Protein 3MVK (pdb70)

Sequence (1378 aa):
IPKIIPPELLKVLCCEGHGDQLVIADGNFPAESIGKNAIVVRDGHGGGEILKAIILTVFPLDTYVDKPATLEKVPGDTVATPIWDVYAGLIKEHDERGADAIGSLERFAFYEQAKNAYCVIASGESAQYANLILQKGVVIPKIIPPELLKVLCCEGHGDQLVIADGNFPAESIGKNAIVVRDGHGGGEILKAILTVFPLDTYVDKPATLEKVPGDTVATPIWDVYAGLIKEHDERGADAIGSLERFAFYEQAKNAYCVIASGESAQYANLILQKGVVIPKIIPPELLKVLCCEGHGDQLVIADGNFPAESIGKNAIVVRDGHGGGEILKAILTVFPLDTYVDKPATLEKVPGDTVATPIWDVYAGLIKEHDERGADAIGSLERFAFYEQAKNAYCVIASGESAQYANLILQKGVVFIPKIIPPELLKVLCCEGHGDQLVIADGNFPAESIGKNAIVVRDGHGGGEILKAILTVFPLDTYVDKPATLEKVPGDVATPIWDVYAGLIKEHDERGADAIGSLERFAFYEQAKNAYCVIASGESAQYANLILQKGVVFIPKIIPPELLKVLCCEGHGDQLVIADGNFPAESIGKNAIVVRDGHGGGEILKAILTVFPLDTYVDKPATLEKVPGDTVATPIWDVYAGLIKEHDERGADAIGSLERFAFYEQAKNAYCVIASGESAQYANLILQKGVVFIPKIIPPELLKVLCCEGHGDQLVIADGNFPAESIGKNAIVVRDGHGGGEILKAILTVFPLDTYVDKPATLEKVPGDTVATPIWDVYAGLIKEHDERGADAIGSLERFAFYEQAKNAYCVIASGESAQYANLILQKGVVKGIPKIIPPELLKVLCCEGHGDQLVIADGNFPAESIGKNAIVVRDGHGGGEILKAILTVFPLDTYVDKPATLEKVPGDTVATPIWDVYAGLIKEHDERGADAIGSLERFAFYEQAKNAYCVIASGESSAQYANLILQKGVVFIPKIIPPELLKVLCCEGHGDQLVIADGNFPAESIGKNAIVVRDGHGGGEILKAILTVFPLDTYVDKPATLEKVPGDTVATPIWDVYAGLIKEHDERGADAIGSLERFAFYEQAKNAYCVIASGESSAQYANLILQKGVVFIPKIIPPELLKVLCCEGHGDQLVIADGNFPAESIGKNAIVVRDGHGGGEILKAIILTVFPLDTYVDKPATLEKVPGDTVATPIWDVYAGLIKEHDERGADAIGSLERFAFYEQAKNAYCVIASGESAQYANLILQKGVVFIPKIIPPELLKVLCCEGHGDQLVIADGNFPAESIGKNAIVVRDGHGGGEILKAILTVFPLDTYVDKPATLEKVPGDTVATPIWDVYAGLIKEHDERGADAIGSLERFAFYEQAKNAYCVIASGESAQYANLILQKGVVF

Solvent-accessible surface area: 54346 Å² total

InterPro domains:
  IPR007721 D-ribose pyranase RbsD/L-fucose mutarotase FucU [PF05025] (3-144)
  IPR023750 RbsD-like superfamily [G3DSA:3.40.1650.10] (1-145)
  IPR023750 RbsD-like superfamily [SSF102546] (1-145)
  IPR050443 RbsD/FucU L-fucose mutarotase [PTHR31690] (1-146)

B-factor: mean 21.83, std 7.39, range [3.73, 54.32]

Nearest PDB structures (foldseek):
  3mvk-assembly1_G  TM=9.963E-01  e=9.554E-28  Bifidobacterium longum subsp. infantis ATCC 15697 = JCM 1222 = DSM 20088
  3mvk-assembly5_D  TM=9.921E-01  e=5.264E-27  Bifidobacterium longum subsp. infantis ATCC 15697 = JCM 1222 = DSM 20088
  2wcu-assembly1_B  TM=9.510E-01  e=4.074E-16  Mus musculus
  4a34-assembly1_B  TM=9.247E-01  e=3.328E-15  Streptococcus pneumoniae TIGR4
  2ob5-assembly1_A-2  TM=8.896E-01  e=6.381E-14  Agrobacterium fabrum str. C58

Secondary structure (DSSP, 8-state):
--TTS-HHHHHHHH--TT-EEEEE-TTS-HHHHTTTSEEE-----HHHHHHHHHHH-PBPSSSS--EE--PPTT-----HHHHHHHHHHHHH-TTGGGGEE---HHHHHHHHTT-SEEEE----STT--EEEEB---/--TTS-HHHHHHHH--TT-EEEEE-TTS-HHHHTTTSEEE-----HHHHHHHHHHH-PBPSSSS--EE--PPTT-----THHHHHHHHHHTT-TTGGGGEE---HHHHHHHHTT-SEEEE----STT--EEEEB---/--TTS-HHHHHHHH--TT-EEEEE-TTS-HHHHTTTSEEE-----HHHHHHHHHTT-PBPSSSS--EE----TT-----HHHHHHHHHHHTT-TTGGGGEE---HHHHHHHHTT-SEEEE----STT--EEEEB----/--TTS-HHHHHHHH--TT-EEEEE-TTS-HHHHTTTSEEE-----HHHHHHHHHTT-PBPSSSS--EE--PPTT----HHHHHHHHHHHHH-TTGGGGEE---HHHHHHHHTT-SEEEE----STT--EEEEB----/--TTS-HHHHHHHH--TT-EEEEE-TTS-HHHHTTTSEEE---S-HHHHHHHHHHH-PBPSSSS--EE--PPTT-----HHHHHHHHHHHTT-TTGGGGEE---HHHHHHHHTT-SEEEE----STT--EEEEB----/--TT--HHHHHHHH--TT-EEEEE-TTS-HHHHTTTSEEE-----HHHHHHHHHTT-PBPSSSS--EE--PPTT-----THHHHHHHHHHHH-TTGGGGEE---HHHHHHHHTT-SEEEE----STT--EEEEB---/--S-TTS-HHHHHHHH--TT-EEEEE-TTS-HHHHTTTSEEE-----HHHHHHHHHTT-PBPSSSS--EE--PPTT-----THHHHHHHHHHTT-TTGGGGEE---HHHHHHHHTT-SEEEE----STT--EEEEB----/--TT--HHHHHHHH--TT-EEEEE-TTS-HHHHTTTSEEE-----HHHHHHHHHTT-PBPSSSS--EE--PPTT-----THHHHHHHHHHTT-TTGGGGEE---HHHHHHHHTT-SEEEE----STT--EEEEB----/--TTS-HHHHHHHH--TT-EEEEE-TTS-HHHHTTTSEEE-----HHHHHHHHHTT-PBPSSSS--EE--PPTT-----HHHHHHHHHHHTT-TTGGGGEE---HHHHHHHHTT-SEEEE----STT--EEEEB----/--TTS-HHHHHHHH--TT-EEEEE-TTS-HHHHTTTSEEE-----HHHHHHHHHTT-PBPSSSS--EE--PPTT-----THHHHHHHHHHTT-TTGGGGEE---HHHHHHHHTT-SEEEE----STT--EEEEB----

CATH classification: 3.40.1650.10

Organism: Bifidobacterium longum subsp. infantis (strain ATCC 15697 / DSM 20088 / JCM 1222 / NCTC 11817 / S12) (NCBI:txid391904)

Foldseek 3Di:
DDPVQDPVNVVVQPPFAFAKEKADEQPDPQCVLQVVAAEAEEADALLVVLLVSLVRFAFAPVDQAQKEFDDDPPPPDDDPVLVSQLVSVCVRDVCRNRNYYYDDVVVVSVVNSRHNYYYNYNHPDPRSMMMGGGHHD/DDPPQDPVNVVVQPPFAFAKEKAAEQPDPQCVLQVVAAEAEEADALLVVLLVSLVRFAFAPVDQAQKEFDDDPPDDDDDCVLVSNLVSVVVRDVCRNRNYYYDDPVVVSVVSSRHNYYYNYNHPDPRSMMMGGGHHD/DDPVQDPVNVVVQVPFAFAKEKADEQPDPQCVLQVVAAEAEEADALLVVLLVSVVRFAFAPVDQAQKEFDDDVVDPDDQVVLQSQLVSVCVRDVCRSRNYYYDDPVVVSVVSSRHNYYYNYHHPTPRRMMMGGGHDDD/DDPVQDPVNVVVQPPFAFAKEKAAEQPDPQCVLQVVAAEAEEADALLVVLLVSLVRFAFAPVDQAQKEFDDDVVGDDDCVLVSQLVSVVVRPVCRNRNYYYDDDVVVSVVSSRHNYYYNYHHPDPRSMMMGGGHHDD/DDPVQDPVNVVVLPPFAFAKEKADEQPDPQCVLQVVAAEAEEADALLVVLLVSLVRFAFAPVDQAQKEFDDDPPDDDDCCLLVSNLVSCCVRDVCRNRNYYYDDVVVVSVVSSRHNYYYNYNHPDPRSMMMGGGHHDD/DDPVQDPVNVVVQPPFAFAKEKAAEQPDPQCVLQVVAAEAEEADALLVVLLVSCVRFAFAPVDQAQKEFDDDVVRPDDDCVLVSQLVSCVVRDVCRNRNYYYDDDVVVSVVSSRHNYYYNYNHPDPRSMMMGGGHHD/DLADPVQDPVNVVVQPPAAFAKEKAAEQPDPQCVLQVVAAEAEAADALLVVLLRSLSRFAFAPVDQAQKEFDDDPPDPDDDPVLQSNLVSVCVRDVCRNRNYYYDDDVVVSVVSSRHNYYYNYNHPDPRSMMMGGGHHDD/DDPVQDPVNVVVQPPFAFAKEKADEQPGPQCVLCVVAAEAEEADALLVVLLVSLVRFAFAPVDQAQKEFDDDVVRPDDDCVLQSNLVSVCVRDVCRNRNYYYDDDVVVSVVNSRHNYYYNYNHPDPRSMMMGGGHHDD/DDPPQDPVNVVVQPPFAFAKEKAAEQPDPQCVLQVVAAEAEEADALLVVLLVSVVRFAFAPVDQAQKEFDDDPPDPDDQVVLVSQLVSCVVRDVCRSRNYYYDDPVVVSVVSSRHRYYYNYHHPTPRRMMMGGGHHDD/DDPPQDPVVVVVQPPFAFAKEKADEQPDPQCVLQVVAAEAEEADALLVVLLVSLVRFAFAPVDQAQKEFDDDVVDDDDQVVLLSQLVSVVVRDVCRNRNYYYDDDVVVSVVSSRHRYYYNYHHPGPRSMMMGGGHHDD

Radius of gyration: 34.08 Å; Cα contacts (8 Å, |Δi|>4): 3030; chains: 10; bounding box: 79×85×90 Å

Structure (mmCIF, N/CA/C/O backbone):
data_3MVK
#
_entry.id   3MVK
#
_cell.length_a   66.047
_cell.length_b   83.859
_cell.length_c   144.813
_cell.angle_alpha   90.000
_cell.angle_beta   95.110
_cell.angle_gamma   90.000
#
_symmetry.space_group_name_H-M   'P 1 21 1'
#
loop_
_entity.id
_entity.type
_entity.pdbx_description
1 polymer 'protein FucU'
2 non-polymer 'SODIUM ION'
3 non-polymer 'TRIETHYLENE GLYCOL'
4 non-polymer GLYCEROL
5 water water
#
loop_
_atom_site.group_PDB
_atom_site.id
_atom_site.type_symbol
_atom_site.label_atom_id
_atom_site.label_alt_id
_atom_site.label_comp_id
_atom_site.label_asym_id
_atom_site.label_entity_id
_atom_site.label_seq_id
_atom_site.pdbx_PDB_ins_code
_atom_site.Cartn_x
_atom_site.Cartn_y
_atom_site.Cartn_z
_atom_site.occupancy
_atom_site.B_iso_or_equiv
_atom_site.auth_seq_id
_atom_site.auth_comp_id
_atom_site.auth_asym_id
_atom_site.auth_atom_id
_atom_site.pdbx_PDB_model_num
ATOM 1 N N . ILE A 1 5 ? 13.472 3.934 108.759 1.00 30.96 5 ILE A N 1
ATOM 2 C CA . ILE A 1 5 ? 13.263 5.202 107.990 1.00 30.90 5 ILE A CA 1
ATOM 3 C C . ILE A 1 5 ? 14.031 5.169 106.673 1.00 29.47 5 ILE A C 1
ATOM 4 O O . ILE A 1 5 ? 15.250 4.978 106.655 1.00 29.35 5 ILE A O 1
ATOM 9 N N . PRO A 1 6 ? 13.314 5.362 105.555 1.00 27.85 6 PRO A N 1
ATOM 10 C CA . PRO A 1 6 ? 13.885 5.275 104.221 1.00 26.55 6 PRO A CA 1
ATOM 11 C C . PRO A 1 6 ? 15.144 6.112 104.062 1.00 25.53 6 PRO A C 1
ATOM 12 O O . PRO A 1 6 ? 15.164 7.293 104.427 1.00 23.70 6 PRO A O 1
ATOM 16 N N . LYS A 1 7 ? 16.181 5.469 103.526 1.00 24.91 7 LYS A N 1
ATOM 17 C CA . LYS A 1 7 ? 17.498 6.059 103.363 1.00 24.55 7 LYS A CA 1
ATOM 18 C C . LYS A 1 7 ? 17.471 7.343 102.523 1.00 23.77 7 LYS A C 1
ATOM 19 O O . LYS A 1 7 ? 18.277 8.246 102.755 1.00 24.01 7 LYS A O 1
ATOM 21 N N . ILE A 1 8 ? 16.540 7.441 101.576 1.00 21.47 8 ILE A N 1
ATOM 22 C CA . ILE A 1 8 ? 16.588 8.560 100.614 1.00 20.23 8 ILE A CA 1
ATOM 23 C C . ILE A 1 8 ? 16.083 9.873 101.213 1.00 18.86 8 ILE A C 1
ATOM 24 O O . ILE A 1 8 ? 16.265 10.930 100.601 1.00 18.95 8 ILE A O 1
ATOM 29 N N . ILE A 1 9 ? 15.432 9.808 102.377 1.00 17.26 9 ILE A N 1
ATOM 30 C CA . ILE A 1 9 ? 14.834 11.027 102.977 1.00 16.15 9 ILE A CA 1
ATOM 31 C C . ILE A 1 9 ? 15.924 11.819 103.692 1.00 15.31 9 ILE A C 1
ATOM 32 O O . ILE A 1 9 ? 16.515 11.307 104.654 1.00 15.51 9 ILE A O 1
ATOM 37 N N . PRO A 1 10 ? 16.174 13.081 103.264 1.00 14.22 10 PRO A N 1
ATOM 38 C CA . PRO A 1 10 ? 17.238 13.841 103.943 1.00 15.00 10 PRO A CA 1
ATOM 39 C C . PRO A 1 10 ? 16.723 14.379 105.276 1.00 15.07 10 PRO A C 1
ATOM 40 O O . PRO A 1 10 ? 15.489 14.421 105.490 1.00 15.00 10 PRO A O 1
ATOM 44 N N . PRO A 1 11 ? 17.635 14.783 106.171 1.00 14.70 11 PRO A N 1
ATOM 45 C CA . PRO A 1 11 ? 17.204 15.196 107.521 1.00 14.41 11 PRO A CA 1
ATOM 46 C C . PRO A 1 11 ? 16.137 16.300 107.532 1.00 14.34 11 PRO A C 1
ATOM 47 O O . PRO A 1 11 ? 15.207 16.251 108.345 1.00 14.27 11 PRO A O 1
ATOM 51 N N . GLU A 1 12 ? 16.268 17.284 106.643 1.00 14.01 12 GLU A N 1
ATOM 52 C CA . GLU A 1 12 ? 15.266 18.351 106.565 1.00 14.98 12 GLU A CA 1
ATOM 53 C C . GLU A 1 12 ? 13.873 17.814 106.235 1.00 14.57 12 GLU A C 1
ATOM 54 O O . GLU A 1 12 ? 12.870 18.288 106.787 1.00 13.97 12 GLU A O 1
ATOM 60 N N . LEU A 1 13 ? 13.798 16.829 105.337 1.00 13.49 13 LEU A N 1
ATOM 61 C CA . LEU A 1 13 ? 12.497 16.292 104.986 1.00 13.76 13 LEU A CA 1
ATOM 62 C C . LEU A 1 13 ? 11.926 15.437 106.125 1.00 13.75 13 LEU A C 1
ATOM 63 O O . LEU A 1 13 ? 10.708 15.376 106.321 1.00 13.83 13 LEU A O 1
ATOM 68 N N . LEU A 1 14 ? 12.799 14.757 106.872 1.00 14.47 14 LEU A N 1
ATOM 69 C CA . LEU A 1 14 ? 12.333 14.029 108.023 1.00 14.55 14 LEU A CA 1
ATOM 70 C C . LEU A 1 14 ? 11.690 14.972 109.037 1.00 14.82 14 LEU A C 1
ATOM 71 O O . LEU A 1 14 ? 10.597 14.685 109.544 1.00 15.17 14 LEU A O 1
ATOM 76 N N . LYS A 1 15 ? 12.330 16.119 109.278 1.00 13.73 15 LYS A N 1
ATOM 77 C CA . LYS A 1 15 ? 11.773 17.155 110.149 1.00 14.39 15 LYS A CA 1
ATOM 78 C C . LYS A 1 15 ? 10.406 17.609 109.646 1.00 13.94 15 LYS A C 1
ATOM 79 O O . LYS A 1 15 ? 9.439 17.704 110.416 1.00 14.16 15 LYS A O 1
ATOM 85 N N . VAL A 1 16 ? 10.343 17.894 108.342 1.00 13.49 16 VAL A N 1
ATOM 86 C CA . VAL A 1 16 ? 9.096 18.320 107.711 1.00 13.68 16 VAL A CA 1
ATOM 87 C C . VAL A 1 16 ? 8.000 17.279 107.942 1.00 14.08 16 VAL A C 1
ATOM 88 O O . VAL A 1 16 ? 6.882 17.619 108.345 1.00 13.67 16 VAL A O 1
ATOM 92 N N . LEU A 1 17 ? 8.303 16.012 107.707 1.00 14.48 17 LEU A N 1
ATOM 93 C CA . LEU A 1 17 ? 7.270 14.989 107.765 1.00 16.08 17 LEU A CA 1
ATOM 94 C C . LEU A 1 17 ? 6.743 14.854 109.187 1.00 17.07 17 LEU A C 1
ATOM 95 O O . LEU A 1 17 ? 5.544 14.640 109.392 1.00 19.46 17 LEU A O 1
ATOM 100 N N . CYS A 1 18 ? 7.629 15.042 110.155 1.00 17.28 18 CYS A N 1
ATOM 101 C CA A CYS A 1 18 ? 7.253 14.948 111.564 0.50 18.07 18 CYS A CA 1
ATOM 102 C CA B CYS A 1 18 ? 7.264 14.946 111.558 0.50 18.68 18 CYS A CA 1
ATOM 103 C C . CYS A 1 18 ? 6.465 16.151 112.044 1.00 18.24 18 CYS A C 1
ATOM 104 O O . CYS A 1 18 ? 5.552 16.020 112.869 1.00 19.26 18 CYS A O 1
ATOM 109 N N . GLU A 1 19 ? 6.814 17.323 111.561 1.00 17.05 19 GLU A N 1
ATOM 110 C CA . GLU A 1 19 ? 6.144 18.502 112.064 1.00 17.18 19 GLU A CA 1
ATOM 111 C C . GLU A 1 19 ? 4.817 18.805 111.344 1.00 15.88 19 GLU A C 1
ATOM 112 O O . GLU A 1 19 ? 3.998 19.541 111.871 1.00 15.77 19 GLU A O 1
ATOM 126 N N . GLY A 1 21 ? 1.023 18.146 110.441 1.00 13.98 21 GLY A N 1
ATOM 127 C CA . GLY A 1 21 ? -0.063 17.607 111.252 1.00 14.46 21 GLY A CA 1
ATOM 128 C C . GLY A 1 21 ? -1.272 17.302 110.394 1.00 15.63 21 GLY A C 1
ATOM 129 O O . GLY A 1 21 ? -1.244 17.471 109.160 1.00 15.28 21 GLY A O 1
ATOM 130 N N . HIS A 1 22 ? -2.359 16.918 111.062 1.00 15.93 22 HIS A N 1
ATOM 131 C CA . HIS A 1 22 ? -3.580 16.462 110.380 1.00 16.67 22 HIS A CA 1
ATOM 132 C C . HIS A 1 22 ? -4.095 17.528 109.409 1.00 16.32 22 HIS A C 1
ATOM 133 O O . HIS A 1 22 ? -4.407 18.662 109.814 1.00 16.89 22 HIS A O 1
ATOM 140 N N . GLY A 1 23 ? -4.156 17.183 108.118 1.00 15.48 23 GLY A N 1
ATOM 141 C CA . GLY A 1 23 ? -4.637 18.110 107.105 1.00 15.70 23 GLY A CA 1
ATOM 142 C C . GLY A 1 23 ? -3.581 18.867 106.300 1.00 14.65 23 GLY A C 1
ATOM 143 O O . GLY A 1 23 ? -3.896 19.409 105.247 1.00 15.06 23 GLY A O 1
ATOM 144 N N . ASP A 1 24 ? -2.330 18.889 106.777 1.00 14.52 24 ASP A N 1
ATOM 145 C CA . ASP A 1 24 ? -1.229 19.486 106.012 1.00 14.16 24 ASP A CA 1
ATOM 146 C C . ASP A 1 24 ? -1.012 18.683 104.731 1.00 13.94 24 ASP A C 1
ATOM 147 O O . ASP A 1 24 ? -1.204 17.449 104.706 1.00 14.61 24 ASP A O 1
ATOM 152 N N . GLN A 1 25 ? -0.635 19.387 103.676 1.00 14.35 25 GLN A N 1
ATOM 153 C CA . GLN A 1 25 ? -0.389 18.746 102.385 1.00 13.22 25 GLN A CA 1
ATOM 154 C C . GLN A 1 25 ? 1.073 18.871 101.969 1.00 13.75 25 GLN A C 1
ATOM 155 O O . GLN A 1 25 ? 1.740 19.866 102.260 1.00 13.79 25 GLN A O 1
ATOM 161 N N . LEU A 1 26 ? 1.585 17.844 101.301 1.00 12.79 26 LEU A N 1
ATOM 162 C CA . LEU A 1 26 ? 2.839 18.004 100.568 1.00 13.83 26 LEU A CA 1
ATOM 163 C C . LEU A 1 26 ? 2.672 17.642 99.092 1.00 14.01 26 LEU A C 1
ATOM 164 O O . LEU A 1 26 ? 1.751 16.908 98.712 1.00 15.66 26 LEU A O 1
ATOM 169 N N . VAL A 1 27 ? 3.557 18.174 98.269 1.00 12.49 27 VAL A N 1
ATOM 170 C CA . VAL A 1 27 ? 3.498 17.922 96.831 1.00 12.97 27 VAL A CA 1
ATOM 171 C C . VAL A 1 27 ? 4.722 17.140 96.406 1.00 13.28 27 VAL A C 1
ATOM 172 O O . VAL A 1 27 ? 5.836 17.570 96.646 1.00 14.63 27 VAL A O 1
ATOM 176 N N . ILE A 1 28 ? 4.514 15.988 95.766 1.00 12.94 28 ILE A N 1
ATOM 177 C CA . ILE A 1 28 ? 5.611 15.324 95.056 1.00 13.16 28 ILE A CA 1
ATOM 178 C C . ILE A 1 28 ? 5.536 15.901 93.643 1.00 13.07 28 ILE A C 1
ATOM 179 O O . ILE A 1 28 ? 4.569 15.663 92.919 1.00 13.09 28 ILE A O 1
ATOM 184 N N . ALA A 1 29 ? 6.523 16.733 93.295 1.00 12.40 29 ALA A N 1
ATOM 185 C CA . ALA A 1 29 ? 6.560 17.456 92.010 1.00 12.93 29 ALA A CA 1
ATOM 186 C C . ALA A 1 29 ? 7.367 16.655 91.005 1.00 13.02 29 ALA A C 1
ATOM 187 O O . ALA A 1 29 ? 8.477 16.223 91.308 1.00 12.75 29 ALA A O 1
ATOM 189 N N . ASP A 1 30 ? 6.827 16.454 89.807 1.00 13.19 30 ASP A N 1
ATOM 190 C CA . ASP A 1 30 ? 7.637 15.863 88.746 1.00 13.71 30 ASP A CA 1
ATOM 191 C C . ASP A 1 30 ? 8.695 16.843 88.201 1.00 13.85 30 ASP A C 1
ATOM 192 O O . ASP A 1 30 ? 8.732 18.010 88.598 1.00 13.34 30 ASP A O 1
ATOM 197 N N . GLY A 1 31 ? 9.561 16.363 87.314 1.00 13.97 31 GLY A N 1
ATOM 198 C CA . GLY A 1 31 ? 10.724 17.139 86.841 1.00 14.73 31 GLY A CA 1
ATOM 199 C C . GLY A 1 31 ? 10.323 18.374 86.044 1.00 14.92 31 GLY A C 1
ATOM 200 O O . GLY A 1 31 ? 11.074 19.362 85.997 1.00 16.33 31 GLY A O 1
ATOM 201 N N . ASN A 1 32 ? 9.140 18.335 85.444 1.00 14.97 32 ASN A N 1
ATOM 202 C CA . ASN A 1 32 ? 8.650 19.495 84.688 1.00 15.48 32 ASN A CA 1
ATOM 203 C C . ASN A 1 32 ? 7.901 20.520 85.522 1.00 15.26 32 ASN A C 1
ATOM 204 O O . ASN A 1 32 ? 7.530 21.587 85.029 1.00 15.05 32 ASN A O 1
ATOM 209 N N . PHE A 1 33 ? 7.633 20.179 86.774 1.00 14.46 33 PHE A N 1
ATOM 210 C CA . PHE A 1 33 ? 6.821 21.038 87.640 1.00 13.71 33 PHE A CA 1
ATOM 211 C C . PHE A 1 33 ? 7.581 22.279 88.070 1.00 13.52 33 PHE A C 1
ATOM 212 O O . PHE A 1 33 ? 8.761 22.220 88.303 1.00 15.00 33 PHE A O 1
ATOM 220 N N . PRO A 1 34 ? 6.902 23.433 88.116 1.00 14.33 34 PRO A N 1
ATOM 221 C CA . PRO A 1 34 ? 7.545 24.640 88.626 1.00 13.52 34 PRO A CA 1
ATOM 222 C C . PRO A 1 34 ? 7.629 24.607 90.148 1.00 13.45 34 PRO A C 1
ATOM 223 O O . PRO A 1 34 ? 6.911 25.364 90.825 1.00 13.38 34 PRO A O 1
ATOM 227 N N . ALA A 1 35 ? 8.480 23.722 90.692 1.00 13.18 35 ALA A N 1
ATOM 228 C CA . ALA A 1 35 ? 8.520 23.488 92.147 1.00 13.92 35 ALA A CA 1
ATOM 229 C C . ALA A 1 35 ? 8.920 24.744 92.927 1.00 14.30 35 ALA A C 1
ATOM 230 O O . ALA A 1 35 ? 8.299 25.040 93.943 1.00 13.37 35 ALA A O 1
ATOM 232 N N . GLU A 1 36 ? 9.925 25.487 92.447 1.00 14.25 36 GLU A N 1
ATOM 233 C CA . GLU A 1 36 ? 10.415 26.641 93.220 1.00 15.03 36 GLU A CA 1
ATOM 234 C C . GLU A 1 36 ? 9.416 27.796 93.250 1.00 15.11 36 GLU A C 1
ATOM 235 O O . GLU A 1 36 ? 9.222 28.417 94.288 1.00 15.56 36 GLU A O 1
ATOM 241 N N . SER A 1 37 ? 8.792 28.097 92.115 1.00 15.31 37 SER A N 1
ATOM 242 C CA . SER A 1 37 ? 7.834 29.193 92.077 1.00 15.01 37 SER A CA 1
ATOM 243 C C . SER A 1 37 ? 6.556 28.845 92.822 1.00 15.17 37 SER A C 1
ATOM 244 O O . SER A 1 37 ? 6.068 29.643 93.616 1.00 16.19 37 SER A O 1
ATOM 247 N N . ILE A 1 38 ? 6.015 27.645 92.577 1.00 14.11 38 ILE A N 1
ATOM 248 C CA . ILE A 1 38 ? 4.802 27.215 93.274 1.00 15.32 38 ILE A CA 1
ATOM 249 C C . ILE A 1 38 ? 5.057 27.142 94.774 1.00 15.31 38 ILE A C 1
ATOM 250 O O . ILE A 1 38 ? 4.190 27.529 95.564 1.00 15.61 38 ILE A O 1
ATOM 255 N N . GLY A 1 39 ? 6.255 26.701 95.146 1.00 14.92 39 GLY A N 1
ATOM 256 C CA . GLY A 1 39 ? 6.640 26.532 96.532 1.00 15.24 39 GLY A CA 1
ATOM 257 C C . GLY A 1 39 ? 7.267 27.737 97.204 1.00 16.12 39 GLY A C 1
ATOM 258 O O . GLY A 1 39 ? 7.912 27.600 98.236 1.00 16.10 39 GLY A O 1
ATOM 259 N N . LYS A 1 40 ? 7.050 28.918 96.649 1.00 16.37 40 LYS A N 1
ATOM 260 C CA . LYS A 1 40 ? 7.755 30.095 97.145 1.00 18.35 40 LYS A CA 1
ATOM 261 C C . LYS A 1 40 ? 7.436 30.358 98.613 1.00 18.98 40 LYS A C 1
ATOM 262 O O . LYS A 1 40 ? 8.283 30.888 99.334 1.00 20.89 40 LYS A O 1
ATOM 264 N N . ASN A 1 41 ? 6.231 30.001 99.046 1.00 19.89 41 ASN A N 1
ATOM 265 C CA . ASN A 1 41 ? 5.841 30.191 100.449 1.00 21.65 41 ASN A CA 1
ATOM 266 C C . ASN A 1 41 ? 5.848 28.902 101.256 1.00 21.98 41 ASN A C 1
ATOM 267 O O . ASN A 1 41 ? 5.260 28.823 102.354 1.00 23.76 41 ASN A O 1
ATOM 272 N N . ALA A 1 42 ? 6.499 27.885 100.713 1.00 21.05 42 ALA A N 1
ATOM 273 C CA . ALA A 1 42 ? 6.571 26.580 101.358 1.00 19.95 42 ALA A CA 1
ATOM 274 C C . ALA A 1 42 ? 8.031 26.188 101.524 1.00 18.95 42 ALA A C 1
ATOM 275 O O . ALA A 1 42 ? 8.938 26.926 101.164 1.00 18.83 42 ALA A O 1
ATOM 277 N N . ILE A 1 43 ? 8.248 25.009 102.077 1.00 17.44 43 ILE A N 1
ATOM 278 C CA . ILE A 1 43 ? 9.570 24.431 102.161 1.00 17.11 43 ILE A CA 1
ATOM 279 C C . ILE A 1 43 ? 9.795 23.567 100.922 1.00 16.89 43 ILE A C 1
ATOM 280 O O . ILE A 1 43 ? 9.064 22.601 100.710 1.00 17.03 43 ILE A O 1
ATOM 285 N N . VAL A 1 44 ? 10.785 23.916 100.106 1.00 15.99 44 VAL A N 1
ATOM 286 C CA . VAL A 1 44 ? 11.102 23.128 98.895 1.00 15.07 44 VAL A CA 1
ATOM 287 C C . VAL A 1 44 ? 12.319 22.262 99.165 1.00 15.47 44 VAL A C 1
ATOM 288 O O . VAL A 1 44 ? 13.388 22.765 99.515 1.00 16.36 44 VAL A O 1
ATOM 292 N N . VAL A 1 45 ? 12.150 20.952 99.053 1.00 14.03 45 VAL A N 1
ATOM 293 C CA . VAL A 1 45 ? 13.248 19.996 99.261 1.00 14.41 45 VAL A CA 1
ATOM 294 C C . VAL A 1 45 ? 13.612 19.411 97.908 1.00 14.27 45 VAL A C 1
ATOM 295 O O . VAL A 1 45 ? 12.752 18.862 97.225 1.00 14.56 45 VAL A O 1
ATOM 299 N N . ARG A 1 46 ? 14.881 19.521 97.513 1.00 13.28 46 ARG A N 1
ATOM 300 C CA . ARG A 1 46 ? 15.304 18.978 96.228 1.00 15.02 46 ARG A CA 1
ATOM 301 C C . ARG A 1 46 ? 15.515 17.484 96.304 1.00 15.22 46 ARG A C 1
ATOM 302 O O . ARG A 1 46 ? 16.172 17.002 97.235 1.00 16.96 46 ARG A O 1
ATOM 318 N N . ASP A 1 48 ? 16.215 15.796 93.056 1.00 15.79 48 ASP A N 1
ATOM 319 C CA . ASP A 1 48 ? 16.337 15.765 91.597 1.00 17.04 48 ASP A CA 1
ATOM 320 C C . ASP A 1 48 ? 16.763 14.431 91.003 1.00 17.30 48 ASP A C 1
ATOM 321 O O . ASP A 1 48 ? 16.418 14.120 89.862 1.00 17.72 48 ASP A O 1
ATOM 326 N N . GLY A 1 49 ? 17.490 13.638 91.774 1.00 16.58 49 GLY A N 1
ATOM 327 C CA . GLY A 1 49 ? 17.925 12.340 91.251 1.00 16.65 49 GLY A CA 1
ATOM 328 C C . GLY A 1 49 ? 16.955 11.193 91.436 1.00 17.22 49 GLY A C 1
ATOM 329 O O . GLY A 1 49 ? 17.281 10.052 91.111 1.00 17.95 49 GLY A O 1
ATOM 330 N N . HIS A 1 50 ? 15.753 11.498 91.923 1.00 16.81 50 HIS A N 1
ATOM 331 C CA . HIS A 1 50 ? 14.805 10.447 92.267 1.00 16.89 50 HIS A CA 1
ATOM 332 C C . HIS A 1 50 ? 13.513 10.536 91.501 1.00 16.79 50 HIS A C 1
ATOM 333 O O . HIS A 1 50 ? 13.071 11.630 91.132 1.00 16.25 50 HIS A O 1
ATOM 340 N N . GLY A 1 51 ? 12.939 9.364 91.256 1.00 15.86 51 GLY A N 1
ATOM 341 C CA . GLY A 1 51 ? 11.664 9.242 90.565 1.00 15.92 51 GLY A CA 1
ATOM 342 C C . GLY A 1 51 ? 10.496 9.409 91.516 1.00 14.99 51 GLY A C 1
ATOM 343 O O . GLY A 1 51 ? 10.645 9.328 92.742 1.00 14.54 51 GLY A O 1
ATOM 344 N N . GLY A 1 52 ? 9.316 9.621 90.937 1.00 14.79 52 GLY A N 1
ATOM 345 C CA . GLY A 1 52 ? 8.087 9.779 91.699 1.00 15.14 52 GLY A CA 1
ATOM 346 C C . GLY A 1 52 ? 7.732 8.552 92.520 1.00 15.08 52 GLY A C 1
ATOM 347 O O . GLY A 1 52 ? 7.351 8.657 93.695 1.00 14.76 52 GLY A O 1
ATOM 348 N N . GLY A 1 53 ? 7.879 7.380 91.902 1.00 16.36 53 GLY A N 1
ATOM 349 C CA . GLY A 1 53 ? 7.579 6.118 92.580 1.00 17.42 53 GLY A CA 1
ATOM 350 C C . GLY A 1 53 ? 8.463 5.900 93.803 1.00 17.27 53 GLY A C 1
ATOM 351 O O . GLY A 1 53 ? 7.959 5.599 94.881 1.00 16.53 53 GLY A O 1
ATOM 352 N N . GLU A 1 54 ? 9.775 6.084 93.635 1.00 17.75 54 GLU A N 1
ATOM 353 C CA . GLU A 1 54 ? 10.733 5.950 94.730 1.00 18.16 54 GLU A CA 1
ATOM 354 C C . GLU A 1 54 ? 10.367 6.875 95.888 1.00 16.74 54 GLU A C 1
ATOM 355 O O . GLU A 1 54 ? 10.386 6.482 97.048 1.00 16.82 54 GLU A O 1
ATOM 361 N N . ILE A 1 55 ? 10.055 8.134 95.566 1.00 15.60 55 ILE A N 1
ATOM 362 C CA . ILE A 1 55 ? 9.727 9.116 96.595 1.00 15.22 55 ILE A CA 1
ATOM 363 C C . ILE A 1 55 ? 8.418 8.750 97.295 1.00 14.67 55 ILE A C 1
ATOM 364 O O . ILE A 1 55 ? 8.329 8.794 98.517 1.00 15.41 55 ILE A O 1
ATOM 369 N N . LEU A 1 56 ? 7.395 8.398 96.524 1.00 14.22 56 LEU A N 1
ATOM 370 C CA . LEU A 1 56 ? 6.104 8.054 97.124 1.00 14.36 56 LEU A CA 1
ATOM 371 C C . LEU A 1 56 ? 6.261 6.841 98.061 1.00 15.44 56 LEU A C 1
ATOM 372 O O . LEU A 1 56 ? 5.713 6.824 99.151 1.00 15.66 56 LEU A O 1
ATOM 377 N N . LYS A 1 57 ? 7.002 5.834 97.611 1.00 16.81 57 LYS A N 1
ATOM 378 C CA . LYS A 1 57 ? 7.247 4.631 98.414 1.00 18.73 57 LYS A CA 1
ATOM 379 C C . LYS A 1 57 ? 7.854 5.000 99.760 1.00 18.62 57 LYS A C 1
ATOM 380 O O . LYS A 1 57 ? 7.409 4.543 100.811 1.00 19.84 57 LYS A O 1
ATOM 386 N N . ALA A 1 58 ? 8.851 5.882 99.727 1.00 17.62 58 ALA A N 1
ATOM 387 C CA . ALA A 1 58 ? 9.542 6.306 100.935 1.00 17.03 58 ALA A CA 1
ATOM 388 C C . ALA A 1 58 ? 8.627 7.095 101.879 1.00 16.95 58 ALA A C 1
ATOM 389 O O . ALA A 1 58 ? 8.570 6.825 103.083 1.00 17.91 58 ALA A O 1
ATOM 391 N N . ILE A 1 59 ? 7.868 8.043 101.324 1.00 16.22 59 ILE A N 1
ATOM 392 C CA A ILE A 1 59 ? 6.980 8.878 102.122 0.50 16.16 59 ILE A CA 1
ATOM 393 C CA B ILE A 1 59 ? 6.971 8.883 102.111 0.50 16.18 59 ILE A CA 1
ATOM 394 C C . ILE A 1 59 ? 5.896 8.039 102.806 1.00 16.05 59 ILE A C 1
ATOM 395 O O . ILE A 1 59 ? 5.632 8.194 104.002 1.00 15.57 59 ILE A O 1
ATOM 404 N N . LEU A 1 60 ? 5.302 7.131 102.054 1.00 16.30 60 LEU A N 1
ATOM 405 C CA . LEU A 1 60 ? 4.168 6.370 102.583 1.00 17.14 60 LEU A CA 1
ATOM 406 C C . LEU A 1 60 ? 4.588 5.446 103.720 1.00 18.86 60 LEU A C 1
ATOM 407 O O . LEU A 1 60 ? 3.754 5.024 104.533 1.00 18.86 60 LEU A O 1
ATOM 412 N N . THR A 1 61 ? 5.879 5.134 103.793 1.00 19.55 61 THR A N 1
ATOM 413 C CA . THR A 1 61 ? 6.353 4.344 104.935 1.00 21.61 61 THR A CA 1
ATOM 414 C C . THR A 1 61 ? 6.223 5.120 106.252 1.00 22.12 61 THR A C 1
ATOM 415 O O . THR A 1 61 ? 6.083 4.522 107.313 1.00 22.97 61 THR A O 1
ATOM 419 N N . VAL A 1 62 ? 6.207 6.455 106.184 1.00 21.70 62 VAL A N 1
ATOM 420 C CA . VAL A 1 62 ? 6.193 7.286 107.391 1.00 22.15 62 VAL A CA 1
ATOM 421 C C . VAL A 1 62 ? 5.019 8.277 107.496 1.00 23.03 62 VAL A C 1
ATOM 422 O O . VAL A 1 62 ? 4.884 8.975 108.506 1.00 23.81 62 VAL A O 1
ATOM 426 N N . PHE A 1 63 ? 4.164 8.317 106.480 1.00 20.85 63 PHE A N 1
ATOM 427 C CA . PHE A 1 63 ? 3.184 9.405 106.327 1.00 20.61 63 PHE A CA 1
ATOM 428 C C . PHE A 1 63 ? 1.805 8.803 106.143 1.00 19.88 63 PHE A C 1
ATOM 429 O O . PHE A 1 63 ? 1.523 8.214 105.110 1.00 21.05 63 PHE A O 1
ATOM 437 N N . PRO A 1 64 ? 0.938 8.929 107.157 1.00 19.37 64 PRO A N 1
ATOM 438 C CA . PRO A 1 64 ? -0.395 8.352 106.962 1.00 18.98 64 PRO A CA 1
ATOM 439 C C . PRO A 1 64 ? -1.280 9.253 106.093 1.00 18.31 64 PRO A C 1
ATOM 440 O O . PRO A 1 64 ? -1.310 10.463 106.287 1.00 16.90 64 PRO A O 1
ATOM 444 N N . LEU A 1 65 ? -2.004 8.666 105.148 1.00 17.73 65 LEU A N 1
ATOM 445 C CA . LEU A 1 65 ? -2.927 9.462 104.326 1.00 17.92 65 LEU A CA 1
ATOM 446 C C . LEU A 1 65 ? -4.239 9.737 105.064 1.00 17.71 65 LEU A C 1
ATOM 447 O O . LEU A 1 65 ? -4.772 8.854 105.764 1.00 18.31 65 LEU A O 1
ATOM 452 N N . ASP A 1 66 ? -4.768 10.949 104.909 1.00 17.29 66 ASP A N 1
ATOM 453 C CA . ASP A 1 66 ? -5.962 11.369 105.655 1.00 17.76 66 ASP A CA 1
ATOM 454 C C . ASP A 1 66 ? -7.216 10.518 105.342 1.00 19.32 66 ASP A C 1
ATOM 455 O O . ASP A 1 66 ? -7.576 10.345 104.181 1.00 19.23 66 ASP A O 1
ATOM 460 N N . THR A 1 67 ? -7.856 10.008 106.397 1.00 20.32 67 THR A N 1
ATOM 461 C CA . THR A 1 67 ? -9.133 9.282 106.292 1.00 21.88 67 THR A CA 1
ATOM 462 C C . THR A 1 67 ? -10.348 10.198 106.487 1.00 22.84 67 THR A C 1
ATOM 463 O O . THR A 1 67 ? -11.500 9.748 106.338 1.00 23.07 67 THR A O 1
ATOM 467 N N . TYR A 1 68 ? -10.098 11.473 106.802 1.00 22.36 68 TYR A N 1
ATOM 468 C CA . TYR A 1 68 ? -11.153 12.474 107.029 1.00 23.29 68 TYR A CA 1
ATOM 469 C C . TYR A 1 68 ? -11.613 13.153 105.740 1.00 23.21 68 TYR A C 1
ATOM 470 O O . TYR A 1 68 ? -12.513 14.021 105.740 1.00 23.16 68 TYR A O 1
ATOM 479 N N . VAL A 1 69 ? -10.973 12.769 104.642 1.00 22.65 69 VAL A N 1
ATOM 480 C CA . VAL A 1 69 ? -11.392 13.189 103.310 1.00 22.49 69 VAL A CA 1
ATOM 481 C C . VAL A 1 69 ? -11.448 11.933 102.447 1.00 22.36 69 VAL A C 1
ATOM 482 O O . VAL A 1 69 ? -10.797 10.938 102.756 1.00 22.75 69 VAL A O 1
ATOM 486 N N . ASP A 1 70 ? -12.263 12.012 101.397 1.00 23.02 70 ASP A N 1
ATOM 487 C CA . ASP A 1 70 ? -12.492 10.951 100.413 1.00 23.13 70 ASP A CA 1
ATOM 488 C C . ASP A 1 70 ? -11.193 10.622 99.660 1.00 21.61 70 ASP A C 1
ATOM 489 O O . ASP A 1 70 ? -10.822 9.450 99.505 1.00 21.29 70 ASP A O 1
ATOM 494 N N . LYS A 1 71 ? -10.512 11.672 99.199 1.00 20.72 71 LYS A N 1
ATOM 495 C CA . LYS A 1 71 ? -9.410 11.545 98.238 1.00 19.80 71 LYS A CA 1
ATOM 496 C C . LYS A 1 71 ? -8.174 12.288 98.753 1.00 18.36 71 LYS A C 1
ATOM 497 O O . LYS A 1 71 ? -7.901 13.408 98.287 1.00 18.37 71 LYS A O 1
ATOM 503 N N . PRO A 1 72 ? -7.441 11.686 99.715 1.00 17.47 72 PRO A N 1
ATOM 504 C CA . PRO A 1 72 ? -6.263 12.378 100.272 1.00 16.71 72 PRO A CA 1
ATOM 505 C C . PRO A 1 72 ? -5.062 12.477 99.315 1.00 16.04 72 PRO A C 1
ATOM 506 O O . PRO A 1 72 ? -4.112 13.221 99.596 1.00 16.03 72 PRO A O 1
ATOM 510 N N . ALA A 1 73 ? -5.113 11.786 98.184 1.00 14.86 73 ALA A N 1
ATOM 511 C CA . ALA A 1 73 ? -4.070 11.919 97.174 1.00 14.16 73 ALA A CA 1
ATOM 512 C C . ALA A 1 73 ? -4.647 12.591 95.943 1.00 14.73 73 ALA A C 1
ATOM 513 O O . ALA A 1 73 ? -5.792 12.313 95.577 1.00 14.38 73 ALA A O 1
ATOM 515 N N . THR A 1 74 ? -3.886 13.464 95.292 1.00 14.31 74 THR A N 1
ATOM 516 C CA . THR A 1 74 ? -4.427 14.202 94.138 1.00 13.72 74 THR A CA 1
ATOM 517 C C . THR A 1 74 ? -3.458 14.200 92.964 1.00 14.11 74 THR A C 1
ATOM 518 O O . THR A 1 74 ? -2.302 14.554 93.132 1.00 13.86 74 THR A O 1
ATOM 522 N N . LEU A 1 75 ? -3.936 13.793 91.789 1.00 13.83 75 LEU A N 1
ATOM 523 C CA . LEU A 1 75 ? -3.139 13.845 90.540 1.00 14.69 75 LEU A CA 1
ATOM 524 C C . LEU A 1 75 ? -3.498 15.082 89.735 1.00 15.00 75 LEU A C 1
ATOM 525 O O . LEU A 1 75 ? -4.536 15.710 89.998 1.00 15.13 75 LEU A O 1
ATOM 538 N N . GLU A 1 77 ? -4.680 16.299 86.141 1.00 18.35 77 GLU A N 1
ATOM 539 C CA . GLU A 1 77 ? -5.333 15.829 84.921 1.00 19.21 77 GLU A CA 1
ATOM 540 C C . GLU A 1 77 ? -4.568 16.277 83.690 1.00 19.31 77 GLU A C 1
ATOM 541 O O . GLU A 1 77 ? -4.001 17.362 83.668 1.00 19.30 77 GLU A O 1
ATOM 547 N N . LYS A 1 78 ? -4.567 15.431 82.659 1.00 20.44 78 LYS A N 1
ATOM 548 C CA . LYS A 1 78 ? -4.001 15.785 81.359 1.00 21.13 78 LYS A CA 1
ATOM 549 C C . LYS A 1 78 ? -4.748 16.977 80.757 1.00 21.60 78 LYS A C 1
ATOM 550 O O . LYS A 1 78 ? -5.978 17.055 80.817 1.00 21.84 78 LYS A O 1
ATOM 556 N N . VAL A 1 79 ? -3.986 17.914 80.210 1.00 22.59 79 VAL A N 1
ATOM 557 C CA . VAL A 1 79 ? -4.548 19.047 79.474 1.00 23.52 79 VAL A CA 1
ATOM 558 C C . VAL A 1 79 ? -5.395 18.466 78.325 1.00 24.53 79 VAL A C 1
ATOM 559 O O . VAL A 1 79 ? -4.936 17.567 77.606 1.00 24.10 79 VAL A O 1
ATOM 563 N N . PRO A 1 80 ? -6.644 18.945 78.175 1.00 25.99 80 PRO A N 1
ATOM 564 C CA . PRO A 1 80 ? -7.483 18.438 77.083 1.00 26.80 80 PRO A CA 1
ATOM 565 C C . PRO A 1 80 ? -6.753 18.477 75.736 1.00 27.23 80 PRO A C 1
ATOM 566 O O . PRO A 1 80 ? -6.158 19.493 75.375 1.00 27.37 80 PRO A O 1
ATOM 570 N N . GLY A 1 81 ? -6.750 17.339 75.045 1.00 28.22 81 GLY A N 1
ATOM 571 C CA . GLY A 1 81 ? -6.038 17.178 73.789 1.00 28.68 81 GLY A CA 1
ATOM 572 C C . GLY A 1 81 ? -4.628 16.610 73.886 1.00 29.67 81 GLY A C 1
ATOM 573 O O . GLY A 1 81 ? -4.051 16.244 72.868 1.00 29.78 81 GLY A O 1
ATOM 574 N N . ASP A 1 82 ? -4.064 16.542 75.099 1.00 29.44 82 ASP A N 1
ATOM 575 C CA . ASP A 1 82 ? -2.730 15.983 75.308 1.00 29.64 82 ASP A CA 1
ATOM 576 C C . ASP A 1 82 ? -2.935 14.501 75.563 1.00 30.54 82 ASP A C 1
ATOM 577 O O . ASP A 1 82 ? -3.458 14.117 76.603 1.00 31.27 82 ASP A O 1
ATOM 582 N N . THR A 1 83 ? -2.553 13.670 74.601 1.00 31.09 83 THR A N 1
ATOM 583 C CA . THR A 1 83 ? -2.913 12.252 74.639 1.00 31.75 83 THR A CA 1
ATOM 584 C C . THR A 1 83 ? -1.793 11.364 75.193 1.00 31.28 83 THR A C 1
ATOM 585 O O . THR A 1 83 ? -1.883 10.134 75.119 1.00 31.72 83 THR A O 1
ATOM 589 N N . VAL A 1 84 ? -0.757 11.992 75.756 1.00 30.34 84 VAL A N 1
ATOM 590 C CA . VAL A 1 84 ? 0.386 11.278 76.335 1.00 29.48 84 VAL A CA 1
ATOM 591 C C . VAL A 1 84 ? -0.065 10.188 77.326 1.00 28.92 84 VAL A C 1
ATOM 592 O O . VAL A 1 84 ? -0.963 10.408 78.143 1.00 29.14 84 VAL A O 1
ATOM 596 N N . ALA A 1 85 ? 0.534 9.001 77.219 1.00 27.94 85 ALA A N 1
ATOM 597 C CA . ALA A 1 85 ? 0.257 7.902 78.154 1.00 27.10 85 ALA A CA 1
ATOM 598 C C . ALA A 1 85 ? 0.696 8.268 79.572 1.00 26.30 85 ALA A C 1
ATOM 599 O O . ALA A 1 85 ? 1.728 8.927 79.749 1.00 26.40 85 ALA A O 1
ATOM 601 N N . THR A 1 86 ? -0.059 7.811 80.571 1.00 25.05 86 THR A N 1
ATOM 602 C CA . THR A 1 86 ? 0.309 8.056 81.981 1.00 24.17 86 THR A CA 1
ATOM 603 C C . THR A 1 86 ? 0.409 6.766 82.821 1.00 23.31 86 THR A C 1
ATOM 604 O O . THR A 1 86 ? -0.301 6.613 83.818 1.00 22.96 86 THR A O 1
ATOM 608 N N . PRO A 1 87 ? 1.308 5.837 82.427 1.00 23.21 87 PRO A N 1
ATOM 609 C CA . PRO A 1 87 ? 1.467 4.600 83.200 1.00 22.77 87 PRO A CA 1
ATOM 610 C C . PRO A 1 87 ? 1.770 4.821 84.698 1.00 22.29 87 PRO A C 1
ATOM 611 O O . PRO A 1 87 ? 1.387 3.999 85.538 1.00 22.14 87 PRO A O 1
ATOM 615 N N . ILE A 1 88 ? 2.420 5.935 85.038 1.00 21.50 88 ILE A N 1
ATOM 616 C CA . ILE A 1 88 ? 2.776 6.174 86.431 1.00 20.56 88 ILE A CA 1
ATOM 617 C C . ILE A 1 88 ? 1.551 6.318 87.361 1.00 20.06 88 ILE A C 1
ATOM 618 O O . ILE A 1 88 ? 1.660 6.067 88.557 1.00 20.13 88 ILE A O 1
ATOM 623 N N . TRP A 1 89 ? 0.385 6.701 86.825 1.00 19.51 89 TRP A N 1
ATOM 624 C CA . TRP A 1 89 ? -0.820 6.790 87.665 1.00 19.43 89 TRP A CA 1
ATOM 625 C C . TRP A 1 89 ? -1.164 5.428 88.276 1.00 20.23 89 TRP A C 1
ATOM 626 O O . TRP A 1 89 ? -1.582 5.341 89.419 1.00 20.04 89 TRP A O 1
ATOM 637 N N . ASP A 1 90 ? -0.966 4.367 87.499 1.00 21.51 90 ASP A N 1
ATOM 638 C CA . ASP A 1 90 ? -1.194 3.008 87.995 1.00 22.57 90 ASP A CA 1
ATOM 639 C C . ASP A 1 90 ? -0.108 2.594 88.992 1.00 21.55 90 ASP A C 1
ATOM 640 O O . ASP A 1 90 ? -0.369 1.837 89.929 1.00 21.98 90 ASP A O 1
ATOM 645 N N . VAL A 1 91 ? 1.103 3.095 88.798 1.00 21.26 91 VAL A N 1
ATOM 646 C CA . VAL A 1 91 ? 2.189 2.828 89.737 1.00 20.58 91 VAL A CA 1
ATOM 647 C C . VAL A 1 91 ? 1.862 3.468 91.087 1.00 19.38 91 VAL A C 1
ATOM 648 O O . VAL A 1 91 ? 1.955 2.825 92.144 1.00 19.01 91 VAL A O 1
ATOM 652 N N . TYR A 1 92 ? 1.466 4.740 91.057 1.00 18.75 92 TYR A N 1
ATOM 653 C CA . TYR A 1 92 ? 1.042 5.410 92.279 1.00 17.81 92 TYR A CA 1
ATOM 654 C C . TYR A 1 92 ? -0.140 4.723 92.983 1.00 17.97 92 TYR A C 1
ATOM 655 O O . TYR A 1 92 ? -0.154 4.618 94.200 1.00 18.16 92 TYR A O 1
ATOM 664 N N . ALA A 1 93 ? -1.130 4.269 92.215 1.00 17.52 93 ALA A N 1
ATOM 665 C CA . ALA A 1 93 ? -2.299 3.633 92.801 1.00 17.75 93 ALA A CA 1
ATOM 666 C C . ALA A 1 93 ? -1.864 2.336 93.504 1.00 17.33 93 ALA A C 1
ATOM 667 O O . ALA A 1 93 ? -2.300 2.063 94.611 1.00 17.86 93 ALA A O 1
ATOM 669 N N . GLY A 1 94 ? -0.961 1.589 92.873 1.00 17.44 94 GLY A N 1
ATOM 670 C CA . GLY A 1 94 ? -0.413 0.367 93.497 1.00 18.18 94 GLY A CA 1
ATOM 671 C C . GLY A 1 94 ? 0.300 0.632 94.807 1.00 18.00 94 GLY A C 1
ATOM 672 O O . GLY A 1 94 ? 0.094 -0.058 95.814 1.00 18.70 94 GLY A O 1
ATOM 673 N N . LEU A 1 95 ? 1.144 1.668 94.813 1.00 17.65 95 LEU A N 1
ATOM 674 C CA . LEU A 1 95 ? 1.855 2.056 96.030 1.00 17.04 95 LEU A CA 1
ATOM 675 C C . LEU A 1 95 ? 0.922 2.506 97.144 1.00 17.14 95 LEU A C 1
ATOM 676 O O . LEU A 1 95 ? 1.155 2.234 98.321 1.00 16.92 95 LEU A O 1
ATOM 681 N N . ILE A 1 96 ? -0.126 3.241 96.777 1.00 17.33 96 ILE A N 1
ATOM 682 C CA . ILE A 1 96 ? -1.074 3.705 97.757 1.00 17.51 96 ILE A CA 1
ATOM 683 C C . ILE A 1 96 ? -1.837 2.507 98.332 1.00 18.47 96 ILE A C 1
ATOM 684 O O . ILE A 1 96 ? -2.000 2.425 99.524 1.00 18.08 96 ILE A O 1
ATOM 689 N N . LYS A 1 97 ? -2.228 1.575 97.467 1.00 20.10 97 LYS A N 1
ATOM 690 C CA . LYS A 1 97 ? -2.944 0.361 97.886 1.00 22.56 97 LYS A CA 1
ATOM 691 C C . LYS A 1 97 ? -2.150 -0.435 98.932 1.00 24.07 97 LYS A C 1
ATOM 692 O O . LYS A 1 97 ? -2.739 -1.070 99.829 1.00 25.22 97 LYS A O 1
ATOM 698 N N . GLU A 1 98 ? -0.820 -0.376 98.844 1.00 25.86 98 GLU A N 1
ATOM 699 C CA . GLU A 1 98 ? 0.060 -1.122 99.766 1.00 27.83 98 GLU A CA 1
ATOM 700 C C . GLU A 1 98 ? -0.061 -0.633 101.203 1.00 28.49 98 GLU A C 1
ATOM 701 O O . GLU A 1 98 ? 0.158 -1.396 102.144 1.00 29.30 98 GLU A O 1
ATOM 707 N N . HIS A 1 99 ? -0.428 0.637 101.370 1.00 28.70 99 HIS A N 1
ATOM 708 C CA . HIS A 1 99 ? -0.501 1.278 102.689 1.00 29.25 99 HIS A CA 1
ATOM 709 C C . HIS A 1 99 ? -1.874 1.661 103.139 1.00 29.50 99 HIS A C 1
ATOM 710 O O . HIS A 1 99 ? -2.099 1.935 104.320 1.00 30.43 99 HIS A O 1
ATOM 717 N N . ASP A 1 100 ? -2.797 1.712 102.193 1.00 29.06 100 ASP A N 1
ATOM 718 C CA . ASP A 1 100 ? -4.115 2.183 102.486 1.00 28.51 100 ASP A CA 1
ATOM 719 C C . ASP A 1 100 ? -5.077 1.362 101.664 1.00 28.27 100 ASP A C 1
ATOM 720 O O . ASP A 1 100 ? -4.988 1.318 100.429 1.00 27.54 100 ASP A O 1
ATOM 725 N N . GLU A 1 101 ? -5.993 0.700 102.363 1.00 28.32 101 GLU A N 1
ATOM 726 C CA . GLU A 1 101 ? -6.929 -0.212 101.722 1.00 28.39 101 GLU A CA 1
ATOM 727 C C . GLU A 1 101 ? -7.816 0.464 100.681 1.00 28.22 101 GLU A C 1
ATOM 728 O O . GLU A 1 101 ? -8.357 -0.215 99.805 1.00 28.94 101 GLU A O 1
ATOM 730 N N . ARG A 1 102 ? -7.962 1.798 100.757 1.00 26.91 102 ARG A N 1
ATOM 731 C CA . ARG A 1 102 ? -8.704 2.526 99.727 1.00 25.68 102 ARG A CA 1
ATOM 732 C C . ARG A 1 102 ? -8.065 2.427 98.339 1.00 24.84 102 ARG A C 1
ATOM 733 O O . ARG A 1 102 ? -8.756 2.515 97.333 1.00 24.76 102 ARG A O 1
ATOM 741 N N . GLY A 1 103 ? -6.744 2.267 98.286 1.00 24.79 103 GLY A N 1
ATOM 742 C CA . GLY A 1 103 ? -6.032 2.187 97.012 1.00 24.99 103 GLY A CA 1
ATOM 743 C C . GLY A 1 103 ? -6.367 3.327 96.063 1.00 24.65 103 GLY A C 1
ATOM 744 O O . GLY A 1 103 ? -6.318 4.500 96.452 1.00 24.89 103 GLY A O 1
ATOM 745 N N . ALA A 1 104 ? -6.726 2.974 94.826 1.00 24.56 104 ALA A N 1
ATOM 746 C CA . ALA A 1 104 ? -7.028 3.947 93.779 1.00 24.70 104 ALA A CA 1
ATOM 747 C C . ALA A 1 104 ? -8.229 4.850 94.102 1.00 24.78 104 ALA A C 1
ATOM 748 O O . ALA A 1 104 ? -8.360 5.943 93.545 1.00 25.05 104 ALA A O 1
ATOM 750 N N . ASP A 1 105 ? -9.085 4.407 95.016 1.00 24.41 105 ASP A N 1
ATOM 751 C CA . ASP A 1 105 ? -10.239 5.210 95.421 1.00 24.41 105 ASP A CA 1
ATOM 752 C C . ASP A 1 105 ? -9.848 6.371 96.316 1.00 22.89 105 ASP A C 1
ATOM 753 O O . ASP A 1 105 ? -10.671 7.241 96.580 1.00 23.17 105 ASP A O 1
ATOM 758 N N . ALA A 1 106 ? -8.600 6.370 96.775 1.00 21.37 106 ALA A N 1
ATOM 759 C CA . ALA A 1 106 ? -8.067 7.451 97.592 1.00 19.97 106 ALA A CA 1
ATOM 760 C C . ALA A 1 106 ? -7.470 8.555 96.713 1.00 19.27 106 ALA A C 1
ATOM 761 O O . ALA A 1 106 ? -7.011 9.577 97.238 1.00 17.66 106 ALA A O 1
ATOM 763 N N . ILE A 1 107 ? -7.485 8.361 95.398 1.00 18.83 107 ILE A N 1
ATOM 764 C CA . ILE A 1 107 ? -6.831 9.309 94.481 1.00 18.60 107 ILE A CA 1
ATOM 765 C C . ILE A 1 107 ? -7.856 10.095 93.684 1.00 18.31 107 ILE A C 1
ATOM 766 O O . ILE A 1 107 ? -8.633 9.509 92.925 1.00 19.20 107 ILE A O 1
ATOM 771 N N . GLY A 1 108 ? -7.864 11.406 93.880 1.00 17.12 108 GLY A N 1
ATOM 772 C CA . GLY A 1 108 ? -8.625 12.325 93.031 1.00 17.50 108 GLY A CA 1
ATOM 773 C C . GLY A 1 108 ? -7.738 13.058 92.038 1.00 18.26 108 GLY A C 1
ATOM 774 O O . GLY A 1 108 ? -6.561 12.738 91.873 1.00 17.92 108 GLY A O 1
ATOM 775 N N . SER A 1 109 ? -8.303 14.047 91.364 1.00 18.94 109 SER A N 1
ATOM 776 C CA . SER A 1 109 ? -7.526 14.810 90.397 1.00 19.03 109 SER A CA 1
ATOM 777 C C . SER A 1 109 ? -7.996 16.251 90.294 1.00 19.53 109 SER A C 1
ATOM 778 O O . SER A 1 109 ? -9.121 16.591 90.681 1.00 19.47 109 SER A O 1
ATOM 781 N N . LEU A 1 110 ? -7.113 17.093 89.780 1.00 18.08 110 LEU A N 1
ATOM 782 C CA . LEU A 1 110 ? -7.415 18.487 89.526 1.00 18.02 110 LEU A CA 1
ATOM 783 C C . LEU A 1 110 ? -6.892 18.868 88.159 1.00 17.83 110 LEU A C 1
ATOM 784 O O . LEU A 1 110 ? -5.804 18.446 87.757 1.00 17.47 110 LEU A O 1
ATOM 789 N N . GLU A 1 111 ? -7.675 19.677 87.446 1.00 17.82 111 GLU A N 1
ATOM 790 C CA . GLU A 1 111 ? -7.246 20.265 86.185 1.00 18.08 111 GLU A CA 1
ATOM 791 C C . GLU A 1 111 ? -5.904 20.983 86.441 1.00 17.70 111 GLU A C 1
ATOM 792 O O . GLU A 1 111 ? -5.674 21.460 87.545 1.00 17.06 111 GLU A O 1
ATOM 798 N N . ARG A 1 112 ? -5.041 21.042 85.428 1.00 17.33 112 ARG A N 1
ATOM 799 C CA . ARG A 1 112 ? -3.679 21.590 85.562 1.00 16.74 112 ARG A CA 1
ATOM 800 C C . ARG A 1 112 ? -3.532 22.867 86.388 1.00 16.73 112 ARG A C 1
ATOM 801 O O . ARG A 1 112 ? -2.770 22.920 87.350 1.00 16.47 112 ARG A O 1
ATOM 809 N N . PHE A 1 113 ? -4.252 23.910 86.010 1.00 16.49 113 PHE A N 1
ATOM 810 C CA . PHE A 1 113 ? -4.112 25.169 86.707 1.00 16.73 113 PHE A CA 1
ATOM 811 C C . PHE A 1 113 ? -4.742 25.181 88.105 1.00 16.19 113 PHE A C 1
ATOM 812 O O . PHE A 1 113 ? -4.258 25.880 89.000 1.00 16.87 113 PHE A O 1
ATOM 820 N N . ALA A 1 114 ? -5.807 24.417 88.302 1.00 16.49 114 ALA A N 1
ATOM 821 C CA . ALA A 1 114 ? -6.375 24.254 89.635 1.00 16.53 114 ALA A CA 1
ATOM 822 C C . ALA A 1 114 ? -5.410 23.472 90.526 1.00 16.60 114 ALA A C 1
ATOM 823 O O . ALA A 1 114 ? -5.316 23.733 91.729 1.00 16.99 114 ALA A O 1
ATOM 825 N N . PHE A 1 115 ? -4.714 22.505 89.934 1.00 16.55 115 PHE A N 1
ATOM 826 C CA . PHE A 1 115 ? -3.627 21.786 90.649 1.00 16.23 115 PHE A CA 1
ATOM 827 C C . PHE A 1 115 ? -2.544 22.763 91.139 1.00 15.99 115 PHE A C 1
ATOM 828 O O . PHE A 1 115 ? -2.123 22.684 92.293 1.00 16.16 115 PHE A O 1
ATOM 836 N N . TYR A 1 116 ? -2.091 23.677 90.273 1.00 15.92 116 TYR A N 1
ATOM 837 C CA . TYR A 1 116 ? -1.117 24.694 90.701 1.00 16.91 116 TYR A CA 1
ATOM 838 C C . TYR A 1 116 ? -1.653 25.512 91.874 1.00 16.84 116 TYR A C 1
ATOM 839 O O . TYR A 1 116 ? -0.931 25.764 92.844 1.00 16.83 116 TYR A O 1
ATOM 848 N N . GLU A 1 117 ? -2.929 25.904 91.811 1.00 17.22 117 GLU A N 1
ATOM 849 C CA . GLU A 1 117 ? -3.508 26.680 92.904 1.00 17.92 117 GLU A CA 1
ATOM 850 C C . GLU A 1 117 ? -3.509 25.925 94.221 1.00 17.77 117 GLU A C 1
ATOM 851 O O . GLU A 1 117 ? -3.126 26.478 95.263 1.00 18.98 117 GLU A O 1
ATOM 857 N N . GLN A 1 118 ? -3.870 24.648 94.172 1.00 16.71 118 GLN A N 1
ATOM 858 C CA . GLN A 1 118 ? -3.895 23.865 95.404 1.00 16.98 118 GLN A CA 1
ATOM 859 C C . GLN A 1 118 ? -2.476 23.662 95.931 1.00 16.24 118 GLN A C 1
ATOM 860 O O . GLN A 1 118 ? -2.238 23.777 97.136 1.00 16.70 118 GLN A O 1
ATOM 866 N N . ALA A 1 119 ? -1.541 23.417 95.025 1.00 15.65 119 ALA A N 1
ATOM 867 C CA . ALA A 1 119 ? -0.141 23.151 95.401 1.00 15.28 119 ALA A CA 1
ATOM 868 C C . ALA A 1 119 ? 0.514 24.343 96.099 1.00 15.16 119 ALA A C 1
ATOM 869 O O . ALA A 1 119 ? 1.438 24.173 96.893 1.00 14.73 119 ALA A O 1
ATOM 871 N N . LYS A 1 120 ? 0.072 25.560 95.759 1.00 15.25 120 LYS A N 1
ATOM 872 C CA . LYS A 1 120 ? 0.594 26.769 96.421 1.00 16.29 120 LYS A CA 1
ATOM 873 C C . LYS A 1 120 ? 0.280 26.813 97.917 1.00 16.60 120 LYS A C 1
ATOM 874 O O . LYS A 1 120 ? 0.875 27.600 98.649 1.00 18.10 120 LYS A O 1
ATOM 880 N N . ASN A 1 121 ? -0.662 25.987 98.359 1.00 16.96 121 ASN A N 1
ATOM 881 C CA . ASN A 1 121 ? -1.050 25.909 99.763 1.00 17.50 121 ASN A CA 1
ATOM 882 C C . ASN A 1 121 ? -0.293 24.803 100.520 1.00 16.38 121 ASN A C 1
ATOM 883 O O . ASN A 1 121 ? -0.518 24.605 101.715 1.00 16.37 121 ASN A O 1
ATOM 888 N N . ALA A 1 122 ? 0.593 24.090 99.834 1.00 15.37 122 ALA A N 1
ATOM 889 C CA . ALA A 1 122 ? 1.295 22.957 100.457 1.00 14.52 122 ALA A CA 1
ATOM 890 C C . ALA A 1 122 ? 2.267 23.441 101.504 1.00 14.23 122 ALA A C 1
ATOM 891 O O . ALA A 1 122 ? 2.855 24.520 101.373 1.00 13.93 122 ALA A O 1
ATOM 893 N N . TYR A 1 123 ? 2.475 22.625 102.525 1.00 13.48 123 TYR A N 1
ATOM 894 C CA . TYR A 1 123 ? 3.505 22.894 103.520 1.00 13.36 123 TYR A CA 1
ATOM 895 C C . TYR A 1 123 ? 4.886 22.661 102.925 1.00 13.09 123 TYR A C 1
ATOM 896 O O . TYR A 1 123 ? 5.856 23.369 103.253 1.00 13.80 123 TYR A O 1
ATOM 905 N N . CYS A 1 124 ? 4.985 21.643 102.071 1.00 13.14 124 CYS A N 1
ATOM 906 C CA . CYS A 1 124 ? 6.270 21.232 101.527 1.00 13.14 124 CYS A CA 1
ATOM 907 C C . CYS A 1 124 ? 6.070 20.795 100.091 1.00 13.16 124 CYS A C 1
ATOM 908 O O . CYS A 1 124 ? 5.079 20.140 99.776 1.00 12.83 124 CYS A O 1
ATOM 911 N N . VAL A 1 125 ? 7.000 21.195 99.228 1.00 12.41 125 VAL A N 1
ATOM 912 C CA . VAL A 1 125 ? 7.067 20.702 97.843 1.00 12.78 125 VAL A CA 1
ATOM 913 C C . VAL A 1 125 ? 8.379 19.946 97.669 1.00 12.58 125 VAL A C 1
ATOM 914 O O . VAL A 1 125 ? 9.458 20.467 97.955 1.00 13.31 125 VAL A O 1
ATOM 918 N N . ILE A 1 126 ? 8.276 18.682 97.272 1.00 12.26 126 ILE A N 1
ATOM 919 C CA . ILE A 1 126 ? 9.449 17.867 96.990 1.00 12.88 126 ILE A CA 1
ATOM 920 C C . ILE A 1 126 ? 9.712 17.882 95.495 1.00 11.99 126 ILE A C 1
ATOM 921 O O . ILE A 1 126 ? 8.881 17.412 94.706 1.00 13.10 126 ILE A O 1
ATOM 926 N N . ALA A 1 127 ? 10.871 18.412 95.098 1.00 11.85 127 ALA A N 1
ATOM 927 C CA . ALA A 1 127 ? 11.202 18.541 93.676 1.00 12.55 127 ALA A CA 1
ATOM 928 C C . ALA A 1 127 ? 11.916 17.306 93.190 1.00 13.32 127 ALA A C 1
ATOM 929 O O . ALA A 1 127 ? 13.134 17.183 93.347 1.00 14.09 127 ALA A O 1
ATOM 931 N N . SER A 1 128 ? 11.162 16.389 92.589 1.00 13.80 128 SER A N 1
ATOM 932 C CA . SER A 1 128 ? 11.753 15.137 92.089 1.00 13.95 128 SER A CA 1
ATOM 933 C C . SER A 1 128 ? 12.388 15.362 90.745 1.00 15.03 128 SER A C 1
ATOM 934 O O . SER A 1 128 ? 12.234 16.435 90.142 1.00 15.27 128 SER A O 1
ATOM 937 N N . GLY A 1 129 ? 13.060 14.324 90.247 1.00 15.02 129 GLY A N 1
ATOM 938 C CA . GLY A 1 129 ? 13.496 14.338 88.857 1.00 15.19 129 GLY A CA 1
ATOM 939 C C . GLY A 1 129 ? 12.658 13.484 87.914 1.00 15.81 129 GLY A C 1
ATOM 940 O O . GLY A 1 129 ? 13.135 13.122 86.821 1.00 16.54 129 GLY A O 1
ATOM 941 N N . GLU A 1 130 ? 11.419 13.177 88.309 1.00 15.19 130 GLU A N 1
ATOM 942 C CA . GLU A 1 130 ? 10.561 12.277 87.518 1.00 15.88 130 GLU A CA 1
ATOM 943 C C . GLU A 1 130 ? 10.355 12.779 86.104 1.00 16.34 130 GLU A C 1
ATOM 944 O O . GLU A 1 130 ? 9.886 13.890 85.905 1.00 16.15 130 GLU A O 1
ATOM 950 N N . SER A 1 131 ? 10.738 11.964 85.122 1.00 18.54 131 SER A N 1
ATOM 951 C CA . SER A 1 131 ? 10.663 12.396 83.719 1.00 19.91 131 SER A CA 1
ATOM 952 C C . SER A 1 131 ? 9.282 12.220 83.100 1.00 20.82 131 SER A C 1
ATOM 953 O O . SER A 1 131 ? 8.970 12.892 82.112 1.00 21.56 131 SER A O 1
ATOM 956 N N . ALA A 1 132 ? 8.475 11.315 83.652 1.00 21.30 132 ALA A N 1
ATOM 957 C CA . ALA A 1 132 ? 7.098 11.146 83.168 1.00 21.91 132 ALA A CA 1
ATOM 958 C C . ALA A 1 132 ? 6.288 12.442 83.363 1.00 22.15 132 ALA A C 1
ATOM 959 O O . ALA A 1 132 ? 6.448 13.155 84.369 1.00 22.07 132 ALA A O 1
ATOM 961 N N . GLN A 1 133 ? 5.462 12.789 82.375 1.00 22.98 133 GLN A N 1
ATOM 962 C CA . GLN A 1 133 ? 4.574 13.944 82.523 1.00 22.32 133 GLN A CA 1
ATOM 963 C C . GLN A 1 133 ? 3.343 13.547 83.346 1.00 20.42 133 GLN A C 1
ATOM 964 O O . GLN A 1 133 ? 2.978 12.367 83.427 1.00 20.89 133 GLN A O 1
ATOM 970 N N . TYR A 1 134 ? 2.728 14.549 83.963 1.00 19.31 134 TYR A N 1
ATOM 971 C CA . TYR A 1 134 ? 1.574 14.381 84.852 1.00 17.46 134 TYR A CA 1
ATOM 972 C C . TYR A 1 134 ? 1.889 13.407 85.980 1.00 16.17 134 TYR A C 1
ATOM 973 O O . TYR A 1 134 ? 1.045 12.594 86.353 1.00 16.34 134 TYR A O 1
ATOM 982 N N . ALA A 1 135 ? 3.113 13.483 86.504 1.00 14.15 135 ALA A N 1
ATOM 983 C CA . ALA A 1 135 ? 3.534 12.606 87.609 1.00 13.36 135 ALA A CA 1
ATOM 984 C C . ALA A 1 135 ? 3.556 13.317 88.968 1.00 13.17 135 ALA A C 1
ATOM 985 O O . ALA A 1 135 ? 4.159 12.821 89.937 1.00 14.11 135 ALA A O 1
ATOM 987 N N . ASN A 1 136 ? 2.889 14.466 89.045 1.00 13.48 136 ASN A N 1
ATOM 988 C CA . ASN A 1 136 ? 2.742 15.223 90.302 1.00 13.41 136 ASN A CA 1
ATOM 989 C C . ASN A 1 136 ? 1.721 14.578 91.213 1.00 13.81 136 ASN A C 1
ATOM 990 O O . ASN A 1 136 ? 0.745 13.962 90.749 1.00 14.54 136 ASN A O 1
ATOM 995 N N . LEU A 1 137 ? 1.925 14.692 92.515 1.00 13.16 137 LEU A N 1
ATOM 996 C CA . LEU A 1 137 ? 0.934 14.145 93.444 1.00 14.37 137 LEU A CA 1
ATOM 997 C C . LEU A 1 137 ? 0.882 15.010 94.688 1.00 15.03 137 LEU A C 1
ATOM 998 O O . LEU A 1 137 ? 1.936 15.332 95.260 1.00 17.05 137 LEU A O 1
ATOM 1003 N N . ILE A 1 138 ? -0.323 15.385 95.104 1.00 13.62 138 ILE A N 1
ATOM 1004 C CA . ILE A 1 138 ? -0.521 16.075 96.386 1.00 14.39 138 ILE A CA 1
ATOM 1005 C C . ILE A 1 138 ? -0.974 15.022 97.371 1.00 14.69 138 ILE A C 1
ATOM 1006 O O . ILE A 1 138 ? -1.875 14.231 97.064 1.00 15.05 138 ILE A O 1
ATOM 1011 N N . LEU A 1 139 ? -0.359 15.008 98.550 1.00 13.58 139 LEU A N 1
ATOM 1012 C CA . LEU A 1 139 ? -0.738 14.085 99.621 1.00 13.73 139 LEU A CA 1
ATOM 1013 C C . LEU A 1 139 ? -1.138 14.859 100.862 1.00 13.27 139 LEU A C 1
ATOM 1014 O O . LEU A 1 139 ? -0.429 15.764 101.305 1.00 13.33 139 LEU A O 1
ATOM 1019 N N . GLN A 1 140 ? -2.274 14.483 101.437 1.00 12.93 140 GLN A N 1
ATOM 1020 C CA . GLN A 1 140 ? -2.750 15.116 102.664 1.00 14.20 140 GLN A CA 1
ATOM 1021 C C . GLN A 1 140 ? -2.597 14.200 103.883 1.00 13.88 140 GLN A C 1
ATOM 1022 O O . GLN A 1 140 ? -3.000 13.022 103.847 1.00 14.52 140 GLN A O 1
ATOM 1028 N N . LYS A 1 141 ? -2.031 14.735 104.960 1.00 14.54 141 LYS A N 1
ATOM 1029 C CA . LYS A 1 141 ? -1.645 13.928 106.123 1.00 14.71 141 LYS A CA 1
ATOM 1030 C C . LYS A 1 141 ? -2.809 13.587 107.024 1.00 15.22 141 LYS A C 1
ATOM 1031 O O . LYS A 1 141 ? -3.658 14.428 107.326 1.00 14.13 141 LYS A O 1
ATOM 1037 N N . GLY A 1 142 ? -2.839 12.345 107.465 1.00 16.60 142 GLY A N 1
ATOM 1038 C CA . GLY A 1 142 ? -3.862 11.954 108.424 1.00 19.11 142 GLY A CA 1
ATOM 1039 C C . GLY A 1 142 ? -3.416 12.014 109.870 1.00 22.01 142 GLY A C 1
ATOM 1040 O O . GLY A 1 142 ? -2.448 12.678 110.219 1.00 22.52 142 GLY A O 1
ATOM 1041 N N . VAL A 1 143 ? -4.163 11.316 110.719 1.00 23.85 143 VAL A N 1
ATOM 1042 C CA . VAL A 1 143 ? -3.933 11.286 112.158 1.00 26.00 143 VAL A CA 1
ATOM 1043 C C . VAL A 1 143 ? -2.970 10.157 112.485 1.00 27.33 143 VAL A C 1
ATOM 1044 O O . VAL A 1 143 ? -2.933 9.137 111.787 1.00 27.68 143 VAL A O 1
ATOM 1048 N N . VAL A 1 144 ? -2.189 10.337 113.541 1.00 29.00 144 VAL A N 1
ATOM 1049 C CA . VAL A 1 144 ? -1.359 9.255 114.086 1.00 30.82 144 VAL A CA 1
ATOM 1050 C C . VAL A 1 144 ? -1.957 8.739 115.390 1.00 31.46 144 VAL A C 1
ATOM 1051 O O . VAL A 1 144 ? -2.524 9.509 116.188 1.00 32.00 144 VAL A O 1
ATOM 1055 N N . ILE B 1 5 ? 24.259 17.324 80.895 1.00 30.47 5 ILE B N 1
ATOM 1056 C CA . ILE B 1 5 ? 24.261 17.606 82.373 1.00 30.18 5 ILE B CA 1
ATOM 1057 C C . ILE B 1 5 ? 23.486 16.546 83.153 1.00 28.74 5 ILE B C 1
ATOM 1058 O O . ILE B 1 5 ? 22.286 16.355 82.953 1.00 28.57 5 ILE B O 1
ATOM 1063 N N . PRO B 1 6 ? 24.190 15.817 84.033 1.00 27.42 6 PRO B N 1
ATOM 1064 C CA . PRO B 1 6 ? 23.581 14.709 84.762 1.00 26.14 6 PRO B CA 1
ATOM 1065 C C . PRO B 1 6 ? 22.336 15.125 85.532 1.00 25.25 6 PRO B C 1
ATOM 1066 O O . PRO B 1 6 ? 22.355 16.122 86.263 1.00 24.12 6 PRO B O 1
ATOM 1070 N N . LYS B 1 7 ? 21.274 14.340 85.370 1.00 24.62 7 LYS B N 1
ATOM 1071 C CA . LYS B 1 7 ? 19.966 14.676 85.896 1.00 23.36 7 LYS B CA 1
ATOM 1072 C C . LYS B 1 7 ? 19.951 14.754 87.425 1.00 22.75 7 LYS B C 1
ATOM 1073 O O . LYS B 1 7 ? 19.170 15.520 88.007 1.00 23.29 7 LYS B O 1
ATOM 1075 N N . ILE B 1 8 ? 20.846 14.009 88.074 1.00 20.53 8 ILE B N 1
ATOM 1076 C CA . ILE B 1 8 ? 20.836 13.949 89.541 1.00 19.21 8 ILE B CA 1
ATOM 1077 C C . ILE B 1 8 ? 21.331 15.211 90.240 1.00 17.98 8 ILE B C 1
ATOM 1078 O O . ILE B 1 8 ? 21.108 15.369 91.439 1.00 17.42 8 ILE B O 1
ATOM 1083 N N . ILE B 1 9 ? 21.992 16.091 89.494 1.00 16.43 9 ILE B N 1
ATOM 1084 C CA . ILE B 1 9 ? 22.579 17.314 90.076 1.00 15.77 9 ILE B CA 1
ATOM 1085 C C . ILE B 1 9 ? 21.496 18.390 90.272 1.00 15.87 9 ILE B C 1
ATOM 1086 O O . ILE B 1 9 ? 20.931 18.861 89.288 1.00 17.12 9 ILE B O 1
ATOM 1091 N N . PRO B 1 10 ? 21.222 18.799 91.527 1.00 16.43 10 PRO B N 1
ATOM 1092 C CA . PRO B 1 10 ? 20.172 19.815 91.764 1.00 15.35 10 PRO B CA 1
ATOM 1093 C C . PRO B 1 10 ? 20.665 21.204 91.346 1.00 15.84 10 PRO B C 1
ATOM 1094 O O . PRO B 1 10 ? 21.877 21.401 91.207 1.00 15.60 10 PRO B O 1
ATOM 1098 N N . PRO B 1 11 ? 19.736 22.147 91.108 1.00 15.42 11 PRO B N 1
ATOM 1099 C CA . PRO B 1 11 ? 20.108 23.489 90.614 1.00 15.80 11 PRO B CA 1
ATOM 1100 C C . PRO B 1 11 ? 21.194 24.168 91.475 1.00 15.92 11 PRO B C 1
ATOM 1101 O O . PRO B 1 11 ? 22.149 24.725 90.918 1.00 15.48 11 PRO B O 1
ATOM 1105 N N . GLU B 1 12 ? 21.070 24.058 92.791 1.00 15.07 12 GLU B N 1
ATOM 1106 C CA . GLU B 1 12 ? 22.067 24.628 93.687 1.00 16.39 12 GLU B CA 1
ATOM 1107 C C . GLU B 1 12 ? 23.472 24.058 93.481 1.00 15.63 12 GLU B C 1
ATOM 1108 O O . GLU B 1 12 ? 24.450 24.798 93.553 1.00 15.82 12 GLU B O 1
ATOM 1114 N N . LEU B 1 13 ? 23.572 22.753 93.253 1.00 14.88 13 LEU B N 1
ATOM 1115 C CA . LEU B 1 13 ? 24.897 22.154 93.029 1.00 13.93 13 LEU B CA 1
ATOM 1116 C C . LEU B 1 13 ? 25.464 22.555 91.664 1.00 14.20 13 LEU B C 1
ATOM 1117 O O . LEU B 1 13 ? 26.683 22.739 91.512 1.00 13.83 13 LEU B O 1
ATOM 1122 N N . LEU B 1 14 ? 24.595 22.718 90.674 1.00 15.01 14 LEU B N 1
ATOM 1123 C CA . LEU B 1 14 ? 25.062 23.170 89.365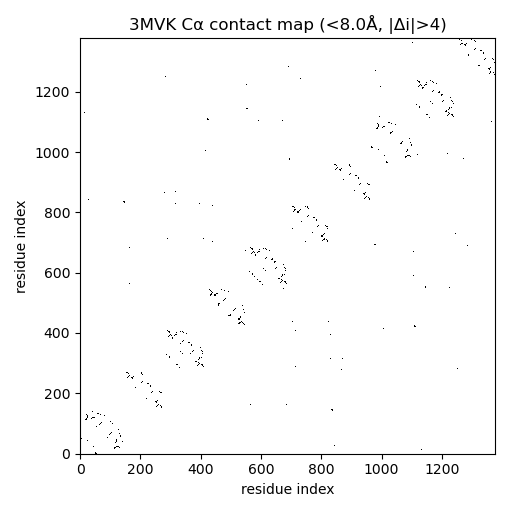 1.00 15.83 14 LEU B CA 1
ATOM 1124 C C . LEU B 1 14 ? 25.707 24.554 89.512 1.00 15.30 14 LEU B C 1
ATOM 1125 O O . LEU B 1 14 ? 26.791 24.808 88.986 1.00 16.52 14 LEU B O 1
ATOM 1130 N N . LYS B 1 15 ? 25.054 25.419 90.288 1.00 13.86 15 LYS B N 1
ATOM 1131 C CA . LYS B 1 15 ? 25.578 26.750 90.558 1.00 13.27 15 LYS B CA 1
ATOM 1132 C C . LYS B 1 15 ? 26.938 26.671 91.249 1.00 12.91 15 LYS B C 1
ATOM 1133 O O . LYS B 1 15 ? 27.887 27.374 90.864 1.00 13.33 15 LYS B O 1
ATOM 1139 N N . VAL B 1 16 ? 27.023 25.812 92.265 1.00 13.04 16 VAL B N 1
ATOM 1140 C CA . VAL B 1 16 ? 28.282 25.595 92.997 1.00 13.38 16 VAL B CA 1
ATOM 1141 C C . VAL B 1 16 ? 29.395 25.170 92.054 1.00 13.51 16 VAL B C 1
ATOM 1142 O O . VAL B 1 16 ? 30.499 25.738 92.089 1.00 13.64 16 VAL B O 1
ATOM 1146 N N . LEU B 1 17 ? 29.111 24.183 91.194 1.00 13.91 17 LEU B N 1
ATOM 1147 C CA . LEU B 1 17 ? 30.154 23.616 90.339 1.00 14.68 17 LEU B CA 1
ATOM 1148 C C . LEU B 1 17 ? 30.641 24.663 89.356 1.00 17.08 17 LEU B C 1
ATOM 1149 O O . LEU B 1 17 ? 31.840 24.733 89.089 1.00 18.55 17 LEU B O 1
ATOM 1154 N N . CYS B 1 18 ? 29.723 25.512 88.900 1.00 17.48 18 CYS B N 1
ATOM 1155 C CA A CYS B 1 18 ? 30.050 26.559 87.939 0.50 18.25 18 CYS B CA 1
ATOM 1156 C CA B CYS B 1 18 ? 30.043 26.554 87.935 0.50 18.97 18 CYS B CA 1
ATOM 1157 C C . CYS B 1 18 ? 30.858 27.675 88.573 1.00 18.20 18 CYS B C 1
ATOM 1158 O O . CYS B 1 18 ? 31.766 28.225 87.944 1.00 20.17 18 CYS B O 1
ATOM 1163 N N . GLU B 1 19 ? 30.529 28.025 89.816 1.00 16.89 19 GLU B N 1
ATOM 1164 C CA . GLU B 1 19 ? 31.239 29.112 90.474 1.00 16.31 19 GLU B CA 1
ATOM 1165 C C . GLU B 1 19 ? 32.571 28.742 91.143 1.00 15.33 19 GLU B C 1
ATOM 1166 O O . GLU B 1 19 ? 33.388 29.607 91.428 1.00 15.49 19 GLU B O 1
ATOM 1180 N N . GLY B 1 21 ? 36.352 27.666 91.129 1.00 13.93 21 GLY B N 1
ATOM 1181 C CA . GLY B 1 21 ? 37.430 27.941 90.188 1.00 14.70 21 GLY B CA 1
ATOM 1182 C C . GLY B 1 21 ? 38.646 27.100 90.513 1.00 15.79 21 GLY B C 1
ATOM 1183 O O . GLY B 1 21 ? 38.593 26.222 91.365 1.00 15.12 21 GLY B O 1
ATOM 1184 N N . HIS B 1 22 ? 39.749 27.386 89.818 1.00 15.28 22 HIS B N 1
ATOM 1185 C CA . HIS B 1 22 ? 40.989 26.607 89.928 1.00 16.08 22 HIS B CA 1
ATOM 1186 C C . HIS B 1 22 ? 41.485 26.505 91.367 1.00 15.99 22 HIS B C 1
ATOM 1187 O O . HIS B 1 22 ? 41.761 27.507 92.029 1.00 16.88 22 HIS B O 1
ATOM 1194 N N . GLY B 1 23 ? 41.566 25.287 91.882 1.00 15.39 23 GLY B N 1
ATOM 1195 C CA . GLY B 1 23 ? 42.034 25.092 93.229 1.00 14.73 23 GLY B CA 1
ATOM 1196 C C . GLY B 1 23 ? 40.961 24.869 94.286 1.00 15.03 23 GLY B C 1
ATOM 1197 O O . GLY B 1 23 ? 41.266 24.354 95.365 1.00 15.94 23 GLY B O 1
ATOM 1198 N N . ASP B 1 24 ? 39.711 25.259 94.002 1.00 14.03 24 ASP B N 1
ATOM 1199 C CA . ASP B 1 24 ? 38.638 25.038 94.976 1.00 13.87 24 ASP B CA 1
ATOM 1200 C C . ASP B 1 24 ? 38.414 23.542 95.167 1.00 12.79 24 ASP B C 1
ATOM 1201 O O . ASP B 1 24 ? 38.611 22.750 94.228 1.00 13.41 24 ASP B O 1
ATOM 1206 N N . GLN B 1 25 ? 37.982 23.156 96.367 1.00 12.67 25 GLN B N 1
ATOM 1207 C CA . GLN B 1 25 ? 37.716 21.743 96.652 1.00 12.30 25 GLN B CA 1
ATOM 1208 C C . GLN B 1 25 ? 36.261 21.465 96.994 1.00 12.39 25 GLN B C 1
ATOM 1209 O O . GLN B 1 25 ? 35.582 22.289 97.631 1.00 12.86 25 GLN B O 1
ATOM 1215 N N . LEU B 1 26 ? 35.801 20.270 96.628 1.00 12.00 26 LEU B N 1
ATOM 1216 C CA . LEU B 1 26 ? 34.527 19.780 97.130 1.00 13.48 26 LEU B CA 1
ATOM 1217 C C . LEU B 1 26 ? 34.725 18.418 97.780 1.00 12.94 26 LEU B C 1
ATOM 1218 O O . LEU B 1 26 ? 35.713 17.727 97.503 1.00 14.50 26 LEU B O 1
ATOM 1223 N N . VAL B 1 27 ? 33.843 18.105 98.708 1.00 11.94 27 VAL B N 1
ATOM 1224 C CA . VAL B 1 27 ? 33.910 16.819 99.390 1.00 12.34 27 VAL B CA 1
ATOM 1225 C C . VAL B 1 27 ? 32.689 16.016 99.006 1.00 12.43 27 VAL B C 1
ATOM 1226 O O . VAL B 1 27 ? 31.560 16.509 99.146 1.00 13.49 27 VAL B O 1
ATOM 1230 N N . ILE B 1 28 ? 32.893 14.783 98.521 1.00 11.69 28 ILE B N 1
ATOM 1231 C CA . ILE B 1 28 ? 31.790 13.811 98.452 1.00 12.30 28 ILE B CA 1
ATOM 1232 C C . ILE B 1 28 ? 31.874 13.055 99.779 1.00 11.81 28 ILE B C 1
ATOM 1233 O O . ILE B 1 28 ? 32.836 12.317 100.026 1.00 13.87 28 ILE B O 1
ATOM 1238 N N . ALA B 1 29 ? 30.872 13.258 100.635 1.00 12.68 29 ALA B N 1
ATOM 1239 C CA . ALA B 1 29 ? 30.830 12.666 101.979 1.00 12.74 29 ALA B CA 1
ATOM 1240 C C . ALA B 1 29 ? 30.006 11.392 101.960 1.00 13.00 29 ALA B C 1
ATOM 1241 O O . ALA B 1 29 ? 28.900 11.386 101.430 1.00 13.34 29 ALA B O 1
ATOM 1243 N N . ASP B 1 30 ? 30.550 10.310 102.521 1.00 13.73 30 ASP B N 1
ATOM 1244 C CA . ASP B 1 30 ? 29.771 9.097 102.678 1.00 13.88 30 ASP B CA 1
ATOM 1245 C C . ASP B 1 30 ? 28.699 9.221 103.788 1.00 14.33 30 ASP B C 1
ATOM 1246 O O . ASP B 1 30 ? 28.628 10.229 104.482 1.00 14.06 30 ASP B O 1
ATOM 1251 N N . GLY B 1 31 ? 27.846 8.209 103.911 1.00 14.20 31 GLY B N 1
ATOM 1252 C CA . GLY B 1 31 ? 26.712 8.251 104.830 1.00 14.56 31 GLY B CA 1
ATOM 1253 C C . GLY B 1 31 ? 27.086 8.419 106.299 1.00 15.61 31 GLY B C 1
ATOM 1254 O O . GLY B 1 31 ? 26.295 8.980 107.072 1.00 17.52 31 GLY B O 1
ATOM 1255 N N . ASN B 1 32 ? 28.283 7.963 106.670 1.00 15.79 32 ASN B N 1
ATOM 1256 C CA . ASN B 1 32 ? 28.776 8.098 108.042 1.00 15.77 32 ASN B CA 1
ATOM 1257 C C . ASN B 1 32 ? 29.507 9.401 108.336 1.00 15.05 32 ASN B C 1
ATOM 1258 O O . ASN B 1 32 ? 29.837 9.685 109.500 1.00 15.69 32 ASN B O 1
ATOM 1263 N N . PHE B 1 33 ? 29.762 10.201 107.304 1.00 14.28 33 PHE B N 1
ATOM 1264 C CA . PHE B 1 33 ? 30.606 11.391 107.482 1.00 13.14 33 PHE B CA 1
ATOM 1265 C C . PHE B 1 33 ? 29.822 12.496 108.179 1.00 13.27 33 PHE B C 1
ATOM 1266 O O . PHE B 1 33 ? 28.629 12.640 107.933 1.00 12.87 33 PHE B O 1
ATOM 1274 N N . PRO B 1 34 ? 30.492 13.258 109.045 1.00 13.57 34 PRO B N 1
ATOM 1275 C CA . PRO B 1 34 ? 29.835 14.427 109.693 1.00 13.79 34 PRO B CA 1
ATOM 1276 C C . PRO B 1 34 ? 29.738 15.628 108.717 1.00 14.10 34 PRO B C 1
ATOM 1277 O O . PRO B 1 34 ? 30.420 16.635 108.887 1.00 14.33 34 PRO B O 1
ATOM 1281 N N . ALA B 1 35 ? 28.878 15.514 107.703 1.00 13.94 35 ALA B N 1
ATOM 1282 C CA . ALA B 1 35 ? 28.853 16.504 106.619 1.00 13.65 35 ALA B CA 1
ATOM 1283 C C . ALA B 1 35 ? 28.423 17.882 107.111 1.00 13.91 35 ALA B C 1
ATOM 1284 O O . ALA B 1 35 ? 29.006 18.879 106.719 1.00 13.48 35 ALA B O 1
ATOM 1286 N N . GLU B 1 36 ? 27.407 17.943 107.964 1.00 13.78 36 GLU B N 1
ATOM 1287 C CA . GLU B 1 36 ? 26.928 19.265 108.408 1.00 15.25 36 GLU B CA 1
ATOM 1288 C C . GLU B 1 36 ? 27.899 19.995 109.311 1.00 15.22 36 GLU B C 1
ATOM 1289 O O . GLU B 1 36 ? 28.054 21.220 109.193 1.00 15.16 36 GLU B O 1
ATOM 1295 N N . SER B 1 37 ? 28.512 19.276 110.248 1.00 15.11 37 SER B N 1
ATOM 1296 C CA . SER B 1 37 ? 29.465 19.901 111.163 1.00 14.96 37 SER B CA 1
ATOM 1297 C C . SER B 1 37 ? 30.771 20.296 110.450 1.00 14.50 37 SER B C 1
ATOM 1298 O O . SER B 1 37 ? 31.279 21.424 110.626 1.00 14.65 37 SER B O 1
ATOM 1301 N N . ILE B 1 38 ? 31.322 19.384 109.646 1.00 13.99 38 ILE B N 1
ATOM 1302 C CA . ILE B 1 38 ? 32.523 19.670 108.847 1.00 14.46 38 ILE B CA 1
ATOM 1303 C C . ILE B 1 38 ? 32.252 20.810 107.872 1.00 14.90 38 ILE B C 1
ATOM 1304 O O . ILE B 1 38 ? 33.099 21.701 107.697 1.00 14.85 38 ILE B O 1
ATOM 1309 N N . GLY B 1 39 ? 31.048 20.811 107.297 1.00 15.24 39 GLY B N 1
ATOM 1310 C CA . GLY B 1 39 ? 30.666 21.813 106.322 1.00 15.50 39 GLY B CA 1
ATOM 1311 C C . GLY B 1 39 ? 30.052 23.076 106.879 1.00 16.27 39 GLY B C 1
ATOM 1312 O O . GLY B 1 39 ? 29.419 23.828 106.137 1.00 16.04 39 GLY B O 1
ATOM 1313 N N . LYS B 1 40 ? 30.280 23.342 108.167 1.00 16.34 40 LYS B N 1
ATOM 1314 C CA . LYS B 1 40 ? 29.619 24.466 108.820 1.00 18.28 40 LYS B CA 1
ATOM 1315 C C . LYS B 1 40 ? 29.877 25.775 108.077 1.00 19.11 40 LYS B C 1
ATOM 1316 O O . LYS B 1 40 ? 28.982 26.606 107.998 1.00 21.01 40 LYS B O 1
ATOM 1318 N N . ASN B 1 41 ? 31.076 25.946 107.524 1.00 19.98 41 ASN B N 1
ATOM 1319 C CA . ASN B 1 41 ? 31.403 27.175 106.770 1.00 21.75 41 ASN B CA 1
ATOM 1320 C C . ASN B 1 41 ? 31.387 26.991 105.254 1.00 20.90 41 ASN B C 1
ATOM 1321 O O . ASN B 1 41 ? 31.954 27.805 104.497 1.00 23.09 41 ASN B O 1
ATOM 1326 N N . ALA B 1 42 ? 30.757 25.913 104.812 1.00 19.94 42 ALA B N 1
ATOM 1327 C CA . ALA B 1 42 ? 30.711 25.560 103.399 1.00 18.62 42 ALA B CA 1
ATOM 1328 C C . ALA B 1 42 ? 29.253 25.528 102.988 1.00 17.61 42 ALA B C 1
ATOM 1329 O O . ALA B 1 42 ? 28.342 25.722 103.813 1.00 18.38 42 ALA B O 1
ATOM 1331 N N . ILE B 1 43 ? 29.038 25.286 101.706 1.00 16.15 43 ILE B N 1
ATOM 1332 C CA . ILE B 1 43 ? 27.727 24.984 101.196 1.00 15.12 43 ILE B CA 1
ATOM 1333 C C . ILE B 1 43 ? 27.540 23.471 101.306 1.00 15.40 43 ILE B C 1
ATOM 1334 O O . ILE B 1 43 ? 28.305 22.714 100.699 1.00 15.15 43 ILE B O 1
ATOM 1339 N N . VAL B 1 44 ? 26.548 23.033 102.076 1.00 14.19 44 VAL B N 1
ATOM 1340 C CA . VAL B 1 44 ? 26.271 21.585 102.191 1.00 14.70 44 VAL B CA 1
ATOM 1341 C C . VAL B 1 44 ? 25.068 21.254 101.323 1.00 15.09 44 VAL B C 1
ATOM 1342 O O . VAL B 1 44 ? 23.981 21.821 101.513 1.00 16.10 44 VAL B O 1
ATOM 1346 N N . VAL B 1 45 ? 25.249 20.351 100.356 1.00 13.90 45 VAL B N 1
ATOM 1347 C CA . VAL B 1 45 ? 24.166 19.902 99.481 1.00 13.80 45 VAL B CA 1
ATOM 1348 C C . VAL B 1 45 ? 23.783 18.478 99.835 1.00 13.87 45 VAL B C 1
ATOM 1349 O O . VAL B 1 45 ? 24.641 17.590 99.850 1.00 15.63 45 VAL B O 1
ATOM 1353 N N . ARG B 1 46 ? 22.511 18.247 100.168 1.00 13.77 46 ARG B N 1
ATOM 1354 C CA . ARG B 1 46 ? 22.086 16.892 100.518 1.00 14.22 46 ARG B CA 1
ATOM 1355 C C . ARG B 1 46 ? 21.822 16.046 99.283 1.00 15.15 46 ARG B C 1
ATOM 1356 O O . ARG B 1 46 ? 21.129 16.478 98.360 1.00 17.63 46 ARG B O 1
ATOM 1372 N N . ASP B 1 48 ? 21.166 12.433 99.898 1.00 16.31 48 ASP B N 1
ATOM 1373 C CA . ASP B 1 48 ? 21.066 11.297 100.796 1.00 16.81 48 ASP B CA 1
ATOM 1374 C C . ASP B 1 48 ? 20.661 10.007 100.107 1.00 17.30 48 ASP B C 1
ATOM 1375 O O . ASP B 1 48 ? 21.058 8.929 100.547 1.00 18.98 48 ASP B O 1
ATOM 1380 N N . GLY B 1 49 ? 19.917 10.116 99.013 1.00 17.59 49 GLY B N 1
ATOM 1381 C CA . GLY B 1 49 ? 19.477 8.897 98.311 1.00 17.81 49 GLY B CA 1
ATOM 1382 C C . GLY B 1 49 ? 20.455 8.312 97.308 1.00 18.07 49 GLY B C 1
ATOM 1383 O O . GLY B 1 49 ? 20.130 7.329 96.622 1.00 17.77 49 GLY B O 1
ATOM 1384 N N . HIS B 1 50 ? 21.646 8.910 97.208 1.00 16.46 50 HIS B N 1
ATOM 1385 C CA . HIS B 1 50 ? 22.623 8.512 96.198 1.00 16.45 50 HIS B CA 1
ATOM 1386 C C . HIS B 1 50 ? 23.915 7.969 96.780 1.00 15.93 50 HIS B C 1
ATOM 1387 O O . HIS B 1 50 ? 24.359 8.389 97.840 1.00 17.20 50 HIS B O 1
ATOM 1394 N N . GLY B 1 51 ? 24.516 7.040 96.039 1.00 15.79 51 GLY B N 1
ATOM 1395 C CA . GLY B 1 51 ? 25.815 6.460 96.383 1.00 14.67 51 GLY B CA 1
ATOM 1396 C C . GLY B 1 51 ? 26.975 7.324 95.907 1.00 14.21 51 GLY B C 1
ATOM 1397 O O . GLY B 1 51 ? 26.810 8.252 95.110 1.00 14.23 51 GLY B O 1
ATOM 1398 N N . GLY B 1 52 ? 28.166 7.000 96.391 1.00 14.64 52 GLY B N 1
ATOM 1399 C CA . GLY B 1 52 ? 29.372 7.773 96.079 1.00 14.76 52 GLY B CA 1
ATOM 1400 C C . GLY B 1 52 ? 29.725 7.680 94.610 1.00 14.84 52 GLY B C 1
ATOM 1401 O O . GLY B 1 52 ? 30.046 8.692 93.978 1.00 14.97 52 GLY B O 1
ATOM 1402 N N . GLY B 1 53 ? 29.646 6.464 94.055 1.00 15.81 53 GLY B N 1
ATOM 1403 C CA . GLY B 1 53 ? 29.965 6.259 92.630 1.00 16.51 53 GLY B CA 1
ATOM 1404 C C . GLY B 1 53 ? 29.067 7.053 91.685 1.00 16.53 53 GLY B C 1
ATOM 1405 O O . GLY B 1 53 ? 29.549 7.700 90.752 1.00 17.49 53 GLY B O 1
ATOM 1406 N N . GLU B 1 54 ? 27.760 7.023 91.940 1.00 17.28 54 GLU B N 1
ATOM 1407 C CA . GLU B 1 54 ? 26.812 7.796 91.130 1.00 17.40 54 GLU B CA 1
ATOM 1408 C C . GLU B 1 54 ? 27.111 9.297 91.173 1.00 16.31 54 GLU B C 1
ATOM 1409 O O . GLU B 1 54 ? 27.071 9.984 90.144 1.00 16.12 54 GLU B O 1
ATOM 1415 N N . ILE B 1 55 ? 27.369 9.802 92.378 1.00 15.14 55 ILE B N 1
ATOM 1416 C CA . ILE B 1 55 ? 27.690 11.209 92.544 1.00 14.73 55 ILE B CA 1
ATOM 1417 C C . ILE B 1 55 ? 29.009 11.561 91.866 1.00 14.58 55 ILE B C 1
ATOM 1418 O O . ILE B 1 55 ? 29.086 12.556 91.150 1.00 14.24 55 ILE B O 1
ATOM 1423 N N . LEU B 1 56 ? 30.039 10.743 92.093 1.00 14.16 56 LEU B N 1
ATOM 1424 C CA . LEU B 1 56 ? 31.337 10.995 91.467 1.00 14.15 56 LEU B CA 1
ATOM 1425 C C . LEU B 1 56 ? 31.218 11.031 89.940 1.00 14.67 56 LEU B C 1
ATOM 1426 O O . LEU B 1 56 ? 31.719 11.957 89.295 1.00 15.14 56 LEU B O 1
ATOM 1431 N N . LYS B 1 57 ? 30.538 10.035 89.363 1.00 15.26 57 LYS B N 1
ATOM 1432 C CA . LYS B 1 57 ? 30.384 9.976 87.899 1.00 16.44 57 LYS B CA 1
ATOM 1433 C C . LYS B 1 57 ? 29.732 11.257 87.364 1.00 16.10 57 LYS B C 1
ATOM 1434 O O . LYS B 1 57 ? 30.206 11.878 86.390 1.00 16.36 57 LYS B O 1
ATOM 1440 N N . ALA B 1 58 ? 28.659 11.683 88.035 1.00 15.73 58 ALA B N 1
ATOM 1441 C CA . ALA B 1 58 ? 27.938 12.882 87.639 1.00 15.65 58 ALA B CA 1
ATOM 1442 C C . ALA B 1 58 ? 28.818 14.126 87.710 1.00 16.42 58 ALA B C 1
ATOM 1443 O O . ALA B 1 58 ? 28.877 14.908 86.762 1.00 16.14 58 ALA B O 1
ATOM 1445 N N . ILE B 1 59 ? 29.520 14.283 88.831 1.00 16.17 59 ILE B N 1
ATOM 1446 C CA . ILE B 1 59 ? 30.412 15.416 89.058 1.00 17.07 59 ILE B CA 1
ATOM 1447 C C . ILE B 1 59 ? 31.499 15.483 87.986 1.00 16.46 59 ILE B C 1
ATOM 1448 O O . ILE B 1 59 ? 31.735 16.541 87.420 1.00 16.66 59 ILE B O 1
ATOM 1453 N N . LEU B 1 60 ? 32.143 14.351 87.716 1.00 16.91 60 LEU B N 1
ATOM 1454 C CA . LEU B 1 60 ? 33.265 14.338 86.773 1.00 17.43 60 LEU B CA 1
ATOM 1455 C C . LEU B 1 60 ? 32.864 14.681 85.345 1.00 18.74 60 LEU B C 1
ATOM 1456 O O . LEU B 1 60 ? 33.712 15.088 84.532 1.00 18.92 60 LEU B O 1
ATOM 1461 N N . THR B 1 61 ? 31.579 14.545 85.022 1.00 19.54 61 THR B N 1
ATOM 1462 C CA . THR B 1 61 ? 31.148 14.935 83.684 1.00 21.30 61 THR B CA 1
ATOM 1463 C C . THR B 1 61 ? 31.261 16.437 83.496 1.00 21.17 61 THR B C 1
ATOM 1464 O O . THR B 1 61 ? 31.416 16.891 82.370 1.00 22.74 61 THR B O 1
ATOM 1468 N N . VAL B 1 62 ? 31.222 17.206 84.592 1.00 21.08 62 VAL B N 1
ATOM 1469 C CA . VAL B 1 62 ? 31.245 18.665 84.487 1.00 21.19 62 VAL B CA 1
ATOM 1470 C C . VAL B 1 62 ? 32.406 19.367 85.229 1.00 21.58 62 VAL B C 1
ATOM 1471 O O . VAL B 1 62 ? 32.529 20.594 85.160 1.00 23.58 62 VAL B O 1
ATOM 1475 N N . PHE B 1 63 ? 33.253 18.593 85.903 1.00 19.65 63 PHE B N 1
ATOM 1476 C CA . PHE B 1 63 ? 34.254 19.111 86.867 1.00 19.39 63 PHE B CA 1
ATOM 1477 C C . PHE B 1 63 ? 35.644 18.556 86.522 1.00 18.60 63 PHE B C 1
ATOM 1478 O O . PHE B 1 63 ? 35.921 17.376 86.769 1.00 19.69 63 PHE B O 1
ATOM 1486 N N . PRO B 1 64 ? 36.524 19.391 85.941 1.00 18.59 64 PRO B N 1
ATOM 1487 C CA . PRO B 1 64 ? 37.884 18.923 85.621 1.00 18.53 64 PRO B CA 1
ATOM 1488 C C . PRO B 1 64 ? 38.730 18.763 86.894 1.00 18.10 64 PRO B C 1
ATOM 1489 O O . PRO B 1 64 ? 38.672 19.632 87.758 1.00 17.13 64 PRO B O 1
ATOM 1493 N N . LEU B 1 65 ? 39.491 17.676 87.017 1.00 17.33 65 LEU B N 1
ATOM 1494 C CA . LEU B 1 65 ? 40.421 17.542 88.142 1.00 16.73 65 LEU B CA 1
ATOM 1495 C C . LEU B 1 65 ? 41.722 18.305 87.878 1.00 17.13 65 LEU B C 1
ATOM 1496 O O . LEU B 1 65 ? 42.276 18.283 86.759 1.00 17.22 65 LEU B O 1
ATOM 1501 N N . ASP B 1 66 ? 42.199 18.972 88.917 1.00 16.13 66 ASP B N 1
ATOM 1502 C CA . ASP B 1 66 ? 43.389 19.822 88.843 1.00 16.48 66 ASP B CA 1
ATOM 1503 C C . ASP B 1 66 ? 44.626 19.055 88.373 1.00 16.75 66 ASP B C 1
ATOM 1504 O O . ASP B 1 66 ? 44.992 18.030 88.958 1.00 17.14 66 ASP B O 1
ATOM 1509 N N . THR B 1 67 ? 45.240 19.556 87.305 1.00 17.92 67 THR B N 1
ATOM 1510 C CA . THR B 1 67 ? 46.529 19.016 86.833 1.00 19.65 67 THR B CA 1
ATOM 1511 C C . THR B 1 67 ? 47.717 19.759 87.431 1.00 19.44 67 THR B C 1
ATOM 1512 O O . THR B 1 67 ? 48.866 19.359 87.207 1.00 20.36 67 THR B O 1
ATOM 1516 N N . TYR B 1 68 ? 47.458 20.814 88.204 1.00 19.06 68 TYR B N 1
ATOM 1517 C CA . TYR B 1 68 ? 48.530 21.582 88.846 1.00 19.85 68 TYR B CA 1
ATOM 1518 C C . TYR B 1 68 ? 48.981 20.976 90.175 1.00 19.87 68 TYR B C 1
ATOM 1519 O O . TYR B 1 68 ? 49.944 21.451 90.805 1.00 20.09 68 TYR B O 1
ATOM 1528 N N . VAL B 1 69 ? 48.264 19.942 90.621 1.00 19.41 69 VAL B N 1
ATOM 1529 C CA . VAL B 1 69 ? 48.714 19.107 91.727 1.00 19.34 69 VAL B CA 1
ATOM 1530 C C . VAL B 1 69 ? 48.786 17.653 91.243 1.00 19.47 69 VAL B C 1
ATOM 1531 O O . VAL B 1 69 ? 48.073 17.281 90.307 1.00 20.14 69 VAL B O 1
ATOM 1535 N N . ASP B 1 70 ? 49.645 16.866 91.892 1.00 20.04 70 ASP B N 1
ATOM 1536 C CA . ASP B 1 70 ? 49.833 15.423 91.641 1.00 20.87 70 ASP B CA 1
ATOM 1537 C C . ASP B 1 70 ? 48.543 14.627 91.798 1.00 18.79 70 ASP B C 1
ATOM 1538 O O . ASP B 1 70 ? 48.176 13.810 90.936 1.00 18.85 70 ASP B O 1
ATOM 1543 N N . LYS B 1 71 ? 47.854 14.887 92.901 1.00 17.61 71 LYS B N 1
ATOM 1544 C CA . LYS B 1 71 ? 46.803 14.024 93.393 1.00 16.29 71 LYS B CA 1
ATOM 1545 C C . LYS B 1 71 ? 45.598 14.887 93.774 1.00 15.81 71 LYS B C 1
ATOM 1546 O O . LYS B 1 71 ? 45.373 15.164 94.958 1.00 15.85 71 LYS B O 1
ATOM 1552 N N . PRO B 1 72 ? 44.822 15.305 92.755 1.00 15.32 72 PRO B N 1
ATOM 1553 C CA . PRO B 1 72 ? 43.652 16.190 93.010 1.00 14.86 72 PRO B CA 1
ATOM 1554 C C . PRO B 1 72 ? 42.467 15.495 93.678 1.00 14.93 72 PRO B C 1
ATOM 1555 O O . PRO B 1 72 ? 41.514 16.171 94.038 1.00 15.45 72 PRO B O 1
ATOM 1559 N N . ALA B 1 73 ? 42.504 14.169 93.819 1.00 14.08 73 ALA B N 1
ATOM 1560 C CA . ALA B 1 73 ? 41.450 13.439 94.532 1.00 14.48 73 ALA B CA 1
ATOM 1561 C C . ALA B 1 73 ? 42.039 12.849 95.797 1.00 14.67 73 ALA B C 1
ATOM 1562 O O . ALA B 1 73 ? 43.147 12.311 95.764 1.00 15.28 73 ALA B O 1
ATOM 1564 N N . THR B 1 74 ? 41.316 12.916 96.915 1.00 13.85 74 THR B N 1
ATOM 1565 C CA . THR B 1 74 ? 41.857 12.446 98.183 1.00 14.97 74 THR B CA 1
ATOM 1566 C C . THR B 1 74 ? 40.883 11.534 98.908 1.00 14.45 74 THR B C 1
ATOM 1567 O O . THR B 1 74 ? 39.714 11.917 99.147 1.00 14.63 74 THR B O 1
ATOM 1571 N N . LEU B 1 75 ? 41.375 10.345 99.284 1.00 14.18 75 LEU B N 1
ATOM 1572 C CA . LEU B 1 75 ? 40.637 9.382 100.095 1.00 15.08 75 LEU B CA 1
ATOM 1573 C C . LEU B 1 75 ? 40.965 9.529 101.559 1.00 15.16 75 LEU B C 1
ATOM 1574 O O . LEU B 1 75 ? 41.962 10.175 101.917 1.00 15.12 75 LEU B O 1
ATOM 1587 N N . GLU B 1 77 ? 42.174 7.450 104.700 1.00 18.10 77 GLU B N 1
ATOM 1588 C CA . GLU B 1 77 ? 42.814 6.204 105.151 1.00 19.41 77 GLU B CA 1
ATOM 1589 C C . GLU B 1 77 ? 42.032 5.517 106.262 1.00 20.32 77 GLU B C 1
ATOM 1590 O O . GLU B 1 77 ? 41.417 6.172 107.114 1.00 20.44 77 GLU B O 1
ATOM 1596 N N . LYS B 1 78 ? 42.071 4.187 106.257 1.00 21.18 78 LYS B N 1
ATOM 1597 C CA . LYS B 1 78 ? 41.512 3.410 107.353 1.00 22.79 78 LYS B CA 1
ATOM 1598 C C . LYS B 1 78 ? 42.262 3.723 108.641 1.00 22.99 78 LYS B C 1
ATOM 1599 O O . LYS B 1 78 ? 43.482 3.886 108.638 1.00 23.37 78 LYS B O 1
ATOM 1605 N N . VAL B 1 79 ? 41.519 3.833 109.735 1.00 24.18 79 VAL B N 1
ATOM 1606 C CA . VAL B 1 79 ? 42.141 4.028 111.046 1.00 25.03 79 VAL B CA 1
ATOM 1607 C C . VAL B 1 79 ? 42.966 2.792 111.410 1.00 26.69 79 VAL B C 1
ATOM 1608 O O . VAL B 1 79 ? 42.616 1.694 111.005 1.00 25.15 79 VAL B O 1
ATOM 1612 N N . PRO B 1 80 ? 44.070 2.976 112.154 1.00 28.52 80 PRO B N 1
ATOM 1613 C CA . PRO B 1 80 ? 44.820 1.800 112.688 1.00 29.77 80 PRO B CA 1
ATOM 1614 C C . PRO B 1 80 ? 43.903 0.772 113.373 1.00 30.39 80 PRO B C 1
ATOM 1615 O O . PRO B 1 80 ? 43.088 1.142 114.211 1.00 31.10 80 PRO B O 1
ATOM 1619 N N . GLY B 1 81 ? 44.001 -0.499 112.973 1.00 31.61 81 GLY B N 1
ATOM 1620 C CA . GLY B 1 81 ? 43.203 -1.577 113.579 1.00 32.33 81 GLY B CA 1
ATOM 1621 C C . GLY B 1 81 ? 41.858 -1.848 112.917 1.00 33.11 81 GLY B C 1
ATOM 1622 O O . GLY B 1 81 ? 41.182 -2.836 113.228 1.00 33.16 81 GLY B O 1
ATOM 1623 N N . ASP B 1 82 ? 41.454 -0.957 112.016 1.00 33.05 82 ASP B N 1
ATOM 1624 C CA . ASP B 1 82 ? 40.223 -1.129 111.270 1.00 33.55 82 ASP B CA 1
ATOM 1625 C C . ASP B 1 82 ? 40.555 -1.889 110.004 1.00 34.05 82 ASP B C 1
ATOM 1626 O O . ASP B 1 82 ? 41.362 -1.446 109.193 1.00 34.39 82 ASP B O 1
ATOM 1631 N N . THR B 1 83 ? 39.923 -3.045 109.855 1.00 34.75 83 THR B N 1
ATOM 1632 C CA . THR B 1 83 ? 40.264 -3.992 108.800 1.00 35.46 83 THR B CA 1
ATOM 1633 C C . THR B 1 83 ? 39.155 -4.138 107.759 1.00 35.39 83 THR B C 1
ATOM 1634 O O . THR B 1 83 ? 39.161 -5.082 106.961 1.00 36.01 83 THR B O 1
ATOM 1638 N N . VAL B 1 84 ? 38.202 -3.208 107.763 1.00 35.04 84 VAL B N 1
ATOM 1639 C CA . VAL B 1 84 ? 37.091 -3.250 106.818 1.00 34.16 84 VAL B CA 1
ATOM 1640 C C . VAL B 1 84 ? 37.601 -3.218 105.358 1.00 33.82 84 VAL B C 1
ATOM 1641 O O . VAL B 1 84 ? 38.590 -2.544 105.045 1.00 34.41 84 VAL B O 1
ATOM 1645 N N . ALA B 1 85 ? 36.935 -3.969 104.479 1.00 32.49 85 ALA B N 1
ATOM 1646 C CA . ALA B 1 85 ? 37.264 -3.971 103.055 1.00 31.44 85 ALA B CA 1
ATOM 1647 C C . ALA B 1 85 ? 36.821 -2.650 102.434 1.00 29.83 85 ALA B C 1
ATOM 1648 O O . ALA B 1 85 ? 35.785 -2.099 102.818 1.00 30.34 85 ALA B O 1
ATOM 1650 N N . THR B 1 86 ? 37.596 -2.158 101.467 1.00 28.39 86 THR B N 1
ATOM 1651 C CA . THR B 1 86 ? 37.258 -0.904 100.768 1.00 26.60 86 THR B CA 1
ATOM 1652 C C . THR B 1 86 ? 37.197 -1.050 99.247 1.00 25.44 86 THR B C 1
ATOM 1653 O O . THR B 1 86 ? 37.954 -0.394 98.530 1.00 24.31 86 THR B O 1
ATOM 1657 N N . PRO B 1 87 ? 36.263 -1.879 98.732 1.00 24.96 87 PRO B N 1
ATOM 1658 C CA . PRO B 1 87 ? 36.195 -2.033 97.268 1.00 24.33 87 PRO B CA 1
ATOM 1659 C C . PRO B 1 87 ? 35.761 -0.759 96.521 1.00 23.50 87 PRO B C 1
ATOM 1660 O O . PRO B 1 87 ? 36.049 -0.624 95.328 1.00 23.49 87 PRO B O 1
ATOM 1664 N N . ILE B 1 88 ? 35.100 0.181 97.212 1.00 22.27 88 ILE B N 1
ATOM 1665 C CA . ILE B 1 88 ? 34.709 1.428 96.555 1.00 21.34 88 ILE B CA 1
ATOM 1666 C C . ILE B 1 88 ? 35.921 2.233 96.072 1.00 20.73 88 ILE B C 1
ATOM 1667 O O . ILE B 1 88 ? 35.808 2.993 95.126 1.00 20.52 88 ILE B O 1
ATOM 1672 N N . TRP B 1 89 ? 37.083 2.035 96.692 1.00 20.01 89 TRP B N 1
ATOM 1673 C CA . TRP B 1 89 ? 38.269 2.758 96.253 1.00 19.61 89 TRP B CA 1
ATOM 1674 C C . TRP B 1 89 ? 38.630 2.395 94.802 1.00 20.15 89 TRP B C 1
ATOM 1675 O O . TRP B 1 89 ? 39.029 3.259 94.035 1.00 19.34 89 TRP B O 1
ATOM 1686 N N . ASP B 1 90 ? 38.493 1.119 94.446 1.00 20.85 90 ASP B N 1
ATOM 1687 C CA . ASP B 1 90 ? 38.639 0.699 93.039 1.00 21.76 90 ASP B CA 1
ATOM 1688 C C . ASP B 1 90 ? 37.565 1.243 92.100 1.00 21.14 90 ASP B C 1
ATOM 1689 O O . ASP B 1 90 ? 37.854 1.589 90.958 1.00 20.92 90 ASP B O 1
ATOM 1694 N N . VAL B 1 91 ? 36.328 1.317 92.580 1.00 20.15 91 VAL B N 1
ATOM 1695 C CA . VAL B 1 91 ? 35.254 1.939 91.820 1.00 19.49 91 VAL B CA 1
ATOM 1696 C C . VAL B 1 91 ? 35.625 3.404 91.527 1.00 18.67 91 VAL B C 1
ATOM 1697 O O . VAL B 1 91 ? 35.536 3.861 90.388 1.00 19.18 91 VAL B O 1
ATOM 1701 N N . TYR B 1 92 ? 36.044 4.143 92.557 1.00 17.53 92 TYR B N 1
ATOM 1702 C CA . TYR B 1 92 ? 36.397 5.549 92.357 1.00 16.84 92 TYR B CA 1
ATOM 1703 C C . TYR B 1 92 ? 37.561 5.725 91.379 1.00 16.26 92 TYR B C 1
ATOM 1704 O O . TYR B 1 92 ? 37.544 6.609 90.534 1.00 16.33 92 TYR B O 1
ATOM 1713 N N . ALA B 1 93 ? 38.571 4.862 91.514 1.00 16.83 93 ALA B N 1
ATOM 1714 C CA . ALA B 1 93 ? 39.712 4.870 90.595 1.00 17.63 93 ALA B CA 1
ATOM 1715 C C . ALA B 1 93 ? 39.252 4.656 89.158 1.00 17.76 93 ALA B C 1
ATOM 1716 O O . ALA B 1 93 ? 39.686 5.386 88.257 1.00 17.59 93 ALA B O 1
ATOM 1718 N N . GLY B 1 94 ? 38.346 3.694 88.960 1.00 17.64 94 GLY B N 1
ATOM 1719 C CA . GLY B 1 94 ? 37.776 3.434 87.632 1.00 17.11 94 GLY B CA 1
ATOM 1720 C C . GLY B 1 94 ? 37.071 4.639 87.043 1.00 16.91 94 GLY B C 1
ATOM 1721 O O . GLY B 1 94 ? 37.243 4.972 85.860 1.00 16.68 94 GLY B O 1
ATOM 1722 N N . LEU B 1 95 ? 36.290 5.327 87.885 1.00 16.20 95 LEU B N 1
ATOM 1723 C CA . LEU B 1 95 ? 35.555 6.475 87.443 1.00 15.89 95 LEU B CA 1
ATOM 1724 C C . LEU B 1 95 ? 36.451 7.653 87.132 1.00 15.02 95 LEU B C 1
ATOM 1725 O O . LEU B 1 95 ? 36.225 8.354 86.146 1.00 15.25 95 LEU B O 1
ATOM 1730 N N . ILE B 1 96 ? 37.466 7.877 87.962 1.00 14.73 96 ILE B N 1
ATOM 1731 C CA . ILE B 1 96 ? 38.385 8.974 87.723 1.00 15.33 96 ILE B CA 1
ATOM 1732 C C . ILE B 1 96 ? 39.136 8.754 86.399 1.00 15.98 96 ILE B C 1
ATOM 1733 O O . ILE B 1 96 ? 39.312 9.694 85.610 1.00 17.24 96 ILE B O 1
ATOM 1738 N N . LYS B 1 97 ? 39.511 7.497 86.157 1.00 16.64 97 LYS B N 1
ATOM 1739 C CA . LYS B 1 97 ? 40.238 7.127 84.920 1.00 17.44 97 LYS B CA 1
ATOM 1740 C C . LYS B 1 97 ? 39.413 7.390 83.660 1.00 18.22 97 LYS B C 1
ATOM 1741 O O . LYS B 1 97 ? 39.975 7.548 82.571 1.00 18.48 97 LYS B O 1
ATOM 1747 N N . GLU B 1 98 ? 38.087 7.473 83.798 1.00 18.53 98 GLU B N 1
ATOM 1748 C CA . GLU B 1 98 ? 37.219 7.836 82.659 1.00 19.63 98 GLU B CA 1
ATOM 1749 C C . GLU B 1 98 ? 37.377 9.292 82.228 1.00 19.79 98 GLU B C 1
ATOM 1750 O O . GLU B 1 98 ? 37.043 9.661 81.098 1.00 20.12 98 GLU B O 1
ATOM 1756 N N . HIS B 1 99 ? 37.920 10.119 83.121 1.00 20.84 99 HIS B N 1
ATOM 1757 C CA . HIS B 1 99 ? 38.042 11.555 82.862 1.00 21.98 99 HIS B CA 1
ATOM 1758 C C . HIS B 1 99 ? 39.435 12.119 82.978 1.00 22.27 99 HIS B C 1
ATOM 1759 O O . HIS B 1 99 ? 39.705 13.198 82.449 1.00 24.26 99 HIS B O 1
ATOM 1766 N N . ASP B 1 100 ? 40.322 11.388 83.638 1.00 21.30 100 ASP B N 1
ATOM 1767 C CA . ASP B 1 100 ? 41.680 11.840 83.841 1.00 21.13 100 ASP B CA 1
ATOM 1768 C C . ASP B 1 100 ? 42.676 10.701 83.589 1.00 20.22 100 ASP B C 1
ATOM 1769 O O . ASP B 1 100 ? 42.582 9.642 84.202 1.00 19.10 100 ASP B O 1
ATOM 1774 N N . GLU B 1 101 ? 43.626 10.946 82.685 1.00 19.59 101 GLU B N 1
ATOM 1775 C CA . GLU B 1 101 ? 44.610 9.922 82.285 1.00 20.12 101 GLU B CA 1
ATOM 1776 C C . GLU B 1 101 ? 45.413 9.342 83.451 1.00 19.87 101 GLU B C 1
ATOM 1777 O O . GLU B 1 101 ? 45.953 8.240 83.345 1.00 20.13 101 GLU B O 1
ATOM 1783 N N . ARG B 1 102 ? 45.501 10.069 84.568 1.00 19.39 102 ARG B N 1
ATOM 1784 C CA . ARG B 1 102 ? 46.263 9.572 85.708 1.00 20.01 102 ARG B CA 1
ATOM 1785 C C . ARG B 1 102 ? 45.570 8.439 86.428 1.00 19.79 102 ARG B C 1
ATOM 1786 O O . ARG B 1 102 ? 46.224 7.680 87.115 1.00 20.23 102 ARG B O 1
ATOM 1794 N N . GLY B 1 103 ? 44.249 8.340 86.301 1.00 19.94 103 GLY B N 1
ATOM 1795 C CA . GLY B 1 103 ? 43.500 7.251 86.939 1.00 20.05 103 GLY B CA 1
ATOM 1796 C C . GLY B 1 103 ? 43.793 7.175 88.432 1.00 20.09 103 GLY B C 1
ATOM 1797 O O . GLY B 1 103 ? 43.717 8.188 89.129 1.00 19.59 103 GLY B O 1
ATOM 1798 N N . ALA B 1 104 ? 44.156 5.992 88.928 1.00 20.16 104 ALA B N 1
ATOM 1799 C CA . ALA B 1 104 ? 44.419 5.822 90.369 1.00 20.71 104 ALA B CA 1
ATOM 1800 C C . ALA B 1 104 ? 45.589 6.667 90.894 1.00 20.92 104 ALA B C 1
ATOM 1801 O O . ALA B 1 104 ? 45.624 7.011 92.082 1.00 21.55 104 ALA B O 1
ATOM 1803 N N . ASP B 1 105 ? 46.526 7.020 90.014 1.00 20.03 105 ASP B N 1
ATOM 1804 C CA . ASP B 1 105 ? 47.666 7.865 90.369 1.00 20.07 105 ASP B CA 1
ATOM 1805 C C . ASP B 1 105 ? 47.232 9.288 90.712 1.00 19.55 105 ASP B C 1
ATOM 1806 O O . ASP B 1 105 ? 48.036 10.060 91.245 1.00 19.43 105 ASP B O 1
ATOM 1811 N N . ALA B 1 106 ? 45.980 9.632 90.395 1.00 18.26 106 ALA B N 1
ATOM 1812 C CA . ALA B 1 106 ? 45.447 10.960 90.749 1.00 17.18 106 ALA B CA 1
ATOM 1813 C C . ALA B 1 106 ? 44.870 10.960 92.157 1.00 16.99 106 ALA B C 1
ATOM 1814 O O . ALA B 1 106 ? 44.466 12.003 92.656 1.00 15.81 106 ALA B O 1
ATOM 1816 N N . ILE B 1 107 ? 44.853 9.799 92.807 1.00 16.51 107 ILE B N 1
ATOM 1817 C CA . ILE B 1 107 ? 44.231 9.686 94.122 1.00 16.99 107 ILE B CA 1
ATOM 1818 C C . ILE B 1 107 ? 45.254 9.546 95.230 1.00 17.48 107 ILE B C 1
ATOM 1819 O O . ILE B 1 107 ? 46.086 8.621 95.208 1.00 17.87 107 ILE B O 1
ATOM 1824 N N . GLY B 1 108 ? 45.191 10.462 96.187 1.00 16.40 108 GLY B N 1
ATOM 1825 C CA . GLY B 1 108 ? 46.020 10.381 97.382 1.00 16.06 108 GLY B CA 1
ATOM 1826 C C . GLY B 1 108 ? 45.154 10.063 98.573 1.00 16.08 108 GLY B C 1
ATOM 1827 O O . GLY B 1 108 ? 43.993 9.656 98.426 1.00 16.38 108 GLY B O 1
ATOM 1828 N N . SER B 1 109 ? 45.717 10.235 99.765 1.00 17.20 109 SER B N 1
ATOM 1829 C CA . SER B 1 109 ? 44.966 9.917 100.960 1.00 18.14 109 SER B CA 1
ATOM 1830 C C . SER B 1 109 ? 45.413 10.751 102.139 1.00 18.46 109 SER B C 1
ATOM 1831 O O . SER B 1 109 ? 46.526 11.321 102.159 1.00 18.98 109 SER B O 1
ATOM 1834 N N . LEU B 1 110 ? 44.512 10.861 103.100 1.00 17.13 110 LEU B N 1
ATOM 1835 C CA . LEU B 1 110 ? 44.817 11.516 104.363 1.00 17.53 110 LEU B CA 1
ATOM 1836 C C . LEU B 1 110 ? 44.309 10.639 105.487 1.00 17.33 110 LEU B C 1
ATOM 1837 O O . LEU B 1 110 ? 43.238 10.030 105.390 1.00 16.81 110 LEU B O 1
ATOM 1842 N N . GLU B 1 111 ? 45.091 10.611 106.571 1.00 17.41 111 GLU B N 1
ATOM 1843 C CA . GLU B 1 111 ? 44.670 10.025 107.831 1.00 18.08 111 GLU B CA 1
ATOM 1844 C C . GLU B 1 111 ? 43.339 10.682 108.218 1.00 17.66 111 GLU B C 1
ATOM 1845 O O . GLU B 1 111 ? 43.118 11.858 107.897 1.00 17.10 111 GLU B O 1
ATOM 1851 N N . ARG B 1 112 ? 42.485 9.913 108.898 1.00 16.78 112 ARG B N 1
ATOM 1852 C CA . ARG B 1 112 ? 41.100 10.315 109.220 1.00 16.70 112 ARG B CA 1
ATOM 1853 C C . ARG B 1 112 ? 40.957 11.742 109.744 1.00 16.64 112 ARG B C 1
ATOM 1854 O O . ARG B 1 112 ? 40.195 12.524 109.198 1.00 15.08 112 ARG B O 1
ATOM 1862 N N . PHE B 1 113 ? 41.667 12.065 110.817 1.00 16.68 113 PHE B N 1
ATOM 1863 C CA . PHE B 1 113 ? 41.541 13.415 111.380 1.00 17.32 113 PHE B CA 1
ATOM 1864 C C . PHE B 1 113 ? 42.141 14.517 110.529 1.00 16.79 113 PHE B C 1
ATOM 1865 O O . PHE B 1 113 ? 41.611 15.630 110.496 1.00 17.52 113 PHE B O 1
ATOM 1873 N N . ALA B 1 114 ? 43.207 14.203 109.789 1.00 16.86 114 ALA B N 1
ATOM 1874 C CA . ALA B 1 114 ? 43.764 15.139 108.820 1.00 16.16 114 ALA B CA 1
ATOM 1875 C C . ALA B 1 114 ? 42.785 15.376 107.655 1.00 15.80 114 ALA B C 1
ATOM 1876 O O . ALA B 1 114 ? 42.694 16.485 107.122 1.00 16.30 114 ALA B O 1
ATOM 1878 N N . PHE B 1 115 ? 42.062 14.321 107.278 1.00 15.34 115 PHE B N 1
ATOM 1879 C CA . PHE B 1 115 ? 41.014 14.419 106.254 1.00 14.10 115 PHE B CA 1
ATOM 1880 C C . PHE B 1 115 ? 39.929 15.399 106.716 1.00 14.67 115 PHE B C 1
ATOM 1881 O O . PHE B 1 115 ? 39.534 16.302 105.970 1.00 14.72 115 PHE B O 1
ATOM 1889 N N . TYR B 1 116 ? 39.453 15.236 107.944 1.00 14.42 116 TYR B N 1
ATOM 1890 C CA . TYR B 1 116 ? 38.474 16.186 108.476 1.00 15.03 116 TYR B CA 1
ATOM 1891 C C . TYR B 1 116 ? 38.981 17.614 108.423 1.00 15.53 116 TYR B C 1
ATOM 1892 O O . TYR B 1 116 ? 38.218 18.516 108.025 1.00 15.73 116 TYR B O 1
ATOM 1901 N N . GLU B 1 117 ? 40.251 17.817 108.806 1.00 16.28 117 GLU B N 1
ATOM 1902 C CA . GLU B 1 117 ? 40.867 19.154 108.766 1.00 17.50 117 GLU B CA 1
ATOM 1903 C C . GLU B 1 117 ? 40.863 19.752 107.361 1.00 17.53 117 GLU B C 1
ATOM 1904 O O . GLU B 1 117 ? 40.445 20.906 107.157 1.00 17.67 117 GLU B O 1
ATOM 1910 N N . GLN B 1 118 ? 41.280 18.967 106.373 1.00 16.26 118 GLN B N 1
ATOM 1911 C CA . GLN B 1 118 ? 41.238 19.457 105.011 1.00 16.32 118 GLN B CA 1
ATOM 1912 C C . GLN B 1 118 ? 39.798 19.721 104.527 1.00 15.36 118 GLN B C 1
ATOM 1913 O O . GLN B 1 118 ? 39.541 20.731 103.874 1.00 15.93 118 GLN B O 1
ATOM 1919 N N . ALA B 1 119 ? 38.872 18.846 104.898 1.00 14.92 119 ALA B N 1
ATOM 1920 C CA . ALA B 1 119 ? 37.494 18.944 104.421 1.00 14.49 119 ALA B CA 1
ATOM 1921 C C . ALA B 1 119 ? 36.797 20.202 104.941 1.00 15.88 119 ALA B C 1
ATOM 1922 O O . ALA B 1 119 ? 35.890 20.733 104.279 1.00 16.14 119 ALA B O 1
ATOM 1924 N N . LYS B 1 120 ? 37.250 20.707 106.095 1.00 15.45 120 LYS B N 1
ATOM 1925 C CA . LYS B 1 120 ? 36.713 21.961 106.646 1.00 16.94 120 LYS B CA 1
ATOM 1926 C C . LYS B 1 120 ? 37.015 23.154 105.748 1.00 17.01 120 LYS B C 1
ATOM 1927 O O . LYS B 1 120 ? 36.347 24.184 105.864 1.00 19.33 120 LYS B O 1
ATOM 1933 N N . ASN B 1 121 ? 38.005 23.025 104.865 1.00 16.98 121 ASN B N 1
ATOM 1934 C CA . ASN B 1 121 ? 38.341 24.086 103.914 1.00 18.15 121 ASN B CA 1
ATOM 1935 C C . ASN B 1 121 ? 37.603 23.987 102.586 1.00 17.14 121 ASN B C 1
ATOM 1936 O O . ASN B 1 121 ? 37.806 24.835 101.699 1.00 17.71 121 ASN B O 1
ATOM 1941 N N . ALA B 1 122 ? 36.751 22.968 102.438 1.00 16.09 122 ALA B N 1
ATOM 1942 C CA . ALA B 1 122 ? 36.075 22.774 101.146 1.00 14.83 122 ALA B CA 1
ATOM 1943 C C . ALA B 1 122 ? 35.059 23.875 100.876 1.00 14.23 122 ALA B C 1
ATOM 1944 O O . ALA B 1 122 ? 34.450 24.419 101.816 1.00 14.05 122 ALA B O 1
ATOM 1946 N N . TYR B 1 123 ? 34.867 24.180 99.593 1.00 13.49 123 TYR B N 1
ATOM 1947 C CA . TYR B 1 123 ? 33.842 25.122 99.180 1.00 12.99 123 TYR B CA 1
ATOM 1948 C C . TYR B 1 123 ? 32.453 24.512 99.374 1.00 13.46 123 TYR B C 1
ATOM 1949 O O . TYR B 1 123 ? 31.507 25.203 99.742 1.00 13.75 123 TYR B O 1
ATOM 1958 N N . CYS B 1 124 ? 32.352 23.201 99.176 1.00 12.36 124 CYS B N 1
ATOM 1959 C CA . CYS B 1 124 ? 31.054 22.537 99.187 1.00 12.57 124 CYS B CA 1
ATOM 1960 C C . CYS B 1 124 ? 31.254 21.108 99.672 1.00 12.51 124 CYS B C 1
ATOM 1961 O O . CYS B 1 124 ? 32.245 20.453 99.319 1.00 12.72 124 CYS B O 1
ATOM 1964 N N . VAL B 1 125 ? 30.346 20.676 100.535 1.00 11.99 125 VAL B N 1
ATOM 1965 C CA . VAL B 1 125 ? 30.289 19.280 100.980 1.00 12.21 125 VAL B CA 1
ATOM 1966 C C . VAL B 1 125 ? 28.982 18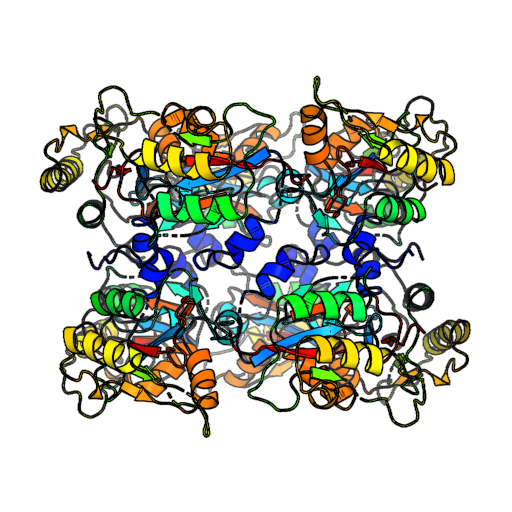.679 100.464 1.00 12.38 125 VAL B C 1
ATOM 1967 O O . VAL B 1 125 ? 27.888 19.232 100.711 1.00 13.16 125 VAL B O 1
ATOM 1971 N N . ILE B 1 126 ? 29.076 17.551 99.762 1.00 12.71 126 ILE B N 1
ATOM 1972 C CA . ILE B 1 126 ? 27.901 16.858 99.243 1.00 13.73 126 ILE B CA 1
ATOM 1973 C C . ILE B 1 126 ? 27.642 15.666 100.146 1.00 13.86 126 ILE B C 1
ATOM 1974 O O . ILE B 1 126 ? 28.484 14.786 100.269 1.00 13.85 126 ILE B O 1
ATOM 1979 N N . ALA B 1 127 ? 26.505 15.683 100.835 1.00 13.80 127 ALA B N 1
ATOM 1980 C CA . ALA B 1 127 ? 26.197 14.627 101.785 1.00 13.97 127 ALA B CA 1
ATOM 1981 C C . ALA B 1 127 ? 25.500 13.476 101.081 1.00 14.47 127 ALA B C 1
ATOM 1982 O O . ALA B 1 127 ? 24.282 13.511 100.873 1.00 15.36 127 ALA B O 1
ATOM 1984 N N . SER B 1 128 ? 26.268 12.457 100.719 1.00 13.70 128 SER B N 1
ATOM 1985 C CA . SER B 1 128 ? 25.684 11.279 100.094 1.00 14.90 128 SER B CA 1
ATOM 1986 C C . SER B 1 128 ? 25.072 10.322 101.124 1.00 15.40 128 SER B C 1
ATOM 1987 O O . SER B 1 128 ? 25.133 10.547 102.346 1.00 16.33 128 SER B O 1
ATOM 1990 N N . GLY B 1 129 ? 24.450 9.269 100.609 1.00 15.61 129 GLY B N 1
ATOM 1991 C CA . GLY B 1 129 ? 23.951 8.177 101.437 1.00 16.29 129 GLY B CA 1
ATOM 1992 C C . GLY B 1 129 ? 24.813 6.933 101.277 1.00 16.52 129 GLY B C 1
ATOM 1993 O O . GLY B 1 129 ? 24.386 5.827 101.642 1.00 17.34 129 GLY B O 1
ATOM 1994 N N . GLU B 1 130 ? 26.027 7.099 100.758 1.00 15.83 130 GLU B N 1
ATOM 1995 C CA . GLU B 1 130 ? 26.901 5.940 100.509 1.00 17.07 130 GLU B CA 1
ATOM 1996 C C . GLU B 1 130 ? 27.129 5.119 101.788 1.00 17.93 130 GLU B C 1
ATOM 1997 O O . GLU B 1 130 ? 27.593 5.644 102.808 1.00 17.88 130 GLU B O 1
ATOM 2003 N N . SER B 1 131 ? 26.766 3.837 101.734 1.00 19.36 131 SER B N 1
ATOM 2004 C CA . SER B 1 131 ? 26.811 3.004 102.947 1.00 21.32 131 SER B CA 1
ATOM 2005 C C . SER B 1 131 ? 28.197 2.434 103.238 1.00 21.99 131 SER B C 1
ATOM 2006 O O . SER B 1 131 ? 28.497 2.079 104.375 1.00 22.71 131 SER B O 1
ATOM 2009 N N . ALA B 1 132 ? 29.031 2.328 102.212 1.00 22.52 132 ALA B N 1
ATOM 2010 C CA . ALA B 1 132 ? 30.409 1.869 102.395 1.00 24.45 132 ALA B CA 1
ATOM 2011 C C . ALA B 1 132 ? 31.189 2.828 103.308 1.00 24.59 132 ALA B C 1
ATOM 2012 O O . ALA B 1 132 ? 31.093 4.048 103.174 1.00 25.51 132 ALA B O 1
ATOM 2014 N N . GLN B 1 133 ? 31.926 2.275 104.272 1.00 25.18 133 GLN B N 1
ATOM 2015 C CA . GLN B 1 133 ? 32.875 3.077 105.036 1.00 24.36 133 GLN B CA 1
ATOM 2016 C C . GLN B 1 133 ? 34.100 3.465 104.186 1.00 22.67 133 GLN B C 1
ATOM 2017 O O . GLN B 1 133 ? 34.431 2.812 103.175 1.00 22.88 133 GLN B O 1
ATOM 2023 N N . TYR B 1 134 ? 34.732 4.560 104.600 1.00 21.27 134 TYR B N 1
ATOM 2024 C CA . TYR B 1 134 ? 35.874 5.172 103.902 1.00 19.12 134 TYR B CA 1
ATOM 2025 C C . TYR B 1 134 ? 35.554 5.479 102.435 1.00 17.58 134 TYR B C 1
ATOM 2026 O O . TYR B 1 134 ? 36.404 5.335 101.573 1.00 16.89 134 TYR B O 1
ATOM 2035 N N . ALA B 1 135 ? 34.329 5.940 102.181 1.00 16.32 135 ALA B N 1
ATOM 2036 C CA . ALA B 1 135 ? 33.912 6.270 100.821 1.00 15.08 135 ALA B CA 1
ATOM 2037 C C . ALA B 1 135 ? 33.900 7.777 100.571 1.00 14.22 135 ALA B C 1
ATOM 2038 O O . ALA B 1 135 ? 33.260 8.234 99.629 1.00 15.67 135 ALA B O 1
ATOM 2040 N N . ASN B 1 136 ? 34.606 8.518 101.413 1.00 13.74 136 ASN B N 1
ATOM 2041 C CA . ASN B 1 136 ? 34.716 9.979 101.249 1.00 13.81 136 ASN B CA 1
ATOM 2042 C C . ASN B 1 136 ? 35.751 10.322 100.218 1.00 14.19 136 ASN B C 1
ATOM 2043 O O . ASN B 1 136 ? 36.760 9.622 100.099 1.00 15.51 136 ASN B O 1
ATOM 2048 N N . LEU B 1 137 ? 35.526 11.412 99.493 1.00 14.36 137 LEU B N 1
ATOM 2049 C CA . LEU B 1 137 ? 36.475 11.838 98.482 1.00 14.82 137 LEU B CA 1
ATOM 2050 C C . LEU B 1 137 ? 36.543 13.350 98.432 1.00 15.22 137 LEU B C 1
ATOM 2051 O O . LEU B 1 137 ? 35.499 14.010 98.278 1.00 17.26 137 LEU B O 1
ATOM 2056 N N . ILE B 1 138 ? 37.741 13.910 98.565 1.00 13.60 138 ILE B N 1
ATOM 2057 C CA . ILE B 1 138 ? 37.912 15.358 98.305 1.00 13.41 138 ILE B CA 1
ATOM 2058 C C . ILE B 1 138 ? 38.357 15.505 96.851 1.00 14.02 138 ILE B C 1
ATOM 2059 O O . ILE B 1 138 ? 39.246 14.768 96.410 1.00 15.59 138 ILE B O 1
ATOM 2064 N N . LEU B 1 139 ? 37.737 16.423 96.104 1.00 12.38 139 LEU B N 1
ATOM 2065 C CA . LEU B 1 139 ? 38.142 16.705 94.722 1.00 12.59 139 LEU B CA 1
ATOM 2066 C C . LEU B 1 139 ? 38.543 18.153 94.562 1.00 13.11 139 LEU B C 1
ATOM 2067 O O . LEU B 1 139 ? 37.818 19.048 95.020 1.00 14.30 139 LEU B O 1
ATOM 2072 N N . GLN B 1 140 ? 39.682 18.371 93.891 1.00 12.46 140 GLN B N 1
ATOM 2073 C CA . GLN B 1 140 ? 40.180 19.744 93.627 1.00 12.94 140 GLN B CA 1
ATOM 2074 C C . GLN B 1 140 ? 40.018 20.129 92.169 1.00 13.39 140 GLN B C 1
ATOM 2075 O O . GLN B 1 140 ? 40.417 19.382 91.265 1.00 12.97 140 GLN B O 1
ATOM 2081 N N . LYS B 1 141 ? 39.425 21.296 91.935 1.00 13.70 141 LYS B N 1
ATOM 2082 C CA . LYS B 1 141 ? 39.065 21.704 90.573 1.00 14.01 141 LYS B CA 1
ATOM 2083 C C . LYS B 1 141 ? 40.239 22.197 89.768 1.00 15.06 141 LYS B C 1
ATOM 2084 O O . LYS B 1 141 ? 41.061 22.950 90.280 1.00 14.80 141 LYS B O 1
ATOM 2090 N N . GLY B 1 142 ? 40.293 21.777 88.508 1.00 15.62 142 GLY B N 1
ATOM 2091 C CA . GLY B 1 142 ? 41.320 22.264 87.592 1.00 18.58 142 GLY B CA 1
ATOM 2092 C C . GLY B 1 142 ? 40.851 23.435 86.736 1.00 20.19 142 GLY B C 1
ATOM 2093 O O . GLY B 1 142 ? 39.913 24.142 87.086 1.00 20.80 142 GLY B O 1
ATOM 2094 N N . VAL B 1 143 ? 41.537 23.644 85.614 1.00 22.10 143 VAL B N 1
ATOM 2095 C CA . VAL B 1 143 ? 41.230 24.766 84.726 1.00 24.25 143 VAL B CA 1
ATOM 2096 C C . VAL B 1 143 ? 40.306 24.292 83.612 1.00 25.51 143 VAL B C 1
ATOM 2097 O O . VAL B 1 143 ? 40.393 23.139 83.174 1.00 25.79 143 VAL B O 1
ATOM 2101 N N . VAL B 1 144 ? 39.439 25.192 83.160 1.00 27.67 144 VAL B N 1
ATOM 2102 C CA . VAL B 1 144 ? 38.525 24.938 82.053 1.00 30.46 144 VAL B CA 1
ATOM 2103 C C . VAL B 1 144 ? 38.978 25.684 80.801 1.00 30.78 144 VAL B C 1
ATOM 2104 O O . VAL B 1 144 ? 39.769 26.642 80.882 1.00 32.16 144 VAL B O 1
ATOM 2108 N N . ILE C 1 5 ? 29.752 57.389 82.342 1.00 33.42 5 ILE C N 1
ATOM 2109 C CA . ILE C 1 5 ? 29.887 56.041 82.990 1.00 33.12 5 ILE C CA 1
ATOM 2110 C C . ILE C 1 5 ? 29.672 54.918 81.974 1.00 32.05 5 ILE C C 1
ATOM 2111 O O . ILE C 1 5 ? 28.601 54.825 81.364 1.00 31.65 5 ILE C O 1
ATOM 2116 N N . PRO C 1 6 ? 30.693 54.055 81.794 1.00 30.67 6 PRO C N 1
ATOM 2117 C CA . PRO C 1 6 ? 30.574 52.947 80.860 1.00 29.44 6 PRO C CA 1
ATOM 2118 C C . PRO C 1 6 ? 29.344 52.088 81.157 1.00 28.33 6 PRO C C 1
ATOM 2119 O O . PRO C 1 6 ? 29.066 51.782 82.328 1.00 27.32 6 PRO C O 1
ATOM 2123 N N . LYS C 1 7 ? 28.636 51.703 80.094 1.00 27.16 7 LYS C N 1
ATOM 2124 C CA . LYS C 1 7 ? 27.370 50.973 80.197 1.00 25.81 7 LYS C CA 1
ATOM 2125 C C . LYS C 1 7 ? 27.527 49.598 80.835 1.00 24.98 7 LYS C C 1
ATOM 2126 O O . LYS C 1 7 ? 26.606 49.102 81.497 1.00 24.17 7 LYS C O 1
ATOM 2128 N N . ILE C 1 8 ? 28.691 48.980 80.665 1.00 22.94 8 ILE C N 1
ATOM 2129 C CA . ILE C 1 8 ? 28.837 47.614 81.163 1.00 22.29 8 ILE C CA 1
ATOM 2130 C C . ILE C 1 8 ? 28.861 47.498 82.687 1.00 20.35 8 ILE C C 1
ATOM 2131 O O . ILE C 1 8 ? 28.673 46.414 83.194 1.00 19.99 8 ILE C O 1
ATOM 2136 N N . ILE C 1 9 ? 29.069 48.613 83.391 1.00 18.78 9 ILE C N 1
ATOM 2137 C CA . ILE C 1 9 ? 29.196 48.622 84.866 1.00 18.71 9 ILE C CA 1
ATOM 2138 C C . ILE C 1 9 ? 27.806 48.566 85.509 1.00 17.95 9 ILE C C 1
ATOM 2139 O O . ILE C 1 9 ? 27.032 49.517 85.340 1.00 18.48 9 ILE C O 1
ATOM 2144 N N . PRO C 1 10 ? 27.482 47.460 86.228 1.00 17.01 10 PRO C N 1
ATOM 2145 C CA . PRO C 1 10 ? 26.149 47.404 86.850 1.00 17.08 10 PRO C CA 1
ATOM 2146 C C . PRO C 1 10 ? 26.065 48.341 88.046 1.00 16.13 10 PRO C C 1
ATOM 2147 O O . PRO C 1 10 ? 27.096 48.754 88.575 1.00 15.11 10 PRO C O 1
ATOM 2151 N N . PRO C 1 11 ? 24.834 48.671 88.488 1.00 16.07 11 PRO C N 1
ATOM 2152 C CA . PRO C 1 11 ? 24.673 49.644 89.577 1.00 16.14 11 PRO C CA 1
ATOM 2153 C C . PRO C 1 11 ? 25.452 49.278 90.841 1.00 16.43 11 PRO C C 1
ATOM 2154 O O . PRO C 1 11 ? 26.064 50.141 91.445 1.00 15.33 11 PRO C O 1
ATOM 2158 N N . GLU C 1 12 ? 25.469 48.003 91.206 1.00 16.37 12 GLU C N 1
ATOM 2159 C CA . GLU C 1 12 ? 26.240 47.569 92.370 1.00 16.89 12 GLU C CA 1
ATOM 2160 C C . GLU C 1 12 ? 27.748 47.854 92.264 1.00 16.13 12 GLU C C 1
ATOM 2161 O O . GLU C 1 12 ? 28.405 48.192 93.262 1.00 14.51 12 GLU C O 1
ATOM 2167 N N . LEU C 1 13 ? 28.302 47.692 91.070 1.00 14.70 13 LEU C N 1
ATOM 2168 C CA . LEU C 1 13 ? 29.718 47.940 90.896 1.00 14.02 13 LEU C CA 1
ATOM 2169 C C . LEU C 1 13 ? 29.996 49.430 90.914 1.00 14.29 13 LEU C C 1
ATOM 2170 O O . LEU C 1 13 ? 31.016 49.862 91.419 1.00 14.38 13 LEU C O 1
ATOM 2175 N N . LEU C 1 14 ? 29.097 50.219 90.342 1.00 14.57 14 LEU C N 1
ATOM 2176 C CA . LEU C 1 14 ? 29.243 51.678 90.447 1.00 15.81 14 LEU C CA 1
ATOM 2177 C C . LEU C 1 14 ? 29.301 52.087 91.934 1.00 15.18 14 LEU C C 1
ATOM 2178 O O . LEU C 1 14 ? 30.141 52.922 92.342 1.00 16.37 14 LEU C O 1
ATOM 2183 N N . LYS C 1 15 ? 28.408 51.509 92.743 1.00 14.66 15 LYS C N 1
ATOM 2184 C CA . LYS C 1 15 ? 28.415 51.809 94.173 1.00 14.39 15 LYS C CA 1
ATOM 2185 C C . LYS C 1 15 ? 29.758 51.433 94.805 1.00 13.66 15 LYS C C 1
ATOM 2186 O O . LYS C 1 15 ? 30.326 52.218 95.543 1.00 14.54 15 LYS C O 1
ATOM 2192 N N . VAL C 1 16 ? 30.243 50.226 94.506 1.00 14.10 16 VAL C N 1
ATOM 2193 C CA . VAL C 1 16 ? 31.535 49.746 95.023 1.00 14.11 16 VAL C CA 1
ATOM 2194 C C . VAL C 1 16 ? 32.674 50.709 94.660 1.00 14.90 16 VAL C C 1
ATOM 2195 O O . VAL C 1 16 ? 33.472 51.096 95.511 1.00 14.52 16 VAL C O 1
ATOM 2199 N N . LEU C 1 17 ? 32.723 51.108 93.392 1.00 15.76 17 LEU C N 1
ATOM 2200 C CA . LEU C 1 17 ? 33.818 51.942 92.914 1.00 16.64 17 LEU C CA 1
ATOM 2201 C C . LEU C 1 17 ? 33.810 53.291 93.602 1.00 18.33 17 LEU C C 1
ATOM 2202 O O . LEU C 1 17 ? 34.874 53.846 93.901 1.00 19.19 17 LEU C O 1
ATOM 2207 N N . CYS C 1 18 ? 32.615 53.804 93.868 1.00 18.33 18 CYS C N 1
ATOM 2208 C CA A CYS C 1 18 ? 32.479 55.061 94.599 0.50 18.82 18 CYS C CA 1
ATOM 2209 C CA B CYS C 1 18 ? 32.476 55.059 94.600 0.50 19.75 18 CYS C CA 1
ATOM 2210 C C . CYS C 1 18 ? 32.812 54.945 96.093 1.00 18.91 18 CYS C C 1
ATOM 2211 O O . CYS C 1 18 ? 33.365 55.885 96.680 1.00 20.03 18 CYS C O 1
ATOM 2216 N N . GLU C 1 19 ? 32.490 53.798 96.703 1.00 17.80 19 GLU C N 1
ATOM 2217 C CA . GLU C 1 19 ? 32.721 53.531 98.131 1.00 17.72 19 GLU C CA 1
ATOM 2218 C C . GLU C 1 19 ? 34.180 53.278 98.460 1.00 16.23 19 GLU C C 1
ATOM 2219 O O . GLU C 1 19 ? 34.602 53.450 99.608 1.00 15.60 19 GLU C O 1
ATOM 2233 N N . GLY C 1 21 ? 38.117 53.734 98.746 1.00 13.36 21 GLY C N 1
ATOM 2234 C CA . GLY C 1 21 ? 38.972 54.877 99.011 1.00 14.06 21 GLY C CA 1
ATOM 2235 C C . GLY C 1 21 ? 40.441 54.546 98.801 1.00 14.72 21 GLY C C 1
ATOM 2236 O O . GLY C 1 21 ? 40.789 53.473 98.290 1.00 15.49 21 GLY C O 1
ATOM 2237 N N . HIS C 1 22 ? 41.294 55.450 99.253 1.00 15.67 22 HIS C N 1
ATOM 2238 C CA . HIS C 1 22 ? 42.717 55.358 98.986 1.00 15.82 22 HIS C CA 1
ATOM 2239 C C . HIS C 1 22 ? 43.316 54.105 99.593 1.00 16.33 22 HIS C C 1
ATOM 2240 O O . HIS C 1 22 ? 43.237 53.892 100.809 1.00 16.98 22 HIS C O 1
ATOM 2247 N N . GLY C 1 23 ? 43.864 53.240 98.732 1.00 15.67 23 GLY C N 1
ATOM 2248 C CA . GLY C 1 23 ? 44.472 51.998 99.207 1.00 15.78 23 GLY C CA 1
ATOM 2249 C C . GLY C 1 23 ? 43.616 50.765 99.065 1.00 15.38 23 GLY C C 1
ATOM 2250 O O . GLY C 1 23 ? 44.115 49.640 99.190 1.00 16.11 23 GLY C O 1
ATOM 2251 N N . ASP C 1 24 ? 42.323 50.952 98.813 1.00 14.09 24 ASP C N 1
ATOM 2252 C CA . ASP C 1 24 ? 41.440 49.808 98.613 1.00 13.63 24 ASP C CA 1
ATOM 2253 C C . ASP C 1 24 ? 41.800 49.101 97.320 1.00 14.03 24 ASP C C 1
ATOM 2254 O O . ASP C 1 24 ? 42.244 49.728 96.356 1.00 14.40 24 ASP C O 1
ATOM 2259 N N . GLN C 1 25 ? 41.628 47.780 97.308 1.00 14.14 25 GLN C N 1
ATOM 2260 C CA . GLN C 1 25 ? 41.931 46.994 96.114 1.00 14.62 25 GLN C CA 1
ATOM 2261 C C . GLN C 1 25 ? 40.709 46.282 95.527 1.00 14.62 25 GLN C C 1
ATOM 2262 O O . GLN C 1 25 ? 39.783 45.872 96.233 1.00 13.95 25 GLN C O 1
ATOM 2268 N N . LEU C 1 26 ? 40.710 46.142 94.212 1.00 14.15 26 LEU C N 1
ATOM 2269 C CA . LEU C 1 26 ? 39.746 45.254 93.581 1.00 15.70 26 LEU C CA 1
ATOM 2270 C C . LEU C 1 26 ? 40.474 44.279 92.705 1.00 15.34 26 LEU C C 1
ATOM 2271 O O . LEU C 1 26 ? 41.606 44.542 92.279 1.00 15.64 26 LEU C O 1
ATOM 2276 N N . VAL C 1 27 ? 39.833 43.138 92.473 1.00 14.14 27 VAL C N 1
ATOM 2277 C CA . VAL C 1 27 ? 40.395 42.103 91.604 1.00 14.28 27 VAL C CA 1
ATOM 2278 C C . VAL C 1 27 ? 39.567 41.931 90.345 1.00 14.45 27 VAL C C 1
ATOM 2279 O O . VAL C 1 27 ? 38.348 41.730 90.406 1.00 15.09 27 VAL C O 1
ATOM 2283 N N . ILE C 1 28 ? 40.224 42.018 89.186 1.00 13.84 28 ILE C N 1
ATOM 2284 C CA . ILE C 1 28 ? 39.582 41.581 87.959 1.00 14.09 28 ILE C CA 1
ATOM 2285 C C . ILE C 1 28 ? 40.038 40.125 87.788 1.00 14.60 28 ILE C C 1
ATOM 2286 O O . ILE C 1 28 ? 41.205 39.871 87.474 1.00 16.43 28 ILE C O 1
ATOM 2291 N N . ALA C 1 29 ? 39.131 39.181 88.035 1.00 14.68 29 ALA C N 1
ATOM 2292 C CA . ALA C 1 29 ? 39.424 37.740 88.016 1.00 14.00 29 ALA C CA 1
ATOM 2293 C C . ALA C 1 29 ? 39.084 37.178 86.656 1.00 15.21 29 ALA C C 1
ATOM 2294 O O . ALA C 1 29 ? 38.003 37.477 86.112 1.00 16.18 29 ALA C O 1
ATOM 2296 N N . ASP C 1 30 ? 39.967 36.339 86.113 1.00 15.23 30 ASP C N 1
ATOM 2297 C CA . ASP C 1 30 ? 39.655 35.643 84.877 1.00 16.20 30 ASP C CA 1
ATOM 2298 C C . ASP C 1 30 ? 38.671 34.483 85.076 1.00 16.62 30 ASP C C 1
ATOM 2299 O O . ASP C 1 30 ? 38.228 34.200 86.198 1.00 16.48 30 ASP C O 1
ATOM 2304 N N . GLY C 1 31 ? 38.332 33.832 83.969 1.00 15.61 31 GLY C N 1
ATOM 2305 C CA . GLY C 1 31 ? 37.292 32.808 83.925 1.00 17.39 31 GLY C CA 1
ATOM 2306 C C . GLY C 1 31 ? 37.571 31.607 84.808 1.00 17.33 31 GLY C C 1
ATOM 2307 O O . GLY C 1 31 ? 36.641 30.980 85.314 1.00 19.07 31 GLY C O 1
ATOM 2308 N N . ASN C 1 32 ? 38.849 31.296 84.985 1.00 17.68 32 ASN C N 1
ATOM 2309 C CA . ASN C 1 32 ? 39.272 30.163 85.803 1.00 18.13 32 ASN C CA 1
ATOM 2310 C C . ASN C 1 32 ? 39.462 30.465 87.284 1.00 16.91 32 ASN C C 1
ATOM 2311 O O . ASN C 1 32 ? 39.635 29.554 88.075 1.00 18.30 32 ASN C O 1
ATOM 2316 N N . PHE C 1 33 ? 39.445 31.745 87.656 1.00 15.08 33 PHE C N 1
ATOM 2317 C CA . PHE C 1 33 ? 39.770 32.160 89.001 1.00 13.85 33 PHE C CA 1
ATOM 2318 C C . PHE C 1 33 ? 38.684 31.718 89.980 1.00 13.71 33 PHE C C 1
ATOM 2319 O O . PHE C 1 33 ? 37.501 31.789 89.668 1.00 14.52 33 PHE C O 1
ATOM 2327 N N . PRO C 1 34 ? 39.084 31.302 91.190 1.00 13.78 34 PRO C N 1
ATOM 2328 C CA . PRO C 1 34 ? 38.073 30.960 92.203 1.00 13.43 34 PRO C CA 1
ATOM 2329 C C . PRO C 1 34 ? 37.492 32.217 92.871 1.00 13.60 34 PRO C C 1
ATOM 2330 O O . PRO C 1 34 ? 37.791 32.514 94.029 1.00 13.98 34 PRO C O 1
ATOM 2334 N N . ALA C 1 35 ? 36.639 32.929 92.141 1.00 13.82 35 ALA C N 1
ATOM 2335 C CA . ALA C 1 35 ? 36.217 34.284 92.553 1.00 14.06 35 ALA C CA 1
ATOM 2336 C C . ALA C 1 35 ? 35.357 34.259 93.794 1.00 14.64 35 ALA C C 1
ATOM 2337 O O . ALA C 1 35 ? 35.543 35.094 94.677 1.00 14.53 35 ALA C O 1
ATOM 2339 N N . GLU C 1 36 ? 34.419 33.305 93.864 1.00 15.31 36 GLU C N 1
ATOM 2340 C CA . GLU C 1 36 ? 33.488 33.264 94.990 1.00 15.22 36 GLU C CA 1
ATOM 2341 C C . GLU C 1 36 ? 34.187 32.856 96.273 1.00 15.86 36 GLU C C 1
ATOM 2342 O O . GLU C 1 36 ? 33.882 33.389 97.327 1.00 16.29 36 GLU C O 1
ATOM 2348 N N . SER C 1 37 ? 35.094 31.886 96.196 1.00 15.33 37 SER C N 1
ATOM 2349 C CA . SER C 1 37 ? 35.782 31.439 97.422 1.00 15.37 37 SER C CA 1
ATOM 2350 C C . SER C 1 37 ? 36.794 32.470 97.949 1.00 14.95 37 SER C C 1
ATOM 2351 O O . SER C 1 37 ? 36.806 32.812 99.150 1.00 16.25 37 SER C O 1
ATOM 2354 N N . ILE C 1 38 ? 37.630 32.975 97.038 1.00 15.43 38 ILE C N 1
ATOM 2355 C CA . ILE C 1 38 ? 38.579 34.054 97.348 1.00 15.78 38 ILE C CA 1
ATOM 2356 C C . ILE C 1 38 ? 37.860 35.295 97.878 1.00 15.48 38 ILE C C 1
ATOM 2357 O O . ILE C 1 38 ? 38.311 35.912 98.857 1.00 16.10 38 ILE C O 1
ATOM 2362 N N . GLY C 1 39 ? 36.742 35.648 97.248 1.00 15.04 39 GLY C N 1
ATOM 2363 C CA . GLY C 1 39 ? 35.982 36.828 97.666 1.00 15.22 39 GLY C CA 1
ATOM 2364 C C . GLY C 1 39 ? 34.898 36.562 98.688 1.00 15.64 39 GLY C C 1
ATOM 2365 O O . GLY C 1 39 ? 33.954 37.341 98.792 1.00 15.94 39 GLY C O 1
ATOM 2366 N N . LYS C 1 40 ? 35.030 35.491 99.466 1.00 16.06 40 LYS C N 1
ATOM 2367 C CA . LYS C 1 40 ? 33.977 35.122 100.429 1.00 18.04 40 LYS C CA 1
ATOM 2368 C C . LYS C 1 40 ? 33.726 36.224 101.445 1.00 18.99 40 LYS C C 1
ATOM 2369 O O . LYS C 1 40 ? 32.610 36.345 101.966 1.00 19.66 40 LYS C O 1
ATOM 2371 N N . ASN C 1 41 ? 34.760 37.004 101.745 1.00 20.37 41 ASN C N 1
ATOM 2372 C CA . ASN C 1 41 ? 34.639 38.143 102.678 1.00 21.71 41 ASN C CA 1
ATOM 2373 C C . ASN C 1 41 ? 34.622 39.491 101.986 1.00 22.75 41 ASN C C 1
ATOM 2374 O O . ASN C 1 41 ? 34.839 40.547 102.610 1.00 24.45 41 ASN C O 1
ATOM 2379 N N . ALA C 1 42 ? 34.375 39.461 100.687 1.00 21.53 42 ALA C N 1
ATOM 2380 C CA . ALA C 1 42 ? 34.363 40.665 99.874 1.00 20.68 42 ALA C CA 1
ATOM 2381 C C . ALA C 1 42 ? 33.044 40.750 99.126 1.00 19.36 42 ALA C C 1
ATOM 2382 O O . ALA C 1 42 ? 32.127 39.945 99.338 1.00 19.67 42 ALA C O 1
ATOM 2384 N N . ILE C 1 43 ? 32.938 41.760 98.271 1.00 17.86 43 ILE C N 1
ATOM 2385 C CA . ILE C 1 43 ? 31.800 41.874 97.387 1.00 16.72 43 ILE C CA 1
ATOM 2386 C C . ILE C 1 43 ? 32.190 41.259 96.049 1.00 16.68 43 ILE C C 1
ATOM 2387 O O . ILE C 1 43 ? 33.148 41.713 95.421 1.00 17.45 43 ILE C O 1
ATOM 2392 N N . VAL C 1 44 ? 31.475 40.216 95.626 1.00 15.71 44 VAL C N 1
ATOM 2393 C CA . VAL C 1 44 ? 31.768 39.570 94.332 1.00 15.01 44 VAL C CA 1
ATOM 2394 C C . VAL C 1 44 ? 30.723 39.994 93.329 1.00 15.40 44 VAL C C 1
ATOM 2395 O O . VAL C 1 44 ? 29.533 39.742 93.530 1.00 15.86 44 VAL C O 1
ATOM 2399 N N . VAL C 1 45 ? 31.170 40.655 92.261 1.00 13.57 45 VAL C N 1
ATOM 2400 C CA . VAL C 1 45 ? 30.300 41.091 91.158 1.00 14.02 45 VAL C CA 1
ATOM 2401 C C . VAL C 1 45 ? 30.520 40.202 89.931 1.00 13.91 45 VAL C C 1
ATOM 2402 O O . VAL C 1 45 ? 31.634 40.100 89.424 1.00 14.56 45 VAL C O 1
ATOM 2406 N N . ARG C 1 46 ? 29.445 39.603 89.428 1.00 13.96 46 ARG C N 1
ATOM 2407 C CA . ARG C 1 46 ? 29.542 38.703 88.266 1.00 14.74 46 ARG C CA 1
ATOM 2408 C C . ARG C 1 46 ? 29.585 39.507 86.973 1.00 15.91 46 ARG C C 1
ATOM 2409 O O . ARG C 1 46 ? 28.748 40.397 86.781 1.00 16.99 46 ARG C O 1
ATOM 2425 N N . ASP C 1 48 ? 30.438 37.608 83.915 1.00 17.64 48 ASP C N 1
ATOM 2426 C CA . ASP C 1 48 ? 30.809 36.390 83.199 1.00 18.38 48 ASP C CA 1
ATOM 2427 C C . ASP C 1 48 ? 30.904 36.539 81.683 1.00 19.34 48 ASP C C 1
ATOM 2428 O O . ASP C 1 48 ? 31.658 35.803 81.039 1.00 20.44 48 ASP C O 1
ATOM 2433 N N . GLY C 1 49 ? 30.153 37.472 81.117 1.00 19.56 49 GLY C N 1
ATOM 2434 C CA . GLY C 1 49 ? 30.155 37.613 79.650 1.00 20.58 49 GLY C CA 1
ATOM 2435 C C . GLY C 1 49 ? 31.184 38.593 79.109 1.00 20.68 49 GLY C C 1
ATOM 2436 O O . GLY C 1 49 ? 31.136 38.945 77.917 1.00 21.18 49 GLY C O 1
ATOM 2437 N N . HIS C 1 50 ? 32.110 39.029 79.971 1.00 20.14 50 HIS C N 1
ATOM 2438 C CA . HIS C 1 50 ? 33.013 40.139 79.655 1.00 19.62 50 HIS C CA 1
ATOM 2439 C C . HIS C 1 50 ? 34.478 39.777 79.811 1.00 19.37 50 HIS C C 1
ATOM 2440 O O . HIS C 1 50 ? 34.839 38.977 80.667 1.00 19.18 50 HIS C O 1
ATOM 2447 N N . GLY C 1 51 ? 35.310 40.398 78.979 1.00 18.60 51 GLY C N 1
ATOM 2448 C CA . GLY C 1 51 ? 36.746 40.179 79.012 1.00 18.76 51 GLY C CA 1
ATOM 2449 C C . GLY C 1 51 ? 37.463 41.124 79.959 1.00 18.54 51 GLY C C 1
ATOM 2450 O O . GLY C 1 51 ? 36.903 42.126 80.397 1.00 18.16 51 GLY C O 1
ATOM 2451 N N . GLY C 1 52 ? 38.725 40.809 80.246 1.00 18.81 52 GLY C N 1
ATOM 2452 C CA . GLY C 1 52 ? 39.534 41.565 81.192 1.00 19.33 52 GLY C CA 1
ATOM 2453 C C . GLY C 1 52 ? 39.807 42.966 80.684 1.00 18.89 52 GLY C C 1
ATOM 2454 O O . GLY C 1 52 ? 39.750 43.928 81.450 1.00 19.32 52 GLY C O 1
ATOM 2455 N N . GLY C 1 53 ? 40.113 43.070 79.387 1.00 18.79 53 GLY C N 1
ATOM 2456 C CA . GLY C 1 53 ? 40.378 44.358 78.755 1.00 19.26 53 GLY C CA 1
ATOM 2457 C C . GLY C 1 53 ? 39.206 45.311 78.852 1.00 19.03 53 GLY C C 1
ATOM 2458 O O . GLY C 1 53 ? 39.357 46.456 79.314 1.00 19.98 53 GLY C O 1
ATOM 2459 N N . GLU C 1 54 ? 38.028 44.841 78.446 1.00 19.83 54 GLU C N 1
ATOM 2460 C CA . GLU C 1 54 ? 36.854 45.727 78.441 1.00 20.20 54 GLU C CA 1
ATOM 2461 C C . GLU C 1 54 ? 36.476 46.154 79.855 1.00 19.44 54 GLU C C 1
ATOM 2462 O O . GLU C 1 54 ? 36.036 47.280 80.058 1.00 20.19 54 GLU C O 1
ATOM 2468 N N . ILE C 1 55 ? 36.686 45.265 80.828 1.00 18.88 55 ILE C N 1
ATOM 2469 C CA . ILE C 1 55 ? 36.394 45.608 82.205 1.00 17.62 55 ILE C CA 1
ATOM 2470 C C . ILE C 1 55 ? 37.381 46.642 82.737 1.00 17.32 55 ILE C C 1
ATOM 2471 O O . ILE C 1 55 ? 36.977 47.645 83.316 1.00 18.09 55 ILE C O 1
ATOM 2476 N N . LEU C 1 56 ? 38.674 46.402 82.525 1.00 17.29 56 LEU C N 1
ATOM 2477 C CA . LEU C 1 56 ? 39.687 47.353 82.957 1.00 17.71 56 LEU C CA 1
ATOM 2478 C C . LEU C 1 56 ? 39.451 48.728 82.327 1.00 18.11 56 LEU C C 1
ATOM 2479 O O . LEU C 1 56 ? 39.526 49.759 83.008 1.00 18.16 56 LEU C O 1
ATOM 2484 N N . LYS C 1 57 ? 39.202 48.738 81.021 1.00 18.79 57 LYS C N 1
ATOM 2485 C CA . LYS C 1 57 ? 38.926 49.999 80.311 1.00 19.78 57 LYS C CA 1
ATOM 2486 C C . LYS C 1 57 ? 37.816 50.791 80.987 1.00 20.10 57 LYS C C 1
ATOM 2487 O O . LYS C 1 57 ? 37.976 51.975 81.252 1.00 19.44 57 LYS C O 1
ATOM 2493 N N . ALA C 1 58 ? 36.710 50.115 81.315 1.00 19.71 58 ALA C N 1
ATOM 2494 C CA . ALA C 1 58 ? 35.588 50.761 81.967 1.00 20.40 58 ALA C CA 1
ATOM 2495 C C . ALA C 1 58 ? 35.954 51.253 83.361 1.00 20.26 58 ALA C C 1
ATOM 2496 O O . ALA C 1 58 ? 35.649 52.382 83.718 1.00 21.39 58 ALA C O 1
ATOM 2498 N N . ILE C 1 59 ? 36.623 50.417 84.152 1.00 19.63 59 ILE C N 1
ATOM 2499 C CA . ILE C 1 59 ? 36.966 50.800 85.519 1.00 19.30 59 ILE C CA 1
ATOM 2500 C C . ILE C 1 59 ? 37.851 52.049 85.549 1.00 19.83 59 ILE C C 1
ATOM 2501 O O . ILE C 1 59 ? 37.621 52.942 86.340 1.00 20.11 59 ILE C O 1
ATOM 2506 N N . LEU C 1 60 ? 38.803 52.129 84.632 1.00 20.03 60 LEU C N 1
ATOM 2507 C CA . LEU C 1 60 ? 39.789 53.197 84.672 1.00 21.28 60 LEU C CA 1
ATOM 2508 C C . LEU C 1 60 ? 39.181 54.558 84.314 1.00 22.61 60 LEU C C 1
ATOM 2509 O O . LEU C 1 60 ? 39.774 55.605 84.594 1.00 22.15 60 LEU C O 1
ATOM 2514 N N . THR C 1 61 ? 37.982 54.555 83.734 1.00 23.78 61 THR C N 1
ATOM 2515 C CA . THR C 1 61 ? 37.311 55.826 83.440 1.00 25.14 61 THR C CA 1
ATOM 2516 C C . THR C 1 61 ? 36.871 56.494 84.737 1.00 25.48 61 THR C C 1
ATOM 2517 O O . THR C 1 61 ? 36.649 57.702 84.763 1.00 26.09 61 THR C O 1
ATOM 2521 N N . VAL C 1 62 ? 36.733 55.711 85.811 1.00 25.22 62 VAL C N 1
ATOM 2522 C CA . VAL C 1 62 ? 36.251 56.234 87.087 1.00 25.24 62 VAL C CA 1
ATOM 2523 C C . VAL C 1 62 ? 37.155 55.928 88.294 1.00 25.49 62 VAL C C 1
ATOM 2524 O O . VAL C 1 62 ? 36.894 56.402 89.409 1.00 26.64 62 VAL C O 1
ATOM 2528 N N . PHE C 1 63 ? 38.236 55.184 88.076 1.00 23.39 63 PHE C N 1
ATOM 2529 C CA . PHE C 1 63 ? 39.041 54.655 89.181 1.00 22.19 63 PHE C CA 1
ATOM 2530 C C . PHE C 1 63 ? 40.481 55.123 88.994 1.00 21.59 63 PHE C C 1
ATOM 2531 O O . PHE C 1 63 ? 41.167 54.622 88.104 1.00 22.03 63 PHE C O 1
ATOM 2539 N N . PRO C 1 64 ? 40.950 56.070 89.826 1.00 21.10 64 PRO C N 1
ATOM 2540 C CA . PRO C 1 64 ? 42.360 56.470 89.695 1.00 20.80 64 PRO C CA 1
ATOM 2541 C C . PRO C 1 64 ? 43.314 55.424 90.279 1.00 20.20 64 PRO C C 1
ATOM 2542 O O . PRO C 1 64 ? 43.044 54.872 91.342 1.00 19.43 64 PRO C O 1
ATOM 2546 N N . LEU C 1 65 ? 44.420 55.153 89.601 1.00 19.64 65 LEU C N 1
ATOM 2547 C CA . LEU C 1 65 ? 45.398 54.213 90.158 1.00 19.84 65 LEU C CA 1
ATOM 2548 C C . LEU C 1 65 ? 46.293 54.892 91.180 1.00 20.05 65 LEU C C 1
ATOM 2549 O O . LEU C 1 65 ? 46.723 56.033 90.972 1.00 19.58 65 LEU C O 1
ATOM 2554 N N . ASP C 1 66 ? 46.590 54.185 92.270 1.00 18.60 66 ASP C N 1
ATOM 2555 C CA . ASP C 1 66 ? 47.361 54.751 93.386 1.00 18.99 66 ASP C CA 1
ATOM 2556 C C . ASP C 1 66 ? 48.753 55.215 92.958 1.00 19.51 66 ASP C C 1
ATOM 2557 O O . ASP C 1 66 ? 49.494 54.454 92.332 1.00 19.38 66 ASP C O 1
ATOM 2562 N N . THR C 1 67 ? 49.085 56.464 93.276 1.00 19.59 67 THR C N 1
ATOM 2563 C CA . THR C 1 67 ? 50.450 56.985 93.031 1.00 20.47 67 THR C CA 1
ATOM 2564 C C . THR C 1 67 ? 51.349 56.878 94.273 1.00 20.73 67 THR C C 1
ATOM 2565 O O . THR C 1 67 ? 52.556 57.160 94.214 1.00 21.07 67 THR C O 1
ATOM 2569 N N . TYR C 1 68 ? 50.775 56.455 95.399 1.00 19.51 68 TYR C N 1
ATOM 2570 C CA . TYR C 1 68 ? 51.524 56.263 96.637 1.00 19.22 68 TYR C CA 1
ATOM 2571 C C . TYR C 1 68 ? 52.246 54.928 96.663 1.00 19.75 68 TYR C C 1
ATOM 2572 O O . TYR C 1 68 ? 52.986 54.633 97.601 1.00 19.83 68 TYR C O 1
ATOM 2581 N N . VAL C 1 69 ? 52.018 54.112 95.641 1.00 19.95 69 VAL C N 1
ATOM 2582 C CA . VAL C 1 69 ? 52.836 52.925 95.439 1.00 21.30 69 VAL C CA 1
ATOM 2583 C C . VAL C 1 69 ? 53.353 52.997 94.010 1.00 21.39 69 VAL C C 1
ATOM 2584 O O . VAL C 1 69 ? 52.729 53.629 93.151 1.00 21.53 69 VAL C O 1
ATOM 2588 N N . ASP C 1 70 ? 54.488 52.355 93.760 1.00 22.70 70 ASP C N 1
ATOM 2589 C CA . ASP C 1 70 ? 55.063 52.335 92.411 1.00 23.47 70 ASP C CA 1
ATOM 2590 C C . ASP C 1 70 ? 54.237 51.502 91.428 1.00 22.30 70 ASP C C 1
ATOM 2591 O O . ASP C 1 70 ? 54.100 51.858 90.254 1.00 22.53 70 ASP C O 1
ATOM 2596 N N . LYS C 1 71 ? 53.673 50.401 91.924 1.00 21.52 71 LYS C N 1
ATOM 2597 C CA . LYS C 1 71 ? 52.989 49.458 91.064 1.00 20.77 71 LYS C CA 1
ATOM 2598 C C . LYS C 1 71 ? 51.580 49.131 91.581 1.00 19.07 71 LYS C C 1
ATOM 2599 O O . LYS C 1 71 ? 51.364 48.100 92.215 1.00 19.57 71 LYS C O 1
ATOM 2605 N N . PRO C 1 72 ? 50.619 50.021 91.295 1.00 18.43 72 PRO C N 1
ATOM 2606 C CA . PRO C 1 72 ? 49.247 49.848 91.791 1.00 17.40 72 PRO C CA 1
ATOM 2607 C C . PRO C 1 72 ? 48.445 48.757 91.076 1.00 17.49 72 PRO C C 1
ATOM 2608 O O . PRO C 1 72 ? 47.350 48.428 91.537 1.00 17.28 72 PRO C O 1
ATOM 2612 N N . ALA C 1 73 ? 48.954 48.231 89.961 1.00 16.97 73 ALA C N 1
ATOM 2613 C CA . ALA C 1 73 ? 48.330 47.105 89.272 1.00 17.16 73 ALA C CA 1
ATOM 2614 C C . ALA C 1 73 ? 49.208 45.878 89.485 1.00 17.86 73 ALA C C 1
ATOM 2615 O O . ALA C 1 73 ? 50.433 45.967 89.413 1.00 19.11 73 ALA C O 1
ATOM 2617 N N . THR C 1 74 ? 48.589 44.736 89.779 1.00 17.02 74 THR C N 1
ATOM 2618 C CA . THR C 1 74 ? 49.350 43.518 90.045 1.00 17.24 74 THR C CA 1
ATOM 2619 C C . THR C 1 74 ? 48.861 42.335 89.202 1.00 17.79 74 THR C C 1
ATOM 2620 O O . THR C 1 74 ? 47.680 41.989 89.225 1.00 16.07 74 THR C O 1
ATOM 2624 N N . LEU C 1 75 ? 49.788 41.713 88.464 1.00 17.81 75 LEU C N 1
ATOM 2625 C CA . LEU C 1 75 ? 49.506 40.478 87.720 1.00 19.30 75 LEU C CA 1
ATOM 2626 C C . LEU C 1 75 ? 49.942 39.248 88.510 1.00 20.76 75 LEU C C 1
ATOM 2627 O O . LEU C 1 75 ? 50.676 39.381 89.470 1.00 20.75 75 LEU C O 1
ATOM 2640 N N . GLU C 1 77 ? 52.199 35.947 88.497 1.00 27.87 77 GLU C N 1
ATOM 2641 C CA . GLU C 1 77 ? 53.348 35.361 87.802 1.00 29.49 77 GLU C CA 1
ATOM 2642 C C . GLU C 1 77 ? 53.031 34.020 87.164 1.00 29.63 77 GLU C C 1
ATOM 2643 O O . GLU C 1 77 ? 52.247 33.226 87.690 1.00 29.61 77 GLU C O 1
ATOM 2649 N N . LYS C 1 78 ? 53.658 33.788 86.020 1.00 31.16 78 LYS C N 1
ATOM 2650 C CA . LYS C 1 78 ? 53.472 32.564 85.255 1.00 32.76 78 LYS C CA 1
ATOM 2651 C C . LYS C 1 78 ? 53.995 31.350 86.033 1.00 33.36 78 LYS C C 1
ATOM 2652 O O . LYS C 1 78 ? 54.925 31.470 86.826 1.00 32.80 78 LYS C O 1
ATOM 2658 N N . VAL C 1 79 ? 53.382 30.192 85.827 1.00 34.84 79 VAL C N 1
ATOM 2659 C CA . VAL C 1 79 ? 53.937 28.960 86.399 1.00 36.40 79 VAL C CA 1
ATOM 2660 C C . VAL C 1 79 ? 55.390 28.798 85.896 1.00 36.69 79 VAL C C 1
ATOM 2661 O O . VAL C 1 79 ? 55.689 29.109 84.730 1.00 36.42 79 VAL C O 1
ATOM 2665 N N . PRO C 1 80 ? 56.314 28.386 86.788 1.00 37.42 80 PRO C N 1
ATOM 2666 C CA . PRO C 1 80 ? 57.750 28.356 86.439 1.00 37.89 80 PRO C CA 1
ATOM 2667 C C . PRO C 1 80 ? 58.155 27.789 85.063 1.00 38.38 80 PRO C C 1
ATOM 2668 O O . PRO C 1 80 ? 59.092 28.306 84.450 1.00 38.99 80 PRO C O 1
ATOM 2672 N N . GLY C 1 81 ? 57.475 26.770 84.553 1.00 38.78 81 GLY C N 1
ATOM 2673 C CA . GLY C 1 81 ? 57.875 26.267 83.221 1.00 39.58 81 GLY C CA 1
ATOM 2674 C C . GLY C 1 81 ? 57.424 27.090 82.008 1.00 39.92 81 GLY C C 1
ATOM 2675 O O . GLY C 1 81 ? 57.960 26.935 80.893 1.00 39.77 81 GLY C O 1
ATOM 2676 N N . ASP C 1 82 ? 56.458 27.980 82.229 1.00 39.75 82 ASP C N 1
ATOM 2677 C CA . ASP C 1 82 ? 55.571 28.446 81.159 1.00 39.52 82 ASP C CA 1
ATOM 2678 C C . ASP C 1 82 ? 56.115 29.597 80.329 1.00 39.15 82 ASP C C 1
ATOM 2679 O O . ASP C 1 82 ? 56.365 30.699 80.837 1.00 39.24 82 ASP C O 1
ATOM 2684 N N . THR C 1 83 ? 56.278 29.345 79.037 1.00 38.53 83 THR C N 1
ATOM 2685 C CA . THR C 1 83 ? 56.769 30.387 78.141 1.00 38.00 83 THR C CA 1
ATOM 2686 C C . THR C 1 83 ? 55.676 30.990 77.220 1.00 36.98 83 THR C C 1
ATOM 2687 O O . THR C 1 83 ? 55.983 31.761 76.299 1.00 36.81 83 THR C O 1
ATOM 2691 N N . VAL C 1 84 ? 54.410 30.646 77.484 1.00 35.71 84 VAL C N 1
ATOM 2692 C CA . VAL C 1 84 ? 53.279 31.127 76.668 1.00 34.43 84 VAL C CA 1
ATOM 2693 C C . VAL C 1 84 ? 53.258 32.657 76.488 1.00 33.94 84 VAL C C 1
ATOM 2694 O O . VAL C 1 84 ? 53.692 33.407 77.372 1.00 33.88 84 VAL C O 1
ATOM 2698 N N . ALA C 1 85 ? 52.764 33.107 75.335 1.00 32.65 85 ALA C N 1
ATOM 2699 C CA . ALA C 1 85 ? 52.580 34.531 75.090 1.00 31.88 85 ALA C CA 1
ATOM 2700 C C . ALA C 1 85 ? 51.495 35.072 76.020 1.00 31.10 85 ALA C C 1
ATOM 2701 O O . ALA C 1 85 ? 50.511 34.390 76.320 1.00 30.82 85 ALA C O 1
ATOM 2703 N N . THR C 1 86 ? 51.690 36.302 76.474 1.00 30.05 86 THR C N 1
ATOM 2704 C CA . THR C 1 86 ? 50.738 36.941 77.382 1.00 28.60 86 THR C CA 1
ATOM 2705 C C . THR C 1 86 ? 50.275 38.235 76.736 1.00 27.78 86 THR C C 1
ATOM 2706 O O . THR C 1 86 ? 50.493 39.327 77.285 1.00 27.65 86 THR C O 1
ATOM 2710 N N . PRO C 1 87 ? 49.627 38.125 75.555 1.00 26.53 87 PRO C N 1
ATOM 2711 C CA . PRO C 1 87 ? 49.220 39.347 74.894 1.00 26.26 87 PRO C CA 1
ATOM 2712 C C . PRO C 1 87 ? 48.348 40.245 75.767 1.00 24.61 87 PRO C C 1
ATOM 2713 O O . PRO C 1 87 ? 48.388 41.449 75.587 1.00 24.62 87 PRO C O 1
ATOM 2717 N N . ILE C 1 88 ? 47.574 39.688 76.705 1.00 24.39 88 ILE C N 1
ATOM 2718 C CA . ILE C 1 88 ? 46.683 40.559 77.498 1.00 23.20 88 ILE C CA 1
ATOM 2719 C C . ILE C 1 88 ? 47.458 41.533 78.407 1.00 23.49 88 ILE C C 1
ATOM 2720 O O . ILE C 1 88 ? 46.961 42.609 78.758 1.00 23.64 88 ILE C O 1
ATOM 2725 N N . TRP C 1 89 ? 48.691 41.178 78.754 1.00 24.36 89 TRP C N 1
ATOM 2726 C CA . TRP C 1 89 ? 49.535 42.078 79.555 1.00 24.65 89 TRP C CA 1
ATOM 2727 C C . TRP C 1 89 ? 49.797 43.391 78.824 1.00 25.58 89 TRP C C 1
ATOM 2728 O O . TRP C 1 89 ? 49.807 44.471 79.425 1.00 24.69 89 TRP C O 1
ATOM 2739 N N . ASP C 1 90 ? 50.003 43.304 77.512 1.00 26.25 90 ASP C N 1
ATOM 2740 C CA . ASP C 1 90 ? 50.234 44.503 76.719 1.00 26.66 90 ASP C CA 1
ATOM 2741 C C . ASP C 1 90 ? 48.953 45.297 76.534 1.00 25.55 90 ASP C C 1
ATOM 2742 O O . ASP C 1 90 ? 48.990 46.533 76.502 1.00 25.67 90 ASP C O 1
ATOM 2747 N N . VAL C 1 91 ? 47.823 44.590 76.429 1.00 24.25 91 VAL C N 1
ATOM 2748 C CA . VAL C 1 91 ? 46.522 45.225 76.413 1.00 23.51 91 VAL C CA 1
ATOM 2749 C C . VAL C 1 91 ? 46.331 46.032 77.696 1.00 22.36 91 VAL C C 1
ATOM 2750 O O . VAL C 1 91 ? 46.002 47.209 77.642 1.00 22.90 91 VAL C O 1
ATOM 2754 N N . TYR C 1 92 ? 46.538 45.384 78.843 1.00 22.25 92 TYR C N 1
ATOM 2755 C CA . TYR C 1 92 ? 46.418 46.063 80.135 1.00 21.50 92 TYR C CA 1
ATOM 2756 C C . TYR C 1 92 ? 47.340 47.272 80.236 1.00 21.89 92 TYR C C 1
ATOM 2757 O O . TYR C 1 92 ? 46.908 48.350 80.617 1.00 21.94 92 TYR C O 1
ATOM 2766 N N . ALA C 1 93 ? 48.616 47.096 79.875 1.00 23.10 93 ALA C N 1
ATOM 2767 C CA . ALA C 1 93 ? 49.583 48.204 79.940 1.00 23.73 93 ALA C CA 1
ATOM 2768 C C . ALA C 1 93 ? 49.101 49.395 79.118 1.00 23.96 93 ALA C C 1
ATOM 2769 O O . ALA C 1 93 ? 49.139 50.536 79.586 1.00 24.40 93 ALA C O 1
ATOM 2771 N N . GLY C 1 94 ? 48.604 49.108 77.910 1.00 24.73 94 GLY C N 1
ATOM 2772 C CA . GLY C 1 94 ? 48.055 50.118 77.011 1.00 24.21 94 GLY C CA 1
ATOM 2773 C C . GLY C 1 94 ? 46.892 50.873 77.613 1.00 24.78 94 GLY C C 1
ATOM 2774 O O . GLY C 1 94 ? 46.836 52.093 77.538 1.00 24.08 94 GLY C O 1
ATOM 2775 N N . LEU C 1 95 ? 45.971 50.151 78.256 1.00 23.97 95 LEU C N 1
ATOM 2776 C CA . LEU C 1 95 ? 44.798 50.785 78.855 1.00 24.22 95 LEU C CA 1
ATOM 2777 C C . LEU C 1 95 ? 45.174 51.648 80.048 1.00 24.22 95 LEU C C 1
ATOM 2778 O O . LEU C 1 95 ? 44.579 52.703 80.263 1.00 24.91 95 LEU C O 1
ATOM 2783 N N . ILE C 1 96 ? 46.162 51.192 80.818 1.00 24.64 96 ILE C N 1
ATOM 2784 C CA . ILE C 1 96 ? 46.664 51.950 81.959 1.00 25.35 96 ILE C CA 1
ATOM 2785 C C . ILE C 1 96 ? 47.358 53.234 81.478 1.00 26.58 96 ILE C C 1
ATOM 2786 O O . ILE C 1 96 ? 47.158 54.309 82.045 1.00 26.79 96 ILE C O 1
ATOM 2791 N N . LYS C 1 97 ? 48.141 53.108 80.411 1.00 28.12 97 LYS C N 1
ATOM 2792 C CA . LYS C 1 97 ? 48.860 54.252 79.811 1.00 29.35 97 LYS C CA 1
ATOM 2793 C C . LYS C 1 97 ? 47.939 55.422 79.420 1.00 30.09 97 LYS C C 1
ATOM 2794 O O . LYS C 1 97 ? 48.332 56.594 79.524 1.00 30.26 97 LYS C O 1
ATOM 2800 N N . GLU C 1 98 ? 46.711 55.117 79.002 1.00 31.08 98 GLU C N 1
ATOM 2801 C CA . GLU C 1 98 ? 45.723 56.159 78.683 1.00 32.33 98 GLU C CA 1
ATOM 2802 C C . GLU C 1 98 ? 45.425 57.081 79.854 1.00 32.29 98 GLU C C 1
ATOM 2803 O O . GLU C 1 98 ? 45.042 58.226 79.642 1.00 32.86 98 GLU C O 1
ATOM 2809 N N . HIS C 1 99 ? 45.570 56.569 81.076 1.00 31.88 99 HIS C N 1
ATOM 2810 C CA . HIS C 1 99 ? 45.251 57.328 82.284 1.00 31.76 99 HIS C CA 1
ATOM 2811 C C . HIS C 1 99 ? 46.452 57.651 83.141 1.00 31.69 99 HIS C C 1
ATOM 2812 O O . HIS C 1 99 ? 46.413 58.583 83.950 1.00 31.82 99 HIS C O 1
ATOM 2819 N N . ASP C 1 100 ? 47.515 56.879 82.973 1.00 31.24 100 ASP C N 1
ATOM 2820 C CA . ASP C 1 100 ? 48.650 56.973 83.869 1.00 31.43 100 ASP C CA 1
ATOM 2821 C C . ASP C 1 100 ? 49.952 56.837 83.096 1.00 31.19 100 ASP C C 1
ATOM 2822 O O . ASP C 1 100 ? 50.246 55.774 82.526 1.00 30.35 100 ASP C O 1
ATOM 2827 N N . GLU C 1 101 ? 50.742 57.912 83.110 1.00 31.68 101 GLU C N 1
ATOM 2828 C CA . GLU C 1 101 ? 51.989 57.986 82.338 1.00 32.10 101 GLU C CA 1
ATOM 2829 C C . GLU C 1 101 ? 52.968 56.844 82.673 1.00 31.32 101 GLU C C 1
ATOM 2830 O O . GLU C 1 101 ? 53.855 56.525 81.877 1.00 31.16 101 GLU C O 1
ATOM 2836 N N . ARG C 1 102 ? 52.786 56.193 83.823 1.00 30.12 102 ARG C N 1
ATOM 2837 C CA . ARG C 1 102 ? 53.628 55.049 84.185 1.00 29.23 102 ARG C CA 1
ATOM 2838 C C . ARG C 1 102 ? 53.411 53.850 83.258 1.00 28.53 102 ARG C C 1
ATOM 2839 O O . ARG C 1 102 ? 54.318 53.034 83.070 1.00 27.99 102 ARG C O 1
ATOM 2847 N N . GLY C 1 103 ? 52.211 53.744 82.693 1.00 28.39 103 GLY C N 1
ATOM 2848 C CA . GLY C 1 103 ? 51.854 52.631 81.812 1.00 27.92 103 GLY C CA 1
ATOM 2849 C C . GLY C 1 103 ? 52.311 51.300 82.378 1.00 27.94 103 GLY C C 1
ATOM 2850 O O . GLY C 1 103 ? 52.055 50.999 83.555 1.00 27.25 103 GLY C O 1
ATOM 2851 N N . ALA C 1 104 ? 53.029 50.527 81.559 1.00 27.05 104 ALA C N 1
ATOM 2852 C CA . ALA C 1 104 ? 53.553 49.203 81.936 1.00 27.01 104 ALA C CA 1
ATOM 2853 C C . ALA C 1 104 ? 54.355 49.170 83.234 1.00 26.87 104 ALA C C 1
ATOM 2854 O O . ALA C 1 104 ? 54.398 48.127 83.908 1.00 27.08 104 ALA C O 1
ATOM 2856 N N . ASP C 1 105 ? 55.002 50.293 83.572 1.00 26.61 105 ASP C N 1
ATOM 2857 C CA . ASP C 1 105 ? 55.819 50.384 84.786 1.00 26.79 105 ASP C CA 1
ATOM 2858 C C . ASP C 1 105 ? 54.969 50.368 86.064 1.00 25.79 105 ASP C C 1
ATOM 2859 O O . ASP C 1 105 ? 55.487 50.116 87.154 1.00 26.29 105 ASP C O 1
ATOM 2864 N N . ALA C 1 106 ? 53.681 50.659 85.912 1.00 24.81 106 ALA C N 1
ATOM 2865 C CA . ALA C 1 106 ? 52.730 50.596 87.029 1.00 23.86 106 ALA C CA 1
ATOM 2866 C C . ALA C 1 106 ? 52.236 49.177 87.350 1.00 23.42 106 ALA C C 1
ATOM 2867 O O . ALA C 1 106 ? 51.489 48.990 88.310 1.00 22.20 106 ALA C O 1
ATOM 2869 N N . ILE C 1 107 ? 52.658 48.188 86.563 1.00 22.37 107 ILE C N 1
ATOM 2870 C CA . ILE C 1 107 ? 52.231 46.789 86.772 1.00 22.17 107 ILE C CA 1
ATOM 2871 C C . ILE C 1 107 ? 53.325 45.948 87.428 1.00 22.06 107 ILE C C 1
ATOM 2872 O O . ILE C 1 107 ? 54.436 45.820 86.886 1.00 22.15 107 ILE C O 1
ATOM 2877 N N . GLY C 1 108 ? 53.012 45.404 88.600 1.00 20.83 108 GLY C N 1
ATOM 2878 C CA . GLY C 1 108 ? 53.876 44.465 89.320 1.00 20.36 108 GLY C CA 1
ATOM 2879 C C . GLY C 1 108 ? 53.303 43.073 89.181 1.00 20.80 108 GLY C C 1
ATOM 2880 O O . GLY C 1 108 ? 52.375 42.852 88.398 1.00 20.08 108 GLY C O 1
ATOM 2881 N N . SER C 1 109 ? 53.850 42.141 89.952 1.00 21.59 109 SER C N 1
ATOM 2882 C CA . SER C 1 109 ? 53.399 40.756 89.920 1.00 22.34 109 SER C CA 1
ATOM 2883 C C . SER C 1 109 ? 53.591 40.055 91.254 1.00 22.52 109 SER C C 1
ATOM 2884 O O . SER C 1 109 ? 54.393 40.486 92.093 1.00 23.06 109 SER C O 1
ATOM 2887 N N . LEU C 1 110 ? 52.851 38.964 91.438 1.00 22.38 110 LEU C N 1
ATOM 2888 C CA . LEU C 1 110 ? 52.971 38.138 92.627 1.00 22.01 110 LEU C CA 1
ATOM 2889 C C . LEU C 1 110 ? 52.899 36.690 92.213 1.00 22.01 110 LEU C C 1
ATOM 2890 O O . LEU C 1 110 ? 52.151 36.336 91.307 1.00 21.89 110 LEU C O 1
ATOM 2895 N N . GLU C 1 111 ? 53.683 35.851 92.883 1.00 22.08 111 GLU C N 1
ATOM 2896 C CA . GLU C 1 111 ? 53.582 34.406 92.722 1.00 22.21 111 GLU C CA 1
ATOM 2897 C C . GLU C 1 111 ? 52.146 33.945 92.969 1.00 21.80 111 GLU C C 1
ATOM 2898 O O . GLU C 1 111 ? 51.442 34.519 93.794 1.00 21.13 111 GLU C O 1
ATOM 2904 N N . ARG C 1 112 ? 51.731 32.895 92.261 1.00 21.77 112 ARG C N 1
ATOM 2905 C CA . ARG C 1 112 ? 50.343 32.389 92.314 1.00 22.38 112 ARG C CA 1
ATOM 2906 C C . ARG C 1 112 ? 49.693 32.391 93.707 1.00 22.56 112 ARG C C 1
ATOM 2907 O O . ARG C 1 112 ? 48.635 32.981 93.907 1.00 22.37 112 ARG C O 1
ATOM 2915 N N . PHE C 1 113 ? 50.311 31.711 94.665 1.00 23.14 113 PHE C N 1
ATOM 2916 C CA . PHE C 1 113 ? 49.708 31.605 95.993 1.00 23.48 113 PHE C CA 1
ATOM 2917 C C . PHE C 1 113 ? 49.716 32.874 96.821 1.00 22.57 113 PHE C C 1
ATOM 2918 O O . PHE C 1 113 ? 48.769 33.119 97.561 1.00 23.25 113 PHE C O 1
ATOM 2926 N N . ALA C 1 114 ? 50.765 33.684 96.674 1.00 22.39 114 ALA C N 1
ATOM 2927 C CA . ALA C 1 114 ? 50.796 35.041 97.237 1.00 21.40 114 ALA C CA 1
ATOM 2928 C C . ALA C 1 114 ? 49.729 35.950 96.607 1.00 20.96 114 ALA C C 1
ATOM 2929 O O . ALA C 1 114 ? 49.175 36.821 97.280 1.00 20.44 114 ALA C O 1
ATOM 2931 N N . PHE C 1 115 ? 49.464 35.748 95.318 1.00 20.42 115 PHE C N 1
ATOM 2932 C CA . PHE C 1 115 ? 48.426 36.506 94.616 1.00 20.18 115 PHE C CA 1
ATOM 2933 C C . PHE C 1 115 ? 47.074 36.177 95.219 1.00 20.62 115 PHE C C 1
ATOM 2934 O O . PHE C 1 115 ? 46.276 37.066 95.502 1.00 20.68 115 PHE C O 1
ATOM 2942 N N . TYR C 1 116 ? 46.818 34.892 95.432 1.00 21.24 116 TYR C N 1
ATOM 2943 C CA . TYR C 1 116 ? 45.582 34.500 96.092 1.00 21.84 116 TYR C CA 1
ATOM 2944 C C . TYR C 1 116 ? 45.449 35.135 97.460 1.00 22.26 116 TYR C C 1
ATOM 2945 O O . TYR C 1 116 ? 44.373 35.581 97.817 1.00 22.07 116 TYR C O 1
ATOM 2954 N N . GLU C 1 117 ? 46.527 35.157 98.244 1.00 22.12 117 GLU C N 1
ATOM 2955 C CA . GLU C 1 117 ? 46.445 35.734 99.594 1.00 23.06 117 GLU C CA 1
ATOM 2956 C C . GLU C 1 117 ? 46.133 37.223 99.566 1.00 22.01 117 GLU C C 1
ATOM 2957 O O . GLU C 1 117 ? 45.331 37.708 100.369 1.00 22.89 117 GLU C O 1
ATOM 2963 N N . GLN C 1 118 ? 46.746 37.946 98.631 1.00 21.27 118 GLN C N 1
ATOM 2964 C CA . GLN C 1 118 ? 46.444 39.367 98.454 1.00 20.37 118 GLN C CA 1
ATOM 2965 C C . GLN C 1 118 ? 44.992 39.583 97.995 1.00 19.36 118 GLN C C 1
ATOM 2966 O O . GLN C 1 118 ? 44.297 40.456 98.495 1.00 19.01 118 GLN C O 1
ATOM 2972 N N . ALA C 1 119 ? 44.548 38.787 97.026 1.00 18.64 119 ALA C N 1
ATOM 2973 C CA . ALA C 1 119 ? 43.176 38.858 96.542 1.00 17.99 119 ALA C CA 1
ATOM 2974 C C . ALA C 1 119 ? 42.139 38.666 97.647 1.00 17.77 119 ALA C C 1
ATOM 2975 O O . ALA C 1 119 ? 41.079 39.259 97.587 1.00 17.99 119 ALA C O 1
ATOM 2977 N N . LYS C 1 120 ? 42.439 37.828 98.648 1.00 17.17 120 LYS C N 1
ATOM 2978 C CA . LYS C 1 120 ? 41.525 37.636 99.777 1.00 18.07 120 LYS C CA 1
ATOM 2979 C C . LYS C 1 120 ? 41.276 38.908 100.584 1.00 18.21 120 LYS C C 1
ATOM 2980 O O . LYS C 1 120 ? 40.323 38.982 101.354 1.00 19.38 120 LYS C O 1
ATOM 2986 N N . ASN C 1 121 ? 42.143 39.897 100.406 1.00 18.10 121 ASN C N 1
ATOM 2987 C CA . ASN C 1 121 ? 42.044 41.156 101.138 1.00 19.03 121 ASN C CA 1
ATOM 2988 C C . ASN C 1 121 ? 41.328 42.228 100.336 1.00 17.90 121 ASN C C 1
ATOM 2989 O O . ASN C 1 121 ? 41.105 43.324 100.853 1.00 18.75 121 ASN C O 1
ATOM 2994 N N . ALA C 1 122 ? 40.979 41.920 99.087 1.00 16.57 122 ALA C N 1
ATOM 2995 C CA . ALA C 1 122 ? 40.334 42.918 98.189 1.00 15.23 122 ALA C CA 1
ATOM 2996 C C . ALA C 1 122 ? 38.933 43.280 98.664 1.00 14.98 122 ALA C C 1
ATOM 2997 O O . ALA C 1 122 ? 38.233 42.440 99.234 1.00 15.32 122 ALA C O 1
ATOM 2999 N N . TYR C 1 123 ? 38.530 44.532 98.410 1.00 13.81 123 TYR C N 1
ATOM 3000 C CA . TYR C 1 123 ? 37.189 45.002 98.747 1.00 13.21 123 TYR C CA 1
ATOM 3001 C C . TYR C 1 123 ? 36.146 44.342 97.854 1.00 13.54 123 TYR C C 1
ATOM 3002 O O . TYR C 1 123 ? 35.027 44.036 98.293 1.00 14.11 123 TYR C O 1
ATOM 3011 N N . CYS C 1 124 ? 36.545 44.084 96.609 1.00 13.24 124 CYS C N 1
ATOM 3012 C CA . CYS C 1 124 ? 35.652 43.599 95.579 1.00 13.08 124 CYS C CA 1
ATOM 3013 C C . CYS C 1 124 ? 36.409 42.701 94.613 1.00 13.85 124 CYS C C 1
ATOM 3014 O O . CYS C 1 124 ? 37.535 43.009 94.220 1.00 14.46 124 CYS C O 1
ATOM 3017 N N . VAL C 1 125 ? 35.782 41.591 94.235 1.00 12.83 125 VAL C N 1
ATOM 3018 C CA . VAL C 1 125 ? 36.283 40.688 93.169 1.00 13.86 125 VAL C CA 1
ATOM 3019 C C . VAL C 1 125 ? 35.264 40.709 92.021 1.00 13.54 125 VAL C C 1
ATOM 3020 O O . VAL C 1 125 ? 34.079 40.472 92.228 1.00 14.06 125 VAL C O 1
ATOM 3024 N N . ILE C 1 126 ? 35.729 41.028 90.818 1.00 14.16 126 ILE C N 1
ATOM 3025 C CA . ILE C 1 126 ? 34.890 41.037 89.622 1.00 14.54 126 ILE C CA 1
ATOM 3026 C C . ILE C 1 126 ? 35.165 39.742 88.893 1.00 14.51 126 ILE C C 1
ATOM 3027 O O . ILE C 1 126 ? 36.297 39.489 88.478 1.00 14.10 126 ILE C O 1
ATOM 3032 N N . ALA C 1 127 ? 34.148 38.890 88.819 1.00 13.47 127 ALA C N 1
ATOM 3033 C CA . ALA C 1 127 ? 34.279 37.600 88.157 1.00 14.72 127 ALA C CA 1
ATOM 3034 C C . ALA C 1 127 ? 34.033 37.724 86.654 1.00 15.26 127 ALA C C 1
ATOM 3035 O O . ALA C 1 127 ? 32.889 37.728 86.199 1.00 16.44 127 ALA C O 1
ATOM 3037 N N . SER C 1 128 ? 35.104 37.868 85.878 1.00 15.60 128 SER C N 1
ATOM 3038 C CA . SER C 1 128 ? 34.967 38.026 84.423 1.00 15.89 128 SER C CA 1
ATOM 3039 C C . SER C 1 128 ? 34.870 36.662 83.755 1.00 16.75 128 SER C C 1
ATOM 3040 O O . SER C 1 128 ? 34.998 35.621 84.403 1.00 17.24 128 SER C O 1
ATOM 3043 N N . GLY C 1 129 ? 34.661 36.678 82.444 1.00 17.27 129 GLY C N 1
ATOM 3044 C CA . GLY C 1 129 ? 34.792 35.455 81.662 1.00 18.46 129 GLY C CA 1
ATOM 3045 C C . GLY C 1 129 ? 36.073 35.366 80.864 1.00 19.42 129 GLY C C 1
ATOM 3046 O O . GLY C 1 129 ? 36.159 34.567 79.913 1.00 20.49 129 GLY C O 1
ATOM 3047 N N . GLU C 1 130 ? 37.083 36.153 81.243 1.00 18.46 130 GLU C N 1
ATOM 3048 C CA . GLU C 1 130 ? 38.330 36.215 80.461 1.00 19.24 130 GLU C CA 1
ATOM 3049 C C . GLU C 1 130 ? 39.020 34.848 80.298 1.00 19.65 130 GLU C C 1
ATOM 3050 O O . GLU C 1 130 ? 39.253 34.144 81.265 1.00 18.71 130 GLU C O 1
ATOM 3056 N N . SER C 1 131 ? 39.326 34.463 79.062 1.00 21.62 131 SER C N 1
ATOM 3057 C CA . SER C 1 131 ? 40.082 33.220 78.823 1.00 23.66 131 SER C CA 1
ATOM 3058 C C . SER C 1 131 ? 41.582 33.439 78.497 1.00 24.50 131 SER C C 1
ATOM 3059 O O . SER C 1 131 ? 42.351 32.471 78.446 1.00 26.39 131 SER C O 1
ATOM 3062 N N . ALA C 1 132 ? 42.004 34.684 78.257 1.00 25.25 132 ALA C N 1
ATOM 3063 C CA . ALA C 1 132 ? 43.417 34.986 77.935 1.00 25.60 132 ALA C CA 1
ATOM 3064 C C . ALA C 1 132 ? 44.392 34.496 78.998 1.00 25.92 132 ALA C C 1
ATOM 3065 O O . ALA C 1 132 ? 44.051 34.423 80.179 1.00 25.67 132 ALA C O 1
ATOM 3067 N N . GLN C 1 133 ? 45.621 34.193 78.579 1.00 26.07 133 GLN C N 1
ATOM 3068 C CA . GLN C 1 133 ? 46.650 33.724 79.509 1.00 26.43 133 GLN C CA 1
ATOM 3069 C C . GLN C 1 133 ? 47.043 34.760 80.563 1.00 25.51 133 GLN C C 1
ATOM 3070 O O . GLN C 1 133 ? 47.379 35.911 80.241 1.00 24.73 133 GLN C O 1
ATOM 3076 N N . TYR C 1 134 ? 46.986 34.322 81.816 1.00 24.86 134 TYR C N 1
ATOM 3077 C CA . TYR C 1 134 ? 47.452 35.100 82.980 1.00 25.23 134 TYR C CA 1
ATOM 3078 C C . TYR C 1 134 ? 46.793 36.459 83.085 1.00 22.79 134 TYR C C 1
ATOM 3079 O O . TYR C 1 134 ? 47.461 37.488 83.122 1.00 23.04 134 TYR C O 1
ATOM 3088 N N . ALA C 1 135 ? 45.462 36.430 83.144 1.00 22.27 135 ALA C N 1
ATOM 3089 C CA . ALA C 1 135 ? 44.666 37.643 82.999 1.00 19.69 135 ALA C CA 1
ATOM 3090 C C . ALA C 1 135 ? 44.179 38.257 84.316 1.00 18.25 135 ALA C C 1
ATOM 3091 O O . ALA C 1 135 ? 43.605 39.344 84.315 1.00 18.10 135 ALA C O 1
ATOM 3093 N N . ASN C 1 136 ? 44.424 37.598 85.443 1.00 16.90 136 ASN C N 1
ATOM 3094 C CA . ASN C 1 136 ? 44.007 38.154 86.723 1.00 16.00 136 ASN C CA 1
ATOM 3095 C C . ASN C 1 136 ? 44.742 39.441 87.009 1.00 15.41 136 ASN C C 1
ATOM 3096 O O . ASN C 1 136 ? 45.958 39.531 86.797 1.00 15.35 136 ASN C O 1
ATOM 3101 N N . LEU C 1 137 ? 44.031 40.435 87.527 1.00 15.78 137 LEU C N 1
ATOM 3102 C CA . LEU C 1 137 ? 44.651 41.735 87.783 1.00 16.00 137 LEU C CA 1
ATOM 3103 C C . LEU C 1 137 ? 44.111 42.360 89.048 1.00 16.70 137 LEU C C 1
ATOM 3104 O O . LEU C 1 137 ? 42.894 42.488 89.204 1.00 17.57 137 LEU C O 1
ATOM 3109 N N . ILE C 1 138 ? 45.005 42.731 89.961 1.00 16.52 138 ILE C N 1
ATOM 3110 C CA . ILE C 1 138 ? 44.605 43.491 91.143 1.00 16.16 138 ILE C CA 1
ATOM 3111 C C . ILE C 1 138 ? 44.863 44.984 90.906 1.00 17.24 138 ILE C C 1
ATOM 3112 O O . ILE C 1 138 ? 45.919 45.356 90.390 1.00 17.44 138 ILE C O 1
ATOM 3117 N N . LEU C 1 139 ? 43.893 45.828 91.255 1.00 15.84 139 LEU C N 1
ATOM 3118 C CA . LEU C 1 139 ? 44.059 47.290 91.137 1.00 16.03 139 LEU C CA 1
ATOM 3119 C C . LEU C 1 139 ? 43.903 47.962 92.483 1.00 16.46 139 LEU C C 1
ATOM 3120 O O . LEU C 1 139 ? 42.974 47.648 93.216 1.00 15.92 139 LEU C O 1
ATOM 3125 N N . GLN C 1 140 ? 44.779 48.919 92.785 1.00 15.95 140 GLN C N 1
ATOM 3126 C CA . GLN C 1 140 ? 44.723 49.647 94.057 1.00 16.17 140 GLN C CA 1
ATOM 3127 C C . GLN C 1 140 ? 44.342 51.111 93.792 1.00 16.15 140 GLN C C 1
ATOM 3128 O O . GLN C 1 140 ? 44.942 51.778 92.929 1.00 16.27 140 GLN C O 1
ATOM 3134 N N . LYS C 1 141 ? 43.346 51.605 94.515 1.00 15.50 141 LYS C N 1
ATOM 3135 C CA . LYS C 1 141 ? 42.781 52.934 94.236 1.00 15.76 141 LYS C CA 1
ATOM 3136 C C . LYS C 1 141 ? 43.645 54.053 94.800 1.00 16.59 141 LYS C C 1
ATOM 3137 O O . LYS C 1 141 ? 44.162 53.960 95.914 1.00 17.23 141 LYS C O 1
ATOM 3143 N N . GLY C 1 142 ? 43.759 55.129 94.031 1.00 17.17 142 GLY C N 1
ATOM 3144 C CA . GLY C 1 142 ? 44.502 56.300 94.489 1.00 19.54 142 GLY C CA 1
ATOM 3145 C C . GLY C 1 142 ? 43.604 57.393 95.051 1.00 21.08 142 GLY C C 1
ATOM 3146 O O . GLY C 1 142 ? 42.443 57.167 95.405 1.00 21.19 142 GLY C O 1
ATOM 3147 N N . VAL C 1 143 ? 44.173 58.583 95.123 1.00 21.77 143 VAL C N 1
ATOM 3148 C CA . VAL C 1 143 ? 43.527 59.755 95.676 1.00 23.63 143 VAL C CA 1
ATOM 3149 C C . VAL C 1 143 ? 42.806 60.535 94.574 1.00 24.79 143 VAL C C 1
ATOM 3150 O O . VAL C 1 143 ? 43.250 60.580 93.418 1.00 24.50 143 VAL C O 1
ATOM 3154 N N . VAL C 1 144 ? 41.691 61.139 94.943 1.00 26.21 144 VAL C N 1
ATOM 3155 C CA . VAL C 1 144 ? 41.130 62.217 94.154 1.00 28.11 144 VAL C CA 1
ATOM 3156 C C . VAL C 1 144 ? 41.543 63.526 94.823 1.00 29.60 144 VAL C C 1
ATOM 3157 O O . VAL C 1 144 ? 41.217 63.760 95.998 1.00 29.53 144 VAL C O 1
ATOM 3161 N N . PHE C 1 145 ? 42.266 64.363 94.074 1.00 31.29 145 PHE C N 1
ATOM 3162 C CA . PHE C 1 145 ? 42.934 65.556 94.622 1.00 32.71 145 PHE C CA 1
ATOM 3163 C C . PHE C 1 145 ? 42.031 66.792 94.658 1.00 33.57 145 PHE C C 1
ATOM 3164 O O . PHE C 1 145 ? 41.317 67.077 93.690 1.00 35.29 145 PHE C O 1
ATOM 3172 N N . ILE D 1 5 ? 7.814 38.248 140.128 1.00 32.38 5 ILE D N 1
ATOM 3173 C CA . ILE D 1 5 ? 8.765 38.801 139.124 1.00 32.13 5 ILE D CA 1
ATOM 3174 C C . ILE D 1 5 ? 8.824 40.320 139.247 1.00 30.94 5 ILE D C 1
ATOM 3175 O O . ILE D 1 5 ? 7.803 40.992 139.117 1.00 30.81 5 ILE D O 1
ATOM 3180 N N . PRO D 1 6 ? 10.026 40.874 139.501 1.00 29.96 6 PRO D N 1
ATOM 3181 C CA . PRO D 1 6 ? 10.144 42.321 139.566 1.00 28.46 6 PRO D CA 1
ATOM 3182 C C . PRO D 1 6 ? 9.608 42.998 138.304 1.00 27.45 6 PRO D C 1
ATOM 3183 O O . PRO D 1 6 ? 9.966 42.626 137.189 1.00 26.60 6 PRO D O 1
ATOM 3187 N N . LYS D 1 7 ? 8.760 43.994 138.516 1.00 26.50 7 LYS D N 1
ATOM 3188 C CA . LYS D 1 7 ? 8.081 44.731 137.459 1.00 26.39 7 LYS D CA 1
ATOM 3189 C C . LYS D 1 7 ? 9.021 45.405 136.451 1.00 24.50 7 LYS D C 1
ATOM 3190 O O . LYS D 1 7 ? 8.682 45.532 135.262 1.00 24.38 7 LYS D O 1
ATOM 3196 N N . ILE D 1 8 ? 10.205 45.824 136.895 1.00 22.15 8 ILE D N 1
ATOM 3197 C CA . ILE D 1 8 ? 11.087 46.533 135.979 1.00 20.54 8 ILE D CA 1
ATOM 3198 C C . ILE D 1 8 ? 11.776 45.652 134.935 1.00 18.82 8 ILE D C 1
ATOM 3199 O O . ILE D 1 8 ? 12.269 46.167 133.942 1.00 18.33 8 ILE D O 1
ATOM 3204 N N . ILE D 1 9 ? 11.786 44.341 135.141 1.00 17.19 9 ILE D N 1
ATOM 3205 C CA . ILE D 1 9 ? 12.475 43.422 134.209 1.00 17.11 9 ILE D CA 1
ATOM 3206 C C . ILE D 1 9 ? 11.606 43.174 132.956 1.00 16.85 9 ILE D C 1
ATOM 3207 O O . ILE D 1 9 ? 10.495 42.644 133.062 1.00 16.91 9 ILE D O 1
ATOM 3212 N N . PRO D 1 10 ? 12.121 43.542 131.772 1.00 16.17 10 PRO D N 1
ATOM 3213 C CA . PRO D 1 10 ? 11.363 43.330 130.535 1.00 16.34 10 PRO D CA 1
ATOM 3214 C C . PRO D 1 10 ? 11.409 41.846 130.160 1.00 15.49 10 PRO D C 1
ATOM 3215 O O . PRO D 1 10 ? 12.307 41.119 130.605 1.00 16.01 10 PRO D O 1
ATOM 3219 N N . PRO D 1 11 ? 10.458 41.389 129.331 1.00 15.34 11 PRO D N 1
ATOM 3220 C CA . PRO D 1 11 ? 10.408 39.962 129.024 1.00 15.05 11 PRO D CA 1
ATOM 3221 C C . PRO D 1 11 ? 11.728 39.387 128.473 1.00 14.76 11 PRO D C 1
ATOM 3222 O O . PRO D 1 11 ? 12.107 38.276 128.867 1.00 15.26 11 PRO D O 1
ATOM 3226 N N . GLU D 1 12 ? 12.424 40.133 127.614 1.00 14.54 12 GLU D N 1
ATOM 3227 C CA . GLU D 1 12 ? 13.702 39.658 127.114 1.00 15.32 12 GLU D CA 1
ATOM 3228 C C . GLU D 1 12 ? 14.730 39.399 128.215 1.00 14.86 12 GLU D C 1
ATOM 3229 O O . GLU D 1 12 ? 15.493 38.417 128.120 1.00 14.77 12 GLU D O 1
ATOM 3235 N N . LEU D 1 13 ? 14.770 40.268 129.234 1.00 13.33 13 LEU D N 1
ATOM 3236 C CA . LEU D 1 13 ? 15.731 40.084 130.317 1.00 13.52 13 LEU D CA 1
ATOM 3237 C C . LEU D 1 13 ? 15.347 38.916 131.220 1.00 13.63 13 LEU D C 1
ATOM 3238 O O . LEU D 1 13 ? 16.208 38.205 131.695 1.00 13.78 13 LEU D O 1
ATOM 3243 N N . LEU D 1 14 ? 14.046 38.704 131.423 1.00 14.52 14 LEU D N 1
ATOM 3244 C CA . LEU D 1 14 ? 13.594 37.518 132.172 1.00 15.60 14 LEU D CA 1
ATOM 3245 C C . LEU D 1 14 ? 14.066 36.247 131.465 1.00 14.82 14 LEU D C 1
ATOM 3246 O O . LEU D 1 14 ? 14.592 35.328 132.106 1.00 15.49 14 LEU D O 1
ATOM 3251 N N . LYS D 1 15 ? 13.926 36.211 130.131 1.00 14.48 15 LYS D N 1
ATOM 3252 C CA . LYS D 1 15 ? 14.429 35.098 129.354 1.00 13.71 15 LYS D CA 1
ATOM 3253 C C . LYS D 1 15 ? 15.941 34.899 129.548 1.00 14.12 15 LYS D C 1
ATOM 3254 O O . LYS D 1 15 ? 16.414 33.782 129.764 1.00 13.12 15 LYS D O 1
ATOM 3260 N N . VAL D 1 16 ? 16.679 35.998 129.511 1.00 13.43 16 VAL D N 1
ATOM 3261 C CA . VAL D 1 16 ? 18.131 35.938 129.642 1.00 13.04 16 VAL D CA 1
ATOM 3262 C C . VAL D 1 16 ? 18.531 35.373 130.999 1.00 14.01 16 VAL D C 1
ATOM 3263 O O . VAL D 1 16 ? 19.380 34.482 131.103 1.00 13.59 16 VAL D O 1
ATOM 3267 N N . LEU D 1 17 ? 17.888 35.873 132.042 1.00 14.65 17 LEU D N 1
ATOM 3268 C CA . LEU D 1 17 ? 18.234 35.456 133.393 1.00 15.12 17 LEU D CA 1
ATOM 3269 C C . LEU D 1 17 ? 17.960 33.965 133.588 1.00 16.69 17 LEU D C 1
ATOM 3270 O O . LEU D 1 17 ? 18.736 33.288 134.277 1.00 17.70 17 LEU D O 1
ATOM 3275 N N . CYS D 1 18 ? 16.877 33.470 132.977 1.00 17.02 18 CYS D N 1
ATOM 3276 C CA A CYS D 1 18 ? 16.502 32.063 133.081 0.50 17.93 18 CYS D CA 1
ATOM 3277 C CA B CYS D 1 18 ? 16.481 32.063 133.068 0.50 18.87 18 CYS D CA 1
ATOM 3278 C C . CYS D 1 18 ? 17.419 31.142 132.286 1.00 18.16 18 CYS D C 1
ATOM 3279 O O . CYS D 1 18 ? 17.736 30.031 132.742 1.00 19.41 18 CYS D O 1
ATOM 3284 N N . GLU D 1 19 ? 17.861 31.587 131.117 1.00 16.87 19 GLU D N 1
ATOM 3285 C CA . GLU D 1 19 ? 18.725 30.750 130.291 1.00 16.89 19 GLU D CA 1
ATOM 3286 C C . GLU D 1 19 ? 20.221 30.775 130.678 1.00 15.87 19 GLU D C 1
ATOM 3287 O O . GLU D 1 19 ? 21.007 29.927 130.227 1.00 16.67 19 GLU D O 1
ATOM 3301 N N . GLY D 1 21 ? 23.287 29.975 133.060 1.00 13.91 21 GLY D N 1
ATOM 3302 C CA . GLY D 1 21 ? 23.570 28.815 133.901 1.00 14.04 21 GLY D CA 1
ATOM 3303 C C . GLY D 1 21 ? 24.770 29.106 134.789 1.00 14.31 21 GLY D C 1
ATOM 3304 O O . GLY D 1 21 ? 25.270 30.224 134.838 1.00 14.23 21 GLY D O 1
ATOM 3305 N N . HIS D 1 22 ? 25.240 28.066 135.474 1.00 14.35 22 HIS D N 1
ATOM 3306 C CA . HIS D 1 22 ? 26.271 28.204 136.501 1.00 15.00 22 HIS D CA 1
ATOM 3307 C C . HIS D 1 22 ? 27.561 28.707 135.904 1.00 14.37 22 HIS D C 1
ATOM 3308 O O . HIS D 1 22 ? 28.119 28.080 134.992 1.00 16.21 22 HIS D O 1
ATOM 3315 N N . GLY D 1 23 ? 28.020 29.865 136.384 1.00 14.56 23 GLY D N 1
ATOM 3316 C CA . GLY D 1 23 ? 29.232 30.493 135.868 1.00 14.27 23 GLY D CA 1
ATOM 3317 C C . GLY D 1 23 ? 29.054 31.593 134.833 1.00 14.68 23 GLY D C 1
ATOM 3318 O O . GLY D 1 23 ? 29.988 32.368 134.571 1.00 14.24 23 GLY D O 1
ATOM 3319 N N . ASP D 1 24 ? 27.866 31.675 134.240 1.00 14.11 24 ASP D N 1
ATOM 3320 C CA . ASP D 1 24 ? 27.580 32.755 133.299 1.00 13.39 24 ASP D CA 1
ATOM 3321 C C . ASP D 1 24 ? 27.621 34.096 134.021 1.00 13.23 24 ASP D C 1
ATOM 3322 O O . ASP D 1 24 ? 27.280 34.213 135.202 1.00 13.25 24 ASP D O 1
ATOM 3327 N N . GLN D 1 25 ? 28.030 35.121 133.301 1.00 13.66 25 GLN D N 1
ATOM 3328 C CA . GLN D 1 25 ? 28.120 36.444 133.891 1.00 12.64 25 GLN D CA 1
ATOM 3329 C C . GLN D 1 25 ? 27.227 37.463 133.194 1.00 12.64 25 GLN D C 1
ATOM 3330 O O . GLN D 1 25 ? 26.980 37.399 131.983 1.00 13.10 25 GLN D O 1
ATOM 3336 N N . LEU D 1 26 ? 26.721 38.415 133.960 1.00 12.63 26 LEU D N 1
ATOM 3337 C CA . LEU D 1 26 ? 26.087 39.567 133.336 1.00 13.20 26 LEU D CA 1
ATOM 3338 C C . LEU D 1 26 ? 26.734 40.831 133.880 1.00 13.49 26 LEU D C 1
ATOM 3339 O O . LEU D 1 26 ? 27.337 40.815 134.955 1.00 14.49 26 LEU D O 1
ATOM 3344 N N . VAL D 1 27 ? 26.610 41.912 133.133 1.00 11.91 27 VAL D N 1
ATOM 3345 C CA . VAL D 1 27 ? 27.167 43.185 133.545 1.00 13.03 27 VAL D CA 1
ATOM 3346 C C . VAL D 1 27 ? 26.032 44.162 133.720 1.00 12.66 27 VAL D C 1
ATOM 3347 O O . VAL D 1 27 ? 25.205 44.319 132.817 1.00 14.26 27 VAL D O 1
ATOM 3351 N N . ILE D 1 28 ? 25.972 44.810 134.891 1.00 12.68 28 ILE D N 1
ATOM 3352 C CA . ILE D 1 28 ? 25.126 46.001 135.072 1.00 12.58 28 ILE D CA 1
ATOM 3353 C C . ILE D 1 28 ? 26.028 47.183 134.758 1.00 13.89 28 ILE D C 1
ATOM 3354 O O . ILE D 1 28 ? 26.951 47.473 135.516 1.00 14.83 28 ILE D O 1
ATOM 3359 N N . ALA D 1 29 ? 25.798 47.802 133.598 1.00 13.61 29 ALA D N 1
ATOM 3360 C CA . ALA D 1 29 ? 26.643 48.878 133.087 1.00 14.32 29 ALA D CA 1
ATOM 3361 C C . ALA D 1 29 ? 26.070 50.220 133.541 1.00 14.38 29 ALA D C 1
ATOM 3362 O O . ALA D 1 29 ? 24.877 50.481 133.398 1.00 14.68 29 ALA D O 1
ATOM 3364 N N . ASP D 1 30 ? 26.925 51.083 134.081 1.00 15.19 30 ASP D N 1
ATOM 3365 C CA . ASP D 1 30 ? 26.501 52.417 134.439 1.00 15.73 30 ASP D CA 1
ATOM 3366 C C . ASP D 1 30 ? 26.327 53.306 133.185 1.00 16.10 30 ASP D C 1
ATOM 3367 O O . ASP D 1 30 ? 26.605 52.861 132.053 1.00 15.45 30 ASP D O 1
ATOM 3372 N N . GLY D 1 31 ? 25.851 54.539 133.365 1.00 16.10 31 GLY D N 1
ATOM 3373 C CA . GLY D 1 31 ? 25.450 55.369 132.219 1.00 17.13 31 GLY D CA 1
ATOM 3374 C C . GLY D 1 31 ? 26.619 55.768 131.322 1.00 17.47 31 GLY D C 1
ATOM 3375 O O . GLY D 1 31 ? 26.428 56.074 130.126 1.00 18.49 31 GLY D O 1
ATOM 3376 N N . ASN D 1 32 ? 27.814 55.769 131.901 1.00 17.77 32 ASN D N 1
ATOM 3377 C CA . ASN D 1 32 ? 29.049 56.127 131.199 1.00 18.32 32 ASN D CA 1
ATOM 3378 C C . ASN D 1 32 ? 29.689 54.967 130.448 1.00 18.14 32 ASN D C 1
ATOM 3379 O O . ASN D 1 32 ? 30.590 55.159 129.623 1.00 18.56 32 ASN D O 1
ATOM 3384 N N . PHE D 1 33 ? 29.225 53.760 130.723 1.00 17.00 33 PHE D N 1
ATOM 3385 C CA . PHE D 1 33 ? 29.902 52.558 130.258 1.00 16.04 33 PHE D CA 1
ATOM 3386 C C . PHE D 1 33 ? 29.636 52.353 128.768 1.00 14.67 33 PHE D C 1
ATOM 3387 O O . PHE D 1 33 ? 28.516 52.600 128.298 1.00 14.98 33 PHE D O 1
ATOM 3395 N N . PRO D 1 34 ? 30.659 51.909 128.019 1.00 15.03 34 PRO D N 1
ATOM 3396 C CA . PRO D 1 34 ? 30.431 51.616 126.598 1.00 14.34 34 PRO D CA 1
ATOM 3397 C C . PRO D 1 34 ? 29.706 50.264 126.415 1.00 14.54 34 PRO D C 1
ATOM 3398 O O . PRO D 1 34 ? 30.314 49.276 125.985 1.00 15.22 34 PRO D O 1
ATOM 3402 N N . ALA D 1 35 ? 28.408 50.238 126.754 1.00 14.52 35 ALA D N 1
ATOM 3403 C CA . ALA D 1 35 ? 27.671 48.972 126.836 1.00 13.28 35 ALA D CA 1
ATOM 3404 C C . ALA D 1 35 ? 27.508 48.305 125.479 1.00 13.83 35 ALA D C 1
ATOM 3405 O O . ALA D 1 35 ? 27.615 47.088 125.396 1.00 14.20 35 ALA D O 1
ATOM 3407 N N . GLU D 1 36 ? 27.249 49.085 124.430 1.00 14.05 36 GLU D N 1
ATOM 3408 C CA . GLU D 1 36 ? 26.997 48.481 123.097 1.00 14.55 36 GLU D CA 1
ATOM 3409 C C . GLU D 1 36 ? 28.269 47.900 122.506 1.00 15.11 36 GLU D C 1
ATOM 3410 O O . GLU D 1 36 ? 28.240 46.816 121.921 1.00 16.23 36 GLU D O 1
ATOM 3416 N N . SER D 1 37 ? 29.398 48.576 122.663 1.00 14.11 37 SER D N 1
ATOM 3417 C CA . SER D 1 37 ? 30.625 48.032 122.080 1.00 14.56 37 SER D CA 1
ATOM 3418 C C . SER D 1 37 ? 31.190 46.844 122.857 1.00 14.47 37 SER D C 1
ATOM 3419 O O . SER D 1 37 ? 31.605 45.835 122.272 1.00 14.59 37 SER D O 1
ATOM 3422 N N . ILE D 1 38 ? 31.218 46.960 124.189 1.00 14.05 38 ILE D N 1
ATOM 3423 C CA . ILE D 1 38 ? 31.671 45.867 125.025 1.00 15.20 38 ILE D CA 1
ATOM 3424 C C . ILE D 1 38 ? 30.755 44.672 124.829 1.00 14.82 38 ILE D C 1
ATOM 3425 O O . ILE D 1 38 ? 31.225 43.539 124.781 1.00 15.69 38 ILE D O 1
ATOM 3430 N N . GLY D 1 39 ? 29.451 44.930 124.711 1.00 15.23 39 GLY D N 1
ATOM 3431 C CA . GLY D 1 39 ? 28.486 43.855 124.552 1.00 14.64 39 GLY D CA 1
ATOM 3432 C C . GLY D 1 39 ? 28.195 43.484 123.114 1.00 15.99 39 GLY D C 1
ATOM 3433 O O . GLY D 1 39 ? 27.146 42.903 122.824 1.00 15.72 39 GLY D O 1
ATOM 3434 N N . LYS D 1 40 ? 29.120 43.786 122.202 1.00 16.13 40 LYS D N 1
ATOM 3435 C CA . LYS D 1 40 ? 28.863 43.513 120.771 1.00 18.07 40 LYS D CA 1
ATOM 3436 C C . LYS D 1 40 ? 28.623 42.036 120.454 1.00 18.87 40 LYS D C 1
ATOM 3437 O O . LYS D 1 40 ? 27.874 41.733 119.530 1.00 19.33 40 LYS D O 1
ATOM 3443 N N . ASN D 1 41 ? 29.267 41.149 121.203 1.00 19.31 41 ASN D N 1
ATOM 3444 C CA . ASN D 1 41 ? 29.021 39.706 121.102 1.00 20.99 41 ASN D CA 1
ATOM 3445 C C . ASN D 1 41 ? 28.063 39.137 122.135 1.00 21.00 41 ASN D C 1
ATOM 3446 O O . ASN D 1 41 ? 27.929 37.902 122.255 1.00 22.61 41 ASN D O 1
ATOM 3451 N N . ALA D 1 42 ? 27.409 40.021 122.881 1.00 19.32 42 ALA D N 1
ATOM 3452 C CA . ALA D 1 42 ? 26.499 39.626 123.956 1.00 19.21 42 ALA D CA 1
ATOM 3453 C C . ALA D 1 42 ? 25.090 40.102 123.651 1.00 17.41 42 ALA D C 1
ATOM 3454 O O . ALA D 1 42 ? 24.832 40.735 122.629 1.00 17.43 42 ALA D O 1
ATOM 3456 N N . ILE D 1 43 ? 24.172 39.794 124.547 1.00 16.62 43 ILE D N 1
ATOM 3457 C CA . ILE D 1 43 ? 22.857 40.384 124.499 1.00 16.39 43 ILE D CA 1
ATOM 3458 C C . ILE D 1 43 ? 22.853 41.667 125.302 1.00 16.15 43 ILE D C 1
ATOM 3459 O O . ILE D 1 43 ? 23.115 41.628 126.504 1.00 16.31 43 ILE D O 1
ATOM 3464 N N . VAL D 1 44 ? 22.531 42.784 124.657 1.00 15.09 44 VAL D N 1
ATOM 3465 C CA . VAL D 1 44 ? 22.477 44.067 125.366 1.00 15.58 44 VAL D CA 1
ATOM 3466 C C . VAL D 1 44 ? 21.030 44.468 125.583 1.00 15.53 44 VAL D C 1
ATOM 3467 O O . VAL D 1 44 ? 20.239 44.579 124.615 1.00 16.30 44 VAL D O 1
ATOM 3471 N N . VAL D 1 45 ? 20.666 44.664 126.842 1.00 13.81 45 VAL D N 1
ATOM 3472 C CA . VAL D 1 45 ? 19.291 45.038 127.202 1.00 14.08 45 VAL D CA 1
ATOM 3473 C C . VAL D 1 45 ? 19.348 46.477 127.705 1.00 13.99 45 VAL D C 1
ATOM 3474 O O . VAL D 1 45 ? 20.105 46.778 128.629 1.00 14.12 45 VAL D O 1
ATOM 3478 N N . ARG D 1 46 ? 18.556 47.355 127.106 1.00 14.05 46 ARG D N 1
ATOM 3479 C CA . ARG D 1 46 ? 18.537 48.749 127.504 1.00 14.33 46 ARG D CA 1
ATOM 3480 C C . ARG D 1 46 ? 17.691 48.943 128.762 1.00 14.46 46 ARG D C 1
ATOM 3481 O O . ARG D 1 46 ? 16.551 48.482 128.798 1.00 16.33 46 ARG D O 1
ATOM 3497 N N . ASP D 1 48 ? 17.785 52.325 130.307 1.00 15.92 48 ASP D N 1
ATOM 3498 C CA . ASP D 1 48 ? 18.324 53.680 130.392 1.00 16.37 48 ASP D CA 1
ATOM 3499 C C . ASP D 1 48 ? 17.678 54.514 131.466 1.00 17.12 48 ASP D C 1
ATOM 3500 O O . ASP D 1 48 ? 18.319 55.398 132.038 1.00 17.97 48 ASP D O 1
ATOM 3505 N N . GLY D 1 49 ? 16.420 54.216 131.765 1.00 15.83 49 GLY D N 1
ATOM 3506 C CA . GLY D 1 49 ? 15.720 54.984 132.781 1.00 17.57 49 GLY D CA 1
ATOM 3507 C C . GLY D 1 49 ? 15.926 54.496 134.207 1.00 17.33 49 GLY D C 1
ATOM 3508 O O . GLY D 1 49 ? 15.268 55.002 135.120 1.00 18.43 49 GLY D O 1
ATOM 3509 N N . HIS D 1 50 ? 16.827 53.535 134.413 1.00 15.84 50 HIS D N 1
ATOM 3510 C CA . HIS D 1 50 ? 16.974 52.918 135.745 1.00 16.11 50 HIS D CA 1
ATOM 3511 C C . HIS D 1 50 ? 18.385 53.009 136.312 1.00 15.60 50 HIS D C 1
ATOM 3512 O O . HIS D 1 50 ? 19.373 53.027 135.568 1.00 15.89 50 HIS D O 1
ATOM 3519 N N . GLY D 1 51 ? 18.480 53.067 137.645 1.00 15.20 51 GLY D N 1
ATOM 3520 C CA . GLY D 1 51 ? 19.814 53.086 138.288 1.00 14.58 51 GLY D CA 1
ATOM 3521 C C . GLY D 1 51 ? 20.339 51.703 138.605 1.00 14.66 51 GLY D C 1
ATOM 3522 O O . GLY D 1 51 ? 19.621 50.702 138.469 1.00 14.29 51 GLY D O 1
ATOM 3523 N N . GLY D 1 52 ? 21.604 51.634 139.005 1.00 15.23 52 GLY D N 1
ATOM 3524 C CA . GLY D 1 52 ? 22.243 50.353 139.343 1.00 15.35 52 GLY D CA 1
ATOM 3525 C C . GLY D 1 52 ? 21.588 49.620 140.504 1.00 15.86 52 GLY D C 1
ATOM 3526 O O . GLY D 1 52 ? 21.401 48.420 140.449 1.00 15.32 52 GLY D O 1
ATOM 3527 N N . GLY D 1 53 ? 21.240 50.348 141.558 1.00 16.99 53 GLY D N 1
ATOM 3528 C CA . GLY D 1 53 ? 20.641 49.721 142.749 1.00 16.97 53 GLY D CA 1
ATOM 3529 C C . GLY D 1 53 ? 19.340 48.986 142.459 1.00 16.84 53 GLY D C 1
ATOM 3530 O O . GLY D 1 53 ? 19.195 47.809 142.805 1.00 17.06 53 GLY D O 1
ATOM 3531 N N . GLU D 1 54 ? 18.387 49.662 141.811 1.00 16.70 54 GLU D N 1
ATOM 3532 C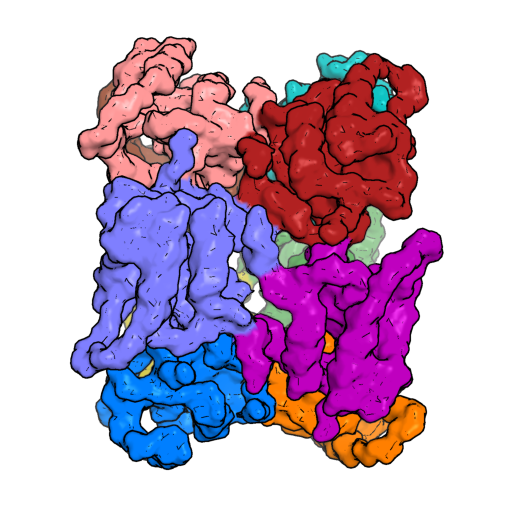 CA . GLU D 1 54 ? 17.107 49.019 141.538 1.00 17.30 54 GLU D CA 1
ATOM 3533 C C . GLU D 1 54 ? 17.265 47.842 140.596 1.00 16.20 54 GLU D C 1
ATOM 3534 O O . GLU D 1 54 ? 16.574 46.839 140.761 1.00 16.13 54 GLU D O 1
ATOM 3540 N N . ILE D 1 55 ? 18.160 47.961 139.611 1.00 15.98 55 ILE D N 1
ATOM 3541 C CA . ILE D 1 55 ? 18.450 46.816 138.743 1.00 15.78 55 ILE D CA 1
ATOM 3542 C C . ILE D 1 55 ? 19.014 45.633 139.509 1.00 15.24 55 ILE D C 1
ATOM 3543 O O . ILE D 1 55 ? 18.556 44.499 139.333 1.00 15.38 55 ILE D O 1
ATOM 3548 N N . LEU D 1 56 ? 20.036 45.878 140.331 1.00 15.39 56 LEU D N 1
ATOM 3549 C CA . LEU D 1 56 ? 20.606 44.789 141.151 1.00 14.98 56 LEU D CA 1
ATOM 3550 C C . LEU D 1 56 ? 19.562 44.115 142.055 1.00 15.54 56 LEU D C 1
ATOM 3551 O O . LEU D 1 56 ? 19.492 42.895 142.124 1.00 15.49 56 LEU D O 1
ATOM 3556 N N . LYS D 1 57 ? 18.768 44.916 142.758 1.00 16.81 57 LYS D N 1
ATOM 3557 C CA . LYS D 1 57 ? 17.710 44.362 143.614 1.00 16.96 57 LYS D CA 1
ATOM 3558 C C . LYS D 1 57 ? 16.784 43.433 142.816 1.00 17.02 57 LYS D C 1
ATOM 3559 O O . LYS D 1 57 ? 16.495 42.300 143.236 1.00 16.77 57 LYS D O 1
ATOM 3565 N N . ALA D 1 58 ? 16.359 43.896 141.647 1.00 16.58 58 ALA D N 1
ATOM 3566 C CA . ALA D 1 58 ? 15.454 43.121 140.804 1.00 16.38 58 ALA D CA 1
ATOM 3567 C C . ALA D 1 58 ? 16.092 41.795 140.365 1.00 17.12 58 ALA D C 1
ATOM 3568 O O . ALA D 1 58 ? 15.454 40.753 140.399 1.00 18.28 58 ALA D O 1
ATOM 3570 N N . ILE D 1 59 ? 17.361 41.844 139.966 1.00 16.94 59 ILE D N 1
ATOM 3571 C CA . ILE D 1 59 ? 18.069 40.669 139.480 1.00 17.63 59 ILE D CA 1
ATOM 3572 C C . ILE D 1 59 ? 18.263 39.684 140.627 1.00 17.51 59 ILE D C 1
ATOM 3573 O O . ILE D 1 59 ? 18.015 38.496 140.469 1.00 18.11 59 ILE D O 1
ATOM 3578 N N . LEU D 1 60 ? 18.666 40.182 141.785 1.00 18.80 60 LEU D N 1
ATOM 3579 C CA . LEU D 1 60 ? 18.911 39.298 142.917 1.00 20.12 60 LEU D CA 1
ATOM 3580 C C . LEU D 1 60 ? 17.670 38.545 143.403 1.00 21.66 60 LEU D C 1
ATOM 3581 O O . LEU D 1 60 ? 17.802 37.471 143.994 1.00 22.22 60 LEU D O 1
ATOM 3586 N N . THR D 1 61 ? 16.475 39.074 143.139 1.00 22.25 61 THR D N 1
ATOM 3587 C CA . THR D 1 61 ? 15.256 38.321 143.475 1.00 24.07 61 THR D CA 1
ATOM 3588 C C . THR D 1 61 ? 15.145 36.995 142.697 1.00 24.42 61 THR D C 1
ATOM 3589 O O . THR D 1 61 ? 14.491 36.040 143.153 1.00 26.18 61 THR D O 1
ATOM 3593 N N . VAL D 1 62 ? 15.798 36.913 141.537 1.00 24.55 62 VAL D N 1
ATOM 3594 C CA . VAL D 1 62 ? 15.688 35.725 140.687 1.00 24.33 62 VAL D CA 1
ATOM 3595 C C . VAL D 1 62 ? 17.025 35.054 140.307 1.00 24.43 62 VAL D C 1
ATOM 3596 O O . VAL D 1 62 ? 17.034 34.030 139.620 1.00 25.62 62 VAL D O 1
ATOM 3600 N N . PHE D 1 63 ? 18.138 35.628 140.754 1.00 22.45 63 PHE D N 1
ATOM 3601 C CA . PHE D 1 63 ? 19.472 35.247 140.277 1.00 21.18 63 PHE D CA 1
ATOM 3602 C C . PHE D 1 63 ? 20.369 34.944 141.474 1.00 20.58 63 PHE D C 1
ATOM 3603 O O . PHE D 1 63 ? 20.704 35.843 142.246 1.00 20.58 63 PHE D O 1
ATOM 3611 N N . PRO D 1 64 ? 20.742 33.669 141.656 1.00 19.53 64 PRO D N 1
ATOM 3612 C CA . PRO D 1 64 ? 21.646 33.332 142.761 1.00 19.67 64 PRO D CA 1
ATOM 3613 C C . PRO D 1 64 ? 23.097 33.678 142.433 1.00 18.72 64 PRO D C 1
ATOM 3614 O O . PRO D 1 64 ? 23.546 33.413 141.325 1.00 19.46 64 PRO D O 1
ATOM 3618 N N . LEU D 1 65 ? 23.835 34.247 143.381 1.00 18.62 65 LEU D N 1
ATOM 3619 C CA . LEU D 1 65 ? 25.237 34.558 143.132 1.00 17.90 65 LEU D CA 1
ATOM 3620 C C . LEU D 1 65 ? 26.097 33.332 143.405 1.00 18.15 65 LEU D C 1
ATOM 3621 O O . LEU D 1 65 ? 25.893 32.621 144.396 1.00 18.66 65 LEU D O 1
ATOM 3626 N N . ASP D 1 66 ? 27.057 33.083 142.524 1.00 17.53 66 ASP D N 1
ATOM 3627 C CA . ASP D 1 66 ? 27.875 31.867 142.591 1.00 17.80 66 ASP D CA 1
ATOM 3628 C C . ASP D 1 66 ? 28.570 31.669 143.949 1.00 19.00 66 ASP D C 1
ATOM 3629 O O . ASP D 1 66 ? 29.197 32.590 144.467 1.00 19.82 66 ASP D O 1
ATOM 3634 N N . THR D 1 67 ? 28.412 30.485 144.532 1.00 19.64 67 THR D N 1
ATOM 3635 C CA . THR D 1 67 ? 29.141 30.143 145.769 1.00 20.74 67 THR D CA 1
ATOM 3636 C C . THR D 1 67 ? 30.431 29.392 145.466 1.00 20.01 67 THR D C 1
ATOM 3637 O O . THR D 1 67 ? 31.200 29.070 146.388 1.00 20.69 67 THR D O 1
ATOM 3641 N N . TYR D 1 68 ? 30.692 29.107 144.187 1.00 18.76 68 TYR D N 1
ATOM 3642 C CA . TYR D 1 68 ? 31.876 28.337 143.802 1.00 18.95 68 TYR D CA 1
ATOM 3643 C C . TYR D 1 68 ? 33.078 29.238 143.569 1.00 19.56 68 TYR D C 1
ATOM 3644 O O . TYR D 1 68 ? 34.166 28.769 143.239 1.00 20.34 68 TYR D O 1
ATOM 3653 N N . VAL D 1 69 ? 32.865 30.541 143.710 1.00 18.90 69 VAL D N 1
ATOM 3654 C CA . VAL D 1 69 ? 33.950 31.509 143.765 1.00 19.80 69 VAL D CA 1
ATOM 3655 C C . VAL D 1 69 ? 33.712 32.349 145.024 1.00 19.99 69 VAL D C 1
ATOM 3656 O O . VAL D 1 69 ? 32.571 32.459 145.499 1.00 20.18 69 VAL D O 1
ATOM 3660 N N . ASP D 1 70 ? 34.764 32.959 145.563 1.00 21.08 70 ASP D N 1
ATOM 3661 C CA . ASP D 1 70 ? 34.578 33.738 146.768 1.00 21.73 70 ASP D CA 1
ATOM 3662 C C . ASP D 1 70 ? 33.919 35.062 146.459 1.00 20.45 70 ASP D C 1
ATOM 3663 O O . ASP D 1 70 ? 33.152 35.577 147.267 1.00 21.18 70 ASP D O 1
ATOM 3668 N N . LYS D 1 71 ? 34.189 35.610 145.272 1.00 19.91 71 LYS D N 1
ATOM 3669 C CA . LYS D 1 71 ? 33.698 36.955 144.970 1.00 19.15 71 LYS D CA 1
ATOM 3670 C C . LYS D 1 71 ? 32.940 36.989 143.636 1.00 18.12 71 LYS D C 1
ATOM 3671 O O . LYS D 1 71 ? 33.504 37.379 142.605 1.00 18.35 71 LYS D O 1
ATOM 3677 N N . PRO D 1 72 ? 31.666 36.553 143.668 1.00 17.14 72 PRO D N 1
ATOM 3678 C CA . PRO D 1 72 ? 30.850 36.483 142.446 1.00 16.57 72 PRO D CA 1
ATOM 3679 C C . PRO D 1 72 ? 30.380 37.834 141.911 1.00 17.10 72 PRO D C 1
ATOM 3680 O O . PRO D 1 72 ? 29.826 37.879 140.801 1.00 16.78 72 PRO D O 1
ATOM 3684 N N . ALA D 1 73 ? 30.575 38.912 142.674 1.00 16.59 73 ALA D N 1
ATOM 3685 C CA . ALA D 1 73 ? 30.264 40.259 142.189 1.00 16.62 73 ALA D CA 1
ATOM 3686 C C . ALA D 1 73 ? 31.561 41.029 142.013 1.00 16.60 73 ALA D C 1
ATOM 3687 O O . ALA D 1 73 ? 32.452 40.924 142.851 1.00 17.15 73 ALA D O 1
ATOM 3689 N N . THR D 1 74 ? 31.685 41.777 140.915 1.00 15.57 74 THR D N 1
ATOM 3690 C CA . THR D 1 74 ? 32.941 42.473 140.630 1.00 15.37 74 THR D CA 1
ATOM 3691 C C . THR D 1 74 ? 32.698 43.940 140.297 1.00 15.73 74 THR D C 1
ATOM 3692 O O . THR D 1 74 ? 31.932 44.256 139.400 1.00 15.66 74 THR D O 1
ATOM 3696 N N . LEU D 1 75 ? 33.368 44.831 141.032 1.00 15.65 75 LEU D N 1
ATOM 3697 C CA . LEU D 1 75 ? 33.380 46.263 140.737 1.00 16.94 75 LEU D CA 1
ATOM 3698 C C . LEU D 1 75 ? 34.598 46.676 139.898 1.00 17.48 75 LEU D C 1
ATOM 3699 O O . LEU D 1 75 ? 35.555 45.922 139.788 1.00 17.53 75 LEU D O 1
ATOM 3712 N N . GLU D 1 77 ? 37.687 49.072 139.763 1.00 23.93 77 GLU D N 1
ATOM 3713 C CA . GLU D 1 77 ? 38.576 49.929 140.543 1.00 25.98 77 GLU D CA 1
ATOM 3714 C C . GLU D 1 77 ? 38.718 51.309 139.916 1.00 26.71 77 GLU D C 1
ATOM 3715 O O . GLU D 1 77 ? 38.772 51.447 138.688 1.00 25.55 77 GLU D O 1
ATOM 3721 N N . LYS D 1 78 ? 38.790 52.326 140.771 1.00 28.68 78 LYS D N 1
ATOM 3722 C CA . LYS D 1 78 ? 39.010 53.693 140.313 1.00 30.53 78 LYS D CA 1
ATOM 3723 C C . LYS D 1 78 ? 40.376 53.766 139.621 1.00 31.30 78 LYS D C 1
ATOM 3724 O O . LYS D 1 78 ? 41.329 53.128 140.059 1.00 31.28 78 LYS D O 1
ATOM 3730 N N . VAL D 1 79 ? 40.453 54.503 138.518 1.00 32.83 79 VAL D N 1
ATOM 3731 C CA . VAL D 1 79 ? 41.723 54.773 137.845 1.00 34.76 79 VAL D CA 1
ATOM 3732 C C . VAL D 1 79 ? 42.629 55.514 138.850 1.00 36.27 79 VAL D C 1
ATOM 3733 O O . VAL D 1 79 ? 42.144 56.385 139.572 1.00 36.24 79 VAL D O 1
ATOM 3737 N N . PRO D 1 80 ? 43.921 55.130 138.950 1.00 38.00 80 PRO D N 1
ATOM 3738 C CA . PRO D 1 80 ? 44.833 55.857 139.845 1.00 39.05 80 PRO D CA 1
ATOM 3739 C C . PRO D 1 80 ? 44.776 57.362 139.589 1.00 39.88 80 PRO D C 1
ATOM 3740 O O . PRO D 1 80 ? 44.857 57.801 138.432 1.00 39.99 80 PRO D O 1
ATOM 3744 N N . GLY D 1 81 ? 44.599 58.128 140.664 1.00 40.66 81 GLY D N 1
ATOM 3745 C CA . GLY D 1 81 ? 44.425 59.581 140.573 1.00 41.70 81 GLY D CA 1
ATOM 3746 C C . GLY D 1 81 ? 42.977 60.018 140.713 1.00 42.36 81 GLY D C 1
ATOM 3747 O O . GLY D 1 81 ? 42.690 61.093 141.241 1.00 42.45 81 GLY D O 1
ATOM 3748 N N . ASP D 1 82 ? 42.063 59.178 140.233 1.00 42.81 82 ASP D N 1
ATOM 3749 C CA . ASP D 1 82 ? 40.629 59.431 140.300 1.00 43.32 82 ASP D CA 1
ATOM 3750 C C . ASP D 1 82 ? 40.070 58.939 141.638 1.00 43.73 82 ASP D C 1
ATOM 3751 O O . ASP D 1 82 ? 39.443 59.699 142.387 1.00 44.80 82 ASP D O 1
ATOM 3756 N N . VAL D 1 84 ? 36.613 60.468 143.257 1.00 37.66 84 VAL D N 1
ATOM 3757 C CA . VAL D 1 84 ? 35.194 60.657 143.540 1.00 37.47 84 VAL D CA 1
ATOM 3758 C C . VAL D 1 84 ? 34.691 59.628 144.545 1.00 37.08 84 VAL D C 1
ATOM 3759 O O . VAL D 1 84 ? 35.194 58.499 144.594 1.00 37.43 84 VAL D O 1
ATOM 3761 N N . ALA D 1 85 ? 33.701 60.019 145.346 1.00 36.29 85 ALA D N 1
ATOM 3762 C CA . ALA D 1 85 ? 33.117 59.109 146.340 1.00 35.34 85 ALA D CA 1
ATOM 3763 C C . ALA D 1 85 ? 32.217 58.048 145.689 1.00 34.24 85 ALA D C 1
ATOM 3764 O O . ALA D 1 85 ? 31.604 58.293 144.639 1.00 34.25 85 ALA D O 1
ATOM 3766 N N . THR D 1 86 ? 32.141 56.872 146.316 1.00 32.77 86 THR D N 1
ATOM 3767 C CA . THR D 1 86 ? 31.411 55.738 145.724 1.00 31.45 86 THR D CA 1
ATOM 3768 C C . THR D 1 86 ? 30.386 55.096 146.672 1.00 29.84 86 THR D C 1
ATOM 3769 O O . THR D 1 86 ? 30.466 53.894 146.964 1.00 30.28 86 THR D O 1
ATOM 3773 N N . PRO D 1 87 ? 29.405 55.881 147.148 1.00 28.50 87 PRO D N 1
ATOM 3774 C CA . PRO D 1 87 ? 28.394 55.303 148.051 1.00 27.51 87 PRO D CA 1
ATOM 3775 C C . PRO D 1 87 ? 27.556 54.197 147.422 1.00 26.13 87 PRO D C 1
ATOM 3776 O O . PRO D 1 87 ? 26.984 53.382 148.137 1.00 25.63 87 PRO D O 1
ATOM 3780 N N . ILE D 1 88 ? 27.458 54.163 146.096 1.00 24.92 88 ILE D N 1
ATOM 3781 C CA . ILE D 1 88 ? 26.695 53.087 145.481 1.00 23.67 88 ILE D CA 1
ATOM 3782 C C . ILE D 1 88 ? 27.320 51.717 145.765 1.00 22.45 88 ILE D C 1
ATOM 3783 O O . ILE D 1 88 ? 26.628 50.712 145.766 1.00 21.91 88 ILE D O 1
ATOM 3788 N N . TRP D 1 89 ? 28.617 51.679 146.042 1.00 21.67 89 TRP D N 1
ATOM 3789 C CA . TRP D 1 89 ? 29.249 50.400 146.385 1.00 23.06 89 TRP D CA 1
ATOM 3790 C C . TRP D 1 89 ? 28.626 49.833 147.666 1.00 22.79 89 TRP D C 1
ATOM 3791 O O . TRP D 1 89 ? 28.429 48.623 147.779 1.00 23.78 89 TRP D O 1
ATOM 3802 N N . ASP D 1 90 ? 28.300 50.707 148.626 1.00 23.99 90 ASP D N 1
ATOM 3803 C CA . ASP D 1 90 ? 27.631 50.270 149.859 1.00 24.01 90 ASP D CA 1
ATOM 3804 C C . ASP D 1 90 ? 26.189 49.864 149.613 1.00 23.32 90 ASP D C 1
ATOM 3805 O O . ASP D 1 90 ? 25.684 48.957 150.279 1.00 23.26 90 ASP D O 1
ATOM 3810 N N . VAL D 1 91 ? 25.535 50.517 148.641 1.00 22.48 91 VAL D N 1
ATOM 3811 C CA . VAL D 1 91 ? 24.196 50.128 148.252 1.00 22.22 91 VAL D CA 1
ATOM 3812 C C . VAL D 1 91 ? 24.256 48.714 147.707 1.00 20.85 91 VAL D C 1
ATOM 3813 O O . VAL D 1 91 ? 23.489 47.848 148.121 1.00 20.89 91 VAL D O 1
ATOM 3817 N N . TYR D 1 92 ? 25.169 48.486 146.768 1.00 20.02 92 TYR D N 1
ATOM 3818 C CA . TYR D 1 92 ? 25.376 47.147 146.224 1.00 19.20 92 TYR D CA 1
ATOM 3819 C C . TYR D 1 92 ? 25.620 46.101 147.311 1.00 19.25 92 TYR D C 1
ATOM 3820 O O . TYR D 1 92 ? 25.007 45.030 147.308 1.00 18.28 92 TYR D O 1
ATOM 3829 N N . ALA D 1 93 ? 26.508 46.420 148.255 1.00 19.60 93 ALA D N 1
ATOM 3830 C CA . ALA D 1 93 ? 26.804 45.493 149.360 1.00 20.21 93 ALA D CA 1
ATOM 3831 C C . ALA D 1 93 ? 25.551 45.193 150.194 1.00 20.36 93 ALA D C 1
ATOM 3832 O O . ALA D 1 93 ? 25.265 44.037 150.503 1.00 20.59 93 ALA D O 1
ATOM 3834 N N . GLY D 1 94 ? 24.799 46.242 150.524 1.00 20.33 94 GLY D N 1
ATOM 3835 C CA . GLY D 1 94 ? 23.535 46.132 151.263 1.00 20.46 94 GLY D CA 1
ATOM 3836 C C . GLY D 1 94 ? 22.472 45.285 150.577 1.00 20.19 94 GLY D C 1
ATOM 3837 O O . GLY D 1 94 ? 21.733 44.540 151.215 1.00 20.98 94 GLY D O 1
ATOM 3838 N N . LEU D 1 95 ? 22.394 45.396 149.254 1.00 19.37 95 LEU D N 1
ATOM 3839 C CA . LEU D 1 95 ? 21.452 44.605 148.479 1.00 19.47 95 LEU D CA 1
ATOM 3840 C C . LEU D 1 95 ? 21.854 43.133 148.413 1.00 18.92 95 LEU D C 1
ATOM 3841 O O . LEU D 1 95 ? 21.013 42.237 148.492 1.00 19.57 95 LEU D O 1
ATOM 3846 N N . ILE D 1 96 ? 23.145 42.888 148.248 1.00 20.09 96 ILE D N 1
ATOM 3847 C CA . ILE D 1 96 ? 23.654 41.518 148.214 1.00 21.67 96 ILE D CA 1
ATOM 3848 C C . ILE D 1 96 ? 23.409 40.847 149.572 1.00 23.27 96 ILE D C 1
ATOM 3849 O O . ILE D 1 96 ? 22.981 39.691 149.636 1.00 23.21 96 ILE D O 1
ATOM 3854 N N . LYS D 1 97 ? 23.638 41.605 150.648 1.00 25.35 97 LYS D N 1
ATOM 3855 C CA . LYS D 1 97 ? 23.422 41.113 152.018 1.00 27.29 97 LYS D CA 1
ATOM 3856 C C . LYS D 1 97 ? 21.988 40.628 152.249 1.00 28.32 97 LYS D C 1
ATOM 3857 O O . LYS D 1 97 ? 21.757 39.710 153.047 1.00 28.70 97 LYS D O 1
ATOM 3863 N N . GLU D 1 98 ? 21.019 41.231 151.548 1.00 29.08 98 GLU D N 1
ATOM 3864 C CA . GLU D 1 98 ? 19.629 40.750 151.595 1.00 30.43 98 GLU D CA 1
ATOM 3865 C C . GLU D 1 98 ? 19.501 39.267 151.232 1.00 30.97 98 GLU D C 1
ATOM 3866 O O . GLU D 1 98 ? 18.722 38.548 151.849 1.00 31.49 98 GLU D O 1
ATOM 3872 N N . HIS D 1 99 ? 20.277 38.821 150.239 1.00 31.67 99 HIS D N 1
ATOM 3873 C CA . HIS D 1 99 ? 20.176 37.455 149.700 1.00 32.18 99 HIS D CA 1
ATOM 3874 C C . HIS D 1 99 ? 21.327 36.533 150.053 1.00 31.45 99 HIS D C 1
ATOM 3875 O O . HIS D 1 99 ? 21.160 35.315 150.100 1.00 32.29 99 HIS D O 1
ATOM 3882 N N . ASP D 1 100 ? 22.495 37.103 150.297 1.00 30.47 100 ASP D N 1
ATOM 3883 C CA . ASP D 1 100 ? 23.704 36.312 150.454 1.00 29.49 100 ASP D CA 1
ATOM 3884 C C . ASP D 1 100 ? 24.446 36.790 151.688 1.00 28.37 100 ASP D C 1
ATOM 3885 O O . ASP D 1 100 ? 24.820 37.954 151.765 1.00 27.20 100 ASP D O 1
ATOM 3890 N N . GLU D 1 101 ? 24.665 35.879 152.638 1.00 27.55 101 GLU D N 1
ATOM 3891 C CA . GLU D 1 101 ? 25.303 36.209 153.913 1.00 26.88 101 GLU D CA 1
ATOM 3892 C C . GLU D 1 101 ? 26.680 36.879 153.741 1.00 26.55 101 GLU D C 1
ATOM 3893 O O . GLU D 1 101 ? 27.126 37.631 154.623 1.00 26.40 101 GLU D O 1
ATOM 3895 N N . ARG D 1 102 ? 27.349 36.620 152.614 1.00 25.85 102 ARG D N 1
ATOM 3896 C CA . ARG D 1 102 ? 28.676 37.203 152.371 1.00 24.74 102 ARG D CA 1
ATOM 3897 C C . ARG D 1 102 ? 28.654 38.725 152.290 1.00 24.63 102 ARG D C 1
ATOM 3898 O O . ARG D 1 102 ? 29.644 39.377 152.623 1.00 24.05 102 ARG D O 1
ATOM 3906 N N . GLY D 1 103 ? 27.535 39.286 151.831 1.00 23.93 103 GLY D N 1
ATOM 3907 C CA . GLY D 1 103 ? 27.383 40.741 151.670 1.00 23.94 103 GLY D CA 1
ATOM 3908 C C . GLY D 1 103 ? 28.563 41.348 150.933 1.00 23.99 103 GLY D C 1
ATOM 3909 O O . GLY D 1 103 ? 28.953 40.848 149.875 1.00 23.67 103 GLY D O 1
ATOM 3910 N N . ALA D 1 104 ? 29.162 42.392 151.509 1.00 23.31 104 ALA D N 1
ATOM 3911 C CA . ALA D 1 104 ? 30.321 43.061 150.911 1.00 23.35 104 ALA D CA 1
ATOM 3912 C C . ALA D 1 104 ? 31.525 42.156 150.599 1.00 23.10 104 ALA D C 1
ATOM 3913 O O . ALA D 1 104 ? 32.290 42.442 149.669 1.00 23.23 104 ALA D O 1
ATOM 3915 N N . ASP D 1 105 ? 31.684 41.053 151.336 1.00 23.69 105 ASP D N 1
ATOM 3916 C CA . ASP D 1 105 ? 32.790 40.111 151.077 1.00 24.39 105 ASP D CA 1
ATOM 3917 C C . ASP D 1 105 ? 32.592 39.313 149.778 1.00 23.20 105 ASP D C 1
ATOM 3918 O O . ASP D 1 105 ? 33.497 38.617 149.319 1.00 23.06 105 ASP D O 1
ATOM 3923 N N . ALA D 1 106 ? 31.394 39.401 149.213 1.00 22.28 106 ALA D N 1
ATOM 3924 C CA . ALA D 1 106 ? 31.125 38.748 147.934 1.00 21.25 106 ALA D CA 1
ATOM 3925 C C . ALA D 1 106 ? 31.554 39.646 146.765 1.00 20.89 106 ALA D C 1
ATOM 3926 O O . ALA D 1 106 ? 31.476 39.242 145.602 1.00 19.83 106 ALA D O 1
ATOM 3928 N N . ILE D 1 107 ? 32.008 40.862 147.065 1.00 20.64 107 ILE D N 1
ATOM 3929 C CA . ILE D 1 107 ? 32.347 41.809 146.002 1.00 19.74 107 ILE D CA 1
ATOM 3930 C C . ILE D 1 107 ? 33.846 41.969 145.868 1.00 20.04 107 ILE D C 1
ATOM 3931 O O . ILE D 1 107 ? 34.541 42.384 146.811 1.00 20.93 107 ILE D O 1
ATOM 3936 N N . GLY D 1 108 ? 34.343 41.663 144.683 1.00 18.70 108 GLY D N 1
ATOM 3937 C CA . GLY D 1 108 ? 35.736 41.882 144.364 1.00 18.75 108 GLY D CA 1
ATOM 3938 C C . GLY D 1 108 ? 35.868 43.043 143.400 1.00 18.40 108 GLY D C 1
ATOM 3939 O O . GLY D 1 108 ? 34.929 43.832 143.201 1.00 17.54 108 GLY D O 1
ATOM 3940 N N . SER D 1 109 ? 37.042 43.152 142.793 1.00 18.74 109 SER D N 1
ATOM 3941 C CA . SER D 1 109 ? 37.278 44.279 141.909 1.00 19.56 109 SER D CA 1
ATOM 3942 C C . SER D 1 109 ? 38.296 43.951 140.838 1.00 19.61 109 SER D C 1
ATOM 3943 O O . SER D 1 109 ? 39.081 42.991 140.972 1.00 20.34 109 SER D O 1
ATOM 3946 N N . LEU D 1 110 ? 38.247 44.734 139.769 1.00 19.14 110 LEU D N 1
ATOM 3947 C CA . LEU D 1 110 ? 39.199 44.630 138.679 1.00 19.49 110 LEU D CA 1
ATOM 3948 C C . LEU D 1 110 ? 39.596 46.016 138.214 1.00 19.32 110 LEU D C 1
ATOM 3949 O O . LEU D 1 110 ? 38.765 46.926 138.141 1.00 19.76 110 LEU D O 1
ATOM 3954 N N . GLU D 1 111 ? 40.876 46.165 137.861 1.00 19.93 111 GLU D N 1
ATOM 3955 C CA . GLU D 1 111 ? 41.373 47.414 137.292 1.00 19.78 111 GLU D CA 1
ATOM 3956 C C . GLU D 1 111 ? 40.593 47.683 136.005 1.00 19.22 111 GLU D C 1
ATOM 3957 O O . GLU D 1 111 ? 40.156 46.738 135.323 1.00 18.39 111 GLU D O 1
ATOM 3963 N N . ARG D 1 112 ? 40.408 48.960 135.684 1.00 18.92 112 ARG D N 1
ATOM 3964 C CA . ARG D 1 112 ? 39.557 49.376 134.568 1.00 19.28 112 ARG D CA 1
ATOM 3965 C C . ARG D 1 112 ? 39.680 48.524 133.282 1.00 19.32 112 ARG D C 1
ATOM 3966 O O . ARG D 1 112 ? 38.696 47.972 132.801 1.00 19.11 112 ARG D O 1
ATOM 3974 N N . PHE D 1 113 ? 40.880 48.403 132.712 1.00 19.34 113 PHE D N 1
ATOM 3975 C CA . PHE D 1 113 ? 41.001 47.644 131.455 1.00 19.82 113 PHE D CA 1
ATOM 3976 C C . PHE D 1 113 ? 40.802 46.149 131.595 1.00 19.20 113 PHE D C 1
ATOM 3977 O O . PHE D 1 113 ? 40.251 45.501 130.689 1.00 19.41 113 PHE D O 1
ATOM 3985 N N . ALA D 1 114 ? 41.194 45.606 132.743 1.00 18.40 114 ALA D N 1
ATOM 3986 C CA . ALA D 1 114 ? 40.888 44.201 133.066 1.00 17.95 114 ALA D CA 1
ATOM 3987 C C . ALA D 1 114 ? 39.377 44.011 133.211 1.00 17.66 114 ALA D C 1
ATOM 3988 O O . ALA D 1 114 ? 38.846 42.971 132.799 1.00 17.30 114 ALA D O 1
ATOM 3990 N N . PHE D 1 115 ? 38.702 45.026 133.749 1.00 17.18 115 PHE D N 1
ATOM 3991 C CA . PHE D 1 115 ? 37.229 44.998 133.882 1.00 17.00 115 PHE D CA 1
ATOM 3992 C C . PHE D 1 115 ? 36.589 44.925 132.501 1.00 17.11 115 PHE D C 1
ATOM 3993 O O . PHE D 1 115 ? 35.713 44.093 132.264 1.00 16.87 115 PHE D O 1
ATOM 4001 N N . TYR D 1 116 ? 37.035 45.788 131.578 1.00 17.18 116 TYR D N 1
ATOM 4002 C CA . TYR D 1 116 ? 36.509 45.749 130.197 1.00 18.33 116 TYR D CA 1
ATOM 4003 C C . TYR D 1 116 ? 36.696 44.380 129.566 1.00 18.65 116 TYR D C 1
ATOM 4004 O O . TYR D 1 116 ? 35.773 43.836 128.941 1.00 18.27 116 TYR D O 1
ATOM 4013 N N . GLU D 1 117 ? 37.890 43.807 129.724 1.00 18.77 117 GLU D N 1
ATOM 4014 C CA . GLU D 1 117 ? 38.176 42.485 129.158 1.00 19.51 117 GLU D CA 1
ATOM 4015 C C . GLU D 1 117 ? 37.258 41.415 129.699 1.00 18.71 117 GLU D C 1
ATOM 4016 O O . GLU D 1 117 ? 36.738 40.592 128.948 1.00 18.40 117 GLU D O 1
ATOM 4022 N N . GLN D 1 118 ? 37.029 41.451 131.003 1.00 18.13 118 GLN D N 1
ATOM 4023 C CA . GLN D 1 118 ? 36.102 40.505 131.602 1.00 18.26 118 GLN D CA 1
ATOM 4024 C C . GLN D 1 118 ? 34.675 40.736 131.104 1.00 17.58 118 GLN D C 1
ATOM 4025 O O . GLN D 1 118 ? 33.962 39.779 130.816 1.00 16.93 118 GLN D O 1
ATOM 4031 N N . ALA D 1 119 ? 34.280 41.999 130.986 1.00 16.81 119 ALA D N 1
ATOM 4032 C CA . ALA D 1 119 ? 32.923 42.326 130.563 1.00 16.96 119 ALA D CA 1
ATOM 4033 C C . ALA D 1 119 ? 32.595 41.871 129.137 1.00 17.00 119 ALA D C 1
ATOM 4034 O O . ALA D 1 119 ? 31.455 41.537 128.849 1.00 16.80 119 ALA D O 1
ATOM 4036 N N . LYS D 1 120 ? 33.604 41.820 128.260 1.00 16.88 120 LYS D N 1
ATOM 4037 C CA . LYS D 1 120 ? 33.399 41.363 126.879 1.00 17.10 120 LYS D CA 1
ATOM 4038 C C . LYS D 1 120 ? 33.042 39.883 126.814 1.00 17.24 120 LYS D C 1
ATOM 4039 O O . LYS D 1 120 ? 32.587 39.404 125.769 1.00 18.71 120 LYS D O 1
ATOM 4045 N N . ASN D 1 121 ? 33.277 39.175 127.919 1.00 17.26 121 ASN D N 1
ATOM 4046 C CA . ASN D 1 121 ? 32.924 37.759 128.042 1.00 17.90 121 ASN D CA 1
ATOM 4047 C C . ASN D 1 121 ? 31.529 37.523 128.622 1.00 17.49 121 ASN D C 1
ATOM 4048 O O . ASN D 1 121 ? 31.081 36.386 128.698 1.00 17.42 121 ASN D O 1
ATOM 4053 N N . ALA D 1 122 ? 30.843 38.597 129.008 1.00 16.07 122 ALA D N 1
ATOM 4054 C CA . ALA D 1 122 ? 29.504 38.473 129.601 1.00 15.42 122 ALA D CA 1
ATOM 4055 C C . ALA D 1 122 ? 28.458 37.949 128.623 1.00 14.72 122 ALA D C 1
ATOM 4056 O O . ALA D 1 122 ? 28.499 38.225 127.415 1.00 14.13 122 ALA D O 1
ATOM 4058 N N . TYR D 1 123 ? 27.514 37.176 129.155 1.00 13.84 123 TYR D N 1
ATOM 4059 C CA . TYR D 1 123 ? 26.381 36.687 128.355 1.00 13.63 123 TYR D CA 1
ATOM 4060 C C . TYR D 1 123 ? 25.450 37.858 128.009 1.00 13.75 123 TYR D C 1
ATOM 4061 O O . TYR D 1 123 ? 24.890 37.914 126.916 1.00 12.98 123 TYR D O 1
ATOM 4070 N N . CYS D 1 124 ? 25.311 38.797 128.951 1.00 12.90 124 CYS D N 1
ATOM 4071 C CA . CYS D 1 124 ? 24.361 39.894 128.818 1.00 12.28 124 CYS D CA 1
ATOM 4072 C C . CYS D 1 124 ? 24.959 41.132 129.461 1.00 12.28 124 CYS D C 1
ATOM 4073 O O . CYS D 1 124 ? 25.592 41.029 130.516 1.00 13.31 124 CYS D O 1
ATOM 4076 N N . VAL D 1 125 ? 24.792 42.286 128.802 1.00 11.15 125 VAL D N 1
ATOM 4077 C CA . VAL D 1 125 ? 25.133 43.583 129.368 1.00 12.23 125 VAL D CA 1
ATOM 4078 C C . VAL D 1 125 ? 23.833 44.366 129.503 1.00 12.10 125 VAL D C 1
ATOM 4079 O O . VAL D 1 125 ? 23.095 44.521 128.528 1.00 12.51 125 VAL D O 1
ATOM 4083 N N . ILE D 1 126 ? 23.553 44.834 130.717 1.00 11.93 126 ILE D N 1
ATOM 4084 C CA . ILE D 1 126 ? 22.369 45.659 130.977 1.00 13.12 126 ILE D CA 1
ATOM 4085 C C . ILE D 1 126 ? 22.813 47.113 130.974 1.00 13.00 126 ILE D C 1
ATOM 4086 O O . ILE D 1 126 ? 23.632 47.521 131.810 1.00 13.50 126 ILE D O 1
ATOM 4091 N N . ALA D 1 127 ? 22.317 47.890 130.012 1.00 12.95 127 ALA D N 1
ATOM 4092 C CA . ALA D 1 127 ? 22.737 49.294 129.904 1.00 13.37 127 ALA D CA 1
ATOM 4093 C C . ALA D 1 127 ? 21.862 50.179 130.774 1.00 13.83 127 ALA D C 1
ATOM 4094 O O . ALA D 1 127 ? 20.771 50.581 130.354 1.00 14.09 127 ALA D O 1
ATOM 4096 N N . SER D 1 128 ? 22.335 50.489 131.988 1.00 13.36 128 SER D N 1
ATOM 4097 C CA . SER D 1 128 ? 21.546 51.338 132.881 1.00 14.73 128 SER D CA 1
ATOM 4098 C C . SER D 1 128 ? 21.763 52.803 132.571 1.00 15.62 128 SER D C 1
ATOM 4099 O O . SER D 1 128 ? 22.602 53.145 131.743 1.00 15.95 128 SER D O 1
ATOM 4102 N N . GLY D 1 129 ? 21.009 53.661 133.258 1.00 16.06 129 GLY D N 1
ATOM 4103 C CA . GLY D 1 129 ? 21.262 55.087 133.232 1.00 17.50 129 GLY D CA 1
ATOM 4104 C C . GLY D 1 129 ? 21.944 55.607 134.486 1.00 18.18 129 GLY D C 1
ATOM 4105 O O . GLY D 1 129 ? 21.910 56.815 134.753 1.00 19.78 129 GLY D O 1
ATOM 4106 N N . GLU D 1 130 ? 22.568 54.708 135.254 1.00 18.07 130 GLU D N 1
ATOM 4107 C CA . GLU D 1 130 ? 23.168 55.059 136.549 1.00 18.31 130 GLU D CA 1
ATOM 4108 C C . GLU D 1 130 ? 24.206 56.154 136.365 1.00 19.49 130 GLU D C 1
ATOM 4109 O O . GLU D 1 130 ? 25.137 56.008 135.571 1.00 18.86 130 GLU D O 1
ATOM 4115 N N . SER D 1 131 ? 24.034 57.246 137.115 1.00 21.69 131 SER D N 1
ATOM 4116 C CA . SER D 1 131 ? 24.849 58.442 136.946 1.00 23.43 131 SER D CA 1
ATOM 4117 C C . SER D 1 131 ? 26.058 58.452 137.852 1.00 24.48 131 SER D C 1
ATOM 4118 O O . SER D 1 131 ? 26.993 59.207 137.605 1.00 25.64 131 SER D O 1
ATOM 4121 N N . ALA D 1 132 ? 26.058 57.635 138.903 1.00 24.15 132 ALA D N 1
ATOM 4122 C CA . ALA D 1 132 ? 27.253 57.513 139.730 1.00 25.86 132 ALA D CA 1
ATOM 4123 C C . ALA D 1 132 ? 28.372 56.864 138.909 1.00 26.18 132 ALA D C 1
ATOM 4124 O O . ALA D 1 132 ? 28.127 55.960 138.094 1.00 27.19 132 ALA D O 1
ATOM 4126 N N . GLN D 1 133 ? 29.588 57.372 139.066 1.00 27.05 133 GLN D N 1
ATOM 4127 C CA . GLN D 1 133 ? 30.727 56.769 138.383 1.00 26.19 133 GLN D CA 1
ATOM 4128 C C . GLN D 1 133 ? 31.208 55.518 139.124 1.00 25.46 133 GLN D C 1
ATOM 4129 O O . GLN D 1 133 ? 31.026 55.380 140.348 1.00 25.33 133 GLN D O 1
ATOM 4131 N N . TYR D 1 134 ? 31.813 54.607 138.363 1.00 24.57 134 TYR D N 1
ATOM 4132 C CA . TYR D 1 134 ? 32.290 53.321 138.890 1.00 22.93 134 TYR D CA 1
ATOM 4133 C C . TYR D 1 134 ? 31.160 52.514 139.504 1.00 21.50 134 TYR D C 1
ATOM 4134 O O . TYR D 1 134 ? 31.332 51.849 140.529 1.00 20.41 134 TYR D O 1
ATOM 4143 N N . ALA D 1 135 ? 29.999 52.571 138.854 1.00 19.41 135 ALA D N 1
ATOM 4144 C CA . ALA D 1 135 ? 28.819 51.851 139.320 1.00 17.72 135 ALA D CA 1
ATOM 4145 C C . ALA D 1 135 ? 28.612 50.567 138.504 1.00 17.00 135 ALA D C 1
ATOM 4146 O O . ALA D 1 135 ? 27.605 49.885 138.644 1.00 17.08 135 ALA D O 1
ATOM 4148 N N . ASN D 1 136 ? 29.568 50.259 137.639 1.00 16.37 136 ASN D N 1
ATOM 4149 C CA . ASN D 1 136 ? 29.530 48.986 136.908 1.00 14.71 136 ASN D CA 1
ATOM 4150 C C . ASN D 1 136 ? 29.660 47.791 137.826 1.00 14.42 136 ASN D C 1
ATOM 4151 O O . ASN D 1 136 ? 30.390 47.846 138.794 1.00 14.51 136 ASN D O 1
ATOM 4156 N N . LEU D 1 137 ? 28.943 46.708 137.523 1.00 14.02 137 LEU D N 1
ATOM 4157 C CA . LEU D 1 137 ? 28.957 45.522 138.391 1.00 14.76 137 LEU D CA 1
ATOM 4158 C C . LEU D 1 137 ? 28.805 44.293 137.540 1.00 15.62 137 LEU D C 1
ATOM 4159 O O . LEU D 1 137 ? 27.824 44.173 136.780 1.00 16.91 137 LEU D O 1
ATOM 4164 N N . ILE D 1 138 ? 29.777 43.397 137.649 1.00 15.21 138 ILE D N 1
ATOM 4165 C CA . ILE D 1 138 ? 29.661 42.071 137.044 1.00 14.75 138 ILE D CA 1
ATOM 4166 C C . ILE D 1 138 ? 29.104 41.082 138.062 1.00 14.93 138 ILE D C 1
ATOM 4167 O O . ILE D 1 138 ? 29.559 41.043 139.216 1.00 16.48 138 ILE D O 1
ATOM 4172 N N . LEU D 1 139 ? 28.075 40.330 137.667 1.00 14.24 139 LEU D N 1
ATOM 4173 C CA . LEU D 1 139 ? 27.532 39.255 138.520 1.00 14.39 139 LEU D CA 1
ATOM 4174 C C . LEU D 1 139 ? 27.723 37.889 137.880 1.00 14.71 139 LEU D C 1
ATOM 4175 O O . LEU D 1 139 ? 27.459 37.723 136.687 1.00 14.27 139 LEU D O 1
ATOM 4180 N N . GLN D 1 140 ? 28.157 36.913 138.675 1.00 13.45 140 GLN D N 1
ATOM 4181 C CA . GLN D 1 140 ? 28.346 35.539 138.179 1.00 14.21 140 GLN D CA 1
ATOM 4182 C C . GLN D 1 140 ? 27.280 34.638 138.799 1.00 13.98 140 GLN D C 1
ATOM 4183 O O . GLN D 1 140 ? 27.140 34.564 140.025 1.00 15.08 140 GLN D O 1
ATOM 4189 N N . LYS D 1 141 ? 26.531 33.946 137.947 1.00 14.55 141 LYS D N 1
ATOM 4190 C CA . LYS D 1 141 ? 25.421 33.116 138.394 1.00 14.90 141 LYS D CA 1
ATOM 4191 C C . LYS D 1 141 ? 25.876 31.837 139.079 1.00 15.49 141 LYS D C 1
ATOM 4192 O O . LYS D 1 141 ? 26.816 31.173 138.628 1.00 16.22 141 LYS D O 1
ATOM 4198 N N . GLY D 1 142 ? 25.206 31.505 140.179 1.00 16.61 142 GLY D N 1
ATOM 4199 C CA . GLY D 1 142 ? 25.444 30.246 140.868 1.00 17.88 142 GLY D CA 1
ATOM 4200 C C . GLY D 1 142 ? 24.461 29.151 140.520 1.00 19.34 142 GLY D C 1
ATOM 4201 O O . GLY D 1 142 ? 23.802 29.187 139.479 1.00 19.17 142 GLY D O 1
ATOM 4202 N N . VAL D 1 143 ? 24.390 28.160 141.409 1.00 20.60 143 VAL D N 1
ATOM 4203 C CA . VAL D 1 143 ? 23.577 26.982 141.196 1.00 22.76 143 VAL D CA 1
ATOM 4204 C C . VAL D 1 143 ? 22.201 27.198 141.794 1.00 23.91 143 VAL D C 1
ATOM 4205 O O . VAL D 1 143 ? 22.049 27.853 142.836 1.00 24.28 143 VAL D O 1
ATOM 4209 N N . VAL D 1 144 ? 21.207 26.618 141.136 1.00 26.26 144 VAL D N 1
ATOM 4210 C CA . VAL D 1 144 ? 19.896 26.424 141.740 1.00 28.53 144 VAL D CA 1
ATOM 4211 C C . VAL D 1 144 ? 19.852 24.970 142.237 1.00 29.59 144 VAL D C 1
ATOM 4212 O O . VAL D 1 144 ? 19.930 24.046 141.431 1.00 29.02 144 VAL D O 1
ATOM 4216 N N . PHE D 1 145 ? 19.751 24.782 143.561 1.00 31.18 145 PHE D N 1
ATOM 4217 C CA . PHE D 1 145 ? 19.910 23.452 144.202 1.00 32.88 145 PHE D CA 1
ATOM 4218 C C . PHE D 1 145 ? 18.611 22.636 144.247 1.00 33.31 145 PHE D C 1
ATOM 4219 O O . PHE D 1 145 ? 17.538 23.175 144.542 1.00 34.29 145 PHE D O 1
ATOM 4227 N N . ILE E 1 5 ? 10.264 5.802 117.139 1.00 31.37 5 ILE E N 1
ATOM 4228 C CA . ILE E 1 5 ? 10.993 7.041 117.557 1.00 31.12 5 ILE E CA 1
ATOM 4229 C C . ILE E 1 5 ? 10.386 7.581 118.846 1.00 29.77 5 ILE E C 1
ATOM 4230 O O . ILE E 1 5 ? 9.174 7.804 118.918 1.00 29.77 5 ILE E O 1
ATOM 4235 N N . PRO E 1 6 ? 11.231 7.795 119.874 1.00 28.59 6 PRO E N 1
ATOM 4236 C CA . PRO E 1 6 ? 10.734 8.287 121.158 1.00 27.69 6 PRO E CA 1
ATOM 4237 C C . PRO E 1 6 ? 9.904 9.552 120.994 1.00 26.29 6 PRO E C 1
ATOM 4238 O O . PRO E 1 6 ? 10.347 10.528 120.373 1.00 25.62 6 PRO E O 1
ATOM 4242 N N . LYS E 1 7 ? 8.697 9.507 121.538 1.00 25.30 7 LYS E N 1
ATOM 4243 C CA . LYS E 1 7 ? 7.750 10.608 121.465 1.00 24.19 7 LYS E CA 1
ATOM 4244 C C . LYS E 1 7 ? 8.304 11.957 121.949 1.00 22.86 7 LYS E C 1
ATOM 4245 O O . LYS E 1 7 ? 7.844 13.015 121.507 1.00 23.55 7 LYS E O 1
ATOM 4247 N N . ILE E 1 8 ? 9.274 11.939 122.859 1.00 20.82 8 ILE E N 1
ATOM 4248 C CA . ILE E 1 8 ? 9.732 13.208 123.450 1.00 19.87 8 ILE E CA 1
ATOM 4249 C C . ILE E 1 8 ? 10.664 14.021 122.543 1.00 18.30 8 ILE E C 1
ATOM 4250 O O . ILE E 1 8 ? 10.921 15.205 122.820 1.00 18.47 8 ILE E O 1
ATOM 4255 N N . ILE E 1 9 ? 11.168 13.401 121.472 1.00 16.55 9 ILE E N 1
ATOM 4256 C CA . ILE E 1 9 ? 12.147 14.074 120.606 1.00 17.09 9 ILE E CA 1
ATOM 4257 C C . ILE E 1 9 ? 11.407 15.015 119.630 1.00 16.13 9 ILE E C 1
ATOM 4258 O O . ILE E 1 9 ? 10.599 14.547 118.825 1.00 17.04 9 ILE E O 1
ATOM 4263 N N . PRO E 1 10 ? 11.672 16.334 119.699 1.00 15.67 10 PRO E N 1
ATOM 4264 C CA . PRO E 1 10 ? 10.986 17.238 118.781 1.00 15.69 10 PRO E CA 1
ATOM 4265 C C . PRO E 1 10 ? 11.588 17.140 117.383 1.00 15.60 10 PRO E C 1
ATOM 4266 O O . PRO E 1 10 ? 12.720 16.671 117.237 1.00 15.85 10 PRO E O 1
ATOM 4270 N N . PRO E 1 11 ? 10.833 17.568 116.351 1.00 15.49 11 PRO E N 1
ATOM 4271 C CA . PRO E 1 11 ? 11.304 17.431 114.968 1.00 14.88 11 PRO E CA 1
ATOM 4272 C C . PRO E 1 11 ? 12.715 17.967 114.743 1.00 15.03 11 PRO E C 1
ATOM 4273 O O . PRO E 1 11 ? 13.497 17.323 114.036 1.00 15.25 11 PRO E O 1
ATOM 4277 N N . GLU E 1 12 ? 13.047 19.117 115.332 1.00 14.70 12 GLU E N 1
ATOM 4278 C CA . GLU E 1 12 ? 14.389 19.681 115.152 1.00 15.50 12 GLU E CA 1
ATOM 4279 C C . GLU E 1 12 ? 15.482 18.770 115.717 1.00 15.25 12 GLU E C 1
ATOM 4280 O O . GLU E 1 12 ? 16.570 18.662 115.145 1.00 15.39 12 GLU E O 1
ATOM 4286 N N . LEU E 1 13 ? 15.213 18.151 116.858 1.00 14.77 13 LEU E N 1
ATOM 4287 C CA . LEU E 1 13 ? 16.219 17.267 117.412 1.00 14.40 13 LEU E CA 1
ATOM 4288 C C . LEU E 1 13 ? 16.351 15.991 116.563 1.00 13.87 13 LEU E C 1
ATOM 4289 O O . LEU E 1 13 ? 17.447 15.455 116.418 1.00 14.37 13 LEU E O 1
ATOM 4294 N N . LEU E 1 14 ? 15.249 15.511 115.999 1.00 14.38 14 LEU E N 1
ATOM 4295 C CA . LEU E 1 14 ? 15.318 14.349 115.115 1.00 15.10 14 LEU E CA 1
ATOM 4296 C C . LEU E 1 14 ? 16.223 14.676 113.920 1.00 15.05 14 LEU E C 1
ATOM 4297 O O . LEU E 1 14 ? 17.097 13.898 113.554 1.00 15.85 14 LEU E O 1
ATOM 4302 N N . LYS E 1 15 ? 16.050 15.865 113.349 1.00 14.60 15 LYS E N 1
ATOM 4303 C CA . LYS E 1 15 ? 16.905 16.306 112.239 1.00 14.86 15 LYS E CA 1
ATOM 4304 C C . LYS E 1 15 ? 18.398 16.365 112.626 1.00 14.62 15 LYS E C 1
ATOM 4305 O O . LYS E 1 15 ? 19.265 15.886 111.887 1.00 13.94 15 LYS E O 1
ATOM 4311 N N . VAL E 1 16 ? 18.679 16.935 113.801 1.00 13.67 16 VAL E N 1
ATOM 4312 C CA . VAL E 1 16 ? 20.035 17.012 114.336 1.00 14.16 16 VAL E CA 1
ATOM 4313 C C . VAL E 1 16 ? 20.648 15.622 114.486 1.00 14.03 16 VAL E C 1
ATOM 4314 O O . VAL E 1 16 ? 21.783 15.407 114.074 1.00 13.79 16 VAL E O 1
ATOM 4318 N N . LEU E 1 17 ? 19.903 14.685 115.072 1.00 15.01 17 LEU E N 1
ATOM 4319 C CA . LEU E 1 17 ? 20.467 13.358 115.350 1.00 16.49 17 LEU E CA 1
ATOM 4320 C C . LEU E 1 17 ? 20.818 12.666 114.039 1.00 17.73 17 LEU E C 1
ATOM 4321 O O . LEU E 1 17 ? 21.840 11.970 113.934 1.00 18.92 17 LEU E O 1
ATOM 4326 N N . CYS E 1 18 ? 19.990 12.921 113.036 1.00 18.01 18 CYS E N 1
ATOM 4327 C CA A CYS E 1 18 ? 20.162 12.318 111.714 0.50 17.87 18 CYS E CA 1
ATOM 4328 C CA B CYS E 1 18 ? 20.133 12.324 111.713 0.50 18.59 18 CYS E CA 1
ATOM 4329 C C . CYS E 1 18 ? 21.332 12.910 110.958 1.00 18.20 18 CYS E C 1
ATOM 4330 O O . CYS E 1 18 ? 22.069 12.193 110.270 1.00 19.49 18 CYS E O 1
ATOM 4335 N N . GLU E 1 19 ? 21.522 14.216 111.078 1.00 16.06 19 GLU E N 1
ATOM 4336 C CA . GLU E 1 19 ? 22.609 14.846 110.342 1.00 15.64 19 GLU E CA 1
ATOM 4337 C C . GLU E 1 19 ? 23.980 14.769 111.013 1.00 15.10 19 GLU E C 1
ATOM 4338 O O . GLU E 1 19 ? 24.998 15.012 110.375 1.00 15.17 19 GLU E O 1
ATOM 4352 N N . GLY E 1 21 ? 27.240 12.957 112.206 1.00 13.54 21 GLY E N 1
ATOM 4353 C CA . GLY E 1 21 ? 27.980 11.814 111.662 1.00 14.40 21 GLY E CA 1
ATOM 4354 C C . GLY E 1 21 ? 29.011 11.303 112.648 1.00 14.42 21 GLY E C 1
ATOM 4355 O O . GLY E 1 21 ? 29.056 11.708 113.802 1.00 14.14 21 GLY E O 1
ATOM 4356 N N . HIS E 1 22 ? 29.849 10.399 112.169 1.00 15.22 22 HIS E N 1
ATOM 4357 C CA . HIS E 1 22 ? 30.785 9.677 113.036 1.00 15.65 22 HIS E CA 1
ATOM 4358 C C . HIS E 1 22 ? 31.750 10.638 113.728 1.00 15.52 22 HIS E C 1
ATOM 4359 O O . HIS E 1 22 ? 32.490 11.376 113.062 1.00 16.73 22 HIS E O 1
ATOM 4366 N N . GLY E 1 23 ? 31.740 10.635 115.063 1.00 15.66 23 GLY E N 1
ATOM 4367 C CA . GLY E 1 23 ? 32.639 11.495 115.839 1.00 15.51 23 GLY E CA 1
ATOM 4368 C C . GLY E 1 23 ? 31.992 12.794 116.307 1.00 15.67 23 GLY E C 1
ATOM 4369 O O . GLY E 1 23 ? 32.516 13.476 117.198 1.00 15.57 23 GLY E O 1
ATOM 4370 N N . ASP E 1 24 ? 30.848 13.151 115.723 1.00 15.46 24 ASP E N 1
ATOM 4371 C CA . ASP E 1 24 ? 30.131 14.356 116.214 1.00 15.59 24 ASP E CA 1
ATOM 4372 C C . ASP E 1 24 ? 29.672 14.138 117.659 1.00 15.36 24 ASP E C 1
ATOM 4373 O O . ASP E 1 24 ? 29.367 13.017 118.054 1.00 16.54 24 ASP E O 1
ATOM 4378 N N . GLN E 1 25 ? 29.598 15.224 118.425 1.00 15.23 25 GLN E N 1
ATOM 4379 C CA . GLN E 1 25 ? 29.177 15.122 119.827 1.00 14.42 25 GLN E CA 1
ATOM 4380 C C . GLN E 1 25 ? 27.940 15.952 120.109 1.00 14.53 25 GLN E C 1
ATOM 4381 O O . GLN E 1 25 ? 27.731 17.032 119.524 1.00 13.32 25 GLN E O 1
ATOM 4387 N N . LEU E 1 26 ? 27.138 15.466 121.050 1.00 13.77 26 LEU E N 1
ATOM 4388 C CA . LEU E 1 26 ? 26.085 16.297 121.581 1.00 13.68 26 LEU E CA 1
ATOM 4389 C C . LEU E 1 26 ? 26.230 16.332 123.092 1.00 13.83 26 LEU E C 1
ATOM 4390 O O . LEU E 1 26 ? 26.886 15.471 123.683 1.00 14.44 26 LEU E O 1
ATOM 4395 N N . VAL E 1 27 ? 25.659 17.356 123.694 1.00 13.37 27 VAL E N 1
ATOM 4396 C CA . VAL E 1 27 ? 25.692 17.492 125.151 1.00 12.98 27 VAL E CA 1
ATOM 4397 C C . VAL E 1 27 ? 24.287 17.424 125.702 1.00 13.45 27 VAL E C 1
ATOM 4398 O O . VAL E 1 27 ? 23.403 18.184 125.288 1.00 13.94 27 VAL E O 1
ATOM 4402 N N . ILE E 1 28 ? 24.065 16.492 126.643 1.00 12.26 28 ILE E N 1
ATOM 4403 C CA . ILE E 1 28 ? 22.870 16.536 127.485 1.00 12.95 28 ILE E CA 1
ATOM 4404 C C . ILE E 1 28 ? 23.211 17.404 128.702 1.00 13.20 28 ILE E C 1
ATOM 4405 O O . ILE E 1 28 ? 24.012 17.026 129.538 1.00 13.60 28 ILE E O 1
ATOM 4410 N N . ALA E 1 29 ? 22.677 18.617 128.727 1.00 13.08 29 ALA E N 1
ATOM 4411 C CA . ALA E 1 29 ? 22.992 19.600 129.752 1.00 13.05 29 ALA E CA 1
ATOM 4412 C C . ALA E 1 29 ? 21.995 19.487 130.890 1.00 13.07 29 ALA E C 1
ATOM 4413 O O . ALA E 1 29 ? 20.784 19.471 130.662 1.00 13.33 29 ALA E O 1
ATOM 4415 N N . ASP E 1 30 ? 22.502 19.452 132.119 1.00 14.23 30 ASP E N 1
ATOM 4416 C CA . ASP E 1 30 ? 21.624 19.526 133.287 1.00 13.76 30 ASP E CA 1
ATOM 4417 C C . ASP E 1 30 ? 21.049 20.931 133.502 1.00 13.84 30 ASP E C 1
ATOM 4418 O O . ASP E 1 30 ? 21.392 21.878 132.783 1.00 13.77 30 ASP E O 1
ATOM 4423 N N . GLY E 1 31 ? 20.122 21.061 134.439 1.00 13.91 31 GLY E N 1
ATOM 4424 C CA . GLY E 1 31 ? 19.360 22.308 134.575 1.00 14.45 31 GLY E CA 1
ATOM 4425 C C . GLY E 1 31 ? 20.221 23.474 135.017 1.00 14.95 31 GLY E C 1
ATOM 4426 O O . GLY E 1 31 ? 19.860 24.643 134.805 1.00 16.75 31 GLY E O 1
ATOM 4427 N N . ASN E 1 32 ? 21.354 23.165 135.630 1.00 15.22 32 ASN E N 1
ATOM 4428 C CA . ASN E 1 32 ? 22.284 24.201 136.055 1.00 15.16 32 ASN E CA 1
ATOM 4429 C C . ASN E 1 32 ? 23.338 24.612 135.027 1.00 14.74 32 ASN E C 1
ATOM 4430 O O . ASN E 1 32 ? 24.095 25.560 135.249 1.00 15.63 32 ASN E O 1
ATOM 4435 N N . PHE E 1 33 ? 23.384 23.899 133.910 1.00 14.01 33 PHE E N 1
ATOM 4436 C CA . PHE E 1 33 ? 24.452 24.073 132.934 1.00 13.75 33 PHE E CA 1
ATOM 4437 C C . PHE E 1 33 ? 24.191 25.337 132.113 1.00 13.46 33 PHE E C 1
ATOM 4438 O O . PHE E 1 33 ? 23.043 25.638 131.806 1.00 14.57 33 PHE E O 1
ATOM 4446 N N . PRO E 1 34 ? 25.246 26.056 131.736 1.00 13.95 34 PRO E N 1
ATOM 4447 C CA . PRO E 1 34 ? 25.065 27.263 130.887 1.00 13.75 34 PRO E CA 1
ATOM 4448 C C . PRO E 1 34 ? 24.891 26.844 129.423 1.00 13.82 34 PRO E C 1
ATOM 4449 O O . PRO E 1 34 ? 25.798 27.035 128.603 1.00 14.19 34 PRO E O 1
ATOM 4453 N N . ALA E 1 35 ? 23.735 26.252 129.107 1.00 12.71 35 ALA E N 1
ATOM 4454 C CA . ALA E 1 35 ? 23.528 25.622 127.783 1.00 13.83 35 ALA E CA 1
ATOM 4455 C C . ALA E 1 35 ? 23.563 26.639 126.644 1.00 14.70 35 ALA E C 1
ATOM 4456 O O . ALA E 1 35 ? 24.178 26.401 125.595 1.00 15.34 35 ALA E O 1
ATOM 4458 N N . GLU E 1 36 ? 22.950 27.799 126.875 1.00 14.51 36 GLU E N 1
ATOM 4459 C CA . GLU E 1 36 ? 22.884 28.805 125.806 1.00 14.86 36 GLU E CA 1
ATOM 4460 C C . GLU E 1 36 ? 24.237 29.444 125.497 1.00 15.37 36 GLU E C 1
ATOM 4461 O O . GLU E 1 36 ? 24.568 29.681 124.341 1.00 15.67 36 GLU E O 1
ATOM 4467 N N . SER E 1 37 ? 25.023 29.752 126.530 1.00 14.76 37 SER E N 1
ATOM 4468 C CA . SER E 1 37 ? 26.320 30.395 126.302 1.00 15.30 37 SER E CA 1
ATOM 4469 C C . SER E 1 37 ? 27.339 29.400 125.777 1.00 15.16 37 SER E C 1
ATOM 4470 O O . SER E 1 37 ? 28.079 29.703 124.828 1.00 15.96 37 SER E O 1
ATOM 4473 N N . ILE E 1 38 ? 27.358 28.194 126.358 1.00 15.54 38 ILE E N 1
ATOM 4474 C CA . ILE E 1 38 ? 28.252 27.134 125.863 1.00 16.28 38 ILE E CA 1
ATOM 4475 C C . ILE E 1 38 ? 27.895 26.756 124.423 1.00 16.28 38 ILE E C 1
ATOM 4476 O O . ILE E 1 38 ? 28.785 26.543 123.588 1.00 16.11 38 ILE E O 1
ATOM 4481 N N . GLY E 1 39 ? 26.600 26.710 124.137 1.00 15.52 39 GLY E N 1
ATOM 4482 C CA . GLY E 1 39 ? 26.131 26.312 122.818 1.00 15.91 39 GLY E CA 1
ATOM 4483 C C . GLY E 1 39 ? 25.962 27.457 121.831 1.00 16.63 39 GLY E C 1
ATOM 4484 O O . GLY E 1 39 ? 25.217 27.307 120.860 1.00 17.19 39 GLY E O 1
ATOM 4485 N N . LYS E 1 40 ? 26.632 28.586 122.072 1.00 17.15 40 LYS E N 1
ATOM 4486 C CA . LYS E 1 40 ? 26.416 29.79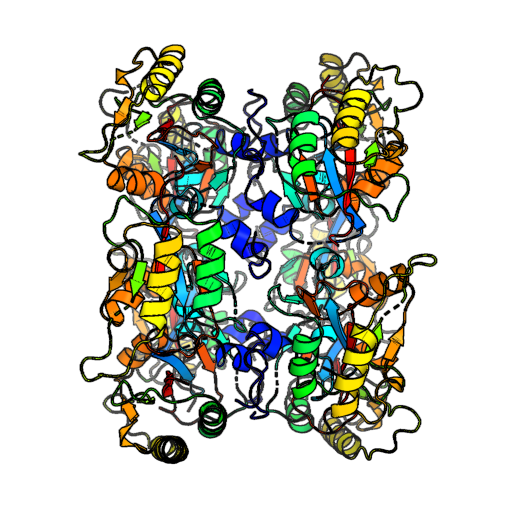6 121.257 1.00 18.95 40 LYS E CA 1
ATOM 4487 C C . LYS E 1 40 ? 26.704 29.528 119.789 1.00 19.70 40 LYS E C 1
ATOM 4488 O O . LYS E 1 40 ? 26.024 30.075 118.920 1.00 20.53 40 LYS E O 1
ATOM 4490 N N . ASN E 1 41 ? 27.665 28.652 119.523 1.00 21.09 41 ASN E N 1
ATOM 4491 C CA . ASN E 1 41 ? 28.012 28.268 118.146 1.00 23.00 41 ASN E CA 1
ATOM 4492 C C . ASN E 1 41 ? 27.479 26.919 117.697 1.00 23.49 41 ASN E C 1
ATOM 4493 O O . ASN E 1 41 ? 27.965 26.344 116.706 1.00 25.41 41 ASN E O 1
ATOM 4498 N N . ALA E 1 42 ? 26.499 26.412 118.429 1.00 22.00 42 ALA E N 1
ATOM 4499 C CA . ALA E 1 42 ? 25.927 25.105 118.192 1.00 21.13 42 ALA E CA 1
ATOM 4500 C C . ALA E 1 42 ? 24.429 25.265 118.090 1.00 19.82 42 ALA E C 1
ATOM 4501 O O . ALA E 1 42 ? 23.899 26.383 118.178 1.00 20.14 42 ALA E O 1
ATOM 4503 N N . ILE E 1 43 ? 23.749 24.147 117.883 1.00 17.41 43 ILE E N 1
ATOM 4504 C CA . ILE E 1 43 ? 22.313 24.119 117.900 1.00 16.29 43 ILE E CA 1
ATOM 4505 C C . ILE E 1 43 ? 21.879 23.789 119.326 1.00 16.23 43 ILE E C 1
ATOM 4506 O O . ILE E 1 43 ? 22.250 22.729 119.850 1.00 15.78 43 ILE E O 1
ATOM 4511 N N . VAL E 1 44 ? 21.117 24.688 119.943 1.00 14.94 44 VAL E N 1
ATOM 4512 C CA . VAL E 1 44 ? 20.588 24.441 121.306 1.00 14.99 44 VAL E CA 1
ATOM 4513 C C . VAL E 1 44 ? 19.110 24.088 121.246 1.00 15.81 44 VAL E C 1
ATOM 4514 O O . VAL E 1 44 ? 18.279 24.884 120.757 1.00 15.77 44 VAL E O 1
ATOM 4518 N N . VAL E 1 45 ? 18.773 22.892 121.727 1.00 14.92 45 VAL E N 1
ATOM 4519 C CA . VAL E 1 45 ? 17.383 22.397 121.746 1.00 15.04 45 VAL E CA 1
ATOM 4520 C C . VAL E 1 45 ? 16.890 22.385 123.182 1.00 15.09 45 VAL E C 1
ATOM 4521 O O . VAL E 1 45 ? 17.501 21.730 124.035 1.00 15.29 45 VAL E O 1
ATOM 4525 N N . ARG E 1 46 ? 15.797 23.101 123.448 1.00 14.43 46 ARG E N 1
ATOM 4526 C CA . ARG E 1 46 ? 15.258 23.150 124.812 1.00 15.03 46 ARG E CA 1
ATOM 4527 C C . ARG E 1 46 ? 14.470 21.894 125.140 1.00 15.27 46 ARG E C 1
ATOM 4528 O O . ARG E 1 46 ? 13.645 21.434 124.339 1.00 16.66 46 ARG E O 1
ATOM 4544 N N . ASP E 1 48 ? 13.409 21.581 128.708 1.00 15.62 48 ASP E N 1
ATOM 4545 C CA . ASP E 1 48 ? 13.375 21.993 130.112 1.00 16.75 48 ASP E CA 1
ATOM 4546 C C . ASP E 1 48 ? 12.494 21.153 131.002 1.00 17.16 48 ASP E C 1
ATOM 4547 O O . ASP E 1 48 ? 12.740 21.086 132.195 1.00 18.56 48 ASP E O 1
ATOM 4552 N N . GLY E 1 49 ? 11.488 20.493 130.432 1.00 17.17 49 GLY E N 1
ATOM 4553 C CA . GLY E 1 49 ? 10.581 19.708 131.270 1.00 17.31 49 GLY E CA 1
ATOM 4554 C C . GLY E 1 49 ? 11.005 18.256 131.450 1.00 17.61 49 GLY E C 1
ATOM 4555 O O . GLY E 1 49 ? 10.242 17.464 132.010 1.00 18.83 49 GLY E O 1
ATOM 4556 N N . HIS E 1 50 ? 12.191 17.888 130.971 1.00 17.17 50 HIS E N 1
ATOM 4557 C CA . HIS E 1 50 ? 12.628 16.488 131.005 1.00 16.96 50 HIS E CA 1
ATOM 4558 C C . HIS E 1 50 ? 13.918 16.339 131.776 1.00 17.20 50 HIS E C 1
ATOM 4559 O O . HIS E 1 50 ? 14.778 17.220 131.754 1.00 16.32 50 HIS E O 1
ATOM 4566 N N . GLY E 1 51 ? 14.061 15.195 132.435 1.00 17.01 51 GLY E N 1
ATOM 4567 C CA . GLY E 1 51 ? 15.303 14.888 133.146 1.00 16.87 51 GLY E CA 1
ATOM 4568 C C . GLY E 1 51 ? 16.347 14.197 132.288 1.00 16.98 51 GLY E C 1
ATOM 4569 O O . GLY E 1 51 ? 16.078 13.757 131.159 1.00 16.86 51 GLY E O 1
ATOM 4570 N N . GLY E 1 52 ? 17.552 14.081 132.839 1.00 16.94 52 GLY E N 1
ATOM 4571 C CA . GLY E 1 52 ? 18.677 13.539 132.100 1.00 16.27 52 GLY E CA 1
ATOM 4572 C C . GLY E 1 52 ? 18.461 12.096 131.678 1.00 17.04 52 GLY E C 1
ATOM 4573 O O . GLY E 1 52 ? 18.769 11.726 130.551 1.00 16.46 52 GLY E O 1
ATOM 4574 N N . GLY E 1 53 ? 17.922 11.281 132.586 1.00 17.71 53 GLY E N 1
ATOM 4575 C CA . GLY E 1 53 ? 17.690 9.873 132.301 1.00 18.16 53 GLY E CA 1
ATOM 4576 C C . GLY E 1 53 ? 16.714 9.680 131.144 1.00 18.23 53 GLY E C 1
ATOM 4577 O O . GLY E 1 53 ? 16.992 8.904 130.225 1.00 17.90 53 GLY E O 1
ATOM 4578 N N . GLU E 1 54 ? 15.600 10.420 131.175 1.00 18.57 54 GLU E N 1
ATOM 4579 C CA . GLU E 1 54 ? 14.561 10.297 130.139 1.00 19.10 54 GLU E CA 1
ATOM 4580 C C . GLU E 1 54 ? 15.127 10.706 128.771 1.00 18.35 54 GLU E C 1
ATOM 4581 O O . GLU E 1 54 ? 14.873 10.044 127.764 1.00 19.03 54 GLU E O 1
ATOM 4587 N N . ILE E 1 55 ? 15.905 11.778 128.737 1.00 17.77 55 ILE E N 1
ATOM 4588 C CA . ILE E 1 55 ? 16.556 12.194 127.490 1.00 16.65 55 ILE E CA 1
ATOM 4589 C C . ILE E 1 55 ? 17.570 11.179 126.984 1.00 16.88 55 ILE E C 1
ATOM 4590 O O . ILE E 1 55 ? 17.574 10.821 125.805 1.00 16.95 55 ILE E O 1
ATOM 4595 N N . LEU E 1 56 ? 18.426 10.702 127.877 1.00 16.50 56 LEU E N 1
ATOM 4596 C CA . LEU E 1 56 ? 19.470 9.793 127.476 1.00 16.15 56 LEU E CA 1
ATOM 4597 C C . LEU E 1 56 ? 18.819 8.527 126.918 1.00 17.02 56 LEU E C 1
ATOM 4598 O O . LEU E 1 56 ? 19.273 7.992 125.895 1.00 15.78 56 LEU E O 1
ATOM 4603 N N . LYS E 1 57 ? 17.777 8.043 127.606 1.00 17.08 57 LYS E N 1
ATOM 4604 C CA . LYS E 1 57 ? 17.076 6.830 127.151 1.00 18.60 57 LYS E CA 1
ATOM 4605 C C . LYS E 1 57 ? 16.570 7.002 125.725 1.00 18.04 57 LYS E C 1
ATOM 4606 O O . LYS E 1 57 ? 16.765 6.120 124.869 1.00 18.87 57 LYS E O 1
ATOM 4612 N N . ALA E 1 58 ? 15.945 8.151 125.467 1.00 18.14 58 ALA E N 1
ATOM 4613 C CA . ALA E 1 58 ? 15.382 8.431 124.135 1.00 18.41 58 ALA E CA 1
ATOM 4614 C C . ALA E 1 58 ? 16.467 8.533 123.071 1.00 18.75 58 ALA E C 1
ATOM 4615 O O . ALA E 1 58 ? 16.361 7.922 121.989 1.00 19.53 58 ALA E O 1
ATOM 4617 N N . ILE E 1 59 ? 17.529 9.280 123.374 1.00 18.59 59 ILE E N 1
ATOM 4618 C CA . ILE E 1 59 ? 18.638 9.448 122.434 1.00 19.37 59 ILE E CA 1
ATOM 4619 C C . ILE E 1 59 ? 19.283 8.110 122.060 1.00 19.77 59 ILE E C 1
ATOM 4620 O O . ILE E 1 59 ? 19.511 7.827 120.871 1.00 19.49 59 ILE E O 1
ATOM 4625 N N . LEU E 1 60 ? 19.530 7.274 123.070 1.00 20.31 60 LEU E N 1
ATOM 4626 C CA . LEU E 1 60 ? 20.199 6.002 122.838 1.00 21.26 60 LEU E CA 1
ATOM 4627 C C . LEU E 1 60 ? 19.400 5.046 121.952 1.00 22.21 60 LEU E C 1
ATOM 4628 O O . LEU E 1 60 ? 19.992 4.164 121.323 1.00 23.77 60 LEU E O 1
ATOM 4633 N N . THR E 1 61 ? 18.086 5.238 121.868 1.00 22.97 61 THR E N 1
ATOM 4634 C CA . THR E 1 61 ? 17.272 4.399 120.980 1.00 24.32 61 THR E CA 1
ATOM 4635 C C . THR E 1 61 ? 17.585 4.658 119.506 1.00 24.58 61 THR E C 1
ATOM 4636 O O . THR E 1 61 ? 17.408 3.774 118.672 1.00 25.28 61 THR E O 1
ATOM 4640 N N . VAL E 1 62 ? 18.071 5.861 119.197 1.00 24.21 62 VAL E N 1
ATOM 4641 C CA . VAL E 1 62 ? 18.316 6.274 117.809 1.00 24.13 62 VAL E CA 1
ATOM 4642 C C . VAL E 1 62 ? 19.759 6.712 117.519 1.00 24.12 62 VAL E C 1
ATOM 4643 O O . VAL E 1 62 ? 20.063 7.102 116.388 1.00 25.38 62 VAL E O 1
ATOM 4647 N N . PHE E 1 63 ? 20.649 6.635 118.512 1.00 22.19 63 PHE E N 1
ATOM 4648 C CA . PHE E 1 63 ? 21.989 7.259 118.414 1.00 20.97 63 PHE E CA 1
ATOM 4649 C C . PHE E 1 63 ? 23.067 6.252 118.845 1.00 21.15 63 PHE E C 1
ATOM 4650 O O . PHE E 1 63 ? 23.184 5.934 120.033 1.00 20.90 63 PHE E O 1
ATOM 4658 N N . PRO E 1 64 ? 23.838 5.719 117.886 1.00 20.18 64 PRO E N 1
ATOM 4659 C CA . PRO E 1 64 ? 24.866 4.719 118.247 1.00 20.04 64 PRO E CA 1
ATOM 4660 C C . PRO E 1 64 ? 26.065 5.388 118.925 1.00 19.56 64 PRO E C 1
ATOM 4661 O O . PRO E 1 64 ? 26.514 6.437 118.473 1.00 19.34 64 PRO E O 1
ATOM 4665 N N . LEU E 1 65 ? 26.551 4.819 120.033 1.00 19.91 65 LEU E N 1
ATOM 4666 C CA . LEU E 1 65 ? 27.735 5.377 120.692 1.00 19.48 65 LEU E CA 1
ATOM 4667 C C . LEU E 1 65 ? 28.999 4.897 120.011 1.00 19.76 65 LEU E C 1
ATOM 4668 O O . LEU E 1 65 ? 29.122 3.711 119.630 1.00 20.73 65 LEU E O 1
ATOM 4673 N N . ASP E 1 66 ? 29.947 5.805 119.878 1.00 18.74 66 ASP E N 1
ATOM 4674 C CA . ASP E 1 66 ? 31.157 5.546 119.089 1.00 19.49 66 ASP E CA 1
ATOM 4675 C C . ASP E 1 66 ? 31.992 4.400 119.662 1.00 19.87 66 ASP E C 1
ATOM 4676 O O . ASP E 1 66 ? 32.282 4.390 120.850 1.00 19.93 66 ASP E O 1
ATOM 4681 N N . THR E 1 67 ? 32.330 3.426 118.814 1.00 20.55 67 THR E N 1
ATOM 4682 C CA . THR E 1 67 ? 33.195 2.304 119.217 1.00 21.48 67 THR E CA 1
ATOM 4683 C C . THR E 1 67 ? 34.662 2.563 118.855 1.00 21.57 67 THR E C 1
ATOM 4684 O O . THR E 1 67 ? 35.547 1.742 119.144 1.00 22.37 67 THR E O 1
ATOM 4688 N N . TYR E 1 68 ? 34.916 3.675 118.172 1.00 21.04 68 TYR E N 1
ATOM 4689 C CA . TYR E 1 68 ? 36.259 4.039 117.733 1.00 20.58 68 TYR E CA 1
ATOM 4690 C C . TYR E 1 68 ? 37.018 4.773 118.814 1.00 20.53 68 TYR E C 1
ATOM 4691 O O . TYR E 1 68 ? 38.191 5.100 118.635 1.00 21.96 68 TYR E O 1
ATOM 4700 N N . VAL E 1 69 ? 36.333 5.077 119.912 1.00 20.68 69 VAL E N 1
ATOM 4701 C CA . VAL E 1 69 ? 36.987 5.574 121.118 1.00 21.46 69 VAL E CA 1
ATOM 4702 C C . VAL E 1 69 ? 36.566 4.640 122.236 1.00 21.62 69 VAL E C 1
ATOM 4703 O O . VAL E 1 69 ? 35.522 3.974 122.143 1.00 21.27 69 VAL E O 1
ATOM 4707 N N . ASP E 1 70 ? 37.368 4.581 123.299 1.00 22.76 70 ASP E N 1
ATOM 4708 C CA . ASP E 1 70 ? 37.036 3.721 124.417 1.00 23.55 70 ASP E CA 1
ATOM 4709 C C . ASP E 1 70 ? 35.878 4.248 125.244 1.00 22.76 70 ASP E C 1
ATOM 4710 O O . ASP E 1 70 ? 35.074 3.463 125.742 1.00 22.78 70 ASP E O 1
ATOM 4715 N N . LYS E 1 71 ? 35.798 5.578 125.384 1.00 22.31 71 LYS E N 1
ATOM 4716 C CA . LYS E 1 71 ? 34.808 6.199 126.264 1.00 21.47 71 LYS E CA 1
ATOM 4717 C C . LYS E 1 71 ? 34.004 7.293 125.529 1.00 20.12 71 LYS E C 1
ATOM 4718 O O . LYS E 1 71 ? 34.316 8.478 125.637 1.00 19.96 71 LYS E O 1
ATOM 4724 N N . PRO E 1 72 ? 32.970 6.879 124.792 1.00 19.24 72 PRO E N 1
ATOM 4725 C CA . PRO E 1 72 ? 32.164 7.815 123.994 1.00 18.89 72 PRO E CA 1
ATOM 4726 C C . PRO E 1 72 ? 31.191 8.660 124.820 1.00 18.99 72 PRO E C 1
ATOM 4727 O O . PRO E 1 72 ? 30.542 9.537 124.262 1.00 18.44 72 PRO E O 1
ATOM 4731 N N . ALA E 1 73 ? 31.068 8.380 126.118 1.00 18.42 73 ALA E N 1
ATOM 4732 C CA . ALA E 1 73 ? 30.227 9.171 126.998 1.00 17.60 73 ALA E CA 1
ATOM 4733 C C . ALA E 1 73 ? 31.143 9.844 128.018 1.00 17.94 73 ALA E C 1
ATOM 4734 O O . ALA E 1 73 ? 32.068 9.210 128.534 1.00 18.57 73 ALA E O 1
ATOM 4736 N N . THR E 1 74 ? 30.916 11.128 128.273 1.00 16.13 74 THR E N 1
ATOM 4737 C CA . THR E 1 74 ? 31.762 11.897 129.172 1.00 15.93 74 THR E CA 1
ATOM 4738 C C . THR E 1 74 ? 30.967 12.663 130.222 1.00 16.06 74 THR E C 1
ATOM 4739 O O . THR E 1 74 ? 30.037 13.418 129.903 1.00 14.85 74 THR E O 1
ATOM 4743 N N . LEU E 1 75 ? 31.369 12.488 131.481 1.00 15.40 75 LEU E N 1
ATOM 4744 C CA . LEU E 1 75 ? 30.769 13.188 132.590 1.00 16.48 75 LEU E CA 1
ATOM 4745 C C . LEU E 1 75 ? 31.656 14.335 133.025 1.00 16.01 75 LEU E C 1
ATOM 4746 O O . LEU E 1 75 ? 32.848 14.382 132.704 1.00 16.53 75 LEU E O 1
ATOM 4759 N N . GLU E 1 77 ? 33.533 15.961 136.060 1.00 17.31 77 GLU E N 1
ATOM 4760 C CA . GLU E 1 77 ? 34.056 15.665 137.405 1.00 17.95 77 GLU E CA 1
ATOM 4761 C C . GLU E 1 77 ? 33.638 16.702 138.436 1.00 17.94 77 GLU E C 1
ATOM 4762 O O . GLU E 1 77 ? 33.556 17.875 138.140 1.00 17.25 77 GLU E O 1
ATOM 4768 N N . LYS E 1 78 ? 33.367 16.258 139.661 1.00 18.09 78 LYS E N 1
ATOM 4769 C CA . LYS E 1 78 ? 33.033 17.200 140.724 1.00 19.55 78 LYS E CA 1
ATOM 4770 C C . LYS E 1 78 ? 34.210 18.119 141.005 1.00 19.63 78 LYS E C 1
ATOM 4771 O O . LYS E 1 78 ? 35.379 17.680 140.963 1.00 19.55 78 LYS E O 1
ATOM 4777 N N . VAL E 1 79 ? 33.921 19.384 141.283 1.00 19.96 79 VAL E N 1
ATOM 4778 C CA . VAL E 1 79 ? 34.997 20.307 141.703 1.00 20.84 79 VAL E CA 1
ATOM 4779 C C . VAL E 1 79 ? 35.592 19.829 143.031 1.00 22.15 79 VAL E C 1
ATOM 4780 O O . VAL E 1 79 ? 34.859 19.316 143.869 1.00 21.31 79 VAL E O 1
ATOM 4784 N N . PRO E 1 80 ? 36.921 19.969 143.211 1.00 23.70 80 PRO E N 1
ATOM 4785 C CA . PRO E 1 80 ? 37.536 19.626 144.513 1.00 24.64 80 PRO E CA 1
ATOM 4786 C C . PRO E 1 80 ? 36.824 20.323 145.659 1.00 24.75 80 PRO E C 1
ATOM 4787 O O . PRO E 1 80 ? 36.475 21.507 145.559 1.00 25.59 80 PRO E O 1
ATOM 4791 N N . GLY E 1 81 ? 36.550 19.576 146.726 1.00 25.73 81 GLY E N 1
ATOM 4792 C CA . GLY E 1 81 ? 35.791 20.106 147.858 1.00 25.84 81 GLY E CA 1
ATOM 4793 C C . GLY E 1 81 ? 34.270 20.032 147.762 1.00 25.49 81 GLY E C 1
ATOM 4794 O O . GLY E 1 81 ? 33.571 20.343 148.725 1.00 25.63 81 GLY E O 1
ATOM 4795 N N . ASP E 1 82 ? 33.744 19.632 146.600 1.00 24.51 82 ASP E N 1
ATOM 4796 C CA . ASP E 1 82 ? 32.303 19.475 146.443 1.00 23.95 82 ASP E CA 1
ATOM 4797 C C . ASP E 1 82 ? 31.970 18.003 146.629 1.00 23.82 82 ASP E C 1
ATOM 4798 O O . ASP E 1 82 ? 32.364 17.175 145.816 1.00 23.97 82 ASP E O 1
ATOM 4803 N N . THR E 1 83 ? 31.241 17.675 147.691 1.00 23.76 83 THR E N 1
ATOM 4804 C CA . THR E 1 83 ? 31.056 16.264 148.042 1.00 24.56 83 THR E CA 1
ATOM 4805 C C . THR E 1 83 ? 29.653 15.740 147.727 1.00 24.00 83 THR E C 1
ATOM 4806 O O . THR E 1 83 ? 29.276 14.634 148.162 1.00 24.75 83 THR E O 1
ATOM 4810 N N . VAL E 1 84 ? 28.887 16.522 146.962 1.00 22.42 84 VAL E N 1
ATOM 4811 C CA . VAL E 1 84 ? 27.521 16.132 146.597 1.00 21.09 84 VAL E CA 1
ATOM 4812 C C . VAL E 1 84 ? 27.555 14.733 145.978 1.00 20.10 84 VAL E C 1
ATOM 4813 O O . VAL E 1 84 ? 28.485 14.378 145.254 1.00 20.56 84 VAL E O 1
ATOM 4817 N N . ALA E 1 85 ? 26.562 13.919 146.314 1.00 19.65 85 ALA E N 1
ATOM 4818 C CA . ALA E 1 85 ? 26.480 12.587 145.738 1.00 18.64 85 ALA E CA 1
ATOM 4819 C C . ALA E 1 85 ? 25.989 12.699 144.312 1.00 18.03 85 ALA E C 1
ATOM 4820 O O . ALA E 1 85 ? 25.307 13.668 143.948 1.00 17.93 85 ALA E O 1
ATOM 4822 N N . THR E 1 86 ? 26.299 11.673 143.529 1.00 17.27 86 THR E N 1
ATOM 4823 C CA . THR E 1 86 ? 25.939 11.651 142.100 1.00 17.27 86 THR E CA 1
ATOM 4824 C C . THR E 1 86 ? 25.320 10.319 141.668 1.00 16.40 86 THR E C 1
ATOM 4825 O O . THR E 1 86 ? 25.827 9.670 140.773 1.00 16.58 86 THR E O 1
ATOM 4829 N N . PRO E 1 87 ? 24.187 9.919 142.287 1.00 16.40 87 PRO E N 1
ATOM 4830 C CA . PRO E 1 87 ? 23.526 8.681 141.868 1.00 16.39 87 PRO E CA 1
ATOM 4831 C C . PRO E 1 87 ? 23.046 8.713 140.415 1.00 16.45 87 PRO E C 1
ATOM 4832 O O . PRO E 1 87 ? 22.867 7.670 139.818 1.00 16.35 87 PRO E O 1
ATOM 4836 N N . ILE E 1 88 ? 22.884 9.906 139.850 1.00 16.89 88 ILE E N 1
ATOM 4837 C CA . ILE E 1 88 ? 22.490 9.992 138.447 1.00 17.09 88 ILE E CA 1
ATOM 4838 C C . ILE E 1 88 ? 23.542 9.362 137.539 1.00 17.04 88 ILE E C 1
ATOM 4839 O O . ILE E 1 88 ? 23.196 8.854 136.464 1.00 17.10 88 ILE E O 1
ATOM 4844 N N . TRP E 1 89 ? 24.816 9.391 137.950 1.00 16.48 89 TRP E N 1
ATOM 4845 C CA . TRP E 1 89 ? 25.862 8.747 137.162 1.00 16.32 89 TRP E CA 1
ATOM 4846 C C . TRP E 1 89 ? 25.584 7.256 137.005 1.00 17.68 89 TRP E C 1
ATOM 4847 O O . TRP E 1 89 ? 25.883 6.667 135.977 1.00 17.29 89 TRP E O 1
ATOM 4858 N N . ASP E 1 90 ? 25.002 6.671 138.052 1.00 17.75 90 ASP E N 1
ATOM 4859 C CA . ASP E 1 90 ? 24.675 5.250 138.076 1.00 18.74 90 ASP E CA 1
ATOM 4860 C C . ASP E 1 90 ? 23.425 4.983 137.222 1.00 18.21 90 ASP E C 1
ATOM 4861 O O . ASP E 1 90 ? 23.362 4.000 136.499 1.00 18.68 90 ASP E O 1
ATOM 4866 N N . VAL E 1 91 ? 22.456 5.888 137.291 1.00 18.78 91 VAL E N 1
ATOM 4867 C CA . VAL E 1 91 ? 21.311 5.842 136.378 1.00 18.20 91 VAL E CA 1
ATOM 4868 C C . VAL E 1 91 ? 21.820 5.818 134.913 1.00 18.67 91 VAL E C 1
ATOM 4869 O O . VAL E 1 91 ? 21.400 4.968 134.104 1.00 18.49 91 VAL E O 1
ATOM 4873 N N . TYR E 1 92 ? 22.734 6.734 134.591 1.00 18.20 92 TYR E N 1
ATOM 4874 C CA . TYR E 1 92 ? 23.273 6.826 133.218 1.00 18.59 92 TYR E CA 1
ATOM 4875 C C . TYR E 1 92 ? 24.011 5.564 132.797 1.00 19.47 92 TYR E C 1
ATOM 4876 O O . TYR E 1 92 ? 23.831 5.086 131.681 1.00 19.94 92 TYR E O 1
ATOM 4885 N N . ALA E 1 93 ? 24.830 5.018 133.703 1.00 19.50 93 ALA E N 1
ATOM 4886 C CA . ALA E 1 93 ? 25.549 3.772 133.437 1.00 20.49 93 ALA E CA 1
ATOM 4887 C C . ALA E 1 93 ? 24.584 2.634 133.079 1.00 20.26 93 ALA E C 1
ATOM 4888 O O . ALA E 1 93 ? 24.833 1.887 132.127 1.00 20.54 93 ALA E O 1
ATOM 4890 N N . GLY E 1 94 ? 23.474 2.540 133.820 1.00 20.38 94 GLY E N 1
ATOM 4891 C CA . GLY E 1 94 ? 22.424 1.548 133.554 1.00 21.53 94 GLY E CA 1
ATOM 4892 C C . GLY E 1 94 ? 21.794 1.689 132.187 1.00 22.30 94 GLY E C 1
ATOM 4893 O O . GLY E 1 94 ? 21.549 0.694 131.491 1.00 23.13 94 GLY E O 1
ATOM 4894 N N . LEU E 1 95 ? 21.555 2.931 131.786 1.00 21.71 95 LEU E N 1
ATOM 4895 C CA . LEU E 1 95 ? 20.968 3.212 130.480 1.00 21.66 95 LEU E CA 1
ATOM 4896 C C . LEU E 1 95 ? 21.954 2.883 129.355 1.00 22.38 95 LEU E C 1
ATOM 4897 O O . LEU E 1 95 ? 21.561 2.334 128.315 1.00 23.83 95 LEU E O 1
ATOM 4902 N N . ILE E 1 96 ? 23.223 3.210 129.561 1.00 22.74 96 ILE E N 1
ATOM 4903 C CA . ILE E 1 96 ? 24.244 2.971 128.544 1.00 23.69 96 ILE E CA 1
ATOM 4904 C C . ILE E 1 96 ? 24.457 1.461 128.361 1.00 25.81 96 ILE E C 1
ATOM 4905 O O . ILE E 1 96 ? 24.559 0.974 127.226 1.00 25.72 96 ILE E O 1
ATOM 4910 N N . LYS E 1 97 ? 24.482 0.740 129.481 1.00 27.46 97 LYS E N 1
ATOM 4911 C CA . LYS E 1 97 ? 24.644 -0.715 129.462 1.00 29.86 97 LYS E CA 1
ATOM 4912 C C . LYS E 1 97 ? 23.577 -1.402 128.610 1.00 30.63 97 LYS E C 1
ATOM 4913 O O . LYS E 1 97 ? 23.857 -2.417 127.967 1.00 31.51 97 LYS E O 1
ATOM 4919 N N . GLU E 1 98 ? 22.363 -0.867 128.607 1.00 31.89 98 GLU E N 1
ATOM 4920 C CA . GLU E 1 98 ? 21.275 -1.446 127.800 1.00 33.83 98 GLU E CA 1
ATOM 4921 C C . GLU E 1 98 ? 21.520 -1.411 126.289 1.00 34.43 98 GLU E C 1
ATOM 4922 O O . GLU E 1 98 ? 20.926 -2.194 125.549 1.00 34.23 98 GLU E O 1
ATOM 4928 N N . HIS E 1 99 ? 22.385 -0.507 125.834 1.00 35.15 99 HIS E N 1
ATOM 4929 C CA . HIS E 1 99 ? 22.627 -0.339 124.400 1.00 35.80 99 HIS E CA 1
ATOM 4930 C C . HIS E 1 99 ? 24.023 -0.741 124.004 1.00 36.48 99 HIS E C 1
ATOM 4931 O O . HIS E 1 99 ? 24.241 -1.222 122.894 1.00 37.19 99 HIS E O 1
ATOM 4938 N N . ASP E 1 100 ? 24.963 -0.551 124.922 1.00 37.22 100 ASP E N 1
ATOM 4939 C CA . ASP E 1 100 ? 26.368 -0.794 124.655 1.00 37.79 100 ASP E CA 1
ATOM 4940 C C . ASP E 1 100 ? 26.908 -1.699 125.744 1.00 38.15 100 ASP E C 1
ATOM 4941 O O . ASP E 1 100 ? 26.752 -1.410 126.932 1.00 37.92 100 ASP E O 1
ATOM 4946 N N . GLU E 1 101 ? 27.549 -2.794 125.341 1.00 38.62 101 GLU E N 1
ATOM 4947 C CA . GLU E 1 101 ? 28.043 -3.766 126.309 1.00 39.00 101 GLU E CA 1
ATOM 4948 C C . GLU E 1 101 ? 29.151 -3.236 127.220 1.00 38.64 101 GLU E C 1
ATOM 4949 O O . GLU E 1 101 ? 29.381 -3.779 128.306 1.00 38.48 101 GLU E O 1
ATOM 4955 N N . ARG E 1 102 ? 29.813 -2.162 126.792 1.00 37.53 102 ARG E N 1
ATOM 4956 C CA . ARG E 1 102 ? 30.861 -1.545 127.594 1.00 36.96 102 ARG E CA 1
ATOM 4957 C C . ARG E 1 102 ? 30.329 -0.980 128.911 1.00 36.37 102 ARG E C 1
ATOM 4958 O O . ARG E 1 102 ? 31.077 -0.904 129.881 1.00 37.20 102 ARG E O 1
ATOM 4966 N N . GLY E 1 103 ? 29.055 -0.576 128.935 1.00 35.66 103 GLY E N 1
ATOM 4967 C CA . GLY E 1 103 ? 28.376 -0.078 130.147 1.00 34.35 103 GLY E CA 1
ATOM 4968 C C . GLY E 1 103 ? 29.040 1.139 130.779 1.00 33.86 103 GLY E C 1
ATOM 4969 O O . GLY E 1 103 ? 29.315 2.130 130.093 1.00 33.57 103 GLY E O 1
ATOM 4970 N N . ALA E 1 104 ? 29.328 1.055 132.080 1.00 32.29 104 ALA E N 1
ATOM 4971 C CA . ALA E 1 104 ? 30.045 2.124 132.798 1.00 31.87 104 ALA E CA 1
ATOM 4972 C C . ALA E 1 104 ? 31.458 2.395 132.261 1.00 31.11 104 ALA E C 1
ATOM 4973 O O . ALA E 1 104 ? 31.964 3.513 132.420 1.00 31.02 104 ALA E O 1
ATOM 4975 N N . ASP E 1 105 ? 32.079 1.384 131.640 1.00 29.88 105 ASP E N 1
ATOM 4976 C CA . ASP E 1 105 ? 33.422 1.495 131.074 1.00 28.95 105 ASP E CA 1
ATOM 4977 C C . ASP E 1 105 ? 33.461 2.363 129.809 1.00 28.18 105 ASP E C 1
ATOM 4978 O O . ASP E 1 105 ? 34.542 2.736 129.340 1.00 28.27 105 ASP E O 1
ATOM 4980 N N . ALA E 1 106 ? 32.282 2.676 129.269 1.00 27.10 106 ALA E N 1
ATOM 4981 C CA . ALA E 1 106 ? 32.181 3.562 128.110 1.00 25.45 106 ALA E CA 1
ATOM 4982 C C . ALA E 1 106 ? 32.073 5.002 128.577 1.00 24.89 106 ALA E C 1
ATOM 4983 O O . ALA E 1 106 ? 32.054 5.921 127.750 1.00 23.18 106 ALA E O 1
ATOM 4985 N N . ILE E 1 107 ? 31.994 5.195 129.895 1.00 23.74 107 ILE E N 1
ATOM 4986 C CA . ILE E 1 107 ? 31.880 6.534 130.462 1.00 23.23 107 ILE E CA 1
ATOM 4987 C C . ILE E 1 107 ? 33.209 7.044 131.001 1.00 23.06 107 ILE E C 1
ATOM 4988 O O . ILE E 1 107 ? 33.795 6.457 131.932 1.00 23.41 107 ILE E O 1
ATOM 4993 N N . GLY E 1 108 ? 33.677 8.138 130.417 1.00 21.32 108 GLY E N 1
ATOM 4994 C CA . GLY E 1 108 ? 34.842 8.828 130.888 1.00 20.84 108 GLY E CA 1
ATOM 4995 C C . GLY E 1 108 ? 34.448 10.121 131.593 1.00 19.46 108 GLY E C 1
ATOM 4996 O O . GLY E 1 108 ? 33.263 10.353 131.899 1.00 19.61 108 GLY E O 1
ATOM 4997 N N . SER E 1 109 ? 35.444 10.950 131.875 1.00 19.58 109 SER E N 1
ATOM 4998 C CA . SER E 1 109 ? 35.203 12.205 132.597 1.00 19.11 109 SER E CA 1
ATOM 4999 C C . SER E 1 109 ? 36.200 13.322 132.288 1.00 19.21 109 SER E C 1
ATOM 5000 O O . SER E 1 109 ? 37.337 13.073 131.850 1.00 19.31 109 SER E O 1
ATOM 5003 N N . LEU E 1 110 ? 35.752 14.559 132.504 1.00 18.55 110 LEU E N 1
ATOM 5004 C CA . LEU E 1 110 ? 36.584 15.748 132.365 1.00 18.43 110 LEU E CA 1
ATOM 5005 C C . LEU E 1 110 ? 36.379 16.688 133.547 1.00 18.63 110 LEU E C 1
ATOM 5006 O O . LEU E 1 110 ? 35.260 16.836 134.070 1.00 18.05 110 LEU E O 1
ATOM 5011 N N . GLU E 1 111 ? 37.482 17.310 133.961 1.00 18.70 111 GLU E N 1
ATOM 5012 C CA . GLU E 1 111 ? 37.479 18.348 134.955 1.00 18.74 111 GLU E CA 1
ATOM 5013 C C . GLU E 1 111 ? 36.521 19.440 134.453 1.00 18.13 111 GLU E C 1
ATOM 5014 O O . GLU E 1 111 ? 36.401 19.634 133.246 1.00 17.85 111 GLU E O 1
ATOM 5020 N N . ARG E 1 112 ? 35.827 20.111 135.374 1.00 17.56 112 ARG E N 1
ATOM 5021 C CA . ARG E 1 112 ? 34.754 21.067 135.036 1.00 17.42 112 ARG E CA 1
ATOM 5022 C C . ARG E 1 112 ? 35.075 22.014 133.877 1.00 18.00 112 ARG E C 1
ATOM 5023 O O . ARG E 1 112 ? 34.320 22.094 132.891 1.00 17.39 112 ARG E O 1
ATOM 5031 N N . PHE E 1 113 ? 36.192 22.724 133.983 1.00 17.81 113 PHE E N 1
ATOM 5032 C CA . PHE E 1 113 ? 36.507 23.719 132.962 1.00 19.13 113 PHE E CA 1
ATOM 5033 C C . PHE E 1 113 ? 36.926 23.102 131.621 1.00 18.68 113 PHE E C 1
ATOM 5034 O O . PHE E 1 113 ? 36.565 23.619 130.549 1.00 18.66 113 PHE E O 1
ATOM 5042 N N . ALA E 1 114 ? 37.591 21.956 131.691 1.00 17.82 114 ALA E N 1
ATOM 5043 C CA . ALA E 1 114 ? 37.892 21.155 130.497 1.00 17.49 114 ALA E CA 1
ATOM 5044 C C . ALA E 1 114 ? 36.612 20.636 129.837 1.00 16.69 114 ALA E C 1
ATOM 5045 O O . ALA E 1 114 ? 36.518 20.534 128.607 1.00 16.68 114 ALA E O 1
ATOM 5047 N N . PHE E 1 115 ? 35.625 20.293 130.664 1.00 15.78 115 PHE E N 1
ATOM 5048 C CA . PHE E 1 115 ? 34.334 19.826 130.160 1.00 15.15 115 PHE E CA 1
ATOM 5049 C C . PHE E 1 115 ? 33.655 20.962 129.403 1.00 15.12 115 PHE E C 1
ATOM 5050 O O . PHE E 1 115 ? 33.117 20.735 128.320 1.00 14.64 115 PHE E O 1
ATOM 5058 N N . TYR E 1 116 ? 33.668 22.170 129.974 1.00 15.77 116 TYR E N 1
ATOM 5059 C CA . TYR E 1 116 ? 33.099 23.334 129.268 1.00 16.76 116 TYR E CA 1
ATOM 5060 C C . TYR E 1 116 ? 33.761 23.537 127.906 1.00 17.03 116 TYR E C 1
ATOM 5061 O O . TYR E 1 116 ? 33.082 23.798 126.914 1.00 16.46 116 TYR E O 1
ATOM 5070 N N . GLU E 1 117 ? 35.086 23.444 127.873 1.00 17.32 117 GLU E N 1
ATOM 5071 C CA . GLU E 1 117 ? 35.824 23.647 126.623 1.00 17.91 117 GLU E CA 1
ATOM 5072 C C . GLU E 1 117 ? 35.432 22.613 125.567 1.00 18.06 117 GLU E C 1
ATOM 5073 O O . GLU E 1 117 ? 35.256 22.948 124.385 1.00 18.42 117 GLU E O 1
ATOM 5079 N N . GLN E 1 118 ? 35.276 21.359 125.982 1.00 17.81 118 GLN E N 1
ATOM 5080 C CA . GLN E 1 118 ? 34.899 20.307 125.055 1.00 17.68 118 GLN E CA 1
ATOM 5081 C C . GLN E 1 118 ? 33.448 20.521 124.594 1.00 17.01 118 GLN E C 1
ATOM 5082 O O . GLN E 1 118 ? 33.123 20.343 123.423 1.00 16.62 118 GLN E O 1
ATOM 5088 N N . ALA E 1 119 ? 32.574 20.910 125.521 1.00 15.48 119 ALA E N 1
ATOM 5089 C CA . ALA E 1 119 ? 31.154 21.111 125.195 1.00 15.15 119 ALA E CA 1
ATOM 5090 C C . ALA E 1 119 ? 30.937 22.220 124.170 1.00 15.36 119 ALA E C 1
ATOM 5091 O O . ALA E 1 119 ? 30.010 22.146 123.352 1.00 15.35 119 ALA E O 1
ATOM 5093 N N . LYS E 1 120 ? 31.797 23.235 124.210 1.00 15.90 120 LYS E N 1
ATOM 5094 C CA . LYS E 1 120 ? 31.756 24.305 123.213 1.00 16.44 120 LYS E CA 1
ATOM 5095 C C . LYS E 1 120 ? 31.969 23.804 121.769 1.00 16.68 120 LYS E C 1
ATOM 5096 O O . LYS E 1 120 ? 31.608 24.501 120.817 1.00 17.23 120 LYS E O 1
ATOM 5102 N N . ASN E 1 121 ? 32.529 22.607 121.620 1.00 16.68 121 ASN E N 1
ATOM 5103 C CA . ASN E 1 121 ? 32.759 21.996 120.298 1.00 18.17 121 ASN E CA 1
ATOM 5104 C C . ASN E 1 121 ? 31.617 21.078 119.849 1.00 17.63 121 ASN E C 1
ATOM 5105 O O . ASN E 1 121 ? 31.644 20.554 118.727 1.00 18.60 121 ASN E O 1
ATOM 5110 N N . ALA E 1 122 ? 30.602 20.909 120.702 1.00 16.11 122 ALA E N 1
ATOM 5111 C CA . ALA E 1 122 ? 29.470 20.043 120.369 1.00 15.37 122 ALA E CA 1
ATOM 5112 C C . ALA E 1 122 ? 28.633 20.572 119.218 1.00 14.70 122 ALA E C 1
ATOM 5113 O O . ALA E 1 122 ? 28.442 21.789 119.051 1.00 14.89 122 ALA E O 1
ATOM 5115 N N . TYR E 1 123 ? 28.092 19.644 118.445 1.00 14.36 123 TYR E N 1
ATOM 5116 C CA . TYR E 1 123 ? 27.197 20.009 117.353 1.00 14.23 123 TYR E CA 1
ATOM 5117 C C . TYR E 1 123 ? 25.885 20.531 117.919 1.00 13.48 123 TYR E C 1
ATOM 5118 O O . TYR E 1 123 ? 25.275 21.472 117.373 1.00 13.79 123 TYR E O 1
ATOM 5127 N N . CYS E 1 124 ? 25.469 19.962 119.052 1.00 12.60 124 CYS E N 1
ATOM 5128 C CA . CYS E 1 124 ? 24.161 20.264 119.626 1.00 12.34 124 CYS E CA 1
ATOM 5129 C C . CYS E 1 124 ? 24.230 20.152 121.137 1.00 12.82 124 CYS E C 1
ATOM 5130 O O . CYS E 1 124 ? 24.911 19.253 121.676 1.00 12.56 124 CYS E O 1
ATOM 5133 N N . VAL E 1 125 ? 23.558 21.092 121.795 1.00 12.14 125 VAL E N 1
ATOM 5134 C CA . VAL E 1 125 ? 23.415 21.087 123.270 1.00 12.95 125 VAL E CA 1
ATOM 5135 C C . VAL E 1 125 ? 21.934 20.974 123.578 1.00 13.75 125 VAL E C 1
ATOM 5136 O O . VAL E 1 125 ? 21.117 21.756 123.075 1.00 13.68 125 VAL E O 1
ATOM 5140 N N . ILE E 1 126 ? 21.581 19.948 124.353 1.00 13.33 126 ILE E N 1
ATOM 5141 C CA . ILE E 1 126 ? 20.199 19.720 124.751 1.00 13.28 126 ILE E CA 1
ATOM 5142 C C . ILE E 1 126 ? 20.032 20.251 126.164 1.00 13.45 126 ILE E C 1
ATOM 5143 O O . ILE E 1 126 ? 20.633 19.715 127.101 1.00 14.01 126 ILE E O 1
ATOM 5148 N N . ALA E 1 127 ? 19.251 21.324 126.324 1.00 12.83 127 ALA E N 1
ATOM 5149 C CA . ALA E 1 127 ? 19.048 21.921 127.644 1.00 13.08 127 ALA E CA 1
ATOM 5150 C C . ALA E 1 127 ? 17.950 21.211 128.399 1.00 13.98 127 ALA E C 1
ATOM 5151 O O . ALA E 1 127 ? 16.765 21.477 128.196 1.00 14.52 127 ALA E O 1
ATOM 5153 N N . SER E 1 128 ? 18.342 20.279 129.276 1.00 13.83 128 SER E N 1
ATOM 5154 C CA . SER E 1 128 ? 17.352 19.550 130.082 1.00 14.05 128 SER E CA 1
ATOM 5155 C C . SER E 1 128 ? 16.972 20.355 131.315 1.00 14.62 128 SER E C 1
ATOM 5156 O O . SER E 1 128 ? 17.558 21.391 131.584 1.00 15.24 128 SER E O 1
ATOM 5159 N N . GLY E 1 129 ? 15.984 19.867 132.052 1.00 15.23 129 GLY E N 1
ATOM 5160 C CA . GLY E 1 129 ? 15.625 20.442 133.351 1.00 15.91 129 GLY E CA 1
ATOM 5161 C C . GLY E 1 129 ? 16.100 19.572 134.508 1.00 17.12 129 GLY E C 1
ATOM 5162 O O . GLY E 1 129 ? 15.590 19.691 135.631 1.00 17.85 129 GLY E O 1
ATOM 5163 N N . GLU E 1 130 ? 17.114 18.750 134.254 1.00 15.70 130 GLU E N 1
ATOM 5164 C CA . GLU E 1 130 ? 17.629 17.808 135.267 1.00 16.70 130 GLU E CA 1
ATOM 5165 C C . GLU E 1 130 ? 18.092 18.573 136.512 1.00 17.02 130 GLU E C 1
ATOM 5166 O O . GLU E 1 130 ? 18.948 19.455 136.433 1.00 16.66 130 GLU E O 1
ATOM 5172 N N . SER E 1 131 ? 17.510 18.246 137.665 1.00 17.76 131 SER E N 1
ATOM 5173 C CA . SER E 1 131 ? 17.852 18.975 138.890 1.00 18.96 131 SER E CA 1
ATOM 5174 C C . SER E 1 131 ? 19.128 18.481 139.607 1.00 19.58 131 SER E C 1
ATOM 5175 O O . SER E 1 131 ? 19.733 19.233 140.378 1.00 21.19 131 SER E O 1
ATOM 5178 N N . ALA E 1 132 ? 19.533 17.241 139.348 1.00 19.67 132 ALA E N 1
ATOM 5179 C CA . ALA E 1 132 ? 20.792 16.710 139.901 1.00 20.58 132 ALA E CA 1
ATOM 5180 C C . ALA E 1 132 ? 21.982 17.514 139.397 1.00 21.00 132 ALA E C 1
ATOM 5181 O O . ALA E 1 132 ? 22.044 17.860 138.215 1.00 21.97 132 ALA E O 1
ATOM 5183 N N . GLN E 1 133 ? 22.911 17.833 140.303 1.00 21.31 133 GLN E N 1
ATOM 5184 C CA . GLN E 1 133 ? 24.191 18.404 139.910 1.00 20.81 133 GLN E CA 1
ATOM 5185 C C . GLN E 1 133 ? 25.101 17.358 139.255 1.00 19.68 133 GLN E C 1
ATOM 5186 O O . GLN E 1 133 ? 24.988 16.147 139.508 1.00 19.89 133 GLN E O 1
ATOM 5192 N N . TYR E 1 134 ? 26.013 17.861 138.425 1.00 18.32 134 TYR E N 1
ATOM 5193 C CA . TYR E 1 134 ? 26.928 17.053 137.626 1.00 17.07 134 TYR E CA 1
ATOM 5194 C C . TYR E 1 134 ? 26.204 16.000 136.790 1.00 16.75 134 TYR E C 1
ATOM 5195 O O . TYR E 1 134 ? 26.669 14.879 136.655 1.00 17.29 134 TYR E O 1
ATOM 5204 N N . ALA E 1 135 ? 25.048 16.375 136.238 1.00 16.34 135 ALA E N 1
ATOM 5205 C CA . ALA E 1 135 ? 24.261 15.431 135.429 1.00 15.17 135 ALA E CA 1
ATOM 5206 C C . ALA E 1 135 ? 24.432 15.684 133.926 1.00 14.91 135 ALA E C 1
ATOM 5207 O O . ALA E 1 135 ? 23.661 15.177 133.093 1.00 15.78 135 ALA E O 1
ATOM 5209 N N . ASN E 1 136 ? 25.481 16.416 133.588 1.00 14.73 136 ASN E N 1
ATOM 5210 C CA . ASN E 1 136 ? 25.828 16.694 132.182 1.00 15.14 136 ASN E CA 1
ATOM 5211 C C . ASN E 1 136 ? 26.452 15.491 131.548 1.00 15.53 136 ASN E C 1
ATOM 5212 O O . ASN E 1 136 ? 27.200 14.763 132.201 1.00 16.14 136 ASN E O 1
ATOM 5217 N N . LEU E 1 137 ? 26.191 15.272 130.266 1.00 15.72 137 LEU E N 1
ATOM 5218 C CA . LEU E 1 137 ? 26.776 14.104 129.620 1.00 16.29 137 LEU E CA 1
ATOM 5219 C C . LEU E 1 137 ? 27.062 14.421 128.157 1.00 17.13 137 LEU E C 1
ATOM 5220 O O . LEU E 1 137 ? 26.151 14.856 127.435 1.00 18.01 137 LEU E O 1
ATOM 5225 N N . ILE E 1 138 ? 28.317 14.242 127.739 1.00 16.09 138 ILE E N 1
ATOM 5226 C CA . ILE E 1 138 ? 28.669 14.405 126.326 1.00 16.22 138 ILE E CA 1
ATOM 5227 C C . ILE E 1 138 ? 28.566 13.046 125.669 1.00 16.37 138 ILE E C 1
ATOM 5228 O O . ILE E 1 138 ? 29.058 12.052 126.224 1.00 17.80 138 ILE E O 1
ATOM 5233 N N . LEU E 1 139 ? 27.944 12.984 124.498 1.00 15.97 139 LEU E N 1
ATOM 5234 C CA . LEU E 1 139 ? 27.855 11.722 123.773 1.00 15.36 139 LEU E CA 1
ATOM 5235 C C . LEU E 1 139 ? 28.466 11.838 122.397 1.00 15.68 139 LEU E C 1
ATOM 5236 O O . LEU E 1 139 ? 28.213 12.813 121.677 1.00 15.15 139 LEU E O 1
ATOM 5241 N N . GLN E 1 140 ? 29.302 10.867 122.034 1.00 15.12 140 GLN E N 1
ATOM 5242 C CA . GLN E 1 140 ? 29.943 10.911 120.707 1.00 15.28 140 GLN E CA 1
ATOM 5243 C C . GLN E 1 140 ? 29.337 9.862 119.805 1.00 15.51 140 GLN E C 1
ATOM 5244 O O . GLN E 1 140 ? 29.243 8.693 120.182 1.00 15.18 140 GLN E O 1
ATOM 5250 N N . LYS E 1 141 ? 28.947 10.257 118.593 1.00 15.31 141 LYS E N 1
ATOM 5251 C CA . LYS E 1 141 ? 28.235 9.356 117.671 1.00 16.04 141 LYS E CA 1
ATOM 5252 C C . LYS E 1 141 ? 29.172 8.392 116.963 1.00 15.49 141 LYS E C 1
ATOM 5253 O O . LYS E 1 141 ? 30.258 8.760 116.521 1.00 15.14 141 LYS E O 1
ATOM 5259 N N . GLY E 1 142 ? 28.742 7.148 116.861 1.00 17.38 142 GLY E N 1
ATOM 5260 C CA . GLY E 1 142 ? 29.517 6.163 116.142 1.00 18.50 142 GLY E CA 1
ATOM 5261 C C . GLY E 1 142 ? 29.026 6.003 114.722 1.00 20.65 142 GLY E C 1
ATOM 5262 O O . GLY E 1 142 ? 28.344 6.867 114.180 1.00 20.14 142 GLY E O 1
ATOM 5263 N N . VAL E 1 143 ? 29.387 4.870 114.135 1.00 21.92 143 VAL E N 1
ATOM 5264 C CA . VAL E 1 143 ? 29.119 4.549 112.746 1.00 23.97 143 VAL E CA 1
ATOM 5265 C C . VAL E 1 143 ? 27.788 3.822 112.633 1.00 26.01 143 VAL E C 1
ATOM 5266 O O . VAL E 1 143 ? 27.424 3.053 113.516 1.00 25.41 143 VAL E O 1
ATOM 5270 N N . VAL E 1 144 ? 27.058 4.078 111.550 1.00 28.19 144 VAL E N 1
ATOM 5271 C CA . VAL E 1 144 ? 26.005 3.161 111.141 1.00 31.00 144 VAL E CA 1
ATOM 5272 C C . VAL E 1 144 ? 26.618 2.217 110.094 1.00 32.35 144 VAL E C 1
ATOM 5273 O O . VAL E 1 144 ? 26.934 2.655 108.987 1.00 31.63 144 VAL E O 1
ATOM 5277 N N . PHE E 1 145 ? 26.798 0.932 110.446 1.00 33.81 145 PHE E N 1
ATOM 5278 C CA . PHE E 1 145 ? 27.508 -0.022 109.562 1.00 35.27 145 PHE E CA 1
ATOM 5279 C C . PHE E 1 145 ? 26.618 -0.543 108.428 1.00 35.82 145 PHE E C 1
ATOM 5280 O O . PHE E 1 145 ? 25.438 -0.866 108.635 1.00 36.96 145 PHE E O 1
ATOM 5288 N N . ILE F 1 5 ? 20.006 70.091 119.122 1.00 32.86 5 ILE F N 1
ATOM 5289 C CA . ILE F 1 5 ? 20.971 69.178 118.444 1.00 32.40 5 ILE F CA 1
ATOM 5290 C C . ILE F 1 5 ? 21.116 69.529 116.962 1.00 30.81 5 ILE F C 1
ATOM 5291 O O . ILE F 1 5 ? 20.126 69.842 116.290 1.00 30.11 5 ILE F O 1
ATOM 5296 N N . PRO F 1 6 ? 22.358 69.471 116.446 1.00 29.69 6 PRO F N 1
ATOM 5297 C CA . PRO F 1 6 ? 22.664 69.909 115.082 1.00 28.64 6 PRO F CA 1
ATOM 5298 C C . PRO F 1 6 ? 21.816 69.229 114.004 1.00 27.47 6 PRO F C 1
ATOM 5299 O O . PRO F 1 6 ? 21.668 68.003 114.002 1.00 27.21 6 PRO F O 1
ATOM 5303 N N . LYS F 1 7 ? 21.274 70.046 113.102 1.00 26.98 7 LYS F N 1
ATOM 5304 C CA . LYS F 1 7 ? 20.376 69.605 112.025 1.00 25.61 7 LYS F CA 1
ATOM 5305 C C . LYS F 1 7 ? 20.985 68.548 111.098 1.00 24.17 7 LYS F C 1
ATOM 5306 O O . LYS F 1 7 ? 20.275 67.674 110.591 1.00 24.41 7 LYS F O 1
ATOM 5308 N N . ILE F 1 8 ? 22.299 68.608 110.894 1.00 21.86 8 ILE F N 1
ATOM 5309 C CA . ILE F 1 8 ? 22.940 67.731 109.918 1.00 20.73 8 ILE F CA 1
ATOM 5310 C C . ILE F 1 8 ? 23.027 66.269 110.365 1.00 19.72 8 ILE F C 1
ATOM 5311 O O . ILE F 1 8 ? 23.252 65.392 109.513 1.00 19.78 8 ILE F O 1
ATOM 5316 N N . ILE F 1 9 ? 22.830 66.007 111.664 1.00 18.67 9 ILE F N 1
ATOM 5317 C CA . ILE F 1 9 ? 22.995 64.642 112.224 1.00 18.10 9 ILE F CA 1
ATOM 5318 C C . ILE F 1 9 ? 21.742 63.802 111.947 1.00 17.99 9 ILE F C 1
ATOM 5319 O O . ILE F 1 9 ? 20.658 64.142 112.451 1.00 19.40 9 ILE F O 1
ATOM 5324 N N . PRO F 1 10 ? 21.873 62.706 111.172 1.00 16.57 10 PRO F N 1
ATOM 5325 C CA . PRO F 1 10 ? 20.695 61.879 110.879 1.00 16.88 10 PRO F CA 1
ATOM 5326 C C . PRO F 1 10 ? 20.317 61.049 112.101 1.00 16.52 10 PRO F C 1
ATOM 5327 O O . PRO F 1 10 ? 21.133 60.905 113.009 1.00 17.50 10 PRO F O 1
ATOM 5331 N N . PRO F 1 11 ? 19.079 60.526 112.141 1.00 16.64 11 PRO F N 1
ATOM 5332 C CA . PRO F 1 11 ? 18.623 59.774 113.317 1.00 16.79 11 PRO F CA 1
ATOM 5333 C C . PRO F 1 11 ? 19.557 58.620 113.709 1.00 16.41 11 PRO F C 1
ATOM 5334 O O . PRO F 1 11 ? 19.829 58.442 114.888 1.00 16.03 11 PRO F O 1
ATOM 5338 N N . GLU F 1 12 ? 20.091 57.890 112.732 1.00 15.86 12 GLU F N 1
ATOM 5339 C CA . GLU F 1 12 ? 21.000 56.782 113.048 1.00 16.57 12 GLU F CA 1
ATOM 5340 C C . GLU F 1 12 ? 22.275 57.246 113.755 1.00 15.97 12 GLU F C 1
ATOM 5341 O O . GLU F 1 12 ? 22.786 56.552 114.642 1.00 15.83 12 GLU F O 1
ATOM 5347 N N . LEU F 1 13 ? 22.801 58.403 113.349 1.00 15.45 13 LEU F N 1
ATOM 5348 C CA . LEU F 1 13 ? 24.014 58.909 113.978 1.00 16.52 13 LEU F CA 1
ATOM 5349 C C . LEU F 1 13 ? 23.707 59.441 115.380 1.00 16.41 13 LEU F C 1
ATOM 5350 O O . LEU F 1 13 ? 24.539 59.335 116.268 1.00 17.27 13 LEU F O 1
ATOM 5355 N N . LEU F 1 14 ? 22.513 60.002 115.583 1.00 16.32 14 LEU F N 1
ATOM 5356 C CA . LEU F 1 14 ? 22.103 60.433 116.914 1.00 17.36 14 LEU F CA 1
ATOM 5357 C C . LEU F 1 14 ? 22.126 59.211 117.849 1.00 16.62 14 LEU F C 1
ATOM 5358 O O . LEU F 1 14 ? 22.640 59.266 118.975 1.00 16.82 14 LEU F O 1
ATOM 5363 N N . LYS F 1 15 ? 21.589 58.096 117.356 1.00 15.98 15 LYS F N 1
ATOM 5364 C CA . LYS F 1 15 ? 21.541 56.890 118.168 1.00 15.14 15 LYS F CA 1
ATOM 5365 C C . LYS F 1 15 ? 22.950 56.388 118.500 1.00 14.61 15 LYS F C 1
ATOM 5366 O O . LYS F 1 15 ? 23.229 56.053 119.646 1.00 14.80 15 LYS F O 1
ATOM 5372 N N . VAL F 1 16 ? 23.828 56.387 117.494 1.00 14.93 16 VAL F N 1
ATOM 5373 C CA . VAL F 1 16 ? 25.229 56.005 117.673 1.00 15.03 16 VAL F CA 1
ATOM 5374 C C . VAL F 1 16 ? 25.891 56.842 118.767 1.00 16.22 16 VAL F C 1
ATOM 5375 O O . VAL F 1 16 ? 26.556 56.314 119.640 1.00 16.03 16 VAL F O 1
ATOM 5379 N N . LEU F 1 17 ? 25.724 58.153 118.700 1.00 16.59 17 LEU F N 1
ATOM 5380 C CA . LEU F 1 17 ? 26.423 59.069 119.608 1.00 18.14 17 LEU F CA 1
ATOM 5381 C C . LEU F 1 17 ? 25.932 58.869 121.045 1.00 19.14 17 LEU F C 1
ATOM 5382 O O . LEU F 1 17 ? 26.712 58.968 122.002 1.00 20.38 17 LEU F O 1
ATOM 5387 N N . CYS F 1 18 ? 24.648 58.561 121.181 1.00 19.33 18 CYS F N 1
ATOM 5388 C CA A CYS F 1 18 ? 24.058 58.311 122.490 0.50 19.65 18 CYS F CA 1
ATOM 5389 C CA B CYS F 1 18 ? 24.054 58.323 122.490 0.50 20.40 18 CYS F CA 1
ATOM 5390 C C . CYS F 1 18 ? 24.499 56.981 123.068 1.00 19.76 18 CYS F C 1
ATOM 5391 O O . CYS F 1 18 ? 24.723 56.853 124.284 1.00 20.84 18 CYS F O 1
ATOM 5396 N N . GLU F 1 19 ? 24.640 55.985 122.213 1.00 18.90 19 GLU F N 1
ATOM 5397 C CA . GLU F 1 19 ? 24.987 54.668 122.706 1.00 17.62 19 GLU F CA 1
ATOM 5398 C C . GLU F 1 19 ? 26.486 54.421 122.941 1.00 16.82 19 GLU F C 1
ATOM 5399 O O . GLU F 1 19 ? 26.852 53.491 123.650 1.00 16.22 19 GLU F O 1
ATOM 5413 N N . GLY F 1 21 ? 30.002 54.986 124.733 1.00 15.43 21 GLY F N 1
ATOM 5414 C CA . GLY F 1 21 ? 30.360 55.233 126.124 1.00 15.63 21 GLY F CA 1
ATOM 5415 C C . GLY F 1 21 ? 31.831 55.596 126.256 1.00 16.14 21 GLY F C 1
ATOM 5416 O O . GLY F 1 21 ? 32.543 55.772 125.269 1.00 15.72 21 GLY F O 1
ATOM 5417 N N . HIS F 1 22 ? 32.281 55.672 127.499 1.00 16.33 22 HIS F N 1
ATOM 5418 C CA . HIS F 1 22 ? 33.640 56.146 127.814 1.00 17.20 22 HIS F CA 1
ATOM 5419 C C . HIS F 1 22 ? 34.703 55.285 127.162 1.00 17.29 22 HIS F C 1
ATOM 5420 O O . HIS F 1 22 ? 34.820 54.086 127.451 1.00 17.78 22 HIS F O 1
ATOM 5427 N N . GLY F 1 23 ? 35.491 55.887 126.265 1.00 16.37 23 GLY F N 1
ATOM 5428 C CA . GLY F 1 23 ? 36.558 55.164 125.621 1.00 16.35 23 GLY F CA 1
ATOM 5429 C C . GLY F 1 23 ? 36.257 54.767 124.191 1.00 15.57 23 GLY F C 1
ATOM 5430 O O . GLY F 1 23 ? 37.172 54.434 123.437 1.00 15.46 23 GLY F O 1
ATOM 5431 N N . ASP F 1 24 ? 34.982 54.801 123.813 1.00 15.11 24 ASP F N 1
ATOM 5432 C CA . ASP F 1 24 ? 34.580 54.415 122.453 1.00 13.67 24 ASP F CA 1
ATOM 5433 C C . ASP F 1 24 ? 35.108 55.458 121.496 1.00 14.59 24 ASP F C 1
ATOM 5434 O O . ASP F 1 24 ? 35.199 56.649 121.842 1.00 14.28 24 ASP F O 1
ATOM 5439 N N . GLN F 1 25 ? 35.460 55.019 120.295 1.00 14.50 25 GLN F N 1
ATOM 5440 C CA . GLN F 1 25 ? 35.973 55.949 119.290 1.00 14.85 25 GLN F CA 1
ATOM 5441 C C . GLN F 1 25 ? 35.086 56.039 118.053 1.00 14.86 25 GLN F C 1
ATOM 5442 O O . GLN F 1 25 ? 34.432 55.054 117.653 1.00 15.10 25 GLN F O 1
ATOM 5448 N N . LEU F 1 26 ? 35.058 57.227 117.450 1.00 14.27 26 LEU F N 1
ATOM 5449 C CA . LEU F 1 26 ? 34.482 57.365 116.133 1.00 15.26 26 LEU F CA 1
ATOM 5450 C C . LEU F 1 26 ? 35.507 58.022 115.223 1.00 14.94 26 LEU F C 1
ATOM 5451 O O . LEU F 1 26 ? 36.432 58.707 115.688 1.00 15.58 26 LEU F O 1
ATOM 5456 N N . VAL F 1 27 ? 35.353 57.772 113.938 1.00 14.20 27 VAL F N 1
ATOM 5457 C CA . VAL F 1 27 ? 36.240 58.328 112.940 1.00 14.37 27 VAL F CA 1
ATOM 5458 C C . VAL F 1 27 ? 35.448 59.259 112.045 1.00 14.18 27 VAL F C 1
ATOM 5459 O O . VAL F 1 27 ? 34.397 58.893 111.533 1.00 15.93 27 VAL F O 1
ATOM 5463 N N . ILE F 1 28 ? 35.960 60.475 111.867 1.00 13.78 28 ILE F N 1
ATOM 5464 C CA . ILE F 1 28 ? 35.472 61.370 110.844 1.00 13.70 28 ILE F CA 1
ATOM 5465 C C . ILE F 1 28 ? 36.415 61.143 109.678 1.00 13.60 28 ILE F C 1
ATOM 5466 O O . ILE F 1 28 ? 37.601 61.455 109.771 1.00 14.83 28 ILE F O 1
ATOM 5471 N N . ALA F 1 29 ? 35.888 60.536 108.629 1.00 14.05 29 ALA F N 1
ATOM 5472 C CA . ALA F 1 29 ? 36.688 60.114 107.470 1.00 14.17 29 ALA F CA 1
ATOM 5473 C C . ALA F 1 29 ? 36.624 61.159 106.370 1.00 14.57 29 ALA F C 1
ATOM 5474 O O . ALA F 1 29 ? 35.532 61.586 105.993 1.00 15.79 29 ALA F O 1
ATOM 5476 N N . ASP F 1 30 ? 37.781 61.571 105.853 1.00 14.82 30 ASP F N 1
ATOM 5477 C CA . ASP F 1 30 ? 37.762 62.481 104.719 1.00 15.32 30 ASP F CA 1
ATOM 5478 C C . ASP F 1 30 ? 37.287 61.787 103.426 1.00 15.21 30 ASP F C 1
ATOM 5479 O O . ASP F 1 30 ? 37.068 60.555 103.380 1.00 15.15 30 ASP F O 1
ATOM 5484 N N . GLY F 1 31 ? 37.092 62.570 102.368 1.00 14.64 31 GLY F N 1
ATOM 5485 C CA . GLY F 1 31 ? 36.553 62.047 101.123 1.00 15.53 31 GLY F CA 1
ATOM 5486 C C . GLY F 1 31 ? 37.365 60.936 100.476 1.00 15.31 31 GLY F C 1
ATOM 5487 O O . GLY F 1 31 ? 36.809 60.097 99.781 1.00 16.96 31 GLY F O 1
ATOM 5488 N N . ASN F 1 32 ? 38.668 60.920 100.732 1.00 15.78 32 ASN F N 1
ATOM 5489 C CA . ASN F 1 32 ? 39.571 59.922 100.156 1.00 16.68 32 ASN F CA 1
ATOM 5490 C C . ASN F 1 32 ? 39.749 58.677 101.019 1.00 15.96 32 ASN F C 1
ATOM 5491 O O . ASN F 1 32 ? 40.431 57.720 100.615 1.00 17.64 32 ASN F O 1
ATOM 5496 N N . PHE F 1 33 ? 39.183 58.700 102.221 1.00 15.17 33 PHE F N 1
ATOM 5497 C CA . PHE F 1 33 ? 39.373 57.598 103.175 1.00 14.06 33 PHE F CA 1
ATOM 5498 C C . PHE F 1 33 ? 38.595 56.378 102.743 1.00 13.58 33 PHE F C 1
ATOM 5499 O O . PHE F 1 33 ? 37.473 56.510 102.249 1.00 13.50 33 PHE F O 1
ATOM 5507 N N . PRO F 1 34 ? 39.165 55.188 102.976 1.00 13.37 34 PRO F N 1
ATOM 5508 C CA . PRO F 1 34 ? 38.443 53.941 102.664 1.00 13.75 34 PRO F CA 1
ATOM 5509 C C . PRO F 1 34 ? 37.439 53.621 103.770 1.00 14.06 34 PRO F C 1
ATOM 5510 O O . PRO F 1 34 ? 37.594 52.649 104.523 1.00 14.46 34 PRO F O 1
ATOM 5514 N N . ALA F 1 35 ? 36.381 54.428 103.834 1.00 13.26 35 ALA F N 1
ATOM 5515 C CA . ALA F 1 35 ? 35.475 54.389 104.985 1.00 14.16 35 ALA F CA 1
ATOM 5516 C C . ALA F 1 35 ? 34.716 53.066 105.063 1.00 14.90 35 ALA F C 1
ATOM 5517 O O . ALA F 1 35 ? 34.574 52.504 106.152 1.00 14.81 35 ALA F O 1
ATOM 5519 N N . GLU F 1 36 ? 34.231 52.561 103.930 1.00 14.55 36 GLU F N 1
ATOM 5520 C CA . GLU F 1 36 ? 33.470 51.299 103.995 1.00 14.96 36 GLU F CA 1
ATOM 5521 C C . GLU F 1 36 ? 34.329 50.087 104.339 1.00 15.21 36 GLU F C 1
ATOM 5522 O O . GLU F 1 36 ? 33.887 49.203 105.089 1.00 15.56 36 GLU F O 1
ATOM 5528 N N . SER F 1 37 ? 35.542 50.018 103.796 1.00 14.38 37 SER F N 1
ATOM 5529 C CA . SER F 1 37 ? 36.372 48.852 104.085 1.00 14.31 37 SER F CA 1
ATOM 5530 C C . SER F 1 37 ? 36.939 48.916 105.499 1.00 14.65 37 SER F C 1
ATOM 5531 O O . SER F 1 37 ? 36.933 47.916 106.234 1.00 15.59 37 SER F O 1
ATOM 5534 N N . ILE F 1 38 ? 37.429 50.090 105.901 1.00 13.81 38 ILE F N 1
ATOM 5535 C CA . ILE F 1 38 ? 37.919 50.257 107.267 1.00 14.67 38 ILE F CA 1
ATOM 5536 C C . ILE F 1 38 ? 36.795 49.986 108.279 1.00 14.97 38 ILE F C 1
ATOM 5537 O O . ILE F 1 38 ? 37.015 49.344 109.333 1.00 13.89 38 ILE F O 1
ATOM 5542 N N . GLY F 1 39 ? 35.585 50.440 107.947 1.00 14.39 39 GLY F N 1
ATOM 5543 C CA . GLY F 1 39 ? 34.472 50.316 108.879 1.00 15.30 39 GLY F CA 1
ATOM 5544 C C . GLY F 1 39 ? 33.636 49.069 108.687 1.00 15.94 39 GLY F C 1
ATOM 5545 O O . GLY F 1 39 ? 32.472 49.050 109.067 1.00 15.55 39 GLY F O 1
ATOM 5546 N N . LYS F 1 40 ? 34.249 48.030 108.129 1.00 17.14 40 LYS F N 1
ATOM 5547 C CA . LYS F 1 40 ? 33.530 46.806 107.776 1.00 18.44 40 LYS F CA 1
ATOM 5548 C C . LYS F 1 40 ? 32.854 46.209 109.010 1.00 20.09 40 LYS F C 1
ATOM 5549 O O . LYS F 1 40 ? 31.764 45.645 108.904 1.00 20.38 40 LYS F O 1
ATOM 5551 N N . ASN F 1 41 ? 33.486 46.356 110.172 1.00 21.11 41 ASN F N 1
ATOM 5552 C CA . ASN F 1 41 ? 32.956 45.803 111.428 1.00 22.94 41 ASN F CA 1
ATOM 5553 C C . ASN F 1 41 ? 32.432 46.891 112.351 1.00 23.10 41 ASN F C 1
ATOM 5554 O O . ASN F 1 41 ? 32.294 46.703 113.561 1.00 25.15 41 ASN F O 1
ATOM 5559 N N . ALA F 1 42 ? 32.131 48.041 111.765 1.00 22.23 42 ALA F N 1
ATOM 5560 C CA . ALA F 1 42 ? 31.679 49.210 112.504 1.00 21.07 42 ALA F CA 1
ATOM 5561 C C . ALA F 1 42 ? 30.357 49.660 111.882 1.00 19.40 42 ALA F C 1
ATOM 5562 O O . ALA F 1 42 ? 29.842 49.018 110.957 1.00 20.70 42 ALA F O 1
ATOM 5564 N N . ILE F 1 43 ? 29.781 50.716 112.434 1.00 17.96 43 ILE F N 1
ATOM 5565 C CA . ILE F 1 43 ? 28.635 51.365 111.842 1.00 16.66 43 ILE F CA 1
ATOM 5566 C C . ILE F 1 43 ? 29.182 52.484 110.967 1.00 15.77 43 ILE F C 1
ATOM 5567 O O . ILE F 1 43 ? 29.866 53.361 111.477 1.00 16.64 43 ILE F O 1
ATOM 5572 N N . VAL F 1 44 ? 28.871 52.453 109.672 1.00 14.92 44 VAL F N 1
ATOM 5573 C CA . VAL F 1 44 ? 29.337 53.514 108.757 1.00 14.19 44 VAL F CA 1
ATOM 5574 C C . VAL F 1 44 ? 28.150 54.400 108.417 1.00 14.71 44 VAL F C 1
ATOM 5575 O O . VAL F 1 44 ? 27.149 53.920 107.892 1.00 15.40 44 VAL F O 1
ATOM 5579 N N . VAL F 1 45 ? 28.254 55.684 108.728 1.00 13.18 45 VAL F N 1
ATOM 5580 C CA . VAL F 1 45 ? 27.195 56.656 108.410 1.00 14.78 45 VAL F CA 1
ATOM 5581 C C . VAL F 1 45 ? 27.698 57.560 107.300 1.00 14.37 45 VAL F C 1
ATOM 5582 O O . VAL F 1 45 ? 28.747 58.195 107.443 1.00 15.29 45 VAL F O 1
ATOM 5586 N N . ARG F 1 46 ? 26.951 57.610 106.195 1.00 14.20 46 ARG F N 1
ATOM 5587 C CA . ARG F 1 46 ? 27.325 58.457 105.062 1.00 14.52 46 ARG F CA 1
ATOM 5588 C C . ARG F 1 46 ? 26.974 59.904 105.328 1.00 16.06 46 ARG F C 1
ATOM 5589 O O . ARG F 1 46 ? 25.852 60.216 105.746 1.00 17.55 46 ARG F O 1
ATOM 5605 N N . ASP F 1 48 ? 28.263 62.348 102.822 1.00 17.24 48 ASP F N 1
ATOM 5606 C CA . ASP F 1 48 ? 29.053 62.707 101.627 1.00 17.70 48 ASP F CA 1
ATOM 5607 C C . ASP F 1 48 ? 28.979 64.185 101.235 1.00 18.57 48 ASP F C 1
ATOM 5608 O O . ASP F 1 48 ? 29.926 64.726 100.657 1.00 18.60 48 ASP F O 1
ATOM 5613 N N . GLY F 1 49 ? 27.872 64.828 101.569 1.00 18.01 49 GLY F N 1
ATOM 5614 C CA . GLY F 1 49 ? 27.710 66.251 101.230 1.00 19.16 49 GLY F CA 1
ATOM 5615 C C . GLY F 1 49 ? 28.285 67.225 102.241 1.00 19.65 49 GLY F C 1
ATOM 5616 O O . GLY F 1 49 ? 28.090 68.452 102.091 1.00 20.51 49 GLY F O 1
ATOM 5617 N N . HIS F 1 50 ? 28.996 66.720 103.253 1.00 19.32 50 HIS F N 1
ATOM 5618 C CA . HIS F 1 50 ? 29.497 67.566 104.341 1.00 18.98 50 HIS F CA 1
ATOM 5619 C C . HIS F 1 50 ? 31.005 67.526 104.514 1.00 18.61 50 HIS F C 1
ATOM 5620 O O . HIS F 1 50 ? 31.638 66.503 104.277 1.00 17.86 50 HIS F O 1
ATOM 5627 N N . GLY F 1 51 ? 31.555 68.662 104.931 1.00 18.94 51 GLY F N 1
ATOM 5628 C CA . GLY F 1 51 ? 33.000 68.774 105.162 1.00 18.65 51 GLY F CA 1
ATOM 5629 C C . GLY F 1 51 ? 33.385 68.335 106.554 1.00 18.25 51 GLY F C 1
ATOM 5630 O O . GLY F 1 51 ? 32.516 68.175 107.430 1.00 18.02 51 GLY F O 1
ATOM 5631 N N . GLY F 1 52 ? 34.691 68.183 106.783 1.00 18.31 52 GLY F N 1
ATOM 5632 C CA . GLY F 1 52 ? 35.209 67.737 108.072 1.00 18.67 52 GLY F CA 1
ATOM 5633 C C . GLY F 1 52 ? 34.927 68.688 109.229 1.00 18.72 52 GLY F C 1
ATOM 5634 O O . GLY F 1 52 ? 34.530 68.260 110.323 1.00 18.24 52 GLY F O 1
ATOM 5635 N N . GLY F 1 53 ? 35.123 69.982 108.979 1.00 19.15 53 GLY F N 1
ATOM 5636 C CA . GLY F 1 53 ? 34.835 71.019 109.974 1.00 19.88 53 GLY F CA 1
ATOM 5637 C C . GLY F 1 53 ? 33.386 71.080 110.400 1.00 19.85 53 GLY F C 1
ATOM 5638 O O . GLY F 1 53 ? 33.107 71.121 111.599 1.00 20.68 53 GLY F O 1
ATOM 5639 N N . GLU F 1 54 ? 32.479 71.057 109.419 1.00 20.30 54 GLU F N 1
ATOM 5640 C CA . GLU F 1 54 ? 31.038 71.080 109.674 1.00 20.86 54 GLU F CA 1
ATOM 5641 C C . GLU F 1 54 ? 30.641 69.905 110.570 1.00 20.42 54 GLU F C 1
ATOM 5642 O O . GLU F 1 54 ? 29.961 70.070 111.588 1.00 20.48 54 GLU F O 1
ATOM 5648 N N . ILE F 1 55 ? 31.110 68.719 110.204 1.00 19.41 55 ILE F N 1
ATOM 5649 C CA . ILE F 1 55 ? 30.812 67.510 110.981 1.00 18.88 55 ILE F CA 1
ATOM 5650 C C . ILE F 1 55 ? 31.417 67.556 112.384 1.00 17.82 55 ILE F C 1
ATOM 5651 O O . ILE F 1 55 ? 30.734 67.253 113.350 1.00 17.87 55 ILE F O 1
ATOM 5656 N N . LEU F 1 56 ? 32.696 67.919 112.497 1.00 18.18 56 LEU F N 1
ATOM 5657 C CA . LEU F 1 56 ? 33.328 67.994 113.821 1.00 18.52 56 LEU F CA 1
ATOM 5658 C C . LEU F 1 56 ? 32.578 68.967 114.736 1.00 18.65 56 LEU F C 1
ATOM 5659 O O . LEU F 1 56 ? 32.280 68.637 115.888 1.00 18.55 56 LEU F O 1
ATOM 5664 N N . LYS F 1 57 ? 32.251 70.149 114.210 1.00 19.51 57 LYS F N 1
ATOM 5665 C CA . LYS F 1 57 ? 31.535 71.173 114.988 1.00 20.19 57 LYS F CA 1
ATOM 5666 C C . LYS F 1 57 ? 30.216 70.603 115.521 1.00 19.82 57 LYS F C 1
ATOM 5667 O O . LYS F 1 57 ? 29.925 70.718 116.706 1.00 19.49 57 LYS F O 1
ATOM 5673 N N . ALA F 1 58 ? 29.465 69.930 114.654 1.00 19.59 58 ALA F N 1
ATOM 5674 C CA . ALA F 1 58 ? 28.206 69.308 115.049 1.00 20.09 58 ALA F CA 1
ATOM 5675 C C . ALA F 1 58 ? 28.414 68.240 116.125 1.00 20.39 58 ALA F C 1
ATOM 5676 O O . ALA F 1 58 ? 27.705 68.227 117.128 1.00 20.64 58 ALA F O 1
ATOM 5678 N N . ILE F 1 59 ? 29.391 67.355 115.911 1.00 20.26 59 ILE F N 1
ATOM 5679 C CA . ILE F 1 59 ? 29.654 66.256 116.843 1.00 20.09 59 ILE F CA 1
ATOM 5680 C C . ILE F 1 59 ? 30.017 66.801 118.213 1.00 20.21 59 ILE F C 1
ATOM 5681 O O . ILE F 1 59 ? 29.514 66.315 119.224 1.00 20.16 59 ILE F O 1
ATOM 5686 N N . LEU F 1 60 ? 30.886 67.810 118.248 1.00 21.08 60 LEU F N 1
ATOM 5687 C CA . LEU F 1 60 ? 31.385 68.311 119.537 1.00 22.13 60 LEU F CA 1
ATOM 5688 C C . LEU F 1 60 ? 30.308 68.959 120.410 1.00 23.88 60 LEU F C 1
ATOM 5689 O O . LEU F 1 60 ? 30.471 69.029 121.635 1.00 24.28 60 LEU F O 1
ATOM 5694 N N . THR F 1 61 ? 29.211 69.416 119.802 1.00 25.22 61 THR F N 1
ATOM 5695 C CA . THR F 1 61 ? 28.080 69.923 120.610 1.00 26.85 61 THR F CA 1
ATOM 5696 C C . THR F 1 61 ? 27.435 68.834 121.468 1.00 27.21 61 THR F C 1
ATOM 5697 O O . THR F 1 61 ? 26.784 69.127 122.475 1.00 28.11 61 THR F O 1
ATOM 5701 N N . VAL F 1 62 ? 27.614 67.573 121.085 1.00 27.72 62 VAL F N 1
ATOM 5702 C CA . VAL F 1 62 ? 26.948 66.484 121.805 1.00 27.57 62 VAL F CA 1
ATOM 5703 C C . VAL F 1 62 ? 27.886 65.392 122.321 1.00 27.40 62 VAL F C 1
ATOM 5704 O O . VAL F 1 62 ? 27.445 64.464 123.007 1.00 28.72 62 VAL F O 1
ATOM 5708 N N . PHE F 1 63 ? 29.173 65.506 122.020 1.00 25.95 63 PHE F N 1
ATOM 5709 C CA . PHE F 1 63 ? 30.125 64.425 122.235 1.00 24.94 63 PHE F CA 1
ATOM 5710 C C . PHE F 1 63 ? 31.274 64.996 123.041 1.00 24.60 63 PHE F C 1
ATOM 5711 O O . PHE F 1 63 ? 32.077 65.770 122.499 1.00 24.84 63 PHE F O 1
ATOM 5719 N N . PRO F 1 64 ? 31.349 64.639 124.342 1.00 23.60 64 PRO F N 1
ATOM 5720 C CA . PRO F 1 64 ? 32.456 65.089 125.181 1.00 23.39 64 PRO F CA 1
ATOM 5721 C C . PRO F 1 64 ? 33.762 64.356 124.839 1.00 22.55 64 PRO F C 1
ATOM 5722 O O . PRO F 1 64 ? 33.759 63.133 124.677 1.00 21.75 64 PRO F O 1
ATOM 5726 N N . LEU F 1 65 ? 34.871 65.088 124.724 1.00 22.17 65 LEU F N 1
ATOM 5727 C CA . LEU F 1 65 ? 36.155 64.415 124.497 1.00 22.05 65 LEU F CA 1
ATOM 5728 C C . LEU F 1 65 ? 36.773 63.882 125.780 1.00 21.50 65 LEU F C 1
ATOM 5729 O O . LEU F 1 65 ? 36.737 64.546 126.813 1.00 22.08 65 LEU F O 1
ATOM 5734 N N . ASP F 1 66 ? 37.362 62.695 125.696 1.00 20.39 66 ASP F N 1
ATOM 5735 C CA . ASP F 1 66 ? 37.900 61.987 126.870 1.00 20.28 66 ASP F CA 1
ATOM 5736 C C . ASP F 1 66 ? 38.990 62.783 127.600 1.00 21.28 66 ASP F C 1
ATOM 5737 O O . ASP F 1 66 ? 39.979 63.193 126.973 1.00 20.58 66 ASP F O 1
ATOM 5742 N N . THR F 1 67 ? 38.801 62.989 128.906 1.00 22.08 67 THR F N 1
ATOM 5743 C CA . THR F 1 67 ? 39.830 63.640 129.762 1.00 23.28 67 THR F CA 1
ATOM 5744 C C . THR F 1 67 ? 40.750 62.628 130.445 1.00 23.58 67 THR F C 1
ATOM 5745 O O . THR F 1 67 ? 41.731 63.004 131.120 1.00 23.95 67 THR F O 1
ATOM 5749 N N . TYR F 1 68 ? 40.459 61.345 130.278 1.00 23.54 68 TYR F N 1
ATOM 5750 C CA . TYR F 1 68 ? 41.254 60.294 130.928 1.00 24.40 68 TYR F CA 1
ATOM 5751 C C . TYR F 1 68 ? 42.469 59.944 130.101 1.00 24.40 68 TYR F C 1
ATOM 5752 O O . TYR F 1 68 ? 43.316 59.128 130.511 1.00 25.50 68 TYR F O 1
ATOM 5761 N N . VAL F 1 69 ? 42.520 60.526 128.907 1.00 24.00 69 VAL F N 1
ATOM 5762 C CA . VAL F 1 69 ? 43.711 60.474 128.069 1.00 23.20 69 VAL F CA 1
ATOM 5763 C C . VAL F 1 69 ? 44.097 61.905 127.710 1.00 22.81 69 VAL F C 1
ATOM 5764 O O . VAL F 1 69 ? 43.252 62.798 127.686 1.00 22.67 69 VAL F O 1
ATOM 5768 N N . ASP F 1 70 ? 45.381 62.120 127.441 1.00 23.52 70 ASP F N 1
ATOM 5769 C CA . ASP F 1 70 ? 45.871 63.454 127.114 1.00 23.73 70 ASP F CA 1
ATOM 5770 C C . ASP F 1 70 ? 45.460 63.885 125.710 1.00 22.72 70 ASP F C 1
ATOM 5771 O O . ASP F 1 70 ? 45.205 65.067 125.482 1.00 23.41 70 ASP F O 1
ATOM 5776 N N . LYS F 1 71 ? 45.366 62.923 124.783 1.00 22.31 71 LYS F N 1
ATOM 5777 C CA . LYS F 1 71 ? 45.117 63.226 123.368 1.00 22.10 71 LYS F CA 1
ATOM 5778 C C . LYS F 1 71 ? 43.926 62.418 122.824 1.00 20.91 71 LYS F C 1
ATOM 5779 O O . LYS F 1 71 ? 44.128 61.432 122.093 1.00 20.36 71 LYS F O 1
ATOM 5785 N N . PRO F 1 72 ? 42.689 62.835 123.170 1.00 20.11 72 PRO F N 1
ATOM 5786 C CA . PRO F 1 72 ? 41.495 62.089 122.713 1.00 19.50 72 PRO F CA 1
ATOM 5787 C C . PRO F 1 72 ? 41.136 62.272 121.236 1.00 20.03 72 PRO F C 1
ATOM 5788 O O . PRO F 1 72 ? 40.260 61.558 120.738 1.00 19.26 72 PRO F O 1
ATOM 5792 N N . ALA F 1 73 ? 41.786 63.216 120.543 1.00 19.21 73 ALA F N 1
ATOM 5793 C CA . ALA F 1 73 ? 41.599 63.379 119.104 1.00 18.64 73 ALA F CA 1
ATOM 5794 C C . ALA F 1 73 ? 42.879 62.948 118.391 1.00 18.87 73 ALA F C 1
ATOM 5795 O O . ALA F 1 73 ? 43.976 63.245 118.864 1.00 18.90 73 ALA F O 1
ATOM 5797 N N . THR F 1 74 ? 42.749 62.230 117.279 1.00 17.68 74 THR F N 1
ATOM 5798 C CA . THR F 1 74 ? 43.923 61.740 116.551 1.00 16.95 74 THR F CA 1
ATOM 5799 C C . THR F 1 74 ? 43.862 62.074 115.069 1.00 16.35 74 THR F C 1
ATOM 5800 O O . THR F 1 74 ? 42.905 61.724 114.380 1.00 15.40 74 THR F O 1
ATOM 5804 N N . LEU F 1 75 ? 44.918 62.727 114.572 1.00 16.14 75 LEU F N 1
ATOM 5805 C CA . LEU F 1 75 ? 45.088 62.960 113.136 1.00 16.15 75 LEU F CA 1
ATOM 5806 C C . LEU F 1 75 ? 45.956 61.888 112.475 1.00 16.06 75 LEU F C 1
ATOM 5807 O O . LEU F 1 75 ? 46.665 61.137 113.166 1.00 16.98 75 LEU F O 1
ATOM 5820 N N . GLU F 1 77 ? 49.196 61.347 110.256 1.00 18.20 77 GLU F N 1
ATOM 5821 C CA . GLU F 1 77 ? 50.460 62.006 109.882 1.00 18.97 77 GLU F CA 1
ATOM 5822 C C . GLU F 1 77 ? 50.666 61.937 108.370 1.00 19.25 77 GLU F C 1
ATOM 5823 O O . GLU F 1 77 ? 50.307 60.951 107.721 1.00 18.84 77 GLU F O 1
ATOM 5829 N N . LYS F 1 78 ? 51.279 62.971 107.805 1.00 19.63 78 LYS F N 1
ATOM 5830 C CA . LYS F 1 78 ? 51.547 62.953 106.366 1.00 19.99 78 LYS F CA 1
ATOM 5831 C C . LYS F 1 78 ? 52.580 61.886 106.047 1.00 19.98 78 LYS F C 1
ATOM 5832 O O . LYS F 1 78 ? 53.516 61.681 106.805 1.00 19.71 78 LYS F O 1
ATOM 5838 N N . VAL F 1 79 ? 52.398 61.202 104.925 1.00 19.39 79 VAL F N 1
ATOM 5839 C CA . VAL F 1 79 ? 53.378 60.236 104.438 1.00 20.62 79 VAL F CA 1
ATOM 5840 C C . VAL F 1 79 ? 54.679 61.016 104.234 1.00 21.27 79 VAL F C 1
ATOM 5841 O O . VAL F 1 79 ? 54.640 62.125 103.702 1.00 21.27 79 VAL F O 1
ATOM 5845 N N . PRO F 1 80 ? 55.816 60.477 104.711 1.00 22.03 80 PRO F N 1
ATOM 5846 C CA . PRO F 1 80 ? 57.119 61.152 104.493 1.00 22.61 80 PRO F CA 1
ATOM 5847 C C . PRO F 1 80 ? 57.326 61.477 103.016 1.00 23.34 80 PRO F C 1
ATOM 5848 O O . PRO F 1 80 ? 57.144 60.618 102.158 1.00 23.12 80 PRO F O 1
ATOM 5852 N N . GLY F 1 81 ? 57.656 62.728 102.716 1.00 23.88 81 GLY F N 1
ATOM 5853 C CA . GLY F 1 81 ? 57.786 63.134 101.322 1.00 25.20 81 GLY F CA 1
ATOM 5854 C C . GLY F 1 81 ? 56.538 63.769 100.737 1.00 25.75 81 GLY F C 1
ATOM 5855 O O . GLY F 1 81 ? 56.598 64.393 99.669 1.00 26.09 81 GLY F O 1
ATOM 5856 N N . ASP F 1 82 ? 55.394 63.577 101.405 1.00 25.24 82 ASP F N 1
ATOM 5857 C CA . ASP F 1 82 ? 54.142 64.191 100.961 1.00 25.95 82 ASP F CA 1
ATOM 5858 C C . ASP F 1 82 ? 54.026 65.509 101.708 1.00 26.13 82 ASP F C 1
ATOM 5859 O O . ASP F 1 82 ? 53.720 65.547 102.913 1.00 26.67 82 ASP F O 1
ATOM 5864 N N . THR F 1 83 ? 54.306 66.597 100.996 1.00 26.98 83 THR F N 1
ATOM 5865 C CA . THR F 1 83 ? 54.499 67.890 101.646 1.00 27.13 83 THR F CA 1
ATOM 5866 C C . THR F 1 83 ? 53.278 68.801 101.521 1.00 27.56 83 THR F C 1
ATOM 5867 O O . THR F 1 83 ? 53.342 69.989 101.860 1.00 28.67 83 THR F O 1
ATOM 5871 N N . VAL F 1 84 ? 52.170 68.229 101.060 1.00 27.56 84 VAL F N 1
ATOM 5872 C CA . VAL F 1 84 ? 50.896 68.950 100.893 1.00 27.14 84 VAL F CA 1
ATOM 5873 C C . VAL F 1 84 ? 50.505 69.744 102.154 1.00 26.83 84 VAL F C 1
ATOM 5874 O O . VAL F 1 84 ? 50.659 69.265 103.278 1.00 26.94 84 VAL F O 1
ATOM 5878 N N . ALA F 1 85 ? 50.034 70.977 101.971 1.00 26.46 85 ALA F N 1
ATOM 5879 C CA . ALA F 1 85 ? 49.605 71.807 103.099 1.00 25.60 85 ALA F CA 1
ATOM 5880 C C . ALA F 1 85 ? 48.391 71.165 103.765 1.00 25.08 85 ALA F C 1
ATOM 5881 O O . ALA F 1 85 ? 47.553 70.572 103.082 1.00 25.75 85 ALA F O 1
ATOM 5883 N N . THR F 1 86 ? 48.324 71.285 105.087 1.00 24.38 86 THR F N 1
ATOM 5884 C CA . THR F 1 86 ? 47.185 70.793 105.877 1.00 24.87 86 THR F CA 1
ATOM 5885 C C . THR F 1 86 ? 46.525 71.860 106.771 1.00 24.72 86 THR F C 1
ATOM 5886 O O . THR F 1 86 ? 46.477 71.713 107.993 1.00 24.03 86 THR F O 1
ATOM 5890 N N . PRO F 1 87 ? 45.967 72.930 106.162 1.00 25.54 87 PRO F N 1
ATOM 5891 C CA . PRO F 1 87 ? 45.322 73.946 107.002 1.00 25.98 87 PRO F CA 1
ATOM 5892 C C . PRO F 1 87 ? 44.100 73.453 107.795 1.00 25.85 87 PRO F C 1
ATOM 5893 O O . PRO F 1 87 ? 43.762 74.044 108.829 1.00 26.14 87 PRO F O 1
ATOM 5897 N N . ILE F 1 88 ? 43.480 72.347 107.369 1.00 25.81 88 ILE F N 1
ATOM 5898 C CA . ILE F 1 88 ? 42.331 71.818 108.128 1.00 24.70 88 ILE F CA 1
ATOM 5899 C C . ILE F 1 88 ? 42.712 71.402 109.547 1.00 23.48 88 ILE F C 1
ATOM 5900 O O . ILE F 1 88 ? 41.874 71.421 110.445 1.00 23.81 88 ILE F O 1
ATOM 5905 N N . TRP F 1 89 ? 43.979 71.051 109.761 1.00 23.05 89 TRP F N 1
ATOM 5906 C CA . TRP F 1 89 ? 44.448 70.710 111.099 1.00 23.26 89 TRP F CA 1
ATOM 5907 C C . TRP F 1 89 ? 44.223 71.846 112.092 1.00 24.28 89 TRP F C 1
ATOM 5908 O O . TRP F 1 89 ? 43.864 71.595 113.240 1.00 24.36 89 TRP F O 1
ATOM 5919 N N . ASP F 1 90 ? 44.437 73.081 111.636 1.00 25.65 90 ASP F N 1
ATOM 5920 C CA . ASP F 1 90 ? 44.160 74.277 112.442 1.00 26.97 90 ASP F CA 1
ATOM 5921 C C . ASP F 1 90 ? 42.666 74.500 112.631 1.00 26.68 90 ASP F C 1
ATOM 5922 O O . ASP F 1 90 ? 42.256 74.968 113.698 1.00 27.25 90 ASP F O 1
ATOM 5927 N N . VAL F 1 91 ? 41.871 74.198 111.602 1.00 26.16 91 VAL F N 1
ATOM 5928 C CA . VAL F 1 91 ? 40.399 74.301 111.694 1.00 25.76 91 VAL F CA 1
ATOM 5929 C C . VAL F 1 91 ? 39.918 73.391 112.829 1.00 25.12 91 VAL F C 1
ATOM 5930 O O . VAL F 1 91 ? 39.190 73.819 113.719 1.00 25.15 91 VAL F O 1
ATOM 5934 N N . TYR F 1 92 ? 40.363 72.137 112.799 1.00 24.04 92 TYR F N 1
ATOM 5935 C CA . TYR F 1 92 ? 40.063 71.167 113.854 1.00 23.31 92 TYR F CA 1
ATOM 5936 C C . TYR F 1 92 ? 40.497 71.590 115.267 1.00 23.17 92 TYR F C 1
ATOM 5937 O O . TYR F 1 92 ? 39.736 71.444 116.233 1.00 22.24 92 TYR F O 1
ATOM 5946 N N . ALA F 1 93 ? 41.721 72.101 115.399 1.00 23.66 93 ALA F N 1
ATOM 5947 C CA . ALA F 1 93 ? 42.219 72.495 116.709 1.00 24.29 93 ALA F CA 1
ATOM 5948 C C . ALA F 1 93 ? 41.364 73.630 117.293 1.00 24.47 93 ALA F C 1
ATOM 5949 O O . ALA F 1 93 ? 41.009 73.604 118.482 1.00 24.35 93 ALA F O 1
ATOM 5951 N N . GLY F 1 94 ? 40.990 74.575 116.428 1.00 24.61 94 GLY F N 1
ATOM 5952 C CA . GLY F 1 94 ? 40.072 75.665 116.780 1.00 24.77 94 GLY F CA 1
ATOM 5953 C C . GLY F 1 94 ? 38.733 75.184 117.310 1.00 24.75 94 GLY F C 1
ATOM 5954 O O . GLY F 1 94 ? 38.228 75.687 118.317 1.00 24.54 94 GLY F O 1
ATOM 5955 N N . LEU F 1 95 ? 38.147 74.209 116.617 1.00 24.58 95 LEU F N 1
ATOM 5956 C CA . LEU F 1 95 ? 36.852 73.671 117.011 1.00 24.19 95 LEU F CA 1
ATOM 5957 C C . LEU F 1 95 ? 36.954 72.913 118.326 1.00 24.05 95 LEU F C 1
ATOM 5958 O O . LEU F 1 95 ? 36.051 72.967 119.166 1.00 23.60 95 LEU F O 1
ATOM 5963 N N . ILE F 1 96 ? 38.060 72.207 118.506 1.00 24.73 96 ILE F N 1
ATOM 5964 C CA . ILE F 1 96 ? 38.272 71.478 119.741 1.00 26.00 96 ILE F CA 1
ATOM 5965 C C . ILE F 1 96 ? 38.434 72.459 120.905 1.00 27.36 96 ILE F C 1
ATOM 5966 O O . ILE F 1 96 ? 37.836 72.279 121.960 1.00 27.00 96 ILE F O 1
ATOM 5971 N N . LYS F 1 97 ? 39.199 73.517 120.666 1.00 28.89 97 LYS F N 1
ATOM 5972 C CA . LYS F 1 97 ? 39.408 74.586 121.655 1.00 31.20 97 LYS F CA 1
ATOM 5973 C C . LYS F 1 97 ? 38.107 75.174 122.236 1.00 32.21 97 LYS F C 1
ATOM 5974 O O . LYS F 1 97 ? 38.051 75.490 123.428 1.00 32.58 97 LYS F O 1
ATOM 5980 N N . GLU F 1 98 ? 37.075 75.319 121.401 1.00 33.61 98 GLU F N 1
ATOM 5981 C CA . GLU F 1 98 ? 35.751 75.799 121.850 1.00 35.11 98 GLU F CA 1
ATOM 5982 C C . GLU F 1 98 ? 35.111 74.957 122.957 1.00 35.68 98 GLU F C 1
ATOM 5983 O O . GLU F 1 98 ? 34.338 75.481 123.757 1.00 35.89 98 GLU F O 1
ATOM 5989 N N . HIS F 1 99 ? 35.417 73.661 123.002 1.00 36.11 99 HIS F N 1
ATOM 5990 C CA . HIS F 1 99 ? 34.806 72.775 123.997 1.00 36.66 99 HIS F CA 1
ATOM 5991 C C . HIS F 1 99 ? 35.769 72.298 125.060 1.00 37.00 99 HIS F C 1
ATOM 5992 O O . HIS F 1 99 ? 35.357 71.960 126.174 1.00 37.82 99 HIS F O 1
ATOM 5999 N N . ASP F 1 100 ? 37.053 72.309 124.724 1.00 36.73 100 ASP F N 1
ATOM 6000 C CA . ASP F 1 100 ? 38.066 71.713 125.558 1.00 36.55 100 ASP F CA 1
ATOM 6001 C C . ASP F 1 100 ? 39.277 72.646 125.672 1.00 36.41 100 ASP F C 1
ATOM 6002 O O . ASP F 1 100 ? 39.911 72.971 124.667 1.00 36.48 100 ASP F O 1
ATOM 6007 N N . GLU F 1 101 ? 39.583 73.068 126.901 1.00 36.00 101 GLU F N 1
ATOM 6008 C CA . GLU F 1 101 ? 40.739 73.929 127.204 1.00 35.78 101 GLU F CA 1
ATOM 6009 C C . GLU F 1 101 ? 42.062 73.478 126.575 1.00 35.31 101 GLU F C 1
ATOM 6010 O O . GLU F 1 101 ? 42.912 74.313 126.232 1.00 35.71 101 GLU F O 1
ATOM 6012 N N . ARG F 1 102 ? 42.236 72.163 126.417 1.00 34.49 102 ARG F N 1
ATOM 6013 C CA . ARG F 1 102 ? 43.485 71.603 125.896 1.00 33.42 102 ARG F CA 1
ATOM 6014 C C . ARG F 1 102 ? 43.773 72.014 124.453 1.00 32.88 102 ARG F C 1
ATOM 6015 O O . ARG F 1 102 ? 44.930 72.038 124.045 1.00 32.45 102 ARG F O 1
ATOM 6023 N N . GLY F 1 103 ? 42.719 72.333 123.700 1.00 32.36 103 GLY F N 1
ATOM 6024 C CA . GLY F 1 103 ? 42.819 72.719 122.289 1.00 31.44 103 GLY F CA 1
ATOM 6025 C C . GLY F 1 103 ? 43.724 71.805 121.487 1.00 31.07 103 GLY F C 1
ATOM 6026 O O . GLY F 1 103 ? 43.574 70.581 121.522 1.00 30.22 103 GLY F O 1
ATOM 6027 N N . ALA F 1 104 ? 44.690 72.411 120.793 1.00 30.25 104 ALA F N 1
ATOM 6028 C CA . ALA F 1 104 ? 45.640 71.685 119.950 1.00 29.63 104 ALA F CA 1
ATOM 6029 C C . ALA F 1 104 ? 46.401 70.573 120.669 1.00 28.86 104 ALA F C 1
ATOM 6030 O O . ALA F 1 104 ? 46.760 69.578 120.035 1.00 28.46 104 ALA F O 1
ATOM 6032 N N . ASP F 1 105 ? 46.631 70.734 121.978 1.00 27.96 105 ASP F N 1
ATOM 6033 C CA . ASP F 1 105 ? 47.327 69.726 122.792 1.00 28.07 105 ASP F CA 1
ATOM 6034 C C . ASP F 1 105 ? 46.507 68.440 123.019 1.00 26.34 105 ASP F C 1
ATOM 6035 O O . ASP F 1 105 ? 47.037 67.445 123.506 1.00 26.35 105 ASP F O 1
ATOM 6040 N N . ALA F 1 106 ? 45.221 68.484 122.697 1.00 25.27 106 ALA F N 1
ATOM 6041 C CA . ALA F 1 106 ? 44.368 67.296 122.814 1.00 23.77 106 ALA F CA 1
ATOM 6042 C C . ALA F 1 106 ? 44.455 66.458 121.539 1.00 23.69 106 ALA F C 1
ATOM 6043 O O . ALA F 1 106 ? 43.851 65.395 121.468 1.00 22.74 106 ALA F O 1
ATOM 6045 N N . ILE F 1 107 ? 45.215 66.930 120.548 1.00 22.59 107 ILE F N 1
ATOM 6046 C CA . ILE F 1 107 ? 45.340 66.211 119.278 1.00 21.99 107 ILE F CA 1
ATOM 6047 C C . ILE F 1 107 ? 46.689 65.501 119.147 1.00 21.57 107 ILE F C 1
ATOM 6048 O O . ILE F 1 107 ? 47.749 66.127 119.199 1.00 22.31 107 ILE F O 1
ATOM 6053 N N . GLY F 1 108 ? 46.639 64.187 118.991 1.00 19.96 108 GLY F N 1
ATOM 6054 C CA . GLY F 1 108 ? 47.839 63.404 118.724 1.00 19.66 108 GLY F CA 1
ATOM 6055 C C . GLY F 1 108 ? 47.794 63.006 117.262 1.00 19.32 108 GLY F C 1
ATOM 6056 O O . GLY F 1 108 ? 47.023 63.568 116.475 1.00 19.42 108 GLY F O 1
ATOM 6057 N N . SER F 1 109 ? 48.622 62.041 116.892 1.00 18.87 109 SER F N 1
ATOM 6058 C CA . SER F 1 109 ? 48.695 61.628 115.505 1.00 19.50 109 SER F CA 1
ATOM 6059 C C . SER F 1 109 ? 49.158 60.188 115.389 1.00 18.42 109 SER F C 1
ATOM 6060 O O . SER F 1 109 ? 49.757 59.630 116.312 1.00 19.52 109 SER F O 1
ATOM 6063 N N . LEU F 1 110 ? 48.865 59.584 114.248 1.00 17.65 110 LEU F N 1
ATOM 6064 C CA . LEU F 1 110 ? 49.333 58.244 113.969 1.00 17.41 110 LEU F CA 1
ATOM 6065 C C . LEU F 1 110 ? 49.830 58.216 112.545 1.00 17.12 110 LEU F C 1
ATOM 6066 O O . LEU F 1 110 ? 49.256 58.870 111.681 1.00 16.98 110 LEU F O 1
ATOM 6071 N N . GLU F 1 111 ? 50.912 57.468 112.307 1.00 16.83 111 GLU F N 1
ATOM 6072 C CA . GLU F 1 111 ? 51.373 57.209 110.948 1.00 16.94 111 GLU F CA 1
ATOM 6073 C C . GLU F 1 111 ? 50.212 56.590 110.140 1.00 17.28 111 GLU F C 1
ATOM 6074 O O . GLU F 1 111 ? 49.334 55.945 110.713 1.00 16.14 111 GLU F O 1
ATOM 6080 N N . ARG F 1 112 ? 50.206 56.831 108.833 1.00 16.08 112 ARG F N 1
ATOM 6081 C CA . ARG F 1 112 ? 49.096 56.454 107.949 1.00 16.99 112 ARG F CA 1
ATOM 6082 C C . ARG F 1 112 ? 48.530 55.035 108.185 1.00 16.95 112 ARG F C 1
ATOM 6083 O O . ARG F 1 112 ? 47.342 54.860 108.468 1.00 16.85 112 ARG F O 1
ATOM 6091 N N . PHE F 1 113 ? 49.381 54.024 108.079 1.00 16.95 113 PHE F N 1
ATOM 6092 C CA . PHE F 1 113 ? 48.898 52.663 108.220 1.00 17.70 113 PHE F CA 1
ATOM 6093 C C . PHE F 1 113 ? 48.514 52.311 109.647 1.00 17.02 113 PHE F C 1
ATOM 6094 O O . PHE F 1 113 ? 47.574 51.545 109.862 1.00 17.42 113 PHE F O 1
ATOM 6102 N N . ALA F 1 114 ? 49.202 52.903 110.618 1.00 16.85 114 ALA F N 1
ATOM 6103 C CA . ALA F 1 114 ? 48.803 52.756 112.031 1.00 16.20 114 ALA F CA 1
ATOM 6104 C C . ALA F 1 114 ? 47.404 53.338 112.261 1.00 15.95 114 ALA F C 1
ATOM 6105 O O . ALA F 1 114 ? 46.612 52.825 113.068 1.00 15.49 114 ALA F O 1
ATOM 6107 N N . PHE F 1 115 ? 47.129 54.416 111.537 1.00 14.66 115 PHE F N 1
ATOM 6108 C CA . PHE F 1 115 ? 45.859 55.132 111.648 1.00 14.27 115 PHE F CA 1
ATOM 6109 C C . PHE F 1 115 ? 44.738 54.240 111.137 1.00 14.34 115 PHE F C 1
ATOM 6110 O O . PHE F 1 115 ? 43.716 54.101 111.804 1.00 15.11 115 PHE F O 1
ATOM 6118 N N . TYR F 1 116 ? 44.950 53.622 109.982 1.00 14.89 116 TYR F N 1
ATOM 6119 C CA . TYR F 1 116 ? 43.978 52.676 109.428 1.00 15.60 116 TYR F CA 1
ATOM 6120 C C . TYR F 1 116 ? 43.702 51.558 110.422 1.00 16.26 116 TYR F C 1
ATOM 6121 O O . TYR F 1 116 ? 42.542 51.184 110.645 1.00 15.61 116 TYR F O 1
ATOM 6130 N N . GLU F 1 117 ? 44.760 51.011 111.015 1.00 16.01 117 GLU F N 1
ATOM 6131 C CA . GLU F 1 117 ? 44.579 49.925 111.993 1.00 17.87 117 GLU F CA 1
ATOM 6132 C C . GLU F 1 117 ? 43.763 50.355 113.194 1.00 16.91 117 GLU F C 1
ATOM 6133 O O . GLU F 1 117 ? 42.871 49.627 113.659 1.00 17.48 117 GLU F O 1
ATOM 6139 N N . GLN F 1 118 ? 44.037 51.549 113.701 1.00 16.40 118 GLN F N 1
ATOM 6140 C CA . GLN F 1 118 ? 43.284 52.039 114.850 1.00 16.33 118 GLN F CA 1
ATOM 6141 C C . GLN F 1 118 ? 41.823 52.355 114.448 1.00 15.51 118 GLN F C 1
ATOM 6142 O O . GLN F 1 118 ? 40.893 52.064 115.205 1.00 15.32 118 GLN F O 1
ATOM 6148 N N . ALA F 1 119 ? 41.629 52.893 113.244 1.00 14.34 119 ALA F N 1
ATOM 6149 C CA . ALA F 1 119 ? 40.290 53.203 112.742 1.00 13.93 119 ALA F CA 1
ATOM 6150 C C . ALA F 1 119 ? 39.408 51.951 112.597 1.00 14.19 119 ALA F C 1
ATOM 6151 O O . ALA F 1 119 ? 38.197 52.030 112.753 1.00 14.43 119 ALA F O 1
ATOM 6153 N N . LYS F 1 120 ? 40.028 50.803 112.352 1.00 15.33 120 LYS F N 1
ATOM 6154 C CA . LYS F 1 120 ? 39.283 49.531 112.264 1.00 16.46 120 LYS F CA 1
ATOM 6155 C C . LYS F 1 120 ? 38.633 49.154 113.596 1.00 16.82 120 LYS F C 1
ATOM 6156 O O . LYS F 1 120 ? 37.687 48.331 113.622 1.00 18.36 120 LYS F O 1
ATOM 6162 N N . ASN F 1 121 ? 39.119 49.745 114.687 1.00 16.97 121 ASN F N 1
ATOM 6163 C CA . ASN F 1 121 ? 38.538 49.508 116.019 1.00 18.01 121 ASN F CA 1
ATOM 6164 C C . ASN F 1 121 ? 37.452 50.488 116.381 1.00 16.88 121 ASN F C 1
ATOM 6165 O O . ASN F 1 121 ? 36.840 50.374 117.450 1.00 17.78 121 ASN F O 1
ATOM 6170 N N . ALA F 1 122 ? 37.172 51.443 115.506 1.00 16.38 122 ALA F N 1
ATOM 6171 C CA . ALA F 1 122 ? 36.160 52.449 115.860 1.00 15.03 122 ALA F CA 1
ATOM 6172 C C . ALA F 1 122 ? 34.743 51.851 115.958 1.00 15.25 122 ALA F C 1
ATOM 6173 O O . ALA F 1 122 ? 34.404 50.922 115.229 1.00 15.12 122 ALA F O 1
ATOM 6175 N N . TYR F 1 123 ? 33.923 52.408 116.836 1.00 14.60 123 TYR F N 1
ATOM 6176 C CA . TYR F 1 123 ? 32.493 52.051 116.890 1.00 14.12 123 TYR F CA 1
ATOM 6177 C C . TYR F 1 123 ? 31.754 52.520 115.635 1.00 14.56 123 TYR F C 1
ATOM 6178 O O . TYR F 1 123 ? 30.830 51.844 115.131 1.00 14.77 123 TYR F O 1
ATOM 6187 N N . CYS F 1 124 ? 32.145 53.691 115.130 1.00 13.65 124 CYS F N 1
ATOM 6188 C CA . CYS F 1 124 ? 31.430 54.302 114.011 1.00 14.00 124 CYS F CA 1
ATOM 6189 C C . CYS F 1 124 ? 32.417 55.062 113.150 1.00 13.10 124 CYS F C 1
ATOM 6190 O O . CYS F 1 124 ? 33.311 55.731 113.680 1.00 12.46 124 CYS F O 1
ATOM 6193 N N . VAL F 1 125 ? 32.246 54.931 111.839 1.00 12.85 125 VAL F N 1
ATOM 6194 C CA . VAL F 1 125 ? 33.002 55.718 110.864 1.00 13.83 125 VAL F CA 1
ATOM 6195 C C . VAL F 1 125 ? 32.020 56.632 110.131 1.00 13.68 125 VAL F C 1
ATOM 6196 O O . VAL F 1 125 ? 31.038 56.171 109.555 1.00 13.80 125 VAL F O 1
ATOM 6200 N N . ILE F 1 126 ? 32.285 57.933 110.150 1.00 13.61 126 ILE F N 1
ATOM 6201 C CA . ILE F 1 126 ? 31.409 58.875 109.441 1.00 13.55 126 ILE F CA 1
ATOM 6202 C C . ILE F 1 126 ? 32.085 59.219 108.115 1.00 13.54 126 ILE F C 1
ATOM 6203 O O . ILE F 1 126 ? 33.197 59.761 108.111 1.00 13.88 126 ILE F O 1
ATOM 6208 N N . ALA F 1 127 ? 31.438 58.889 107.001 1.00 12.84 127 ALA F N 1
ATOM 6209 C CA . ALA F 1 127 ? 32.085 59.041 105.695 1.00 13.00 127 ALA F CA 1
ATOM 6210 C C . ALA F 1 127 ? 31.743 60.422 105.154 1.00 13.71 127 ALA F C 1
ATOM 6211 O O . ALA F 1 127 ? 30.672 60.612 104.586 1.00 14.62 127 ALA F O 1
ATOM 6213 N N . SER F 1 128 ? 32.631 61.389 105.411 1.00 14.33 128 SER F N 1
ATOM 6214 C CA . SER F 1 128 ? 32.434 62.775 104.929 1.00 14.48 128 SER F CA 1
ATOM 6215 C C . SER F 1 128 ? 32.768 62.936 103.452 1.00 15.68 128 SER F C 1
ATOM 6216 O O . SER F 1 128 ? 33.311 62.035 102.830 1.00 15.52 128 SER F O 1
ATOM 6219 N N . GLY F 1 129 ? 32.458 64.117 102.908 1.00 15.90 129 GLY F N 1
ATOM 6220 C CA . GLY F 1 129 ? 32.930 64.474 101.567 1.00 16.92 129 GLY F CA 1
ATOM 6221 C C . GLY F 1 129 ? 34.113 65.426 101.598 1.00 18.44 129 GLY F C 1
ATOM 6222 O O . GLY F 1 129 ? 34.418 66.050 100.582 1.00 20.09 129 GLY F O 1
ATOM 6223 N N . GLU F 1 130 ? 34.798 65.520 102.738 1.00 18.59 130 GLU F N 1
ATOM 6224 C CA . GLU F 1 130 ? 35.919 66.470 102.892 1.00 19.20 130 GLU F CA 1
ATOM 6225 C C . GLU F 1 130 ? 36.983 66.297 101.811 1.00 19.84 130 GLU F C 1
ATOM 6226 O O . GLU F 1 130 ? 37.575 65.229 101.699 1.00 19.50 130 GLU F O 1
ATOM 6232 N N . SER F 1 131 ? 37.235 67.356 101.029 1.00 19.58 131 SER F N 1
ATOM 6233 C CA . SER F 1 131 ? 38.132 67.236 99.879 1.00 21.03 131 SER F CA 1
ATOM 6234 C C . SER F 1 131 ? 39.609 67.414 100.229 1.00 21.66 131 SER F C 1
ATOM 6235 O O . SER F 1 131 ? 40.483 67.060 99.436 1.00 21.43 131 SER F O 1
ATOM 6238 N N . ALA F 1 132 ? 39.891 67.938 101.413 1.00 21.12 132 ALA F N 1
ATOM 6239 C CA . ALA F 1 132 ? 41.283 68.081 101.852 1.00 22.60 132 ALA F CA 1
ATOM 6240 C C . ALA F 1 132 ? 41.878 66.725 102.223 1.00 22.39 132 ALA F C 1
ATOM 6241 O O . ALA F 1 132 ? 41.181 65.884 102.769 1.00 22.76 132 ALA F O 1
ATOM 6243 N N . GLN F 1 133 ? 43.158 66.500 101.912 1.00 22.85 133 GLN F N 1
ATOM 6244 C CA . GLN F 1 133 ? 43.834 65.287 102.383 1.00 22.59 133 GLN F CA 1
ATOM 6245 C C . GLN F 1 133 ? 44.266 65.425 103.842 1.00 21.09 133 GLN F C 1
ATOM 6246 O O . GLN F 1 133 ? 44.405 66.533 104.374 1.00 20.99 133 GLN F O 1
ATOM 6252 N N . TYR F 1 134 ? 44.493 64.278 104.467 1.00 20.55 134 TYR F N 1
ATOM 6253 C CA . TYR F 1 134 ? 44.826 64.198 105.883 1.00 19.20 134 TYR F CA 1
ATOM 6254 C C . TYR F 1 134 ? 43.810 64.943 106.743 1.00 18.36 134 TYR F C 1
ATOM 6255 O O . TYR F 1 134 ? 44.150 65.560 107.750 1.00 18.33 134 TYR F O 1
ATOM 6264 N N . ALA F 1 135 ? 42.546 64.809 106.355 1.00 17.72 135 ALA F N 1
ATOM 6265 C CA . ALA F 1 135 ? 41.449 65.433 107.084 1.00 16.51 135 ALA F CA 1
ATOM 6266 C C . ALA F 1 135 ? 40.684 64.438 107.972 1.00 16.22 135 ALA F C 1
ATOM 6267 O O . ALA F 1 135 ? 39.656 64.786 108.559 1.00 16.53 135 ALA F O 1
ATOM 6269 N N . ASN F 1 136 ? 41.233 63.228 108.110 1.00 15.55 136 ASN F N 1
ATOM 6270 C CA . ASN F 1 136 ? 40.651 62.220 108.996 1.00 15.58 136 ASN F CA 1
ATOM 6271 C C . ASN F 1 136 ? 40.880 62.571 110.441 1.00 15.29 136 ASN F C 1
ATOM 6272 O O . ASN F 1 136 ? 41.926 63.138 110.799 1.00 16.25 136 ASN F O 1
ATOM 6277 N N . LEU F 1 137 ? 39.910 62.272 111.292 1.00 14.97 137 LEU F N 1
ATOM 6278 C CA . LEU F 1 137 ? 40.097 62.528 112.703 1.00 14.97 137 LEU F CA 1
ATOM 6279 C C . LEU F 1 137 ? 39.420 61.427 113.534 1.00 16.28 137 LEU F C 1
ATOM 6280 O O . LEU F 1 137 ? 38.235 61.133 113.318 1.00 17.87 137 LEU F O 1
ATOM 6285 N N . ILE F 1 138 ? 40.168 60.823 114.450 1.00 15.37 138 ILE F N 1
ATOM 6286 C CA . ILE F 1 138 ? 39.587 59.850 115.396 1.00 15.25 138 ILE F CA 1
ATOM 6287 C C . ILE F 1 138 ? 39.258 60.618 116.665 1.00 15.85 138 ILE F C 1
ATOM 6288 O O . ILE F 1 138 ? 40.087 61.403 117.138 1.00 15.91 138 ILE F O 1
ATOM 6293 N N . LEU F 1 139 ? 38.058 60.414 117.212 1.00 14.33 139 LEU F N 1
ATOM 6294 C CA . LEU F 1 139 ? 37.665 61.051 118.491 1.00 15.46 139 LEU F CA 1
ATOM 6295 C C . LEU F 1 139 ? 37.295 60.013 119.546 1.00 16.04 139 LEU F C 1
ATOM 6296 O O . LEU F 1 139 ? 36.521 59.089 119.267 1.00 16.09 139 LEU F O 1
ATOM 6301 N N . GLN F 1 140 ? 37.795 60.199 120.762 1.00 16.08 140 GLN F N 1
ATOM 6302 C CA . GLN F 1 140 ? 37.523 59.268 121.847 1.00 16.61 140 GLN F CA 1
ATOM 6303 C C . GLN F 1 140 ? 36.578 59.912 122.852 1.00 16.98 140 GLN F C 1
ATOM 6304 O O . GLN F 1 140 ? 36.830 61.027 123.344 1.00 16.26 140 GLN F O 1
ATOM 6310 N N . LYS F 1 141 ? 35.491 59.205 123.154 1.00 16.40 141 LYS F N 1
ATOM 6311 C CA . LYS F 1 141 ? 34.438 59.751 123.995 1.00 17.27 141 LYS F CA 1
ATOM 6312 C C . LYS F 1 141 ? 34.820 59.767 125.479 1.00 17.73 141 LYS F C 1
ATOM 6313 O O . LYS F 1 141 ? 35.338 58.778 126.018 1.00 18.21 141 LYS F O 1
ATOM 6319 N N . GLY F 1 142 ? 34.503 60.874 126.142 1.00 19.42 142 GLY F N 1
ATOM 6320 C CA . GLY F 1 142 ? 34.711 60.962 127.579 1.00 20.75 142 GLY F CA 1
ATOM 6321 C C . GLY F 1 142 ? 33.474 60.603 128.380 1.00 22.89 142 GLY F C 1
ATOM 6322 O O . GLY F 1 142 ? 32.555 59.929 127.898 1.00 22.16 142 GLY F O 1
ATOM 6323 N N . VAL F 1 143 ? 33.477 61.067 129.621 1.00 24.04 143 VAL F N 1
ATOM 6324 C CA . VAL F 1 143 ? 32.432 60.794 130.582 1.00 26.94 143 VAL F CA 1
ATOM 6325 C C . VAL F 1 143 ? 31.368 61.885 130.517 1.00 28.12 143 VAL F C 1
ATOM 6326 O O . VAL F 1 143 ? 31.645 63.005 130.092 1.00 29.10 143 VAL F O 1
ATOM 6330 N N . VAL F 1 144 ? 30.142 61.544 130.907 1.00 30.09 144 VAL F N 1
ATOM 6331 C CA . VAL F 1 144 ? 29.110 62.542 131.196 1.00 31.74 144 VAL F CA 1
ATOM 6332 C C . VAL F 1 144 ? 28.840 62.626 132.700 1.00 32.29 144 VAL F C 1
ATOM 6333 O O . VAL F 1 144 ? 28.587 61.607 133.363 1.00 32.60 144 VAL F O 1
ATOM 6337 N N . LYS G 1 3 ? 29.847 23.069 79.123 1.00 42.69 3 LYS G N 1
ATOM 6338 C CA . LYS G 1 3 ? 30.537 23.686 77.944 1.00 42.47 3 LYS G CA 1
ATOM 6339 C C . LYS G 1 3 ? 29.596 23.873 76.746 1.00 42.12 3 LYS G C 1
ATOM 6340 O O . LYS G 1 3 ? 29.911 24.611 75.809 1.00 42.84 3 LYS G O 1
ATOM 6342 N N . GLY G 1 4 ? 28.445 23.204 76.778 1.00 41.48 4 GLY G N 1
ATOM 6343 C CA . GLY G 1 4 ? 27.343 23.530 75.865 1.00 40.25 4 GLY G CA 1
ATOM 6344 C C . GLY G 1 4 ? 26.599 24.774 76.350 1.00 39.08 4 GLY G C 1
ATOM 6345 O O . GLY G 1 4 ? 25.743 25.315 75.648 1.00 39.73 4 GLY G O 1
ATOM 6346 N N . ILE G 1 5 ? 26.934 25.226 77.557 1.00 37.46 5 ILE G N 1
ATOM 6347 C CA . ILE G 1 5 ? 26.278 26.378 78.184 1.00 35.45 5 ILE G CA 1
ATOM 6348 C C . ILE G 1 5 ? 26.959 27.677 77.747 1.00 33.48 5 ILE G C 1
ATOM 6349 O O . ILE G 1 5 ? 28.186 27.786 77.825 1.00 33.58 5 ILE G O 1
ATOM 6354 N N . PRO G 1 6 ? 26.166 28.663 77.280 1.00 31.30 6 PRO G N 1
ATOM 6355 C CA . PRO G 1 6 ? 26.696 29.950 76.864 1.00 29.77 6 PRO G CA 1
ATOM 6356 C C . PRO G 1 6 ? 27.491 30.618 77.979 1.00 28.13 6 PRO G C 1
ATOM 6357 O O . PRO G 1 6 ? 27.019 30.706 79.127 1.00 27.38 6 PRO G O 1
ATOM 6361 N N . LYS G 1 7 ? 28.691 31.070 77.628 1.00 26.73 7 LYS G N 1
ATOM 6362 C CA . LYS G 1 7 ? 29.613 31.676 78.574 1.00 25.31 7 LYS G CA 1
ATOM 6363 C C . LYS G 1 7 ? 29.050 32.907 79.287 1.00 24.11 7 LYS G C 1
ATOM 6364 O O . LYS G 1 7 ? 29.456 33.210 80.411 1.00 24.37 7 LYS G O 1
ATOM 6366 N N . ILE G 1 8 ? 28.115 33.623 78.657 1.00 21.15 8 ILE G N 1
ATOM 6367 C CA . ILE G 1 8 ? 27.616 34.851 79.277 1.00 19.68 8 ILE G CA 1
ATOM 6368 C C . ILE G 1 8 ? 26.666 34.627 80.468 1.00 18.76 8 ILE G C 1
ATOM 6369 O O . ILE G 1 8 ? 26.430 35.553 81.248 1.00 18.87 8 ILE G O 1
ATOM 6374 N N . ILE G 1 9 ? 26.150 33.411 80.616 1.00 17.91 9 ILE G N 1
ATOM 6375 C CA . ILE G 1 9 ? 25.183 33.126 81.697 1.00 17.12 9 ILE G CA 1
ATOM 6376 C C . ILE G 1 9 ? 25.926 32.943 83.038 1.00 16.52 9 ILE G C 1
ATOM 6377 O O . ILE G 1 9 ? 26.704 31.985 83.163 1.00 16.85 9 ILE G O 1
ATOM 6382 N N . PRO G 1 10 ? 25.693 33.838 84.031 1.00 16.11 10 PRO G N 1
ATOM 6383 C CA . PRO G 1 10 ? 26.370 33.679 85.333 1.00 16.13 10 PRO G CA 1
ATOM 6384 C C . PRO G 1 10 ? 25.777 32.489 86.113 1.00 16.11 10 PRO G C 1
ATOM 6385 O O . PRO G 1 10 ? 24.656 32.036 85.797 1.00 16.09 10 PRO G O 1
ATOM 6389 N N . PRO G 1 11 ? 26.517 31.970 87.113 1.00 15.72 11 PRO G N 1
ATOM 6390 C CA . PRO G 1 11 ? 26.044 30.767 87.814 1.00 16.08 11 PRO G CA 1
ATOM 6391 C C . PRO G 1 11 ? 24.635 30.905 88.417 1.00 15.74 11 PRO G C 1
ATOM 6392 O O . PRO G 1 11 ? 23.871 29.956 88.330 1.00 14.85 11 PRO G O 1
ATOM 6396 N N . GLU G 1 12 ? 24.298 32.061 88.985 1.00 16.01 12 GLU G N 1
ATOM 6397 C CA . GLU G 1 12 ? 22.943 32.288 89.483 1.00 16.80 12 GLU G CA 1
ATOM 6398 C C . GLU G 1 12 ? 21.860 32.153 88.422 1.00 16.54 12 GLU G C 1
ATOM 6399 O O . GLU G 1 12 ? 20.780 31.625 88.693 1.00 16.76 12 GLU G O 1
ATOM 6405 N N . LEU G 1 13 ? 22.115 32.646 87.219 1.00 15.46 13 LEU G N 1
ATOM 6406 C CA . LEU G 1 13 ? 21.093 32.535 86.183 1.00 15.35 13 LEU G CA 1
ATOM 6407 C C . LEU G 1 13 ? 20.959 31.074 85.717 1.00 15.34 13 LEU G C 1
ATOM 6408 O O . LEU G 1 13 ? 19.864 30.608 85.396 1.00 15.23 13 LEU G O 1
ATOM 6413 N N . LEU G 1 14 ? 22.060 30.324 85.725 1.00 15.65 14 LEU G N 1
ATOM 6414 C CA . LEU G 1 14 ? 21.985 28.926 85.311 1.00 16.14 14 LEU G CA 1
ATOM 6415 C C . LEU G 1 14 ? 21.082 28.196 86.299 1.00 15.38 14 LEU G C 1
ATOM 6416 O O . LEU G 1 14 ? 20.196 27.430 85.885 1.00 16.36 14 LEU G O 1
ATOM 6421 N N . LYS G 1 15 ? 21.275 28.481 87.587 1.00 13.91 15 LYS G N 1
ATOM 6422 C CA . LYS G 1 15 ? 20.420 27.912 88.638 1.00 13.44 15 LYS G CA 1
ATOM 6423 C C . LYS G 1 15 ? 18.943 28.253 88.400 1.00 13.68 15 LYS G C 1
ATOM 6424 O O . LYS G 1 15 ? 18.065 27.382 88.469 1.00 13.04 15 LYS G O 1
ATOM 6430 N N . VAL G 1 16 ? 18.690 29.526 88.109 1.00 12.80 16 VAL G N 1
ATOM 6431 C CA . VAL G 1 16 ? 17.321 30.002 87.842 1.00 13.88 16 VAL G CA 1
ATOM 6432 C C . VAL G 1 16 ? 16.707 29.239 86.662 1.00 14.38 16 VAL G C 1
ATOM 6433 O O . VAL G 1 16 ? 15.584 28.757 86.769 1.00 14.62 16 VAL G O 1
ATOM 6437 N N . LEU G 1 17 ? 17.442 29.135 85.556 1.00 15.61 17 LEU G N 1
ATOM 6438 C CA . LEU G 1 17 ? 16.922 28.496 84.342 1.00 15.93 17 LEU G CA 1
ATOM 6439 C C . LEU G 1 17 ? 16.592 27.027 84.598 1.00 17.93 17 LEU G C 1
ATOM 6440 O O . LEU G 1 17 ? 15.579 26.509 84.096 1.00 19.50 17 LEU G O 1
ATOM 6445 N N . CYS G 1 18 ? 17.418 26.385 85.415 1.00 17.41 18 CYS G N 1
ATOM 6446 C CA A CYS G 1 18 ? 17.209 24.974 85.735 0.50 17.91 18 CYS G CA 1
ATOM 6447 C CA B CYS G 1 18 ? 17.224 24.977 85.747 0.50 18.50 18 CYS G CA 1
ATOM 6448 C C . CYS G 1 18 ? 16.020 24.760 86.661 1.00 17.96 18 CYS G C 1
ATOM 6449 O O . CYS G 1 18 ? 15.256 23.793 86.500 1.00 18.43 18 CYS G O 1
ATOM 6454 N N . GLU G 1 19 ? 15.846 25.641 87.629 1.00 16.63 19 GLU G N 1
ATOM 6455 C CA . GLU G 1 19 ? 14.771 25.411 88.570 1.00 16.38 19 GLU G CA 1
ATOM 6456 C C . GLU G 1 19 ? 13.401 25.923 88.123 1.00 15.70 19 GLU G C 1
ATOM 6457 O O . GLU G 1 19 ? 12.386 25.568 88.731 1.00 15.47 19 GLU G O 1
ATOM 6471 N N . GLY G 1 21 ? 10.130 25.730 85.907 1.00 15.17 21 GLY G N 1
ATOM 6472 C CA . GLY G 1 21 ? 9.377 24.601 85.369 1.00 15.71 21 GLY G CA 1
ATOM 6473 C C . GLY G 1 21 ? 8.336 25.077 84.365 1.00 15.95 21 GLY G C 1
ATOM 6474 O O . GLY G 1 21 ? 8.275 26.264 84.001 1.00 16.48 21 GLY G O 1
ATOM 6475 N N . HIS G 1 22 ? 7.500 24.140 83.935 1.00 15.78 22 HIS G N 1
ATOM 6476 C CA . HIS G 1 22 ? 6.507 24.404 82.903 1.00 16.45 22 HIS G CA 1
ATOM 6477 C C . HIS G 1 22 ? 5.538 25.547 83.267 1.00 15.90 22 HIS G C 1
ATOM 6478 O O . HIS G 1 22 ? 4.822 25.495 84.270 1.00 16.26 22 HIS G O 1
ATOM 6485 N N . GLY G 1 23 ? 5.525 26.594 82.435 1.00 15.69 23 GLY G N 1
ATOM 6486 C CA . GLY G 1 23 ? 4.690 27.749 82.696 1.00 15.42 23 GLY G CA 1
ATOM 6487 C C . GLY G 1 23 ? 5.355 28.929 83.378 1.00 15.19 23 GLY G C 1
ATOM 6488 O O . GLY G 1 23 ? 4.830 30.054 83.340 1.00 15.58 23 GLY G O 1
ATOM 6489 N N . ASP G 1 24 ? 6.496 28.699 84.027 1.00 16.04 24 ASP G N 1
ATOM 6490 C CA . ASP G 1 24 ? 7.237 29.812 84.637 1.00 14.90 24 ASP G CA 1
ATOM 6491 C C . ASP G 1 24 ? 7.683 30.795 83.570 1.00 14.88 24 ASP G C 1
ATOM 6492 O O . ASP G 1 24 ? 7.960 30.401 82.431 1.00 14.26 24 ASP G O 1
ATOM 6497 N N . GLN G 1 25 ? 7.737 32.071 83.954 1.00 14.63 25 GLN G N 1
ATOM 6498 C CA . GLN G 1 25 ? 8.146 33.148 83.036 1.00 15.06 25 GLN G CA 1
ATOM 6499 C C . GLN G 1 25 ? 9.386 33.886 83.529 1.00 15.19 25 GLN G C 1
ATOM 6500 O O . GLN G 1 25 ? 9.611 34.048 84.734 1.00 15.03 25 GLN G O 1
ATOM 6506 N N . LEU G 1 26 ? 10.201 34.338 82.581 1.00 15.08 26 LEU G N 1
ATOM 6507 C CA . LEU G 1 26 ? 11.237 35.283 82.909 1.00 14.89 26 LEU G CA 1
ATOM 6508 C C . LEU G 1 26 ? 11.111 36.480 81.969 1.00 15.03 26 LEU G C 1
ATOM 6509 O O . LEU G 1 26 ? 10.505 36.384 80.892 1.00 15.57 26 LEU G O 1
ATOM 6514 N N . VAL G 1 27 ? 11.686 37.598 82.372 1.00 14.39 27 VAL G N 1
ATOM 6515 C CA . VAL G 1 27 ? 11.636 38.797 81.561 1.00 14.35 27 VAL G CA 1
ATOM 6516 C C . VAL G 1 27 ? 13.056 39.178 81.162 1.00 13.98 27 VAL G C 1
ATOM 6517 O O . VAL G 1 27 ? 13.935 39.297 82.021 1.00 13.98 27 VAL G O 1
ATOM 6521 N N . ILE G 1 28 ? 13.285 39.359 79.864 1.00 13.70 28 ILE G N 1
ATOM 6522 C CA . ILE G 1 28 ? 14.511 40.034 79.416 1.00 13.82 28 ILE G CA 1
ATOM 6523 C C . ILE G 1 28 ? 14.151 41.505 79.361 1.00 14.37 28 ILE G C 1
ATOM 6524 O O . ILE G 1 28 ? 13.339 41.915 78.517 1.00 15.01 28 ILE G O 1
ATOM 6529 N N . ALA G 1 29 ? 14.722 42.282 80.272 1.00 13.43 29 ALA G N 1
ATOM 6530 C CA . ALA G 1 29 ? 14.364 43.693 80.444 1.00 12.82 29 ALA G CA 1
ATOM 6531 C C . ALA G 1 29 ? 15.357 44.525 79.657 1.00 13.97 29 ALA G C 1
ATOM 6532 O O . ALA G 1 29 ? 16.567 44.340 79.789 1.00 13.55 29 ALA G O 1
ATOM 6534 N N . ASP G 1 30 ? 14.850 45.451 78.842 1.00 13.92 30 ASP G N 1
ATOM 6535 C CA . ASP G 1 30 ? 15.746 46.383 78.159 1.00 14.89 30 ASP G CA 1
ATOM 6536 C C . ASP G 1 30 ? 16.348 47.408 79.144 1.00 14.77 30 ASP G C 1
ATOM 6537 O O . ASP G 1 30 ? 15.995 47.435 80.332 1.00 14.46 30 ASP G O 1
ATOM 6542 N N . GLY G 1 31 ? 17.297 48.205 78.663 1.00 14.18 31 GLY G N 1
ATOM 6543 C CA . GLY G 1 31 ? 18.052 49.127 79.504 1.00 15.57 31 GLY G CA 1
ATOM 6544 C C . GLY G 1 31 ? 17.189 50.182 80.181 1.00 16.38 31 GLY G C 1
ATOM 6545 O O . GLY G 1 31 ? 17.543 50.699 81.251 1.00 18.09 31 GLY G O 1
ATOM 6546 N N . ASN G 1 32 ? 16.054 50.490 79.567 1.00 16.18 32 ASN G N 1
ATOM 6547 C CA . ASN G 1 32 ? 15.160 51.492 80.119 1.00 16.72 32 ASN G CA 1
ATOM 6548 C C . ASN G 1 32 ? 14.120 50.943 81.085 1.00 15.74 32 ASN G C 1
ATOM 6549 O O . ASN G 1 32 ? 13.394 51.689 81.702 1.00 17.27 32 ASN G O 1
ATOM 6554 N N . PHE G 1 33 ? 14.028 49.621 81.187 1.00 15.87 33 PHE G N 1
ATOM 6555 C CA . PHE G 1 33 ? 12.981 48.999 81.973 1.00 14.53 33 PHE G CA 1
ATOM 6556 C C . PHE G 1 33 ? 13.275 49.162 83.459 1.00 14.83 33 PHE G C 1
ATOM 6557 O O . PHE G 1 33 ? 14.424 49.107 83.883 1.00 13.95 33 PHE G O 1
ATOM 6565 N N . PRO G 1 34 ? 12.220 49.334 84.263 1.00 15.55 34 PRO G N 1
ATOM 6566 C CA . PRO G 1 34 ? 12.375 49.417 85.722 1.00 15.01 34 PRO G CA 1
ATOM 6567 C C . PRO G 1 34 ? 12.550 48.011 86.311 1.00 15.07 34 PRO G C 1
ATOM 6568 O O . PRO G 1 34 ? 11.644 47.479 86.957 1.00 14.95 34 PRO G O 1
ATOM 6572 N N . ALA G 1 35 ? 13.739 47.421 86.101 1.00 14.60 35 ALA G N 1
ATOM 6573 C CA . ALA G 1 35 ? 13.912 45.983 86.368 1.00 15.06 35 ALA G CA 1
ATOM 6574 C C . ALA G 1 35 ? 13.852 45.680 87.872 1.00 14.76 35 ALA G C 1
ATOM 6575 O O . ALA G 1 35 ? 13.280 44.659 88.293 1.00 14.18 35 ALA G O 1
ATOM 6577 N N . GLU G 1 36 ? 14.446 46.559 88.676 1.00 14.66 36 GLU G N 1
ATOM 6578 C CA . GLU G 1 36 ? 14.551 46.330 90.120 1.00 14.92 36 GLU G CA 1
ATOM 6579 C C . GLU G 1 36 ? 13.205 46.503 90.812 1.00 16.24 36 GLU G C 1
ATOM 6580 O O . GLU G 1 36 ? 12.868 45.739 91.721 1.00 15.78 36 GLU G O 1
ATOM 6586 N N . SER G 1 37 ? 12.430 47.503 90.398 1.00 15.87 37 SER G N 1
ATOM 6587 C CA . SER G 1 37 ? 11.122 47.700 91.024 1.00 15.56 37 SER G CA 1
ATOM 6588 C C . SER G 1 37 ? 10.095 46.646 90.574 1.00 15.77 37 SER G C 1
ATOM 6589 O O . SER G 1 37 ? 9.384 46.033 91.402 1.00 14.52 37 SER G O 1
ATOM 6592 N N . ILE G 1 38 ? 10.016 46.422 89.266 1.00 14.87 38 ILE G N 1
ATOM 6593 C CA . ILE G 1 38 ? 9.145 45.387 88.732 1.00 15.43 38 ILE G CA 1
ATOM 6594 C C . ILE G 1 38 ? 9.527 44.034 89.322 1.00 15.80 38 ILE G C 1
ATOM 6595 O O . ILE G 1 38 ? 8.659 43.232 89.632 1.00 15.61 38 ILE G O 1
ATOM 6600 N N . GLY G 1 39 ? 10.826 43.817 89.496 1.00 15.94 39 GLY G N 1
ATOM 6601 C CA . GLY G 1 39 ? 11.325 42.517 89.949 1.00 17.23 39 GLY G CA 1
ATOM 6602 C C . GLY G 1 39 ? 11.447 42.417 91.456 1.00 17.37 39 GLY G C 1
ATOM 6603 O O . GLY G 1 39 ? 12.158 41.551 91.945 1.00 17.53 39 GLY G O 1
ATOM 6604 N N . LYS G 1 40 ? 10.748 43.288 92.184 1.00 18.47 40 LYS G N 1
ATOM 6605 C CA . LYS G 1 40 ? 10.911 43.376 93.655 1.00 19.77 40 LYS G CA 1
ATOM 6606 C C . LYS G 1 40 ? 10.678 42.032 94.351 1.00 20.66 40 LYS G C 1
ATOM 6607 O O . LYS G 1 40 ? 11.393 41.699 95.296 1.00 21.59 40 LYS G O 1
ATOM 6609 N N . ASN G 1 41 ? 9.719 41.256 93.861 1.00 21.64 41 ASN G N 1
ATOM 6610 C CA . ASN G 1 41 ? 9.396 39.942 94.444 1.00 23.36 41 ASN G CA 1
ATOM 6611 C C . ASN G 1 41 ? 9.918 38.786 93.613 1.00 23.07 41 ASN G C 1
ATOM 6612 O O . ASN G 1 41 ? 9.456 37.637 93.753 1.00 25.84 41 ASN G O 1
ATOM 6617 N N . ALA G 1 42 ? 10.877 39.084 92.742 1.00 21.58 42 ALA G N 1
ATOM 6618 C CA . ALA G 1 42 ? 11.441 38.096 91.854 1.00 20.84 42 ALA G CA 1
ATOM 6619 C C . ALA G 1 42 ? 12.947 38.049 92.067 1.00 19.50 42 ALA G C 1
ATOM 6620 O O . ALA G 1 42 ? 13.502 38.776 92.889 1.00 19.74 42 ALA G O 1
ATOM 6622 N N . ILE G 1 43 ? 13.600 37.195 91.306 1.00 17.69 43 ILE G N 1
ATOM 6623 C CA . ILE G 1 43 ? 15.045 37.173 91.265 1.00 16.23 43 ILE G CA 1
ATOM 6624 C C . ILE G 1 43 ? 15.520 38.098 90.134 1.00 16.05 43 ILE G C 1
ATOM 6625 O O . ILE G 1 43 ? 15.186 37.873 88.965 1.00 14.90 43 ILE G O 1
ATOM 6630 N N . VAL G 1 44 ? 16.280 39.142 90.468 1.00 15.53 44 VAL G N 1
ATOM 6631 C CA . VAL G 1 44 ? 16.791 40.004 89.399 1.00 14.96 44 VAL G CA 1
ATOM 6632 C C . VAL G 1 44 ? 18.266 39.707 89.128 1.00 15.10 44 VAL G C 1
ATOM 6633 O O . VAL G 1 44 ? 19.096 39.776 90.053 1.00 16.33 44 VAL G O 1
ATOM 6637 N N . VAL G 1 45 ? 18.603 39.359 87.893 1.00 13.68 45 VAL G N 1
ATOM 6638 C CA . VAL G 1 45 ? 19.995 39.117 87.537 1.00 14.25 45 VAL G CA 1
ATOM 6639 C C . VAL G 1 45 ? 20.471 40.248 86.649 1.00 14.30 45 VAL G C 1
ATOM 6640 O O . VAL G 1 45 ? 19.846 40.522 85.638 1.00 13.69 45 VAL G O 1
ATOM 6644 N N . ARG G 1 46 ? 21.558 40.918 87.031 1.00 14.04 46 ARG G N 1
ATOM 6645 C CA . ARG G 1 46 ? 22.097 42.019 86.217 1.00 15.55 46 ARG G CA 1
ATOM 6646 C C . ARG G 1 46 ? 22.872 41.470 85.041 1.00 16.66 46 ARG G C 1
ATOM 6647 O O . ARG G 1 46 ? 23.710 40.560 85.202 1.00 17.98 46 ARG G O 1
ATOM 6663 N N . ASP G 1 48 ? 24.058 44.042 82.567 1.00 16.80 48 ASP G N 1
ATOM 6664 C CA . ASP G 1 48 ? 24.083 45.418 82.064 1.00 18.23 48 ASP G CA 1
ATOM 6665 C C . ASP G 1 48 ? 24.940 45.588 80.833 1.00 18.67 48 ASP G C 1
ATOM 6666 O O . ASP G 1 48 ? 24.673 46.468 80.018 1.00 20.46 48 ASP G O 1
ATOM 6671 N N . GLY G 1 49 ? 25.960 44.752 80.687 1.00 18.21 49 GLY G N 1
ATOM 6672 C CA . GLY G 1 49 ? 26.825 44.889 79.521 1.00 18.63 49 GLY G CA 1
ATOM 6673 C C . GLY G 1 49 ? 26.366 44.161 78.271 1.00 18.55 49 GLY G C 1
ATOM 6674 O O . GLY G 1 49 ? 27.105 44.130 77.289 1.00 19.14 49 GLY G O 1
ATOM 6675 N N . HIS G 1 50 ? 25.160 43.577 78.294 1.00 17.94 50 HIS G N 1
ATOM 6676 C CA . HIS G 1 50 ? 24.695 42.718 77.193 1.00 17.71 50 HIS G CA 1
ATOM 6677 C C . HIS G 1 50 ? 23.403 43.199 76.563 1.00 17.47 50 HIS G C 1
ATOM 6678 O O . HIS G 1 50 ? 22.540 43.772 77.238 1.00 17.24 50 HIS G O 1
ATOM 6685 N N . GLY G 1 51 ? 23.294 42.977 75.262 1.00 16.91 51 GLY G N 1
ATOM 6686 C CA . GLY G 1 51 ? 22.090 43.343 74.535 1.00 16.18 51 GLY G CA 1
ATOM 6687 C C . GLY G 1 51 ? 20.998 42.291 74.625 1.00 16.09 51 GLY G C 1
ATOM 6688 O O . GLY G 1 51 ? 21.227 41.171 75.091 1.00 16.17 51 GLY G O 1
ATOM 6689 N N . GLY G 1 52 ? 19.795 42.651 74.172 1.00 15.55 52 GLY G N 1
ATOM 6690 C CA . GLY G 1 52 ? 18.643 41.721 74.219 1.00 15.81 52 GLY G CA 1
ATOM 6691 C C . GLY G 1 52 ? 18.824 40.490 73.346 1.00 15.97 52 GLY G C 1
ATOM 6692 O O . GLY G 1 52 ? 18.510 39.360 73.757 1.00 15.76 52 GLY G O 1
ATOM 6693 N N . GLY G 1 53 ? 19.345 40.689 72.136 1.00 16.22 53 GLY G N 1
ATOM 6694 C CA . GLY G 1 53 ? 19.561 39.559 71.203 1.00 16.56 53 GLY G CA 1
ATOM 6695 C C . GLY G 1 53 ? 20.572 38.557 71.718 1.00 17.49 53 GLY G C 1
ATOM 6696 O O . GLY G 1 53 ? 20.338 37.360 71.666 1.00 17.16 53 GLY G O 1
ATOM 6697 N N . GLU G 1 54 ? 21.686 39.027 72.262 1.00 17.81 54 GLU G N 1
ATOM 6698 C CA . GLU G 1 54 ? 22.685 38.071 72.727 1.00 18.13 54 GLU G CA 1
ATOM 6699 C C . GLU G 1 54 ? 22.194 37.306 73.947 1.00 18.01 54 GLU G C 1
ATOM 6700 O O . GLU G 1 54 ? 22.467 36.103 74.082 1.00 16.50 54 GLU G O 1
ATOM 6706 N N . ILE G 1 55 ? 21.433 37.986 74.810 1.00 16.45 55 ILE G N 1
ATOM 6707 C CA . ILE G 1 55 ? 20.813 37.302 75.943 1.00 16.36 55 ILE G CA 1
ATOM 6708 C C . ILE G 1 55 ? 19.786 36.268 75.479 1.00 15.85 55 ILE G C 1
ATOM 6709 O O . ILE G 1 55 ? 19.792 35.131 75.946 1.00 16.44 55 ILE G O 1
ATOM 6714 N N . LEU G 1 56 ? 18.898 36.658 74.569 1.00 15.11 56 LEU G N 1
ATOM 6715 C CA . LEU G 1 56 ? 17.896 35.709 74.078 1.00 15.90 56 LEU G CA 1
ATOM 6716 C C . LEU G 1 56 ? 18.563 34.516 73.436 1.00 16.48 56 LEU G C 1
ATOM 6717 O O . LEU G 1 56 ? 18.162 33.376 73.672 1.00 16.68 56 LEU G O 1
ATOM 6722 N N . LYS G 1 57 ? 19.571 34.772 72.614 1.00 17.53 57 LYS G N 1
ATOM 6723 C CA . LYS G 1 57 ? 20.247 33.682 71.912 1.00 18.61 57 LYS G CA 1
ATOM 6724 C C . LYS G 1 57 ? 20.830 32.675 72.913 1.00 18.04 57 LYS G C 1
ATOM 6725 O O . LYS G 1 57 ? 20.709 31.460 72.719 1.00 19.02 57 LYS G O 1
ATOM 6731 N N . ALA G 1 58 ? 21.442 33.176 73.985 1.00 18.21 58 ALA G N 1
ATOM 6732 C CA . ALA G 1 58 ? 22.027 32.329 74.998 1.00 18.10 58 ALA G CA 1
ATOM 6733 C C . ALA G 1 58 ? 20.958 31.528 75.751 1.00 18.17 58 ALA G C 1
ATOM 6734 O O . ALA G 1 58 ? 21.102 30.317 75.965 1.00 18.50 58 ALA G O 1
ATOM 6736 N N . ILE G 1 59 ? 19.883 32.203 76.142 1.00 17.60 59 ILE G N 1
ATOM 6737 C CA . ILE G 1 59 ? 18.807 31.569 76.911 1.00 17.67 59 ILE G CA 1
ATOM 6738 C C . ILE G 1 59 ? 18.159 30.433 76.114 1.00 17.85 59 ILE G C 1
ATOM 6739 O O . ILE G 1 59 ? 17.924 29.364 76.649 1.00 17.71 59 ILE G O 1
ATOM 6744 N N . LEU G 1 60 ? 17.890 30.671 74.838 1.00 17.71 60 LEU G N 1
ATOM 6745 C CA . LEU G 1 60 ? 17.199 29.686 74.019 1.00 18.81 60 LEU G CA 1
ATOM 6746 C C . LEU G 1 60 ? 18.000 28.394 73.829 1.00 19.51 60 LEU G C 1
ATOM 6747 O O . LEU G 1 60 ? 17.405 27.342 73.571 1.00 20.18 60 LEU G O 1
ATOM 6752 N N . THR G 1 61 ? 19.322 28.452 73.998 1.00 20.67 61 THR G N 1
ATOM 6753 C CA . THR G 1 61 ? 20.113 27.217 73.948 1.00 22.88 61 THR G CA 1
ATOM 6754 C C . THR G 1 61 ? 19.790 26.260 75.110 1.00 23.53 61 THR G C 1
ATOM 6755 O O . THR G 1 61 ? 20.014 25.048 75.006 1.00 24.41 61 THR G O 1
ATOM 6759 N N . VAL G 1 62 ? 19.255 26.788 76.211 1.00 24.30 62 VAL G N 1
ATOM 6760 C CA . VAL G 1 62 ? 18.967 25.956 77.378 1.00 24.01 62 VAL G CA 1
ATOM 6761 C C . VAL G 1 62 ? 17.511 25.963 77.858 1.00 24.06 62 VAL G C 1
ATOM 6762 O O . VAL G 1 62 ? 17.150 25.232 78.783 1.00 25.75 62 VAL G O 1
ATOM 6766 N N . PHE G 1 63 ? 16.667 26.751 77.204 1.00 22.64 63 PHE G N 1
ATOM 6767 C CA . PHE G 1 63 ? 15.341 27.072 77.724 1.00 21.67 63 PHE G CA 1
ATOM 6768 C C . PHE G 1 63 ? 14.327 26.798 76.628 1.00 21.28 63 PHE G C 1
ATOM 6769 O O . PHE G 1 63 ? 14.269 27.534 75.629 1.00 22.02 63 PHE G O 1
ATOM 6777 N N . PRO G 1 64 ? 13.539 25.728 76.789 1.00 20.41 64 PRO G N 1
ATOM 6778 C CA . PRO G 1 64 ? 12.497 25.429 75.813 1.00 20.18 64 PRO G CA 1
ATOM 6779 C C . PRO G 1 64 ? 11.312 26.384 75.939 1.00 19.36 64 PRO G C 1
ATOM 6780 O O . PRO G 1 64 ? 10.843 26.682 77.054 1.00 18.99 64 PRO G O 1
ATOM 6784 N N . LEU G 1 65 ? 10.845 26.887 74.799 1.00 19.24 65 LEU G N 1
ATOM 6785 C CA . LEU G 1 65 ? 9.667 27.747 74.803 1.00 18.77 65 LEU G CA 1
ATOM 6786 C C . LEU G 1 65 ? 8.411 26.904 74.838 1.00 18.48 65 LEU G C 1
ATOM 6787 O O . LEU G 1 65 ? 8.306 25.919 74.092 1.00 19.23 65 LEU G O 1
ATOM 6792 N N . ASP G 1 66 ? 7.449 27.338 75.647 1.00 17.89 66 ASP G N 1
ATOM 6793 C CA . ASP G 1 66 ? 6.201 26.616 75.884 1.00 18.36 66 ASP G CA 1
ATOM 6794 C C . ASP G 1 66 ? 5.368 26.392 74.621 1.00 19.33 66 ASP G C 1
ATOM 6795 O O . ASP G 1 66 ? 5.003 27.359 73.931 1.00 19.38 66 ASP G O 1
ATOM 6800 N N . THR G 1 67 ? 5.062 25.122 74.348 1.00 19.69 67 THR G N 1
ATOM 6801 C CA . THR G 1 67 ? 4.205 24.743 73.214 1.00 21.09 67 THR G CA 1
ATOM 6802 C C . THR G 1 67 ? 2.742 24.566 73.645 1.00 20.90 67 THR G C 1
ATOM 6803 O O . THR G 1 67 ? 1.881 24.326 72.798 1.00 21.48 67 THR G O 1
ATOM 6807 N N . TYR G 1 68 ? 2.467 24.684 74.948 1.00 20.41 68 TYR G N 1
ATOM 6808 C CA . TYR G 1 68 ? 1.099 24.593 75.487 1.00 20.31 68 TYR G CA 1
ATOM 6809 C C . TYR G 1 68 ? 0.330 25.907 75.399 1.00 21.05 68 TYR G C 1
ATOM 6810 O O . TYR G 1 68 ? -0.856 25.971 75.747 1.00 21.69 68 TYR G O 1
ATOM 6819 N N . VAL G 1 69 ? 1.011 26.958 74.954 1.00 20.72 69 VAL G N 1
ATOM 6820 C CA . VAL G 1 69 ? 0.355 28.218 74.582 1.00 21.26 69 VAL G CA 1
ATOM 6821 C C . VAL G 1 69 ? 0.811 28.564 73.181 1.00 21.36 69 VAL G C 1
ATOM 6822 O O . VAL G 1 69 ? 1.881 28.151 72.768 1.00 21.49 69 VAL G O 1
ATOM 6826 N N . ASP G 1 70 ? 0.014 29.345 72.456 1.00 22.46 70 ASP G N 1
ATOM 6827 C CA . ASP G 1 70 ? 0.394 29.731 71.092 1.00 23.60 70 ASP G CA 1
ATOM 6828 C C . ASP G 1 70 ? 1.525 30.747 71.062 1.00 22.58 70 ASP G C 1
ATOM 6829 O O . ASP G 1 70 ? 2.347 30.728 70.141 1.00 23.18 70 ASP G O 1
ATOM 6834 N N . LYS G 1 71 ? 1.548 31.637 72.054 1.00 21.62 71 LYS G N 1
ATOM 6835 C CA . LYS G 1 71 ? 2.499 32.750 72.057 1.00 20.21 71 LYS G CA 1
ATOM 6836 C C . LYS G 1 71 ? 3.317 32.856 73.368 1.00 18.92 71 LYS G C 1
ATOM 6837 O O . LYS G 1 71 ? 3.044 33.709 74.221 1.00 19.30 71 LYS G O 1
ATOM 6843 N N . PRO G 1 72 ? 4.332 31.983 73.505 1.00 18.26 72 PRO G N 1
ATOM 6844 C CA . PRO G 1 72 ? 5.137 31.909 74.750 1.00 17.51 72 PRO G CA 1
ATOM 6845 C C . PRO G 1 72 ? 6.106 33.088 74.955 1.00 17.44 72 PRO G C 1
ATOM 6846 O O . PRO G 1 72 ? 6.665 33.237 76.060 1.00 16.82 72 PRO G O 1
ATOM 6850 N N . ALA G 1 73 ? 6.293 33.919 73.916 1.00 16.43 73 ALA G N 1
ATOM 6851 C CA . ALA G 1 73 ? 7.124 35.125 74.009 1.00 16.07 73 ALA G CA 1
ATOM 6852 C C . ALA G 1 73 ? 6.234 36.362 73.925 1.00 16.36 73 ALA G C 1
ATOM 6853 O O . ALA G 1 73 ? 5.290 36.391 73.138 1.00 16.67 73 ALA G O 1
ATOM 6855 N N . THR G 1 74 ? 6.481 37.363 74.770 1.00 15.45 74 THR G N 1
ATOM 6856 C CA . THR G 1 74 ? 5.605 38.537 74.760 1.00 15.32 74 THR G CA 1
ATOM 6857 C C . THR G 1 74 ? 6.422 39.812 74.706 1.00 14.94 74 THR G C 1
ATOM 6858 O O . THR G 1 74 ? 7.325 40.006 75.526 1.00 14.27 74 THR G O 1
ATOM 6862 N N . LEU G 1 75 ? 6.059 40.689 73.758 1.00 15.11 75 LEU G N 1
ATOM 6863 C CA . LEU G 1 75 ? 6.622 42.037 73.647 1.00 15.13 75 LEU G CA 1
ATOM 6864 C C . LEU G 1 75 ? 5.740 43.097 74.290 1.00 15.72 75 LEU G C 1
ATOM 6865 O O . LEU G 1 75 ? 4.557 42.878 74.547 1.00 16.43 75 LEU G O 1
ATOM 6878 N N . GLU G 1 77 ? 3.867 46.541 73.663 1.00 17.34 77 GLU G N 1
ATOM 6879 C CA . GLU G 1 77 ? 3.356 47.395 72.591 1.00 17.58 77 GLU G CA 1
ATOM 6880 C C . GLU G 1 77 ? 3.818 48.829 72.761 1.00 17.45 77 GLU G C 1
ATOM 6881 O O . GLU G 1 77 ? 3.904 49.329 73.875 1.00 17.68 77 GLU G O 1
ATOM 6887 N N . LYS G 1 78 ? 4.093 49.507 71.647 1.00 17.98 78 LYS G N 1
ATOM 6888 C CA . LYS G 1 78 ? 4.487 50.910 71.722 1.00 18.30 78 LYS G CA 1
ATOM 6889 C C . LYS G 1 78 ? 3.345 51.763 72.235 1.00 18.95 78 LYS G C 1
ATOM 6890 O O . LYS G 1 78 ? 2.177 51.512 71.913 1.00 18.92 78 LYS G O 1
ATOM 6896 N N . VAL G 1 79 ? 3.687 52.756 73.040 1.00 19.38 79 VAL G N 1
ATOM 6897 C CA . VAL G 1 79 ? 2.703 53.727 73.537 1.00 21.01 79 VAL G CA 1
ATOM 6898 C C . VAL G 1 79 ? 2.075 54.404 72.308 1.00 21.79 79 VAL G C 1
ATOM 6899 O O . VAL G 1 79 ? 2.794 54.795 71.403 1.00 20.88 79 VAL G O 1
ATOM 6903 N N . PRO G 1 80 ? 0.735 54.482 72.254 1.00 23.75 80 PRO G N 1
ATOM 6904 C CA . PRO G 1 80 ? 0.128 55.111 71.069 1.00 24.88 80 PRO G CA 1
ATOM 6905 C C . PRO G 1 80 ? 0.746 56.478 70.794 1.00 24.85 80 PRO G C 1
ATOM 6906 O O . PRO G 1 80 ? 0.912 57.272 71.719 1.00 25.77 80 PRO G O 1
ATOM 6910 N N . GLY G 1 81 ? 1.146 56.718 69.542 1.00 25.29 81 GLY G N 1
ATOM 6911 C CA . GLY G 1 81 ? 1.807 57.974 69.175 1.00 24.73 81 GLY G CA 1
ATOM 6912 C C . GLY G 1 81 ? 3.327 57.942 69.177 1.00 24.58 81 GLY G C 1
ATOM 6913 O O . GLY G 1 81 ? 3.966 58.818 68.600 1.00 25.84 81 GLY G O 1
ATOM 6914 N N . ASP G 1 82 ? 3.919 56.948 69.837 1.00 23.46 82 ASP G N 1
ATOM 6915 C CA . ASP G 1 82 ? 5.380 56.777 69.857 1.00 22.74 82 ASP G CA 1
ATOM 6916 C C . ASP G 1 82 ? 5.781 55.993 68.603 1.00 22.35 82 ASP G C 1
ATOM 6917 O O . ASP G 1 82 ? 5.453 54.816 68.482 1.00 22.95 82 ASP G O 1
ATOM 6922 N N . THR G 1 83 ? 6.459 56.651 67.664 1.00 22.14 83 THR G N 1
ATOM 6923 C CA . THR G 1 83 ? 6.728 56.059 66.348 1.00 22.78 83 THR G CA 1
ATOM 6924 C C . THR G 1 83 ? 8.101 55.388 66.243 1.00 21.87 83 THR G C 1
ATOM 6925 O O . THR G 1 83 ? 8.491 54.976 65.149 1.00 22.00 83 THR G O 1
ATOM 6929 N N . VAL G 1 84 ? 8.829 55.258 67.360 1.00 21.03 84 VAL G N 1
ATOM 6930 C CA . VAL G 1 84 ? 10.220 54.750 67.334 1.00 19.75 84 VAL G CA 1
ATOM 6931 C C . VAL G 1 84 ? 10.324 53.402 66.591 1.00 19.78 84 VAL G C 1
ATOM 6932 O O . VAL G 1 84 ? 9.493 52.519 66.757 1.00 19.20 84 VAL G O 1
ATOM 6936 N N . ALA G 1 85 ? 11.328 53.266 65.730 1.00 18.92 85 ALA G N 1
ATOM 6937 C CA . ALA G 1 85 ? 11.572 51.987 65.073 1.00 18.37 85 ALA G CA 1
ATOM 6938 C C . ALA G 1 85 ? 11.867 50.900 66.116 1.00 18.11 85 ALA G C 1
ATOM 6939 O O . ALA G 1 85 ? 12.476 51.183 67.170 1.00 18.39 85 ALA G O 1
ATOM 6941 N N . THR G 1 86 ? 11.453 49.670 65.799 1.00 16.81 86 THR G N 1
ATOM 6942 C CA . THR G 1 86 ? 11.724 48.501 66.649 1.00 16.82 86 THR G CA 1
ATOM 69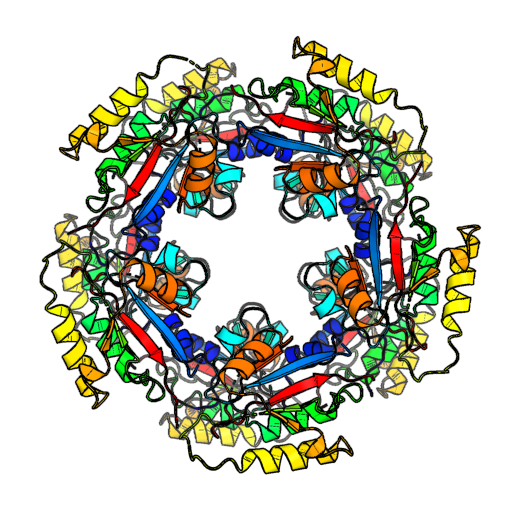43 C C . THR G 1 86 ? 12.269 47.296 65.857 1.00 16.08 86 THR G C 1
ATOM 6944 O O . THR G 1 86 ? 11.637 46.229 65.805 1.00 16.04 86 THR G O 1
ATOM 6948 N N . PRO G 1 87 ? 13.465 47.444 65.268 1.00 16.57 87 PRO G N 1
ATOM 6949 C CA . PRO G 1 87 ? 14.026 46.327 64.506 1.00 16.90 87 PRO G CA 1
ATOM 6950 C C . PRO G 1 87 ? 14.345 45.101 65.373 1.00 16.51 87 PRO G C 1
ATOM 6951 O O . PRO G 1 87 ? 14.360 43.992 64.861 1.00 16.67 87 PRO G O 1
ATOM 6955 N N . ILE G 1 88 ? 14.541 45.291 66.672 1.00 16.41 88 ILE G N 1
ATOM 6956 C CA . ILE G 1 88 ? 14.888 44.138 67.526 1.00 16.42 88 ILE G CA 1
ATOM 6957 C C . ILE G 1 88 ? 13.750 43.107 67.582 1.00 16.33 88 ILE G C 1
ATOM 6958 O O . ILE G 1 88 ? 14.004 41.931 67.845 1.00 16.35 88 ILE G O 1
ATOM 6963 N N . TRP G 1 89 ? 12.520 43.522 67.285 1.00 16.23 89 TRP G N 1
ATOM 6964 C CA . TRP G 1 89 ? 11.400 42.580 67.244 1.00 16.94 89 TRP G CA 1
ATOM 6965 C C . TRP G 1 89 ? 11.636 41.491 66.210 1.00 17.81 89 TRP G C 1
ATOM 6966 O O . TRP G 1 89 ? 11.363 40.321 66.455 1.00 18.06 89 TRP G O 1
ATOM 6977 N N . ASP G 1 90 ? 12.174 41.870 65.048 1.00 18.51 90 ASP G N 1
ATOM 6978 C CA . ASP G 1 90 ? 12.458 40.879 64.005 1.00 19.35 90 ASP G CA 1
ATOM 6979 C C . ASP G 1 90 ? 13.708 40.075 64.343 1.00 18.66 90 ASP G C 1
ATOM 6980 O O . ASP G 1 90 ? 13.792 38.902 63.993 1.00 19.12 90 ASP G O 1
ATOM 6985 N N . VAL G 1 91 ? 14.664 40.692 65.035 1.00 17.99 91 VAL G N 1
ATOM 6986 C CA . VAL G 1 91 ? 15.822 39.946 65.533 1.00 18.15 91 VAL G CA 1
ATOM 6987 C C . VAL G 1 91 ? 15.337 38.836 66.478 1.00 17.44 91 VAL G C 1
ATOM 6988 O O . VAL G 1 91 ? 15.721 37.664 66.346 1.00 17.22 91 VAL G O 1
ATOM 6992 N N . TYR G 1 92 ? 14.457 39.204 67.409 1.00 17.01 92 TYR G N 1
ATOM 6993 C CA . TYR G 1 92 ? 13.923 38.220 68.348 1.00 16.83 92 TYR G CA 1
ATOM 6994 C C . TYR G 1 92 ? 13.195 37.088 67.620 1.00 17.56 92 TYR G C 1
ATOM 6995 O O . TYR G 1 92 ? 13.356 35.916 67.958 1.00 17.88 92 TYR G O 1
ATOM 7004 N N . ALA G 1 93 ? 12.398 37.443 66.614 1.00 17.76 93 ALA G N 1
ATOM 7005 C CA . ALA G 1 93 ? 11.696 36.434 65.809 1.00 17.86 93 ALA G CA 1
ATOM 7006 C C . ALA G 1 93 ? 12.654 35.433 65.152 1.00 18.22 93 ALA G C 1
ATOM 7007 O O . ALA G 1 93 ? 12.378 34.237 65.148 1.00 18.34 93 ALA G O 1
ATOM 7009 N N . GLY G 1 94 ? 13.761 35.939 64.603 1.00 18.37 94 GLY G N 1
ATOM 7010 C CA . GLY G 1 94 ? 14.791 35.134 63.949 1.00 18.79 94 GLY G CA 1
ATOM 7011 C C . GLY G 1 94 ? 15.437 34.197 64.944 1.00 19.31 94 GLY G C 1
ATOM 7012 O O . GLY G 1 94 ? 15.652 33.023 64.648 1.00 19.83 94 GLY G O 1
ATOM 7013 N N . LEU G 1 95 ? 15.728 34.712 66.137 1.00 18.54 95 LEU G N 1
ATOM 7014 C CA . LEU G 1 95 ? 16.376 33.882 67.154 1.00 18.68 95 LEU G CA 1
ATOM 7015 C C . LEU G 1 95 ? 15.451 32.779 67.649 1.00 18.53 95 LEU G C 1
ATOM 7016 O O . LEU G 1 95 ? 15.895 31.642 67.885 1.00 19.77 95 LEU G O 1
ATOM 7021 N N . ILE G 1 96 ? 14.174 33.103 67.804 1.00 18.58 96 ILE G N 1
ATOM 7022 C CA . ILE G 1 96 ? 13.178 32.107 68.188 1.00 19.37 96 ILE G CA 1
ATOM 7023 C C . ILE G 1 96 ? 13.028 31.063 67.088 1.00 20.76 96 ILE G C 1
ATOM 7024 O O . ILE G 1 96 ? 12.963 29.868 67.367 1.00 21.13 96 ILE G O 1
ATOM 7029 N N . LYS G 1 97 ? 13.002 31.514 65.836 1.00 22.00 97 LYS G N 1
ATOM 7030 C CA . LYS G 1 97 ? 12.787 30.599 64.699 1.00 23.34 97 LYS G CA 1
ATOM 7031 C C . LYS G 1 97 ? 13.858 29.511 64.640 1.00 24.13 97 LYS G C 1
ATOM 7032 O O . LYS G 1 97 ? 13.588 28.399 64.174 1.00 24.70 97 LYS G O 1
ATOM 7034 N N . GLU G 1 98 ? 15.063 29.832 65.116 1.00 25.19 98 GLU G N 1
ATOM 7035 C CA . GLU G 1 98 ? 16.177 28.875 65.172 1.00 27.13 98 GLU G CA 1
ATOM 7036 C C . GLU G 1 98 ? 15.854 27.661 66.050 1.00 27.59 98 GLU G C 1
ATOM 7037 O O . GLU G 1 98 ? 16.416 26.578 65.850 1.00 27.62 98 GLU G O 1
ATOM 7043 N N . HIS G 1 99 ? 14.944 27.842 67.007 1.00 27.49 99 HIS G N 1
ATOM 7044 C CA . HIS G 1 99 ? 14.567 26.777 67.950 1.00 28.18 99 HIS G CA 1
ATOM 7045 C C . HIS G 1 99 ? 13.138 26.294 67.845 1.00 28.45 99 HIS G C 1
ATOM 7046 O O . HIS G 1 99 ? 12.816 25.181 68.269 1.00 29.48 99 HIS G O 1
ATOM 7053 N N . ASP G 1 100 ? 12.270 27.144 67.322 1.00 28.35 100 ASP G N 1
ATOM 7054 C CA . ASP G 1 100 ? 10.848 26.863 67.352 1.00 28.30 100 ASP G CA 1
ATOM 7055 C C . ASP G 1 100 ? 10.247 27.303 66.023 1.00 28.39 100 ASP G C 1
ATOM 7056 O O . ASP G 1 100 ? 10.311 28.488 65.673 1.00 27.86 100 ASP G O 1
ATOM 7061 N N . GLU G 1 101 ? 9.663 26.345 65.290 1.00 27.77 101 GLU G N 1
ATOM 7062 C CA . GLU G 1 101 ? 9.137 26.600 63.932 1.00 27.31 101 GLU G CA 1
ATOM 7063 C C . GLU G 1 101 ? 8.126 27.746 63.862 1.00 26.78 101 GLU G C 1
ATOM 7064 O O . GLU G 1 101 ? 7.914 28.333 62.791 1.00 27.09 101 GLU G O 1
ATOM 7066 N N . ARG G 1 102 ? 7.491 28.054 64.986 1.00 25.82 102 ARG G N 1
ATOM 7067 C CA . ARG G 1 102 ? 6.487 29.118 65.015 1.00 25.24 102 ARG G CA 1
ATOM 7068 C C . ARG G 1 102 ? 7.092 30.481 64.718 1.00 24.98 102 ARG G C 1
ATOM 7069 O O . ARG G 1 102 ? 6.424 31.348 64.165 1.00 25.29 102 ARG G O 1
ATOM 7077 N N . GLY G 1 103 ? 8.360 30.653 65.080 1.00 24.34 103 GLY G N 1
ATOM 7078 C CA . GLY G 1 103 ? 9.100 31.881 64.791 1.00 24.05 103 GLY G CA 1
ATOM 7079 C C . GLY G 1 103 ? 8.369 33.107 65.320 1.00 23.37 103 GLY G C 1
ATOM 7080 O O . GLY G 1 103 ? 7.919 33.128 66.474 1.00 22.16 103 GLY G O 1
ATOM 7081 N N . ALA G 1 104 ? 8.215 34.122 64.469 1.00 22.83 104 ALA G N 1
ATOM 7082 C CA . ALA G 1 104 ? 7.443 35.315 64.827 1.00 22.41 104 ALA G CA 1
ATOM 7083 C C . ALA G 1 104 ? 6.019 35.034 65.350 1.00 22.21 104 ALA G C 1
ATOM 7084 O O . ALA G 1 104 ? 5.468 35.819 66.132 1.00 21.78 104 ALA G O 1
ATOM 7086 N N . ASP G 1 105 ? 5.408 33.943 64.892 1.00 22.10 105 ASP G N 1
ATOM 7087 C CA . ASP G 1 105 ? 4.049 33.592 65.335 1.00 22.50 105 ASP G CA 1
ATOM 7088 C C . ASP G 1 105 ? 3.998 33.185 66.819 1.00 21.27 105 ASP G C 1
ATOM 7089 O O . ASP G 1 105 ? 2.925 33.138 67.428 1.00 21.65 105 ASP G O 1
ATOM 7094 N N . ALA G 1 106 ? 5.167 32.937 67.398 1.00 21.21 106 ALA G N 1
ATOM 7095 C CA . ALA G 1 106 ? 5.256 32.576 68.817 1.00 19.83 106 ALA G CA 1
ATOM 7096 C C . ALA G 1 106 ? 5.306 33.823 69.702 1.00 20.04 106 ALA G C 1
ATOM 7097 O O . ALA G 1 106 ? 5.353 33.709 70.935 1.00 17.98 106 ALA G O 1
ATOM 7099 N N . ILE G 1 107 ? 5.287 35.005 69.080 1.00 18.65 107 ILE G N 1
ATOM 7100 C CA . ILE G 1 107 ? 5.443 36.256 69.822 1.00 18.48 107 ILE G CA 1
ATOM 7101 C C . ILE G 1 107 ? 4.137 37.045 69.868 1.00 18.82 107 ILE G C 1
ATOM 7102 O O . ILE G 1 107 ? 3.600 37.435 68.830 1.00 19.31 107 ILE G O 1
ATOM 7107 N N . GLY G 1 108 ? 3.619 37.250 71.078 1.00 17.92 108 GLY G N 1
ATOM 7108 C CA . GLY G 1 108 ? 2.457 38.093 71.307 1.00 18.21 108 GLY G CA 1
ATOM 7109 C C . GLY G 1 108 ? 2.885 39.433 71.856 1.00 18.28 108 GLY G C 1
ATOM 7110 O O . GLY G 1 108 ? 4.071 39.760 71.867 1.00 17.97 108 GLY G O 1
ATOM 7111 N N . SER G 1 109 ? 1.916 40.218 72.316 1.00 18.38 109 SER G N 1
ATOM 7112 C CA . SER G 1 109 ? 2.215 41.540 72.860 1.00 18.26 109 SER G CA 1
ATOM 7113 C C . SER G 1 109 ? 1.210 41.961 73.919 1.00 18.09 109 SER G C 1
ATOM 7114 O O . SER G 1 109 ? 0.093 41.433 73.981 1.00 19.32 109 SER G O 1
ATOM 7117 N N . LEU G 1 110 ? 1.621 42.924 74.743 1.00 17.66 110 LEU G N 1
ATOM 7118 C CA . LEU G 1 110 ? 0.782 43.519 75.769 1.00 16.90 110 LEU G CA 1
ATOM 7119 C C . LEU G 1 110 ? 0.991 45.006 75.784 1.00 17.42 110 LEU G C 1
ATOM 7120 O O . LEU G 1 110 ? 2.122 45.487 75.713 1.00 17.23 110 LEU G O 1
ATOM 7125 N N . GLU G 1 111 ? -0.116 45.721 75.949 1.00 16.96 111 GLU G N 1
ATOM 7126 C CA . GLU G 1 111 ? -0.081 47.145 76.225 1.00 18.24 111 GLU G CA 1
ATOM 7127 C C . GLU G 1 111 ? 0.871 47.434 77.396 1.00 17.89 111 GLU G C 1
ATOM 7128 O O . GLU G 1 111 ? 1.017 46.610 78.303 1.00 17.75 111 GLU G O 1
ATOM 7134 N N . ARG G 1 112 ? 1.522 48.596 77.357 1.00 18.09 112 ARG G N 1
ATOM 7135 C CA . ARG G 1 112 ? 2.620 48.928 78.263 1.00 17.30 112 ARG G CA 1
ATOM 7136 C C . ARG G 1 112 ? 2.336 48.584 79.737 1.00 18.12 112 ARG G C 1
ATOM 7137 O O . ARG G 1 112 ? 3.095 47.862 80.379 1.00 17.23 112 ARG G O 1
ATOM 7145 N N . PHE G 1 113 ? 1.263 49.138 80.279 1.00 17.53 113 PHE G N 1
ATOM 7146 C CA . PHE G 1 113 ? 0.987 48.945 81.699 1.00 19.16 113 PHE G CA 1
ATOM 7147 C C . PHE G 1 113 ? 0.549 47.519 82.030 1.00 18.76 113 PHE G C 1
ATOM 7148 O O . PHE G 1 113 ? 0.928 46.982 83.072 1.00 19.05 113 PHE G O 1
ATOM 7156 N N . ALA G 1 114 ? -0.150 46.879 81.102 1.00 18.04 114 ALA G N 1
ATOM 7157 C CA . ALA G 1 114 ? -0.460 45.451 81.211 1.00 17.66 114 ALA G CA 1
ATOM 7158 C C . ALA G 1 114 ? 0.827 44.615 81.186 1.00 17.58 114 ALA G C 1
ATOM 7159 O O . ALA G 1 114 ? 0.946 43.588 81.880 1.00 17.59 114 ALA G O 1
ATOM 7161 N N . PHE G 1 115 ? 1.779 45.030 80.359 1.00 16.83 115 PHE G N 1
ATOM 7162 C CA . PHE G 1 115 ? 3.082 44.361 80.317 1.00 16.53 115 PHE G CA 1
ATOM 7163 C C . PHE G 1 115 ? 3.752 44.441 81.687 1.00 16.41 115 PHE G C 1
ATOM 7164 O O . PHE G 1 115 ? 4.248 43.427 82.189 1.00 16.29 115 PHE G O 1
ATOM 7172 N N . TYR G 1 116 ? 3.752 45.625 82.307 1.00 16.34 116 TYR G N 1
ATOM 7173 C CA . TYR G 1 116 ? 4.371 45.745 83.637 1.00 16.86 116 TYR G CA 1
ATOM 7174 C C . TYR G 1 116 ? 3.701 44.808 84.634 1.00 17.60 116 TYR G C 1
ATOM 7175 O O . TYR G 1 116 ? 4.384 44.167 85.433 1.00 17.76 116 TYR G O 1
ATOM 7184 N N . GLU G 1 117 ? 2.368 44.722 84.568 1.00 17.67 117 GLU G N 1
ATOM 7185 C CA . GLU G 1 117 ? 1.604 43.883 85.499 1.00 19.00 117 GLU G CA 1
ATOM 7186 C C . GLU G 1 117 ? 1.955 42.421 85.340 1.00 18.20 117 GLU G C 1
ATOM 7187 O O . GLU G 1 117 ? 2.148 41.714 86.339 1.00 18.52 117 GLU G O 1
ATOM 7193 N N . GLN G 1 118 ? 2.097 41.974 84.100 1.00 17.35 118 GLN G N 1
ATOM 7194 C CA . GLN G 1 118 ? 2.493 40.585 83.848 1.00 17.54 118 GLN G CA 1
ATOM 7195 C C . GLN G 1 118 ? 3.935 40.323 84.299 1.00 17.54 118 GLN G C 1
ATOM 7196 O O . GLN G 1 118 ? 4.228 39.249 84.836 1.00 17.47 118 GLN G O 1
ATOM 7202 N N . ALA G 1 119 ? 4.821 41.298 84.072 1.00 16.53 119 ALA G N 1
ATOM 7203 C CA . ALA G 1 119 ? 6.241 41.156 84.438 1.00 15.91 119 ALA G CA 1
ATOM 7204 C C . ALA G 1 119 ? 6.447 41.046 85.934 1.00 16.09 119 ALA G C 1
ATOM 7205 O O . ALA G 1 119 ? 7.408 40.436 86.385 1.00 16.15 119 ALA G O 1
ATOM 7207 N N . LYS G 1 120 ? 5.539 41.640 86.712 1.00 16.78 120 LYS G N 1
ATOM 7208 C CA . LYS G 1 120 ? 5.618 41.539 88.161 1.00 18.16 120 LYS G CA 1
ATOM 7209 C C . LYS G 1 120 ? 5.397 40.101 88.655 1.00 18.42 120 LYS G C 1
ATOM 7210 O O . LYS G 1 120 ? 5.685 39.778 89.817 1.00 19.62 120 LYS G O 1
ATOM 7216 N N . ASN G 1 121 ? 4.863 39.267 87.779 1.00 18.16 121 ASN G N 1
ATOM 7217 C CA . ASN G 1 121 ? 4.609 37.867 88.107 1.00 19.05 121 ASN G CA 1
ATOM 7218 C C . ASN G 1 121 ? 5.740 36.929 87.676 1.00 18.02 121 ASN G C 1
ATOM 7219 O O . ASN G 1 121 ? 5.685 35.701 87.907 1.00 18.06 121 ASN G O 1
ATOM 7224 N N . ALA G 1 122 ? 6.783 37.490 87.072 1.00 16.14 122 ALA G N 1
ATOM 7225 C CA . ALA G 1 122 ? 7.868 36.673 86.551 1.00 15.38 122 ALA G CA 1
ATOM 7226 C C . ALA G 1 122 ? 8.697 36.067 87.684 1.00 14.76 122 ALA G C 1
ATOM 7227 O O . ALA G 1 122 ? 8.821 36.658 88.756 1.00 15.62 122 ALA G O 1
ATOM 7229 N N . TYR G 1 123 ? 9.253 34.893 87.430 1.00 14.65 123 TYR G N 1
ATOM 7230 C CA . TYR G 1 123 ? 10.154 34.249 88.392 1.00 14.03 123 TYR G CA 1
ATOM 7231 C C . TYR G 1 123 ? 11.490 34.996 88.450 1.00 13.76 123 TYR G C 1
ATOM 7232 O O . TYR G 1 123 ? 12.102 35.110 89.510 1.00 13.71 123 TYR G O 1
ATOM 7241 N N . CYS G 1 124 ? 11.934 35.502 87.295 1.00 12.84 124 CYS G N 1
ATOM 7242 C CA . CYS G 1 124 ? 13.220 36.151 87.202 1.00 13.59 124 CYS G CA 1
ATOM 7243 C C . CYS G 1 124 ? 13.137 37.296 86.189 1.00 12.98 124 CYS G C 1
ATOM 7244 O O . CYS G 1 124 ? 12.509 37.150 85.149 1.00 13.81 124 CYS G O 1
ATOM 7247 N N . VAL G 1 125 ? 13.764 38.421 86.518 1.00 13.20 125 VAL G N 1
ATOM 7248 C CA . VAL G 1 125 ? 13.904 39.557 85.574 1.00 12.85 125 VAL G CA 1
ATOM 7249 C C . VAL G 1 125 ? 15.400 39.708 85.322 1.00 12.11 125 VAL G C 1
ATOM 7250 O O . VAL G 1 125 ? 16.197 39.823 86.255 1.00 12.89 125 VAL G O 1
ATOM 7254 N N . ILE G 1 126 ? 15.781 39.650 84.057 1.00 12.57 126 ILE G N 1
ATOM 7255 C CA . ILE G 1 126 ? 17.170 39.829 83.647 1.00 13.12 126 ILE G CA 1
ATOM 7256 C C . ILE G 1 126 ? 17.337 41.263 83.175 1.00 13.79 126 ILE G C 1
ATOM 7257 O O . ILE G 1 126 ? 16.735 41.651 82.176 1.00 14.42 126 ILE G O 1
ATOM 7262 N N . ALA G 1 127 ? 18.166 42.032 83.883 1.00 12.96 127 ALA G N 1
ATOM 7263 C CA . ALA G 1 127 ? 18.323 43.467 83.577 1.00 13.63 127 ALA G CA 1
ATOM 7264 C C . ALA G 1 127 ? 19.426 43.628 82.536 1.00 14.09 127 ALA G C 1
ATOM 7265 O O . ALA G 1 127 ? 20.614 43.662 82.888 1.00 15.35 127 ALA G O 1
ATOM 7267 N N . SER G 1 128 ? 19.042 43.694 81.264 1.00 13.72 128 SER G N 1
ATOM 7268 C CA . SER G 1 128 ? 20.050 43.865 80.200 1.00 14.91 128 SER G CA 1
ATOM 7269 C C . SER G 1 128 ? 20.461 45.310 80.088 1.00 15.55 128 SER G C 1
ATOM 7270 O O . SER G 1 128 ? 19.931 46.194 80.775 1.00 16.73 128 SER G O 1
ATOM 7273 N N . GLY G 1 129 ? 21.428 45.543 79.206 1.00 16.04 129 GLY G N 1
ATOM 7274 C CA . GLY G 1 129 ? 21.792 46.906 78.844 1.00 16.84 129 GLY G CA 1
ATOM 7275 C C . GLY G 1 129 ? 21.287 47.331 77.486 1.00 17.30 129 GLY G C 1
ATOM 7276 O O . GLY G 1 129 ? 21.792 48.303 76.932 1.00 18.60 129 GLY G O 1
ATOM 7277 N N . GLU G 1 130 ? 20.284 46.622 76.970 1.00 17.13 130 GLU G N 1
ATOM 7278 C CA . GLU G 1 130 ? 19.762 46.865 75.631 1.00 16.85 130 GLU G CA 1
ATOM 7279 C C . GLU G 1 130 ? 19.308 48.317 75.467 1.00 17.07 130 GLU G C 1
ATOM 7280 O O . GLU G 1 130 ? 18.426 48.789 76.190 1.00 16.61 130 GLU G O 1
ATOM 7286 N N . SER G 1 131 ? 19.949 49.036 74.549 1.00 17.43 131 SER G N 1
ATOM 7287 C CA A SER G 1 131 ? 19.657 50.460 74.402 0.50 17.83 131 SER G CA 1
ATOM 7288 C CA B SER G 1 131 ? 19.677 50.458 74.359 0.50 18.30 131 SER G CA 1
ATOM 7289 C C . SER G 1 131 ? 18.398 50.726 73.585 1.00 18.55 131 SER G C 1
ATOM 7290 O O . SER G 1 131 ? 17.814 51.803 73.685 1.00 19.35 131 SER G O 1
ATOM 7295 N N . ALA G 1 132 ? 17.963 49.758 72.790 1.00 18.52 132 ALA G N 1
ATOM 7296 C CA . ALA G 1 132 ? 16.708 49.946 72.042 1.00 19.35 132 ALA G CA 1
ATOM 7297 C C . ALA G 1 132 ? 15.483 50.001 72.966 1.00 19.35 132 ALA G C 1
ATOM 7298 O O . ALA G 1 132 ? 15.408 49.263 73.965 1.00 19.79 132 ALA G O 1
ATOM 7300 N N . GLN G 1 133 ? 14.539 50.892 72.650 1.00 19.24 133 GLN G N 1
ATOM 7301 C CA . GLN G 1 133 ? 13.250 50.879 73.334 1.00 18.67 133 GLN G CA 1
ATOM 7302 C C . GLN G 1 133 ? 12.344 49.739 72.859 1.00 17.17 133 GLN G C 1
ATOM 7303 O O . GLN G 1 133 ? 12.487 49.198 71.740 1.00 17.58 133 GLN G O 1
ATOM 7309 N N . TYR G 1 134 ? 11.395 49.406 73.730 1.00 16.76 134 TYR G N 1
ATOM 7310 C CA . TYR G 1 134 ? 10.473 48.282 73.540 1.00 16.13 134 TYR G CA 1
ATOM 7311 C C . TYR G 1 134 ? 11.182 46.973 73.202 1.00 15.78 134 TYR G C 1
ATOM 7312 O O . TYR G 1 134 ? 10.684 46.190 72.401 1.00 15.25 134 TYR G O 1
ATOM 7321 N N . ALA G 1 135 ? 12.338 46.745 73.831 1.00 14.92 135 ALA G N 1
ATOM 7322 C CA . ALA G 1 135 ? 13.110 45.500 73.626 1.00 14.79 135 ALA G CA 1
ATOM 7323 C C . ALA G 1 135 ? 12.897 44.503 74.769 1.00 14.40 135 ALA G C 1
ATOM 7324 O O . ALA G 1 135 ? 13.610 43.496 74.876 1.00 15.40 135 ALA G O 1
ATOM 7326 N N . ASN G 1 136 ? 11.907 44.773 75.610 1.00 14.10 136 ASN G N 1
ATOM 7327 C CA . ASN G 1 136 ? 11.532 43.827 76.679 1.00 14.25 136 ASN G CA 1
ATOM 7328 C C . ASN G 1 136 ? 10.931 42.583 76.104 1.00 14.62 136 ASN G C 1
ATOM 7329 O O . ASN G 1 136 ? 10.205 42.659 75.114 1.00 14.82 136 ASN G O 1
ATOM 7334 N N . LEU G 1 137 ? 11.217 41.435 76.701 1.00 13.90 137 LEU G N 1
ATOM 7335 C CA . LEU G 1 137 ? 10.637 40.197 76.202 1.00 14.22 137 LEU G CA 1
ATOM 7336 C C . LEU G 1 137 ? 10.367 39.251 77.348 1.00 15.08 137 LEU G C 1
ATOM 7337 O O . LEU G 1 137 ? 11.289 38.909 78.096 1.00 17.49 137 LEU G O 1
ATOM 7342 N N . ILE G 1 138 ? 9.098 38.866 77.497 1.00 14.77 138 ILE G N 1
ATOM 7343 C CA . ILE G 1 138 ? 8.711 37.808 78.464 1.00 15.34 138 ILE G CA 1
ATOM 7344 C C . ILE G 1 138 ? 8.773 36.458 77.773 1.00 15.18 138 ILE G C 1
ATOM 7345 O O . ILE G 1 138 ? 8.251 36.318 76.665 1.00 15.74 138 ILE G O 1
ATOM 7350 N N . LEU G 1 139 ? 9.408 35.469 78.413 1.00 14.04 139 LEU G N 1
ATOM 7351 C CA . LEU G 1 139 ? 9.512 34.112 77.863 1.00 14.52 139 LEU G CA 1
ATOM 7352 C C . LEU G 1 139 ? 8.862 33.142 78.833 1.00 14.45 139 LEU G C 1
ATOM 7353 O O . LEU G 1 139 ? 9.096 33.254 80.042 1.00 15.41 139 LEU G O 1
ATOM 7358 N N . GLN G 1 140 ? 8.038 32.228 78.321 1.00 15.23 140 GLN G N 1
ATOM 7359 C CA . GLN G 1 140 ? 7.392 31.212 79.159 1.00 15.20 140 GLN G CA 1
ATOM 7360 C C . GLN G 1 140 ? 7.991 29.840 78.880 1.00 15.21 140 GLN G C 1
ATOM 7361 O O . GLN G 1 140 ? 8.081 29.408 77.724 1.00 15.26 140 GLN G O 1
ATOM 7367 N N . LYS G 1 141 ? 8.364 29.130 79.943 1.00 14.72 141 LYS G N 1
ATOM 7368 C CA . LYS G 1 141 ? 9.090 27.879 79.780 1.00 15.42 141 LYS G CA 1
ATOM 7369 C C . LYS G 1 141 ? 8.173 26.718 79.443 1.00 15.56 141 LYS G C 1
ATOM 7370 O O . LYS G 1 141 ? 7.087 26.583 80.001 1.00 15.95 141 LYS G O 1
ATOM 7376 N N . GLY G 1 142 ? 8.642 25.892 78.522 1.00 16.67 142 GLY G N 1
ATOM 7377 C CA . GLY G 1 142 ? 7.936 24.704 78.142 1.00 18.77 142 GLY G CA 1
ATOM 7378 C C . GLY G 1 142 ? 8.389 23.473 78.893 1.00 20.17 142 GLY G C 1
ATOM 7379 O O . GLY G 1 142 ? 8.942 23.568 79.997 1.00 20.13 142 GLY G O 1
ATOM 7380 N N . VAL G 1 143 ? 8.101 22.329 78.279 1.00 21.09 143 VAL G N 1
ATOM 7381 C CA . VAL G 1 143 ? 8.318 21.003 78.851 1.00 23.24 143 VAL G CA 1
ATOM 7382 C C . VAL G 1 143 ? 9.635 20.474 78.320 1.00 24.84 143 VAL G C 1
ATOM 7383 O O . VAL G 1 143 ? 10.021 20.771 77.186 1.00 24.85 143 VAL G O 1
ATOM 7387 N N . VAL G 1 144 ? 10.316 19.698 79.157 1.00 26.71 144 VAL G N 1
ATOM 7388 C CA . VAL G 1 144 ? 11.433 18.873 78.725 1.00 29.05 144 VAL G CA 1
ATOM 7389 C C . VAL G 1 144 ? 10.861 17.451 78.668 1.00 30.21 144 VAL G C 1
ATOM 7390 O O . VAL G 1 144 ? 10.543 16.856 79.709 1.00 30.43 144 VAL G O 1
ATOM 7394 N N . PHE G 1 145 ? 10.674 16.937 77.451 1.00 31.58 145 PHE G N 1
ATOM 7395 C CA . PHE G 1 145 ? 9.947 15.669 77.232 1.00 32.56 145 PHE G CA 1
ATOM 7396 C C . PHE G 1 145 ? 10.817 14.435 77.503 1.00 32.99 145 PHE G C 1
ATOM 7397 O O . PHE G 1 145 ? 11.994 14.392 77.132 1.00 33.62 145 PHE G O 1
ATOM 7405 N N . ILE H 1 5 ? 17.428 66.324 126.717 1.00 29.96 5 ILE H N 1
ATOM 7406 C CA . ILE H 1 5 ? 16.775 65.046 126.308 1.00 29.91 5 ILE H CA 1
ATOM 7407 C C . ILE H 1 5 ? 16.576 64.148 127.530 1.00 28.78 5 ILE H C 1
ATOM 7408 O O . ILE H 1 5 ? 17.545 63.788 128.207 1.00 28.65 5 ILE H O 1
ATOM 7413 N N . PRO H 1 6 ? 15.313 63.790 127.826 1.00 27.64 6 PRO H N 1
ATOM 7414 C CA . PRO H 1 6 ? 15.025 63.077 129.062 1.00 26.65 6 PRO H CA 1
ATOM 7415 C C . PRO H 1 6 ? 15.802 61.782 129.182 1.00 25.20 6 PRO H C 1
ATOM 7416 O O . PRO H 1 6 ? 15.876 61.015 128.219 1.00 24.64 6 PRO H O 1
ATOM 7420 N N . LYS H 1 7 ? 16.372 61.550 130.367 1.00 24.42 7 LYS H N 1
ATOM 7421 C CA . LYS H 1 7 ? 17.262 60.421 130.611 1.00 24.03 7 LYS H CA 1
ATOM 7422 C C . LYS H 1 7 ? 16.629 59.063 130.306 1.00 23.41 7 LYS H C 1
ATOM 7423 O O . LYS H 1 7 ? 17.329 58.138 129.881 1.00 24.09 7 LYS H O 1
ATOM 7425 N N . ILE H 1 8 ? 15.314 58.941 130.500 1.00 21.06 8 ILE H N 1
ATOM 7426 C CA . ILE H 1 8 ? 14.697 57.619 130.396 1.00 19.92 8 ILE H CA 1
ATOM 7427 C C . ILE H 1 8 ? 14.597 57.111 128.949 1.00 19.40 8 ILE H C 1
ATOM 7428 O O . ILE H 1 8 ? 14.353 55.935 128.741 1.00 19.34 8 ILE H O 1
ATOM 7433 N N . ILE H 1 9 ? 14.796 57.988 127.965 1.00 18.34 9 ILE H N 1
ATOM 7434 C CA . ILE H 1 9 ? 14.617 57.579 126.564 1.00 17.00 9 ILE H CA 1
ATOM 7435 C C . ILE H 1 9 ? 15.848 56.830 126.031 1.00 16.89 9 ILE H C 1
ATOM 7436 O O . ILE H 1 9 ? 16.934 57.413 125.959 1.00 16.85 9 ILE H O 1
ATOM 7441 N N . PRO H 1 10 ? 15.688 55.550 125.645 1.00 15.99 10 PRO H N 1
ATOM 7442 C CA . PRO H 1 10 ? 16.862 54.822 125.167 1.00 16.33 10 PRO H CA 1
ATOM 7443 C C . PRO H 1 10 ? 17.242 55.256 123.756 1.00 15.96 10 PRO H C 1
ATOM 7444 O O . PRO H 1 10 ? 16.408 55.871 123.051 1.00 16.16 10 PRO H O 1
ATOM 7448 N N . PRO H 1 11 ? 18.490 54.972 123.344 1.00 15.99 11 PRO H N 1
ATOM 7449 C CA . PRO H 1 11 ? 18.979 55.394 122.030 1.00 15.46 11 PRO H CA 1
ATOM 7450 C C . PRO H 1 11 ? 18.028 55.051 120.879 1.00 15.22 11 PRO H C 1
ATOM 7451 O O . PRO H 1 11 ? 17.778 55.908 120.022 1.00 15.42 11 PRO H O 1
ATOM 7455 N N . GLU H 1 12 ? 17.488 53.835 120.875 1.00 14.43 12 GLU H N 1
ATOM 7456 C CA . GLU H 1 12 ? 16.557 53.451 119.823 1.00 16.34 12 GLU H CA 1
ATOM 7457 C C . GLU H 1 12 ? 15.293 54.305 119.775 1.00 15.56 12 GLU H C 1
ATOM 7458 O O . GLU H 1 12 ? 14.771 54.558 118.694 1.00 16.07 12 GLU H O 1
ATOM 7464 N N . LEU H 1 13 ? 14.781 54.704 120.942 1.00 14.68 13 LEU H N 1
ATOM 7465 C CA . LEU H 1 13 ? 13.574 55.490 120.970 1.00 14.69 13 LEU H CA 1
ATOM 7466 C C . LEU H 1 13 ? 13.862 56.913 120.538 1.00 14.87 13 LEU H C 1
ATOM 7467 O O . LEU H 1 13 ? 13.046 57.525 119.867 1.00 14.39 13 LEU H O 1
ATOM 7472 N N . LEU H 1 14 ? 15.039 57.426 120.884 1.00 14.85 14 LEU H N 1
ATOM 7473 C CA . LEU H 1 14 ? 15.447 58.738 120.379 1.00 15.88 14 LEU H CA 1
ATOM 7474 C C . LEU H 1 14 ? 15.451 58.757 118.835 1.00 15.65 14 LEU H C 1
ATOM 7475 O O . LEU H 1 14 ? 14.890 59.670 118.205 1.00 16.20 14 LEU H O 1
ATOM 7480 N N . LYS H 1 15 ? 16.019 57.706 118.239 1.00 15.04 15 LYS H N 1
ATOM 7481 C CA . LYS H 1 15 ? 16.054 57.579 116.787 1.00 14.50 15 LYS H CA 1
ATOM 7482 C C . LYS H 1 15 ? 14.638 57.529 116.208 1.00 15.21 15 LYS H C 1
ATOM 7483 O O . LYS H 1 15 ? 14.345 58.231 115.246 1.00 15.01 15 LYS H O 1
ATOM 7489 N N . VAL H 1 16 ? 13.758 56.742 116.840 1.00 14.23 16 VAL H N 1
ATOM 7490 C CA . VAL H 1 16 ? 12.353 56.643 116.416 1.00 15.05 16 VAL H CA 1
ATOM 7491 C C . VAL H 1 16 ? 11.674 58.017 116.432 1.00 15.53 16 VAL H C 1
ATOM 7492 O O . VAL H 1 16 ? 11.016 58.412 115.456 1.00 15.23 16 VAL H O 1
ATOM 7496 N N . LEU H 1 17 ? 11.824 58.731 117.542 1.00 16.19 17 LEU H N 1
ATOM 7497 C CA . LEU H 1 17 ? 11.151 60.027 117.702 1.00 16.92 17 LEU H CA 1
ATOM 7498 C C . LEU H 1 17 ? 11.634 61.042 116.663 1.00 18.48 17 LEU H C 1
ATOM 7499 O O . LEU H 1 17 ? 10.835 61.835 116.180 1.00 19.24 17 LEU H O 1
ATOM 7504 N N . CYS H 1 18 ? 12.915 60.985 116.302 1.00 18.65 18 CYS H N 1
ATOM 7505 C CA A CYS H 1 18 ? 13.482 61.872 115.289 0.50 19.10 18 CYS H CA 1
ATOM 7506 C CA B CYS H 1 18 ? 13.479 61.882 115.303 0.50 19.92 18 CYS H CA 1
ATOM 7507 C C . CYS H 1 18 ? 13.025 61.511 113.882 1.00 19.14 18 CYS H C 1
ATOM 7508 O O . CYS H 1 18 ? 12.786 62.387 113.047 1.00 20.15 18 CYS H O 1
ATOM 7513 N N . GLU H 1 19 ? 12.917 60.221 113.606 1.00 17.61 19 GLU H N 1
ATOM 7514 C CA . GLU H 1 19 ? 12.550 59.816 112.254 1.00 16.94 19 GLU H CA 1
ATOM 7515 C C . GLU H 1 19 ? 11.045 59.843 111.960 1.00 16.34 19 GLU H C 1
ATOM 7516 O O . GLU H 1 19 ? 10.647 59.823 110.807 1.00 16.37 19 GLU H O 1
ATOM 7530 N N . GLY H 1 21 ? 7.561 61.554 111.282 1.00 13.47 21 GLY H N 1
ATOM 7531 C CA . GLY H 1 21 ? 7.189 62.847 110.699 1.00 14.05 21 GLY H CA 1
ATOM 7532 C C . GLY H 1 21 ? 5.717 63.153 110.874 1.00 15.35 21 GLY H C 1
ATOM 7533 O O . GLY H 1 21 ? 4.997 62.483 111.640 1.00 14.48 21 GLY H O 1
ATOM 7534 N N . HIS H 1 22 ? 5.266 64.170 110.142 1.00 15.23 22 HIS H N 1
ATOM 7535 C CA . HIS H 1 22 ? 3.913 64.699 110.310 1.00 15.97 22 HIS H CA 1
ATOM 7536 C C . HIS H 1 22 ? 2.836 63.635 110.093 1.00 16.01 22 HIS H C 1
ATOM 7537 O O . HIS H 1 22 ? 2.720 63.049 109.017 1.00 16.40 22 HIS H O 1
ATOM 7544 N N . GLY H 1 23 ? 2.045 63.385 111.137 1.00 14.79 23 GLY H N 1
ATOM 7545 C CA . GLY H 1 23 ? 0.964 62.418 111.050 1.00 15.23 23 GLY H CA 1
ATOM 7546 C C . GLY H 1 23 ? 1.300 61.009 111.505 1.00 14.74 23 GLY H C 1
ATOM 7547 O O . GLY H 1 23 ? 0.389 60.173 111.666 1.00 15.63 23 GLY H O 1
ATOM 7548 N N . ASP H 1 24 ? 2.586 60.730 111.729 1.00 13.92 24 ASP H N 1
ATOM 7549 C CA . ASP H 1 24 ? 2.971 59.427 112.288 1.00 12.99 24 ASP H CA 1
ATOM 7550 C C . ASP H 1 24 ? 2.458 59.320 113.722 1.00 13.32 24 ASP H C 1
ATOM 7551 O O . ASP H 1 24 ? 2.340 60.332 114.434 1.00 12.54 24 ASP H O 1
ATOM 7556 N N . GLN H 1 25 ? 2.125 58.097 114.137 1.00 13.55 25 GLN H N 1
ATOM 7557 C CA . GLN H 1 25 ? 1.564 57.884 115.494 1.00 13.85 25 GLN H CA 1
ATOM 7558 C C . GLN H 1 25 ? 2.451 56.967 116.322 1.00 14.03 25 GLN H C 1
ATOM 7559 O O . GLN H 1 25 ? 3.087 56.053 115.796 1.00 14.13 25 GLN H O 1
ATOM 7565 N N . LEU H 1 26 ? 2.516 57.241 117.624 1.00 13.14 26 LEU H N 1
ATOM 7566 C CA . LEU H 1 26 ? 3.070 56.246 118.533 1.00 14.25 26 LEU H CA 1
ATOM 7567 C C . LEU H 1 26 ? 2.049 55.919 119.617 1.00 14.03 26 LEU H C 1
ATOM 7568 O O . LEU H 1 26 ? 1.145 56.715 119.902 1.00 15.22 26 LEU H O 1
ATOM 7573 N N . VAL H 1 27 ? 2.210 54.744 120.208 1.00 13.01 27 VAL H N 1
ATOM 7574 C CA . VAL H 1 27 ? 1.323 54.309 121.266 1.00 13.23 27 VAL H CA 1
ATOM 7575 C C . VAL H 1 27 ? 2.104 54.179 122.541 1.00 13.82 27 VAL H C 1
ATOM 7576 O O . VAL H 1 27 ? 3.163 53.545 122.563 1.00 13.70 27 VAL H O 1
ATOM 7580 N N . ILE H 1 28 ? 1.595 54.807 123.598 1.00 12.66 28 ILE H N 1
ATOM 7581 C CA . ILE H 1 28 ? 2.099 54.525 124.936 1.00 13.69 28 ILE H CA 1
ATOM 7582 C C . ILE H 1 28 ? 1.163 53.444 125.470 1.00 13.88 28 ILE H C 1
ATOM 7583 O O . ILE H 1 28 ? -0.015 53.711 125.718 1.00 14.98 28 ILE H O 1
ATOM 7588 N N . ALA H 1 29 ? 1.679 52.218 125.600 1.00 12.98 29 ALA H N 1
ATOM 7589 C CA . ALA H 1 29 ? 0.867 51.063 125.972 1.00 13.01 29 ALA H CA 1
ATOM 7590 C C . ALA H 1 29 ? 0.964 50.880 127.475 1.00 12.67 29 ALA H C 1
ATOM 7591 O O . ALA H 1 29 ? 2.062 50.889 128.038 1.00 14.30 29 ALA H O 1
ATOM 7593 N N . ASP H 1 30 ? -0.180 50.688 128.125 1.00 13.68 30 ASP H N 1
ATOM 7594 C CA . ASP H 1 30 ? -0.149 50.321 129.532 1.00 14.29 30 ASP H CA 1
ATOM 7595 C C . ASP H 1 30 ? 0.306 48.894 129.772 1.00 14.67 30 ASP H C 1
ATOM 7596 O O . ASP H 1 30 ? 0.499 48.115 128.830 1.00 14.21 30 ASP H O 1
ATOM 7601 N N . GLY H 1 31 ? 0.489 48.534 131.033 1.00 15.25 31 GLY H N 1
ATOM 7602 C CA . GLY H 1 31 ? 1.071 47.230 131.329 1.00 15.43 31 GLY H CA 1
ATOM 7603 C C . GLY H 1 31 ? 0.191 46.078 130.904 1.00 16.30 31 GLY H C 1
ATOM 7604 O O . GLY H 1 31 ? 0.685 44.972 130.693 1.00 17.88 31 GLY H O 1
ATOM 7605 N N . ASN H 1 32 ? -1.112 46.319 130.783 1.00 15.48 32 ASN H N 1
ATOM 7606 C CA . ASN H 1 32 ? -2.026 45.268 130.339 1.00 16.20 32 ASN H CA 1
ATOM 7607 C C . ASN H 1 32 ? -2.164 45.150 128.828 1.00 15.31 32 ASN H C 1
ATOM 7608 O O . ASN H 1 32 ? -2.797 44.210 128.321 1.00 16.38 32 ASN H O 1
ATOM 7613 N N . PHE H 1 33 ? -1.562 46.085 128.107 1.00 14.16 33 PHE H N 1
ATOM 7614 C CA . PHE H 1 33 ? -1.790 46.181 126.668 1.00 13.37 33 PHE H CA 1
ATOM 7615 C C . PHE H 1 33 ? -1.024 45.074 125.934 1.00 13.38 33 PHE H C 1
ATOM 7616 O O . PHE H 1 33 ? 0.092 44.735 126.315 1.00 13.20 33 PHE H O 1
ATOM 7624 N N . PRO H 1 34 ? -1.626 44.505 124.891 1.00 14.11 34 PRO H N 1
ATOM 7625 C CA . PRO H 1 34 ? -0.879 43.529 124.054 1.00 13.58 34 PRO H CA 1
ATOM 7626 C C . PRO H 1 34 ? 0.127 44.224 123.126 1.00 13.87 34 PRO H C 1
ATOM 7627 O O . PRO H 1 34 ? -0.041 44.267 121.919 1.00 13.66 34 PRO H O 1
ATOM 7631 N N . ALA H 1 35 ? 1.184 44.787 123.719 1.00 13.26 35 ALA H N 1
ATOM 7632 C CA . ALA H 1 35 ? 2.116 45.632 122.975 1.00 13.48 35 ALA H CA 1
ATOM 7633 C C . ALA H 1 35 ? 2.836 44.877 121.860 1.00 13.94 35 ALA H C 1
ATOM 7634 O O . ALA H 1 35 ? 3.031 45.421 120.760 1.00 14.10 35 ALA H O 1
ATOM 7636 N N . GLU H 1 36 ? 3.245 43.632 122.133 1.00 13.43 36 GLU H N 1
ATOM 7637 C CA . GLU H 1 36 ? 4.024 42.882 121.127 1.00 13.90 36 GLU H CA 1
ATOM 7638 C C . GLU H 1 36 ? 3.180 42.436 119.953 1.00 13.69 36 GLU H C 1
ATOM 7639 O O . GLU H 1 36 ? 3.627 42.504 118.814 1.00 14.83 36 GLU H O 1
ATOM 7645 N N . SER H 1 37 ? 1.977 41.948 120.223 1.00 14.27 37 SER H N 1
ATOM 7646 C CA . SER H 1 37 ? 1.114 41.462 119.147 1.00 14.57 37 SER H CA 1
ATOM 7647 C C . SER H 1 37 ? 0.547 42.592 118.303 1.00 14.87 37 SER H C 1
ATOM 7648 O O . SER H 1 37 ? 0.604 42.533 117.063 1.00 15.23 37 SER H O 1
ATOM 7651 N N . ILE H 1 38 ? 0.058 43.647 118.970 1.00 14.75 38 ILE H N 1
ATOM 7652 C CA . ILE H 1 38 ? -0.432 44.836 118.279 1.00 14.99 38 ILE H CA 1
ATOM 7653 C C . ILE H 1 38 ? 0.719 45.485 117.509 1.00 14.87 38 ILE H C 1
ATOM 7654 O O . ILE H 1 38 ? 0.517 45.956 116.379 1.00 15.26 38 ILE H O 1
ATOM 7659 N N . GLY H 1 39 ? 1.920 45.481 118.096 1.00 13.95 39 GLY H N 1
ATOM 7660 C CA . GLY H 1 39 ? 3.080 46.116 117.471 1.00 14.62 39 GLY H CA 1
ATOM 7661 C C . GLY H 1 39 ? 3.864 45.218 116.526 1.00 14.96 39 GLY H C 1
ATOM 7662 O O . GLY H 1 39 ? 5.015 45.515 116.243 1.00 15.42 39 GLY H O 1
ATOM 7663 N N . LYS H 1 40 ? 3.237 44.142 116.028 1.00 15.35 40 LYS H N 1
ATOM 7664 C CA . LYS H 1 40 ? 3.947 43.149 115.197 1.00 16.82 40 LYS H CA 1
ATOM 7665 C C . LYS H 1 40 ? 4.638 43.802 113.998 1.00 17.22 40 LYS H C 1
ATOM 7666 O O . LYS H 1 40 ? 5.750 43.420 113.644 1.00 18.42 40 LYS H O 1
ATOM 7668 N N . ASN H 1 41 ? 3.983 44.795 113.396 1.00 18.44 41 ASN H N 1
ATOM 7669 C CA . ASN H 1 41 ? 4.513 45.477 112.222 1.00 19.91 41 ASN H CA 1
ATOM 7670 C C . ASN H 1 41 ? 5.077 46.850 112.527 1.00 20.37 41 ASN H C 1
ATOM 7671 O O . ASN H 1 41 ? 5.293 47.647 111.612 1.00 22.84 41 ASN H O 1
ATOM 7676 N N . ALA H 1 42 ? 5.297 47.129 113.812 1.00 19.23 42 ALA H N 1
ATOM 7677 C CA . ALA H 1 42 ? 5.831 48.403 114.277 1.00 18.45 42 ALA H CA 1
ATOM 7678 C C . ALA H 1 42 ? 7.154 48.163 115.003 1.00 17.40 42 ALA H C 1
ATOM 7679 O O . ALA H 1 42 ? 7.616 47.025 115.149 1.00 18.20 42 ALA H O 1
ATOM 7681 N N . ILE H 1 43 ? 7.743 49.238 115.501 1.00 15.21 43 ILE H N 1
ATOM 7682 C CA . ILE H 1 43 ? 8.890 49.136 116.359 1.00 15.63 43 ILE H CA 1
ATOM 7683 C C . ILE H 1 43 ? 8.357 49.097 117.772 1.00 15.20 43 ILE H C 1
ATOM 7684 O O . ILE H 1 43 ? 7.668 50.024 118.174 1.00 16.66 43 ILE H O 1
ATOM 7689 N N . VAL H 1 44 ? 8.667 48.042 118.519 1.00 13.58 44 VAL H N 1
ATOM 7690 C CA . VAL H 1 44 ? 8.220 47.970 119.906 1.00 14.24 44 VAL H CA 1
ATOM 7691 C C . VAL H 1 44 ? 9.410 48.265 120.810 1.00 14.46 44 VAL H C 1
ATOM 7692 O O . VAL H 1 44 ? 10.444 47.580 120.741 1.00 16.49 44 VAL H O 1
ATOM 7696 N N . VAL H 1 45 ? 9.303 49.310 121.632 1.00 13.75 45 VAL H N 1
ATOM 7697 C CA . VAL H 1 45 ? 10.363 49.661 122.575 1.00 12.96 45 VAL H CA 1
ATOM 7698 C C . VAL H 1 45 ? 9.877 49.347 123.989 1.00 13.30 45 VAL H C 1
ATOM 7699 O O . VAL H 1 45 ? 8.816 49.821 124.392 1.00 12.80 45 VAL H O 1
ATOM 7703 N N . ARG H 1 46 ? 10.623 48.515 124.723 1.00 13.46 46 ARG H N 1
ATOM 7704 C CA . ARG H 1 46 ? 10.222 48.181 126.098 1.00 14.03 46 ARG H CA 1
ATOM 7705 C C . ARG H 1 46 ? 10.549 49.289 127.080 1.00 15.15 46 ARG H C 1
ATOM 7706 O O . ARG H 1 46 ? 11.680 49.801 127.096 1.00 16.57 46 ARG H O 1
ATOM 7722 N N . ASP H 1 48 ? 9.272 48.759 130.540 1.00 14.91 48 ASP H N 1
ATOM 7723 C CA . ASP H 1 48 ? 8.472 48.060 131.547 1.00 15.95 48 ASP H CA 1
ATOM 7724 C C . ASP H 1 48 ? 8.540 48.654 132.945 1.00 16.52 48 ASP H C 1
ATOM 7725 O O . ASP H 1 48 ? 7.601 48.530 133.729 1.00 17.61 48 ASP H O 1
ATOM 7730 N N . GLY H 1 49 ? 9.648 49.288 133.271 1.00 16.56 49 GLY H N 1
ATOM 7731 C CA . GLY H 1 49 ? 9.772 49.831 134.617 1.00 17.17 49 GLY H CA 1
ATOM 7732 C C . GLY H 1 49 ? 9.245 51.245 134.774 1.00 18.06 49 GLY H C 1
ATOM 7733 O O . GLY H 1 49 ? 9.453 51.857 135.827 1.00 19.01 49 GLY H O 1
ATOM 7734 N N . HIS H 1 50 ? 8.565 51.765 133.750 1.00 17.15 50 HIS H N 1
ATOM 7735 C CA . HIS H 1 50 ? 8.096 53.150 133.767 1.00 16.94 50 HIS H CA 1
ATOM 7736 C C . HIS H 1 50 ? 6.594 53.236 133.603 1.00 16.61 50 HIS H C 1
ATOM 7737 O O . HIS H 1 50 ? 5.981 52.414 132.914 1.00 16.46 50 HIS H O 1
ATOM 7744 N N . GLY H 1 51 ? 6.002 54.242 134.240 1.00 16.19 51 GLY H N 1
ATOM 7745 C CA . GLY H 1 51 ? 4.560 54.479 134.096 1.00 16.51 51 GLY H CA 1
ATOM 7746 C C . GLY H 1 51 ? 4.187 55.398 132.949 1.00 16.18 51 GLY H C 1
ATOM 7747 O O . GLY H 1 51 ? 5.042 56.044 132.332 1.00 16.29 51 GLY H O 1
ATOM 7748 N N . GLY H 1 52 ? 2.887 55.501 132.699 1.00 16.84 52 GLY H N 1
ATOM 7749 C CA . GLY H 1 52 ? 2.367 56.306 131.573 1.00 16.69 52 GLY H CA 1
ATOM 7750 C C . GLY H 1 52 ? 2.679 57.784 131.717 1.00 17.39 52 GLY H C 1
ATOM 7751 O O . GLY H 1 52 ? 3.118 58.417 130.774 1.00 17.57 52 GLY H O 1
ATOM 7752 N N . GLY H 1 53 ? 2.468 58.349 132.907 1.00 17.26 53 GLY H N 1
ATOM 7753 C CA . GLY H 1 53 ? 2.722 59.777 133.093 1.00 17.35 53 GLY H CA 1
ATOM 7754 C C . GLY H 1 53 ? 4.175 60.149 132.826 1.00 17.87 53 GLY H C 1
ATOM 7755 O O . GLY H 1 53 ? 4.454 61.118 132.114 1.00 17.60 53 GLY H O 1
ATOM 7756 N N . GLU H 1 54 ? 5.090 59.353 133.371 1.00 17.94 54 GLU H N 1
ATOM 7757 C CA . GLU H 1 54 ? 6.513 59.602 133.224 1.00 18.69 54 GLU H CA 1
ATOM 7758 C C . GLU H 1 54 ? 6.930 59.550 131.757 1.00 17.48 54 GLU H C 1
ATOM 7759 O O . GLU H 1 54 ? 7.706 60.376 131.278 1.00 16.69 54 GLU H O 1
ATOM 7765 N N . ILE H 1 55 ? 6.399 58.556 131.049 1.00 16.76 55 ILE H N 1
ATOM 7766 C CA . ILE H 1 55 ? 6.738 58.421 129.641 1.00 15.92 55 ILE H CA 1
ATOM 7767 C C . ILE H 1 55 ? 6.165 59.570 128.824 1.00 15.80 55 ILE H C 1
ATOM 7768 O O . ILE H 1 55 ? 6.870 60.169 128.008 1.00 16.13 55 ILE H O 1
ATOM 7773 N N . LEU H 1 56 ? 4.889 59.883 129.049 1.00 15.55 56 LEU H N 1
ATOM 7774 C CA . LEU H 1 56 ? 4.259 60.996 128.332 1.00 16.27 56 LEU H CA 1
ATOM 7775 C C . LEU H 1 56 ? 5.014 62.318 128.551 1.00 16.86 56 LEU H C 1
ATOM 7776 O O . LEU H 1 56 ? 5.264 63.063 127.608 1.00 16.62 56 LEU H O 1
ATOM 7781 N N . LYS H 1 57 ? 5.360 62.597 129.804 1.00 18.19 57 LYS H N 1
ATOM 7782 C CA . LYS H 1 57 ? 6.122 63.806 130.142 1.00 19.00 57 LYS H CA 1
ATOM 7783 C C . LYS H 1 57 ? 7.422 63.873 129.342 1.00 19.40 57 LYS H C 1
ATOM 7784 O O . LYS H 1 57 ? 7.719 64.896 128.753 1.00 19.52 57 LYS H O 1
ATOM 7790 N N . ALA H 1 58 ? 8.166 62.768 129.296 1.00 18.23 58 ALA H N 1
ATOM 7791 C CA . ALA H 1 58 ? 9.438 62.740 128.591 1.00 18.32 58 ALA H CA 1
ATOM 7792 C C . ALA H 1 58 ? 9.211 62.912 127.087 1.00 18.60 58 ALA H C 1
ATOM 7793 O O . ALA H 1 58 ? 9.895 63.693 126.430 1.00 18.69 58 ALA H O 1
ATOM 7795 N N . ILE H 1 59 ? 8.221 62.207 126.539 1.00 18.59 59 ILE H N 1
ATOM 7796 C CA . ILE H 1 59 ? 7.968 62.280 125.094 1.00 18.70 59 ILE H CA 1
ATOM 7797 C C . ILE H 1 59 ? 7.574 63.696 124.649 1.00 18.96 59 ILE H C 1
ATOM 7798 O O . ILE H 1 59 ? 8.073 64.192 123.638 1.00 18.84 59 ILE H O 1
ATOM 7803 N N . LEU H 1 60 ? 6.705 64.344 125.419 1.00 19.27 60 LEU H N 1
ATOM 7804 C CA . LEU H 1 60 ? 6.233 65.679 125.058 1.00 19.68 60 LEU H CA 1
ATOM 7805 C C . LEU H 1 60 ? 7.336 66.742 125.058 1.00 20.76 60 LEU H C 1
ATOM 7806 O O . LEU H 1 60 ? 7.197 67.770 124.395 1.00 21.89 60 LEU H O 1
ATOM 7811 N N . THR H 1 61 ? 8.446 66.475 125.734 1.00 22.35 61 THR H N 1
ATOM 7812 C CA . THR H 1 61 ? 9.573 67.411 125.685 1.00 24.36 61 THR H CA 1
ATOM 7813 C C . THR H 1 61 ? 10.215 67.457 124.299 1.00 24.78 61 THR H C 1
ATOM 7814 O O . THR H 1 61 ? 10.859 68.455 123.954 1.00 25.82 61 THR H O 1
ATOM 7818 N N . VAL H 1 62 ? 10.029 66.399 123.496 1.00 24.95 62 VAL H N 1
ATOM 7819 C CA . VAL H 1 62 ? 10.663 66.318 122.175 1.00 25.16 62 VAL H CA 1
ATOM 7820 C C . VAL H 1 62 ? 9.725 66.007 121.002 1.00 24.79 62 VAL H C 1
ATOM 7821 O O . VAL H 1 62 ? 10.184 65.835 119.862 1.00 26.51 62 VAL H O 1
ATOM 7825 N N . PHE H 1 63 ? 8.425 65.936 121.266 1.00 23.16 63 PHE H N 1
ATOM 7826 C CA . PHE H 1 63 ? 7.465 65.458 120.286 1.00 21.47 63 PHE H CA 1
ATOM 7827 C C . PHE H 1 63 ? 6.304 66.429 120.223 1.00 21.24 63 PHE H C 1
ATOM 7828 O O . PHE H 1 63 ? 5.511 66.530 121.172 1.00 21.41 63 PHE H O 1
ATOM 7836 N N . PRO H 1 64 ? 6.198 67.166 119.116 1.00 20.83 64 PRO H N 1
ATOM 7837 C CA . PRO H 1 64 ? 5.104 68.127 118.996 1.00 20.52 64 PRO H CA 1
ATOM 7838 C C . PRO H 1 64 ? 3.797 67.429 118.652 1.00 19.64 64 PRO H C 1
ATOM 7839 O O . PRO H 1 64 ? 3.780 66.547 117.793 1.00 20.09 64 PRO H O 1
ATOM 7843 N N . LEU H 1 65 ? 2.713 67.782 119.339 1.00 19.22 65 LEU H N 1
ATOM 7844 C CA . LEU H 1 65 ? 1.421 67.175 118.986 1.00 19.06 65 LEU H CA 1
ATOM 7845 C C . LEU H 1 65 ? 0.791 67.858 117.783 1.00 18.73 65 LEU H C 1
ATOM 7846 O O . LEU H 1 65 ? 0.792 69.097 117.680 1.00 19.75 65 LEU H O 1
ATOM 7851 N N . ASP H 1 66 ? 0.232 67.052 116.894 1.00 17.26 66 ASP H N 1
ATOM 7852 C CA . ASP H 1 66 ? -0.326 67.543 115.632 1.00 17.56 66 ASP H CA 1
ATOM 7853 C C . ASP H 1 66 ? -1.393 68.618 115.816 1.00 18.31 66 ASP H C 1
ATOM 7854 O O . ASP H 1 66 ? -2.370 68.403 116.537 1.00 18.13 66 ASP H O 1
ATOM 7859 N N . THR H 1 67 ? -1.200 69.761 115.154 1.00 19.01 67 THR H N 1
ATOM 7860 C CA . THR H 1 67 ? -2.233 70.813 115.161 1.00 20.45 67 THR H CA 1
ATOM 7861 C C . THR H 1 67 ? -3.161 70.727 113.944 1.00 20.54 67 THR H C 1
ATOM 7862 O O . THR H 1 67 ? -4.145 71.482 113.844 1.00 20.76 67 THR H O 1
ATOM 7866 N N . TYR H 1 68 ? -2.862 69.819 113.012 1.00 19.76 68 TYR H N 1
ATOM 7867 C CA . TYR H 1 68 ? -3.672 69.662 111.804 1.00 20.08 68 TYR H CA 1
ATOM 7868 C C . TYR H 1 68 ? -4.924 68.801 112.043 1.00 20.20 68 TYR H C 1
ATOM 7869 O O . TYR H 1 68 ? -5.766 68.620 111.153 1.00 20.32 68 TYR H O 1
ATOM 7878 N N . VAL H 1 69 ? -5.014 68.238 113.246 1.00 19.68 69 VAL H N 1
ATOM 7879 C CA . VAL H 1 69 ? -6.242 67.584 113.714 1.00 19.71 69 VAL H CA 1
ATOM 7880 C C . VAL H 1 69 ? -6.591 68.197 115.072 1.00 19.05 69 VAL H C 1
ATOM 7881 O O . VAL H 1 69 ? -5.731 68.735 115.740 1.00 18.87 69 VAL H O 1
ATOM 7885 N N . ASP H 1 70 ? -7.857 68.143 115.470 1.00 19.92 70 ASP H N 1
ATOM 7886 C CA . ASP H 1 70 ? -8.267 68.709 116.751 1.00 21.26 70 ASP H CA 1
ATOM 7887 C C . ASP H 1 70 ? -7.817 67.875 117.946 1.00 20.79 70 ASP H C 1
ATOM 7888 O O . ASP H 1 70 ? -7.514 68.420 119.020 1.00 21.14 70 ASP H O 1
ATOM 7893 N N . LYS H 1 71 ? -7.754 66.557 117.749 1.00 20.40 71 LYS H N 1
ATOM 7894 C CA . LYS H 1 71 ? -7.501 65.632 118.854 1.00 19.92 71 LYS H CA 1
ATOM 7895 C C . LYS H 1 71 ? -6.347 64.662 118.532 1.00 18.42 71 LYS H C 1
ATOM 7896 O O . LYS H 1 71 ? -6.583 63.507 118.201 1.00 19.36 71 LYS H O 1
ATOM 7902 N N . PRO H 1 72 ? -5.097 65.148 118.646 1.00 17.19 72 PRO H N 1
ATOM 7903 C CA . PRO H 1 72 ? -3.927 64.338 118.300 1.00 16.72 72 PRO H CA 1
ATOM 7904 C C . PRO H 1 72 ? -3.566 63.304 119.359 1.00 16.80 72 PRO H C 1
ATOM 7905 O O . PRO H 1 72 ? -2.659 62.502 119.143 1.00 17.28 72 PRO H O 1
ATOM 7909 N N . ALA H 1 73 ? -4.239 63.332 120.505 1.00 16.12 73 ALA H N 1
ATOM 7910 C CA . ALA H 1 73 ? -4.027 62.290 121.507 1.00 16.42 73 ALA H CA 1
ATOM 7911 C C . ALA H 1 73 ? -5.298 61.464 121.605 1.00 16.61 73 ALA H C 1
ATOM 7912 O O . ALA H 1 73 ? -6.400 62.019 121.587 1.00 17.47 73 ALA H O 1
ATOM 7914 N N . THR H 1 74 ? -5.162 60.143 121.702 1.00 15.61 74 THR H N 1
ATOM 7915 C CA . THR H 1 74 ? -6.345 59.292 121.747 1.00 15.86 74 THR H CA 1
ATOM 7916 C C . THR H 1 74 ? -6.285 58.325 122.936 1.00 14.50 74 THR H C 1
ATOM 7917 O O . THR H 1 74 ? -5.312 57.593 123.082 1.00 14.40 74 THR H O 1
ATOM 7921 N N . LEU H 1 75 ? -7.330 58.318 123.765 1.00 13.98 75 LEU H N 1
ATOM 7922 C CA . LEU H 1 75 ? -7.476 57.322 124.833 1.00 15.14 75 LEU H CA 1
ATOM 7923 C C . LEU H 1 75 ? -8.332 56.130 124.396 1.00 15.61 75 LEU H C 1
ATOM 7924 O O . LEU H 1 75 ? -9.027 56.197 123.391 1.00 15.31 75 LEU H O 1
ATOM 7937 N N . GLU H 1 77 ? -11.600 54.046 125.303 1.00 17.87 77 GLU H N 1
ATOM 7938 C CA . GLU H 1 77 ? -12.853 54.147 126.075 1.00 18.90 77 GLU H CA 1
ATOM 7939 C C . GLU H 1 77 ? -13.044 52.915 126.947 1.00 18.74 77 GLU H C 1
ATOM 7940 O O . GLU H 1 77 ? -12.694 51.792 126.544 1.00 18.55 77 GLU H O 1
ATOM 7946 N N . LYS H 1 78 ? -13.609 53.110 128.138 1.00 19.03 78 LYS H N 1
ATOM 7947 C CA . LYS H 1 78 ? -13.913 51.983 129.033 1.00 19.78 78 LYS H CA 1
ATOM 7948 C C . LYS H 1 78 ? -14.938 51.071 128.381 1.00 20.11 78 LYS H C 1
ATOM 7949 O O . LYS H 1 78 ? -15.867 51.547 127.724 1.00 20.68 78 LYS H O 1
ATOM 7955 N N . VAL H 1 79 ? -14.761 49.768 128.547 1.00 20.75 79 VAL H N 1
ATOM 7956 C CA . VAL H 1 79 ? -15.748 48.796 128.079 1.00 22.65 79 VAL H CA 1
ATOM 7957 C C . VAL H 1 79 ? -17.074 49.096 128.796 1.00 23.51 79 VAL H C 1
ATOM 7958 O O . VAL H 1 79 ? -17.073 49.312 129.996 1.00 24.02 79 VAL H O 1
ATOM 7962 N N . PRO H 1 80 ? -18.205 49.167 128.058 1.00 24.40 80 PRO H N 1
ATOM 7963 C CA . PRO H 1 80 ? -19.475 49.397 128.777 1.00 25.28 80 PRO H CA 1
ATOM 7964 C C . PRO H 1 80 ? -19.670 48.396 129.912 1.00 25.72 80 PRO H C 1
ATOM 7965 O O . PRO H 1 80 ? -19.459 47.185 129.732 1.00 25.43 80 PRO H O 1
ATOM 7969 N N . GLY H 1 81 ? -20.008 48.911 131.087 1.00 25.99 81 GLY H N 1
ATOM 7970 C CA . GLY H 1 81 ? -20.163 48.053 132.268 1.00 26.93 81 GLY H CA 1
ATOM 7971 C C . GLY H 1 81 ? -18.914 47.980 133.141 1.00 27.30 81 GLY H C 1
ATOM 7972 O O . GLY H 1 81 ? -18.970 47.522 134.291 1.00 27.90 81 GLY H O 1
ATOM 7973 N N . ASP H 1 82 ? -17.786 48.435 132.599 1.00 26.91 82 ASP H N 1
ATOM 7974 C CA . ASP H 1 82 ? -16.533 48.476 133.350 1.00 26.92 82 ASP H CA 1
ATOM 7975 C C . ASP H 1 82 ? -16.414 49.873 133.911 1.00 27.44 82 ASP H C 1
ATOM 7976 O O . ASP H 1 82 ? -16.093 50.816 133.190 1.00 27.86 82 ASP H O 1
ATOM 7981 N N . THR H 1 83 ? -16.692 50.022 135.199 1.00 28.04 83 THR H N 1
ATOM 7982 C CA . THR H 1 83 ? -16.792 51.355 135.774 1.00 29.31 83 THR H CA 1
ATOM 7983 C C . THR H 1 83 ? -15.536 51.783 136.559 1.00 29.34 83 THR H C 1
ATOM 7984 O O . THR H 1 83 ? -15.587 52.744 137.333 1.00 30.27 83 THR H O 1
ATOM 7988 N N . VAL H 1 84 ? -14.419 51.088 136.322 1.00 29.25 84 VAL H N 1
ATOM 7989 C CA . VAL H 1 84 ? -13.129 51.359 136.995 1.00 28.11 84 VAL H CA 1
ATOM 7990 C C . VAL H 1 84 ? -12.755 52.850 136.910 1.00 28.17 84 VAL H C 1
ATOM 7991 O O . VAL H 1 84 ? -12.931 53.487 135.857 1.00 28.24 84 VAL H O 1
ATOM 7995 N N . ALA H 1 85 ? -12.261 53.411 138.012 1.00 27.26 85 ALA H N 1
ATOM 7996 C CA . ALA H 1 85 ? -11.827 54.812 138.038 1.00 26.13 85 ALA H CA 1
ATOM 7997 C C . ALA H 1 85 ? -10.620 55.008 137.121 1.00 25.46 85 ALA H C 1
ATOM 7998 O O . ALA H 1 85 ? -9.756 54.142 137.049 1.00 25.19 85 ALA H O 1
ATOM 8000 N N . THR H 1 86 ? -10.568 56.152 136.440 1.00 24.03 86 THR H N 1
ATOM 8001 C CA . THR H 1 86 ? -9.437 56.454 135.557 1.00 23.73 86 THR H CA 1
ATOM 8002 C C . THR H 1 86 ? -8.787 57.822 135.822 1.00 22.47 86 THR H C 1
ATOM 8003 O O . THR H 1 86 ? -8.772 58.676 134.939 1.00 22.40 86 THR H O 1
ATOM 8007 N N . PRO H 1 87 ? -8.187 58.011 137.016 1.00 23.04 87 PRO H N 1
ATOM 8008 C CA . PRO H 1 87 ? -7.584 59.309 137.329 1.00 22.79 87 PRO H CA 1
ATOM 8009 C C . PRO H 1 87 ? -6.394 59.665 136.425 1.00 21.96 87 PRO H C 1
ATOM 8010 O O . PRO H 1 87 ? -6.090 60.852 136.266 1.00 21.76 87 PRO H O 1
ATOM 8014 N N . ILE H 1 88 ? -5.767 58.661 135.805 1.00 21.22 88 ILE H N 1
ATOM 8015 C CA . ILE H 1 88 ? -4.647 58.937 134.893 1.00 20.39 88 ILE H CA 1
ATOM 8016 C C . ILE H 1 88 ? -5.026 59.815 133.702 1.00 19.97 88 ILE H C 1
ATOM 8017 O O . ILE H 1 88 ? -4.186 60.523 133.174 1.00 20.34 88 ILE H O 1
ATOM 8022 N N . TRP H 1 89 ? -6.290 59.768 133.282 1.00 19.73 89 TRP H N 1
ATOM 8023 C CA . TRP H 1 89 ? -6.736 60.608 132.186 1.00 19.24 89 TRP H CA 1
ATOM 8024 C C . TRP H 1 89 ? -6.505 62.087 132.490 1.00 20.58 89 TRP H C 1
ATOM 8025 O O . TRP H 1 89 ? -6.159 62.854 131.603 1.00 20.92 89 TRP H O 1
ATOM 8036 N N . ASP H 1 90 ? -6.706 62.485 133.749 1.00 21.61 90 ASP H N 1
ATOM 8037 C CA . ASP H 1 90 ? -6.483 63.885 134.160 1.00 22.86 90 ASP H CA 1
ATOM 8038 C C . ASP H 1 90 ? -4.998 64.223 134.236 1.00 22.62 90 ASP H C 1
ATOM 8039 O O . ASP H 1 90 ? -4.584 65.346 133.901 1.00 23.43 90 ASP H O 1
ATOM 8044 N N . VAL H 1 91 ? -4.201 63.251 134.679 1.00 22.27 91 VAL H N 1
ATOM 8045 C CA . VAL H 1 91 ? -2.747 63.372 134.652 1.00 21.59 91 VAL H CA 1
ATOM 8046 C C . VAL H 1 91 ? -2.303 63.641 133.219 1.00 21.23 91 VAL H C 1
ATOM 8047 O O . VAL H 1 91 ? -1.595 64.593 132.967 1.00 20.62 91 VAL H O 1
ATOM 8051 N N . TYR H 1 92 ? -2.752 62.811 132.279 1.00 20.26 92 TYR H N 1
ATOM 8052 C CA . TYR H 1 92 ? -2.415 63.015 130.871 1.00 19.04 92 TYR H CA 1
ATOM 8053 C C . TYR H 1 92 ? -2.837 64.401 130.342 1.00 19.65 92 TYR H C 1
ATOM 8054 O O . TYR H 1 92 ? -2.084 65.051 129.636 1.00 18.58 92 TYR H O 1
ATOM 8063 N N . ALA H 1 93 ? -4.064 64.820 130.648 1.00 19.82 93 ALA H N 1
ATOM 8064 C CA . ALA H 1 93 ? -4.557 66.133 130.249 1.00 20.51 93 ALA H CA 1
ATOM 8065 C C . ALA H 1 93 ? -3.651 67.260 130.791 1.00 21.12 93 ALA H C 1
ATOM 8066 O O . ALA H 1 93 ? -3.295 68.177 130.056 1.00 21.85 93 ALA H O 1
ATOM 8068 N N . GLY H 1 94 ? -3.255 67.157 132.058 1.00 21.69 94 GLY H N 1
ATOM 8069 C CA . GLY H 1 94 ? -2.340 68.140 132.674 1.00 22.27 94 GLY H CA 1
ATOM 8070 C C . GLY H 1 94 ? -0.974 68.213 131.997 1.00 22.47 94 GLY H C 1
ATOM 8071 O O . GLY H 1 94 ? -0.441 69.303 131.722 1.00 22.15 94 GLY H O 1
ATOM 8072 N N . LEU H 1 95 ? -0.403 67.047 131.713 1.00 21.87 95 LEU H N 1
ATOM 8073 C CA . LEU H 1 95 ? 0.854 66.988 130.974 1.00 21.36 95 LEU H CA 1
ATOM 8074 C C . LEU H 1 95 ? 0.774 67.563 129.561 1.00 21.40 95 LEU H C 1
ATOM 8075 O O . LEU H 1 95 ? 1.689 68.285 129.132 1.00 21.56 95 LEU H O 1
ATOM 8080 N N . ILE H 1 96 ? -0.309 67.261 128.834 1.00 21.68 96 ILE H N 1
ATOM 8081 C CA . ILE H 1 96 ? -0.510 67.853 127.508 1.00 22.15 96 ILE H CA 1
ATOM 8082 C C . ILE H 1 96 ? -0.650 69.376 127.602 1.00 23.73 96 ILE H C 1
ATOM 8083 O O . ILE H 1 96 ? -0.073 70.104 126.791 1.00 23.38 96 ILE H O 1
ATOM 8088 N N . LYS H 1 97 ? -1.392 69.844 128.609 1.00 25.00 97 LYS H N 1
ATOM 8089 C CA . LYS H 1 97 ? -1.640 71.283 128.781 1.00 27.48 97 LYS H CA 1
ATOM 8090 C C . LYS H 1 97 ? -0.349 72.093 128.925 1.00 28.48 97 LYS H C 1
ATOM 8091 O O . LYS H 1 97 ? -0.305 73.264 128.528 1.00 29.37 97 LYS H O 1
ATOM 8097 N N . GLU H 1 98 ? 0.707 71.467 129.444 1.00 29.81 98 GLU H N 1
ATOM 8098 C CA . GLU H 1 98 ? 2.012 72.134 129.593 1.00 31.21 98 GLU H CA 1
ATOM 8099 C C . GLU H 1 98 ? 2.654 72.525 128.253 1.00 31.37 98 GLU H C 1
ATOM 8100 O O . GLU H 1 98 ? 3.482 73.443 128.211 1.00 32.33 98 GLU H O 1
ATOM 8106 N N . HIS H 1 99 ? 2.273 71.837 127.175 1.00 30.87 99 HIS H N 1
ATOM 8107 C CA . HIS H 1 99 ? 2.872 72.041 125.852 1.00 30.60 99 HIS H CA 1
ATOM 8108 C C . HIS H 1 99 ? 1.894 72.577 124.826 1.00 30.58 99 HIS H C 1
ATOM 8109 O O . HIS H 1 99 ? 2.278 73.234 123.853 1.00 31.30 99 HIS H O 1
ATOM 8116 N N . ASP H 1 100 ? 0.626 72.271 125.032 1.00 29.47 100 ASP H N 1
ATOM 8117 C CA . ASP H 1 100 ? -0.385 72.586 124.056 1.00 29.23 100 ASP H CA 1
ATOM 8118 C C . ASP H 1 100 ? -1.584 73.169 124.773 1.00 28.51 100 ASP H C 1
ATOM 8119 O O . ASP H 1 100 ? -2.148 72.532 125.662 1.00 27.86 100 ASP H O 1
ATOM 8124 N N . GLU H 1 101 ? -1.961 74.383 124.375 1.00 28.49 101 GLU H N 1
ATOM 8125 C CA . GLU H 1 101 ? -3.062 75.108 125.004 1.00 28.80 101 GLU H CA 1
ATOM 8126 C C . GLU H 1 101 ? -4.393 74.365 124.945 1.00 28.27 101 GLU H C 1
ATOM 8127 O O . GLU H 1 101 ? -5.276 74.607 125.773 1.00 27.93 101 GLU H O 1
ATOM 8129 N N . ARG H 1 102 ? -4.541 73.448 123.984 1.00 27.50 102 ARG H N 1
ATOM 8130 C CA . ARG H 1 102 ? -5.757 72.634 123.890 1.00 27.21 102 ARG H CA 1
ATOM 8131 C C . ARG H 1 102 ? -5.996 71.748 125.122 1.00 27.13 102 ARG H C 1
ATOM 8132 O O . ARG H 1 102 ? -7.147 71.456 125.447 1.00 27.33 102 ARG H O 1
ATOM 8140 N N . GLY H 1 103 ? -4.924 71.331 125.800 1.00 26.38 103 GLY H N 1
ATOM 8141 C CA . GLY H 1 103 ? -5.050 70.536 127.029 1.00 26.54 103 GLY H CA 1
ATOM 8142 C C . GLY H 1 103 ? -5.930 69.318 126.818 1.00 26.34 103 GLY H C 1
ATOM 8143 O O . GLY H 1 103 ? -5.753 68.590 125.837 1.00 26.75 103 GLY H O 1
ATOM 8144 N N . ALA H 1 104 ? -6.895 69.112 127.714 1.00 26.04 104 ALA H N 1
ATOM 8145 C CA . ALA H 1 104 ? -7.831 67.993 127.605 1.00 25.93 104 ALA H CA 1
ATOM 8146 C C . ALA H 1 104 ? -8.646 67.955 126.301 1.00 25.55 104 ALA H C 1
ATOM 8147 O O . ALA H 1 104 ? -9.099 66.877 125.892 1.00 25.57 104 ALA H O 1
ATOM 8149 N N . ASP H 1 105 ? -8.846 69.109 125.661 1.00 24.87 105 ASP H N 1
ATOM 8150 C CA . ASP H 1 105 ? -9.591 69.167 124.391 1.00 25.51 105 ASP H CA 1
ATOM 8151 C C . ASP H 1 105 ? -8.821 68.529 123.230 1.00 23.86 105 ASP H C 1
ATOM 8152 O O . ASP H 1 105 ? -9.412 68.231 122.179 1.00 25.13 105 ASP H O 1
ATOM 8157 N N . ALA H 1 106 ? -7.514 68.340 123.419 1.00 22.32 106 ALA H N 1
ATOM 8158 C CA . ALA H 1 106 ? -6.681 67.648 122.436 1.00 20.39 106 ALA H CA 1
ATOM 8159 C C . ALA H 1 106 ? -6.794 66.129 122.551 1.00 20.16 106 ALA H C 1
ATOM 8160 O O . ALA H 1 106 ? -6.189 65.421 121.741 1.00 18.93 106 ALA H O 1
ATOM 8162 N N . ILE H 1 107 ? -7.554 65.633 123.532 1.00 19.76 107 ILE H N 1
ATOM 8163 C CA . ILE H 1 107 ? -7.695 64.183 123.731 1.00 19.43 107 ILE H CA 1
ATOM 8164 C C . ILE H 1 107 ? -9.040 63.634 123.249 1.00 19.58 107 ILE H C 1
ATOM 8165 O O . ILE H 1 107 ? -10.110 64.021 123.748 1.00 20.10 107 ILE H O 1
ATOM 8170 N N . GLY H 1 108 ? -8.986 62.722 122.285 1.00 18.00 108 GLY H N 1
ATOM 8171 C CA . GLY H 1 108 ? -10.168 62.006 121.840 1.00 17.71 108 GLY H CA 1
ATOM 8172 C C . GLY H 1 108 ? -10.132 60.603 122.403 1.00 17.62 108 GLY H C 1
ATOM 8173 O O . GLY H 1 108 ? -9.354 60.297 123.314 1.00 17.64 108 GLY H O 1
ATOM 8174 N N . SER H 1 109 ? -10.994 59.757 121.863 1.00 18.12 109 SER H N 1
ATOM 8175 C CA . SER H 1 109 ? -11.085 58.389 122.344 1.00 17.34 109 SER H CA 1
ATOM 8176 C C . SER H 1 109 ? -11.586 57.420 121.268 1.00 17.80 109 SER H C 1
ATOM 8177 O O . SER H 1 109 ? -12.216 57.812 120.279 1.00 17.55 109 SER H O 1
ATOM 8180 N N . LEU H 1 110 ? -11.276 56.148 121.462 1.00 15.33 110 LEU H N 1
ATOM 8181 C CA . LEU H 1 110 ? -11.774 55.089 120.597 1.00 15.80 110 LEU H CA 1
ATOM 8182 C C . LEU H 1 110 ? -12.244 53.949 121.466 1.00 16.03 110 LEU H C 1
ATOM 8183 O O . LEU H 1 110 ? -11.619 53.639 122.479 1.00 16.41 110 LEU H O 1
ATOM 8188 N N . GLU H 1 111 ? -13.351 53.332 121.056 1.00 16.74 111 GLU H N 1
ATOM 8189 C CA . GLU H 1 111 ? -13.805 52.088 121.669 1.00 17.65 111 GLU H CA 1
ATOM 8190 C C . GLU H 1 111 ? -12.663 51.058 121.621 1.00 17.33 111 GLU H C 1
ATOM 8191 O O . GLU H 1 111 ? -11.820 51.085 120.700 1.00 16.39 111 GLU H O 1
ATOM 8197 N N . ARG H 1 112 ? -12.634 50.185 122.631 1.00 16.63 112 ARG H N 1
ATOM 8198 C CA . ARG H 1 112 ? -11.523 49.253 122.863 1.00 17.60 112 ARG H CA 1
ATOM 8199 C C . ARG H 1 112 ? -10.985 48.554 121.622 1.00 17.35 112 ARG H C 1
ATOM 8200 O O . ARG H 1 112 ? -9.789 48.640 121.316 1.00 16.76 112 ARG H O 1
ATOM 8208 N N . PHE H 1 113 ? -11.852 47.838 120.902 1.00 17.39 113 PHE H N 1
ATOM 8209 C CA . PHE H 1 113 ? -11.377 47.102 119.747 1.00 18.01 113 PHE H CA 1
ATOM 8210 C C . PHE H 1 113 ? -10.966 48.002 118.590 1.00 16.57 113 PHE H C 1
ATOM 8211 O O . PHE H 1 113 ? -10.043 47.683 117.836 1.00 16.90 113 PHE H O 1
ATOM 8219 N N . ALA H 1 114 ? -11.627 49.145 118.475 1.00 16.85 114 ALA H N 1
ATOM 8220 C CA . ALA H 1 114 ? -11.240 50.123 117.462 1.00 16.00 114 ALA H CA 1
ATOM 8221 C C . ALA H 1 114 ? -9.882 50.738 117.822 1.00 16.28 114 ALA H C 1
ATOM 8222 O O . ALA H 1 114 ? -9.105 51.097 116.935 1.00 15.50 114 ALA H O 1
ATOM 8224 N N . PHE H 1 115 ? -9.607 50.833 119.125 1.00 15.02 115 PHE H N 1
ATOM 8225 C CA . PHE H 1 115 ? -8.318 51.333 119.606 1.00 14.77 115 PHE H CA 1
ATOM 8226 C C . PHE H 1 115 ? -7.209 50.368 119.200 1.00 14.43 115 PHE H C 1
ATOM 8227 O O . PHE H 1 115 ? -6.160 50.798 118.707 1.00 14.87 115 PHE H O 1
ATOM 8235 N N . TYR H 1 116 ? -7.447 49.077 119.392 1.00 14.51 116 TYR H N 1
ATOM 8236 C CA . TYR H 1 116 ? -6.484 48.056 118.965 1.00 15.40 116 TYR H CA 1
ATOM 8237 C C . TYR H 1 116 ? -6.207 48.169 117.475 1.00 15.83 116 TYR H C 1
ATOM 8238 O O . TYR H 1 116 ? -5.033 48.139 117.042 1.00 15.77 116 TYR H O 1
ATOM 8247 N N . GLU H 1 117 ? -7.271 48.307 116.680 1.00 16.11 117 GLU H N 1
ATOM 8248 C CA . GLU H 1 117 ? -7.110 48.435 115.223 1.00 17.54 117 GLU H CA 1
ATOM 8249 C C . GLU H 1 117 ? -6.242 49.626 114.811 1.00 17.28 117 GLU H C 1
ATOM 8250 O O . GLU H 1 117 ? -5.380 49.507 113.923 1.00 16.81 117 GLU H O 1
ATOM 8256 N N . GLN H 1 118 ? -6.472 50.761 115.461 1.00 16.41 118 GLN H N 1
ATOM 8257 C CA . GLN H 1 118 ? -5.720 51.974 115.175 1.00 17.04 118 GLN H CA 1
ATOM 8258 C C . GLN H 1 118 ? -4.270 51.841 115.629 1.00 16.13 118 GLN H C 1
ATOM 8259 O O . GLN H 1 118 ? -3.340 52.230 114.901 1.00 16.48 118 GLN H O 1
ATOM 8265 N N . ALA H 1 119 ? -4.078 51.230 116.798 1.00 15.21 119 ALA H N 1
ATOM 8266 C CA . ALA H 1 119 ? -2.729 51.037 117.339 1.00 14.92 119 ALA H CA 1
ATOM 8267 C C . ALA H 1 119 ? -1.852 50.152 116.419 1.00 15.10 119 ALA H C 1
ATOM 8268 O O . ALA H 1 119 ? -0.606 50.293 116.377 1.00 14.77 119 ALA H O 1
ATOM 8270 N N . LYS H 1 120 ? -2.490 49.261 115.664 1.00 15.31 120 LYS H N 1
ATOM 8271 C CA . LYS H 1 120 ? -1.749 48.406 114.731 1.00 17.30 120 LYS H CA 1
ATOM 8272 C C . LYS H 1 120 ? -1.093 49.231 113.627 1.00 17.41 120 LYS H C 1
ATOM 8273 O O . LYS H 1 120 ? -0.132 48.767 112.990 1.00 18.79 120 LYS H O 1
ATOM 8279 N N . ASN H 1 121 ? -1.587 50.450 113.413 1.00 17.02 121 ASN H N 1
ATOM 8280 C CA . ASN H 1 121 ? -1.018 51.337 112.397 1.00 17.95 121 ASN H CA 1
ATOM 8281 C C . ASN H 1 121 ? 0.099 52.252 112.906 1.00 16.35 121 ASN H C 1
ATOM 8282 O O . ASN H 1 121 ? 0.670 53.041 112.126 1.00 16.81 121 ASN H O 1
ATOM 8287 N N . ALA H 1 122 ? 0.394 52.170 114.199 1.00 15.00 122 ALA H N 1
ATOM 8288 C CA . ALA H 1 122 ? 1.413 53.020 114.797 1.00 13.92 122 ALA H CA 1
ATOM 8289 C C . ALA H 1 122 ? 2.817 52.701 114.271 1.00 13.78 122 ALA H C 1
ATOM 8290 O O . ALA H 1 122 ? 3.132 51.548 113.950 1.00 13.50 122 ALA H O 1
ATOM 8292 N N . TYR H 1 123 ? 3.650 53.734 114.186 1.00 12.42 123 TYR H N 1
ATOM 8293 C CA . TYR H 1 123 ? 5.050 53.568 113.820 1.00 12.20 123 TYR H CA 1
ATOM 8294 C C . TYR H 1 123 ? 5.803 52.888 114.951 1.00 12.60 123 TYR H C 1
ATOM 8295 O O . TYR H 1 123 ? 6.694 52.090 114.720 1.00 13.64 123 TYR H O 1
ATOM 8304 N N . CYS H 1 124 ? 5.422 53.206 116.185 1.00 12.59 124 CYS H N 1
ATOM 8305 C CA . CYS H 1 124 ? 6.142 52.706 117.347 1.00 12.29 124 CYS H CA 1
ATOM 8306 C C . CYS H 1 124 ? 5.171 52.467 118.498 1.00 13.15 124 CYS H C 1
ATOM 8307 O O . CYS H 1 124 ? 4.262 53.269 118.703 1.00 12.96 124 CYS H O 1
ATOM 8310 N N . VAL H 1 125 ? 5.358 51.345 119.196 1.00 12.09 125 VAL H N 1
ATOM 8311 C CA . VAL H 1 125 ? 4.593 51.046 120.421 1.00 12.53 125 VAL H CA 1
ATOM 8312 C C . VAL H 1 125 ? 5.581 51.011 121.559 1.00 12.66 125 VAL H C 1
ATOM 8313 O O . VAL H 1 125 ? 6.572 50.277 121.514 1.00 12.81 125 VAL H O 1
ATOM 8317 N N . ILE H 1 126 ? 5.312 51.821 122.581 1.00 12.95 126 ILE H N 1
ATOM 8318 C CA . ILE H 1 126 ? 6.128 51.844 123.773 1.00 13.05 126 ILE H CA 1
ATOM 8319 C C . ILE H 1 126 ? 5.438 51.024 124.849 1.00 13.69 126 ILE H C 1
ATOM 8320 O O . ILE H 1 126 ? 4.333 51.367 125.267 1.00 13.52 126 ILE H O 1
ATOM 8325 N N . ALA H 1 127 ? 6.088 49.944 125.290 1.00 13.11 127 ALA H N 1
ATOM 8326 C CA . ALA H 1 127 ? 5.477 49.041 126.244 1.00 13.41 127 ALA H CA 1
ATOM 8327 C C . ALA H 1 127 ? 5.834 49.455 127.664 1.00 13.92 127 ALA H C 1
ATOM 8328 O O . ALA H 1 127 ? 6.906 49.124 128.165 1.00 15.45 127 ALA H O 1
ATOM 8330 N N . SER H 1 128 ? 4.950 50.239 128.281 1.00 13.87 128 SER H N 1
ATOM 8331 C CA . SER H 1 128 ? 5.196 50.709 129.645 1.00 13.85 128 SER H CA 1
ATOM 8332 C C . SER H 1 128 ? 4.821 49.617 130.650 1.00 14.79 128 SER H C 1
ATOM 8333 O O . SER H 1 128 ? 4.257 48.567 130.293 1.00 15.19 128 SER H O 1
ATOM 8336 N N . GLY H 1 129 ? 5.096 49.908 131.922 1.00 14.87 129 GLY H N 1
ATOM 8337 C CA . GLY H 1 129 ? 4.652 49.055 132.997 1.00 15.45 129 GLY H CA 1
ATOM 8338 C C . GLY H 1 129 ? 3.472 49.645 133.734 1.00 15.76 129 GLY H C 1
ATOM 8339 O O . GLY H 1 129 ? 3.200 49.243 134.881 1.00 18.01 129 GLY H O 1
ATOM 8340 N N . GLU H 1 130 ? 2.783 50.608 133.117 1.00 14.93 130 GLU H N 1
ATOM 8341 C CA . GLU H 1 130 ? 1.699 51.337 133.787 1.00 16.41 130 GLU H CA 1
ATOM 8342 C C . GLU H 1 130 ? 0.616 50.399 134.318 1.00 17.20 130 GLU H C 1
ATOM 8343 O O . GLU H 1 130 ? 0.013 49.662 133.547 1.00 16.60 130 GLU H O 1
ATOM 8349 N N . SER H 1 131 ? 0.392 50.423 135.638 1.00 18.13 131 SER H N 1
ATOM 8350 C CA A SER H 1 131 ? -0.511 49.445 136.265 0.50 18.85 131 SER H CA 1
ATOM 8351 C CA B SER H 1 131 ? -0.511 49.474 136.312 0.50 19.32 131 SER H CA 1
ATOM 8352 C C . SER H 1 131 ? -1.982 49.833 136.209 1.00 19.55 131 SER H C 1
ATOM 8353 O O . SER H 1 131 ? -2.857 48.972 136.381 1.00 20.73 131 SER H O 1
ATOM 8358 N N . ALA H 1 132 ? -2.261 51.099 135.944 1.00 19.97 132 ALA H N 1
ATOM 8359 C CA . ALA H 1 132 ? -3.645 51.549 135.796 1.00 21.00 132 ALA H CA 1
ATOM 8360 C C . ALA H 1 132 ? -4.252 51.016 134.502 1.00 20.93 132 ALA H C 1
ATOM 8361 O O . ALA H 1 132 ? -3.571 50.934 133.490 1.00 20.63 132 ALA H O 1
ATOM 8363 N N . GLN H 1 133 ? -5.526 50.618 134.534 1.00 21.35 133 GLN H N 1
ATOM 8364 C CA . GLN H 1 133 ? -6.209 50.230 133.290 1.00 20.93 133 GLN H CA 1
ATOM 8365 C C . GLN H 1 133 ? -6.643 51.459 132.475 1.00 19.71 133 GLN H C 1
ATOM 8366 O O . GLN H 1 133 ? -6.826 52.558 133.011 1.00 19.44 133 GLN H O 1
ATOM 8372 N N . TYR H 1 134 ? -6.812 51.251 131.177 1.00 18.94 134 TYR H N 1
ATOM 8373 C CA . TYR H 1 134 ? -7.196 52.339 130.266 1.00 17.73 134 TYR H CA 1
ATOM 8374 C C . TYR H 1 134 ? -6.184 53.494 130.326 1.00 16.37 134 TYR H C 1
ATOM 8375 O O . TYR H 1 134 ? -6.536 54.681 130.222 1.00 16.78 134 TYR H O 1
ATOM 8384 N N . ALA H 1 135 ? -4.907 53.135 130.430 1.00 15.68 135 ALA H N 1
ATOM 8385 C CA . ALA H 1 135 ? -3.856 54.154 130.471 1.00 13.62 135 ALA H CA 1
ATOM 8386 C C . ALA H 1 135 ? -3.119 54.248 129.135 1.00 13.56 135 ALA H C 1
ATOM 8387 O O . ALA H 1 135 ? -2.109 54.943 129.005 1.00 14.10 135 ALA H O 1
ATOM 8389 N N . ASN H 1 136 ? -3.648 53.549 128.137 1.00 13.73 136 ASN H N 1
ATOM 8390 C CA . ASN H 1 136 ? -3.066 53.595 126.775 1.00 13.65 136 ASN H CA 1
ATOM 8391 C C . ASN H 1 136 ? -3.274 54.948 126.155 1.00 14.15 136 ASN H C 1
ATOM 8392 O O . ASN H 1 136 ? -4.312 55.553 126.360 1.00 15.00 136 ASN H O 1
ATOM 8397 N N . LEU H 1 137 ? -2.304 55.435 125.384 1.00 13.47 137 LEU H N 1
ATOM 8398 C CA . LEU H 1 137 ? -2.470 56.729 124.734 1.00 14.15 137 LEU H CA 1
ATOM 8399 C C . LEU H 1 137 ? -1.821 56.680 123.365 1.00 15.33 137 LEU H C 1
ATOM 8400 O O . LEU H 1 137 ? -0.646 56.311 123.263 1.00 17.02 137 LEU H O 1
ATOM 8405 N N . ILE H 1 138 ? -2.579 57.039 122.329 1.00 13.90 138 ILE H N 1
ATOM 8406 C CA . ILE H 1 138 ? -2.001 57.185 120.974 1.00 14.40 138 ILE H CA 1
ATOM 8407 C C . ILE H 1 138 ? -1.664 58.660 120.769 1.00 14.38 138 ILE H C 1
ATOM 8408 O O . ILE H 1 138 ? -2.509 59.536 121.059 1.00 15.23 138 ILE H O 1
ATOM 8413 N N . LEU H 1 139 ? -0.435 58.951 120.338 1.00 13.47 139 LEU H N 1
ATOM 8414 C CA . LEU H 1 139 ? -0.031 60.343 120.032 1.00 14.64 139 LEU H CA 1
ATOM 8415 C C . LEU H 1 139 ? 0.303 60.536 118.554 1.00 15.14 139 LEU H C 1
ATOM 8416 O O . LEU H 1 139 ? 1.069 59.760 117.981 1.00 15.06 139 LEU H O 1
ATOM 8421 N N . GLN H 1 140 ? -0.243 61.594 117.960 1.00 13.83 140 GLN H N 1
ATOM 8422 C CA . GLN H 1 140 ? 0.010 61.904 116.542 1.00 14.79 140 GLN H CA 1
ATOM 8423 C C . GLN H 1 140 ? 0.964 63.103 116.412 1.00 14.90 140 GLN H C 1
ATOM 8424 O O . GLN H 1 140 ? 0.744 64.159 117.015 1.00 15.74 140 GLN H O 1
ATOM 8430 N N . LYS H 1 141 ? 2.046 62.923 115.648 1.00 14.63 141 LYS H N 1
ATOM 8431 C CA . LYS H 1 141 ? 3.111 63.920 115.570 1.00 14.79 141 LYS H CA 1
ATOM 8432 C C . LYS H 1 141 ? 2.726 65.058 114.647 1.00 15.10 141 LYS H C 1
ATOM 8433 O O . LYS H 1 141 ? 2.163 64.834 113.585 1.00 14.43 141 LYS H O 1
ATOM 8439 N N . GLY H 1 142 ? 3.063 66.265 115.070 1.00 16.46 142 GLY H N 1
ATOM 8440 C CA . GLY H 1 142 ? 2.815 67.458 114.270 1.00 18.84 142 GLY H CA 1
ATOM 8441 C C . GLY H 1 142 ? 4.051 67.896 113.506 1.00 21.16 142 GLY H C 1
ATOM 8442 O O . GLY H 1 142 ? 4.961 67.105 113.287 1.00 21.43 142 GLY H O 1
ATOM 8443 N N . VAL H 1 143 ? 4.068 69.153 113.078 1.00 22.35 143 VAL H N 1
ATOM 8444 C CA . VAL H 1 143 ? 5.190 69.654 112.292 1.00 24.50 143 VAL H CA 1
ATOM 8445 C C . VAL H 1 143 ? 6.183 70.365 113.197 1.00 26.39 143 VAL H C 1
ATOM 8446 O O . VAL H 1 143 ? 5.835 70.820 114.269 1.00 26.65 143 VAL H O 1
ATOM 8450 N N . VAL H 1 144 ? 7.426 70.454 112.749 1.00 29.20 144 VAL H N 1
ATOM 8451 C CA . VAL H 1 144 ? 8.356 71.421 113.322 1.00 31.28 144 VAL H CA 1
ATOM 8452 C C . VAL H 1 144 ? 8.442 72.621 112.366 1.00 32.71 144 VAL H C 1
ATOM 8453 O O . VAL H 1 144 ? 8.832 72.459 111.213 1.00 32.42 144 VAL H O 1
ATOM 8457 N N . PHE H 1 145 ? 8.045 73.811 112.843 1.00 34.22 145 PHE H N 1
ATOM 8458 C CA . PHE H 1 145 ? 8.038 75.041 112.020 1.00 35.65 145 PHE H CA 1
ATOM 8459 C C . PHE H 1 145 ? 9.426 75.688 111.941 1.00 35.97 145 PHE H C 1
ATOM 8460 O O . PHE H 1 145 ? 10.061 75.943 112.973 1.00 36.82 145 PHE H O 1
ATOM 8468 N N . ILE I 1 5 ? 7.406 29.534 139.385 1.00 35.43 5 ILE I N 1
ATOM 8469 C CA . ILE I 1 5 ? 7.271 29.223 137.926 1.00 35.02 5 ILE I CA 1
ATOM 8470 C C . ILE I 1 5 ? 7.612 27.755 137.605 1.00 33.75 5 ILE I C 1
ATOM 8471 O O . ILE I 1 5 ? 8.733 27.300 137.862 1.00 33.66 5 ILE I O 1
ATOM 8476 N N . PRO I 1 6 ? 6.633 27.012 137.051 1.00 32.25 6 PRO I N 1
ATOM 8477 C CA . PRO I 1 6 ? 6.813 25.601 136.729 1.00 30.99 6 PRO I CA 1
ATOM 8478 C C . PRO I 1 6 ? 8.052 25.349 135.872 1.00 29.59 6 PRO I C 1
ATOM 8479 O O . PRO I 1 6 ? 8.309 26.090 134.916 1.00 29.28 6 PRO I O 1
ATOM 8483 N N . LYS I 1 7 ? 8.808 24.314 136.229 1.00 27.74 7 LYS I N 1
ATOM 8484 C CA . LYS I 1 7 ? 10.083 24.023 135.584 1.00 27.25 7 LYS I CA 1
ATOM 8485 C C . LYS I 1 7 ? 9.941 23.656 134.099 1.00 26.11 7 LYS I C 1
ATOM 8486 O O . LYS I 1 7 ? 10.889 23.824 133.327 1.00 26.44 7 LYS I O 1
ATOM 8488 N N . ILE I 1 8 ? 8.771 23.151 133.701 1.00 24.35 8 ILE I N 1
ATOM 8489 C CA . ILE I 1 8 ? 8.575 22.710 132.309 1.00 22.64 8 ILE I CA 1
ATOM 8490 C C . ILE I 1 8 ? 8.562 23.846 131.284 1.00 20.94 8 ILE I C 1
ATOM 8491 O O . ILE I 1 8 ? 8.791 23.611 130.092 1.00 20.65 8 ILE I O 1
ATOM 8496 N N . ILE I 1 9 ? 8.311 25.071 131.738 1.00 18.47 9 ILE I N 1
ATOM 8497 C CA . ILE I 1 9 ? 8.255 26.219 130.820 1.00 18.01 9 ILE I CA 1
ATOM 8498 C C . ILE I 1 9 ? 9.669 26.664 130.395 1.00 16.87 9 ILE I C 1
ATOM 8499 O O . ILE I 1 9 ? 10.456 27.099 131.246 1.00 17.30 9 ILE I O 1
ATOM 8504 N N . PRO I 1 10 ? 9.999 26.562 129.093 1.00 16.42 10 PRO I N 1
ATOM 8505 C CA . PRO I 1 10 ? 11.320 26.992 128.620 1.00 15.89 10 PRO I CA 1
ATOM 8506 C C . PRO I 1 10 ? 11.429 28.516 128.625 1.00 15.51 10 PRO I C 1
ATOM 8507 O O . PRO I 1 10 ? 10.388 29.205 128.628 1.00 15.30 10 PRO I O 1
ATOM 8511 N N . PRO I 1 11 ? 12.663 29.036 128.635 1.00 15.19 11 PRO I N 1
ATOM 8512 C CA . PRO I 1 11 ? 12.844 30.486 128.714 1.00 15.00 11 PRO I CA 1
ATOM 8513 C C . PRO I 1 11 ? 12.034 31.254 127.658 1.00 15.13 11 PRO I C 1
ATOM 8514 O O . PRO I 1 11 ? 11.436 32.303 127.970 1.00 14.54 11 PRO I O 1
ATOM 8518 N N . GLU I 1 12 ? 11.986 30.723 126.435 1.00 14.94 12 GLU I N 1
ATOM 8519 C CA . GLU I 1 12 ? 11.266 31.394 125.362 1.00 15.27 12 GLU I CA 1
ATOM 8520 C C . GLU I 1 12 ? 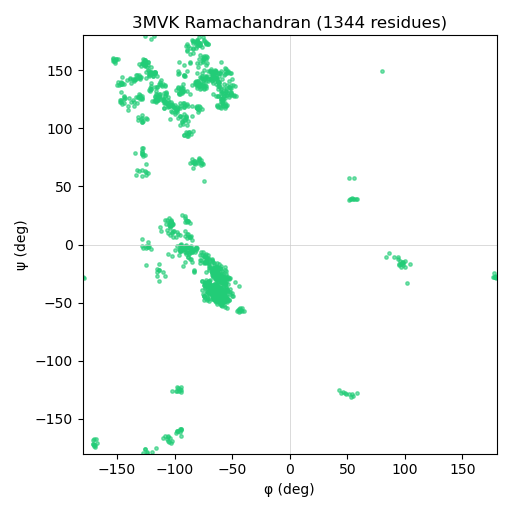9.779 31.481 125.635 1.00 15.20 12 GLU I C 1
ATOM 8521 O O . GLU I 1 12 ? 9.153 32.485 125.301 1.00 14.51 12 GLU I O 1
ATOM 8527 N N . LEU I 1 13 ? 9.209 30.429 126.224 1.00 14.06 13 LEU I N 1
ATOM 8528 C CA . LEU I 1 13 ? 7.786 30.466 126.562 1.00 14.20 13 LEU I CA 1
ATOM 8529 C C . LEU I 1 13 ? 7.516 31.415 127.737 1.00 14.23 13 LEU I C 1
ATOM 8530 O O . LEU I 1 13 ? 6.493 32.082 127.763 1.00 14.31 13 LEU I O 1
ATOM 8535 N N . LEU I 1 14 ? 8.441 31.504 128.690 1.00 14.74 14 LEU I N 1
ATOM 8536 C CA . LEU I 1 14 ? 8.282 32.475 129.778 1.00 15.38 14 LEU I CA 1
ATOM 8537 C C . LEU I 1 14 ? 8.194 33.891 129.202 1.00 14.97 14 LEU I C 1
ATOM 8538 O O . LEU I 1 14 ? 7.319 34.687 129.581 1.00 15.77 14 LEU I O 1
ATOM 8543 N N . LYS I 1 15 ? 9.081 34.181 128.249 1.00 14.40 15 LYS I N 1
ATOM 8544 C CA . LYS I 1 15 ? 9.087 35.482 127.598 1.00 13.32 15 LYS I CA 1
ATOM 8545 C C . LYS I 1 15 ? 7.751 35.734 126.888 1.00 13.46 15 LYS I C 1
ATOM 8546 O O . LYS I 1 15 ? 7.171 36.817 127.029 1.00 13.74 15 LYS I O 1
ATOM 8552 N N . VAL I 1 16 ? 7.264 34.730 126.158 1.00 13.26 16 VAL I N 1
ATOM 8553 C CA . VAL I 1 16 ? 5.985 34.824 125.461 1.00 13.37 16 VAL I CA 1
ATOM 8554 C C . VAL I 1 16 ? 4.852 35.118 126.437 1.00 14.00 16 VAL I C 1
ATOM 8555 O O . VAL I 1 16 ? 4.021 35.988 126.174 1.00 14.11 16 VAL I O 1
ATOM 8559 N N . LEU I 1 17 ? 4.827 34.386 127.550 1.00 14.26 17 LEU I N 1
ATOM 8560 C CA . LEU I 1 17 ? 3.701 34.509 128.487 1.00 15.20 17 LEU I CA 1
ATOM 8561 C C . LEU I 1 17 ? 3.719 35.898 129.106 1.00 16.75 17 LEU I C 1
ATOM 8562 O O . LEU I 1 17 ? 2.660 36.506 129.349 1.00 18.86 17 LEU I O 1
ATOM 8567 N N . CYS I 1 18 ? 4.918 36.424 129.327 1.00 17.09 18 CYS I N 1
ATOM 8568 C CA A CYS I 1 18 ? 5.062 37.745 129.911 0.50 17.94 18 CYS I CA 1
ATOM 8569 C CA B CYS I 1 18 ? 5.056 37.757 129.915 0.50 17.15 18 CYS I CA 1
ATOM 8570 C C . CYS I 1 18 ? 4.689 38.865 128.946 1.00 17.51 18 CYS I C 1
ATOM 8571 O O . CYS I 1 18 ? 4.103 39.889 129.348 1.00 18.63 18 CYS I O 1
ATOM 8576 N N . GLU I 1 19 ? 5.041 38.696 127.678 1.00 15.74 19 GLU I N 1
ATOM 8577 C CA . GLU I 1 19 ? 4.775 39.765 126.722 1.00 15.63 19 GLU I CA 1
ATOM 8578 C C . GLU I 1 19 ? 3.349 39.778 126.135 1.00 15.10 19 GLU I C 1
ATOM 8579 O O . GLU I 1 19 ? 2.927 40.796 125.577 1.00 14.73 19 GLU I O 1
ATOM 8593 N N . GLY I 1 21 ? -0.608 40.290 126.257 1.00 15.02 21 GLY I N 1
ATOM 8594 C CA . GLY I 1 21 ? -1.423 41.205 127.029 1.00 14.51 21 GLY I CA 1
ATOM 8595 C C . GLY I 1 21 ? -2.878 40.822 126.940 1.00 15.28 21 GLY I C 1
ATOM 8596 O O . GLY I 1 21 ? -3.234 39.742 126.433 1.00 15.58 21 GLY I O 1
ATOM 8597 N N . HIS I 1 22 ? -3.724 41.739 127.385 1.00 15.04 22 HIS I N 1
ATOM 8598 C CA . HIS I 1 22 ? -5.159 41.483 127.496 1.00 15.86 22 HIS I CA 1
ATOM 8599 C C . HIS I 1 22 ? -5.789 41.150 126.138 1.00 15.42 22 HIS I C 1
ATOM 8600 O O . HIS I 1 22 ? -5.745 41.957 125.200 1.00 15.75 22 HIS I O 1
ATOM 8607 N N . GLY I 1 23 ? -6.354 39.945 126.009 1.00 15.54 23 GLY I N 1
ATOM 8608 C CA . GLY I 1 23 ? -6.989 39.537 124.740 1.00 15.86 23 GLY I CA 1
ATOM 8609 C C . GLY I 1 23 ? -6.140 38.660 123.820 1.00 15.91 23 GLY I C 1
ATOM 8610 O O . GLY I 1 23 ? -6.661 38.038 122.868 1.00 17.14 23 GLY I O 1
ATOM 8611 N N . ASP I 1 24 ? -4.834 38.613 124.085 1.00 15.91 24 ASP I N 1
ATOM 8612 C CA . ASP I 1 24 ? -3.938 37.781 123.298 1.00 14.95 24 ASP I CA 1
ATOM 8613 C C . ASP I 1 24 ? -4.302 36.315 123.535 1.00 14.37 24 ASP I C 1
ATOM 8614 O O . ASP I 1 24 ? -4.732 35.945 124.645 1.00 15.11 24 ASP I O 1
ATOM 8619 N N . GLN I 1 25 ? -4.119 35.501 122.503 1.00 14.46 25 GLN I N 1
ATOM 8620 C CA . GLN I 1 25 ? -4.418 34.063 122.615 1.00 14.21 25 GLN I CA 1
ATOM 8621 C C . GLN I 1 25 ? -3.225 33.156 122.404 1.00 14.24 25 GLN I C 1
ATOM 8622 O O . GLN I 1 25 ? -2.330 33.453 121.607 1.00 13.99 25 GLN I O 1
ATOM 8628 N N . LEU I 1 26 ? -3.211 32.052 123.138 1.00 14.74 26 LEU I N 1
ATOM 8629 C CA . LEU I 1 26 ? -2.286 30.970 122.843 1.00 14.89 26 LEU I CA 1
ATOM 8630 C C . LEU I 1 26 ? -3.025 29.676 122.621 1.00 15.37 26 LEU I C 1
ATOM 8631 O O . LEU I 1 26 ? -4.133 29.472 123.169 1.00 15.86 26 LEU I O 1
ATOM 8636 N N . VAL I 1 27 ? -2.411 28.805 121.827 1.00 13.90 27 VAL I N 1
ATOM 8637 C CA . VAL I 1 27 ? -3.002 27.478 121.561 1.00 14.37 27 VAL I CA 1
ATOM 8638 C C . VAL I 1 27 ? -2.147 26.395 122.176 1.00 14.14 27 VAL I C 1
ATOM 8639 O O . VAL I 1 27 ? -0.944 26.342 121.954 1.00 14.95 27 VAL I O 1
ATOM 8643 N N . ILE I 1 28 ? -2.771 25.518 122.966 1.00 13.79 28 ILE I N 1
ATOM 8644 C CA . ILE I 1 28 ? -2.139 24.270 123.367 1.00 13.81 28 ILE I CA 1
ATOM 8645 C C . ILE I 1 28 ? -2.595 23.236 122.344 1.00 14.82 28 ILE I C 1
ATOM 8646 O O . ILE I 1 28 ? -3.763 22.826 122.338 1.00 16.25 28 ILE I O 1
ATOM 8651 N N . ALA I 1 29 ? -1.683 22.875 121.443 1.00 14.92 29 ALA I N 1
ATOM 8652 C CA . ALA I 1 29 ? -1.988 21.967 120.330 1.00 14.86 29 ALA I CA 1
ATOM 8653 C C . ALA I 1 29 ? -1.673 20.527 120.713 1.00 15.06 29 ALA I C 1
ATOM 8654 O O . ALA I 1 29 ? -0.638 20.230 121.313 1.00 15.92 29 ALA I O 1
ATOM 8656 N N . ASP I 1 30 ? -2.554 19.616 120.337 1.00 15.09 30 ASP I N 1
ATOM 8657 C CA . ASP I 1 30 ? -2.291 18.209 120.599 1.00 16.28 30 ASP I CA 1
ATOM 8658 C C . ASP I 1 30 ? -1.306 17.626 119.587 1.00 16.58 30 ASP I C 1
ATOM 8659 O O . ASP I 1 30 ? -0.850 18.308 118.665 1.00 16.72 30 ASP I O 1
ATOM 8664 N N . GLY I 1 31 ? -0.981 16.349 119.750 1.00 16.27 31 GLY I N 1
ATOM 8665 C CA . GLY I 1 31 ? 0.108 15.743 118.984 1.00 16.62 31 GLY I CA 1
ATOM 8666 C C . GLY I 1 31 ? -0.208 15.649 117.503 1.00 17.17 31 GLY I C 1
ATOM 8667 O O . GLY I 1 31 ? 0.695 15.698 116.680 1.00 19.10 31 GLY I O 1
ATOM 8668 N N . ASN I 1 32 ? -1.488 15.573 117.174 1.00 17.18 32 ASN I N 1
ATOM 8669 C CA . ASN I 1 32 ? -1.915 15.500 115.764 1.00 17.83 32 ASN I CA 1
ATOM 8670 C C . ASN I 1 32 ? -2.133 16.832 115.070 1.00 17.29 32 ASN I C 1
ATOM 8671 O O . ASN I 1 32 ? -2.327 16.866 113.857 1.00 17.40 32 ASN I O 1
ATOM 8676 N N . PHE I 1 33 ? -2.129 17.918 115.837 1.00 15.59 33 PHE I N 1
ATOM 8677 C CA . PHE I 1 33 ? -2.464 19.248 115.331 1.00 15.08 33 PHE I CA 1
ATOM 8678 C C . PHE I 1 33 ? -1.363 19.741 114.399 1.00 14.21 33 PHE I C 1
ATOM 8679 O O . PHE I 1 33 ? -0.192 19.519 114.663 1.00 14.78 33 PHE I O 1
ATOM 8687 N N . PRO I 1 34 ? -1.737 20.438 113.312 1.00 15.04 34 PRO I N 1
ATOM 8688 C CA . PRO I 1 34 ? -0.739 20.988 112.408 1.00 14.53 34 PRO I CA 1
ATOM 8689 C C . PRO I 1 34 ? -0.166 22.273 113.003 1.00 14.02 34 PRO I C 1
ATOM 8690 O O . PRO I 1 34 ? -0.453 23.376 112.507 1.00 14.69 34 PRO I O 1
ATOM 8694 N N . ALA I 1 35 ? 0.658 22.123 114.048 1.00 13.91 35 ALA I N 1
ATOM 8695 C CA . ALA I 1 35 ? 1.094 23.321 114.805 1.00 14.09 35 ALA I CA 1
ATOM 8696 C C . ALA I 1 35 ? 2.018 24.242 114.018 1.00 14.07 35 ALA I C 1
ATOM 8697 O O . ALA I 1 35 ? 1.902 25.464 114.120 1.00 14.46 35 ALA I O 1
ATOM 8699 N N . GLU I 1 36 ? 2.910 23.698 113.205 1.00 13.75 36 GLU I N 1
ATOM 8700 C CA . GLU I 1 36 ? 3.823 24.579 112.469 1.00 14.90 36 GLU I CA 1
ATOM 8701 C C . GLU I 1 36 ? 3.150 25.386 111.347 1.00 15.31 36 GLU I C 1
ATOM 8702 O O . GLU I 1 36 ? 3.466 26.565 111.156 1.00 15.95 36 GLU I O 1
ATOM 8708 N N . SER I 1 37 ? 2.242 24.763 110.600 1.00 14.80 37 SER I N 1
ATOM 8709 C CA . SER I 1 37 ? 1.587 25.481 109.504 1.00 15.18 37 SER I CA 1
ATOM 8710 C C . SER I 1 37 ? 0.562 26.463 110.050 1.00 15.54 37 SER I C 1
ATOM 8711 O O . SER I 1 37 ? 0.480 27.591 109.578 1.00 15.66 37 SER I O 1
ATOM 8714 N N . ILE I 1 38 ? -0.237 26.028 111.030 1.00 15.39 38 ILE I N 1
ATOM 8715 C CA . ILE I 1 38 ? -1.219 26.933 111.678 1.00 16.38 38 ILE I CA 1
ATOM 8716 C C . ILE I 1 38 ? -0.484 28.095 112.339 1.00 16.11 38 ILE I C 1
ATOM 8717 O O . ILE I 1 38 ? -0.926 29.246 112.245 1.00 16.43 38 ILE I O 1
ATOM 8722 N N . GLY I 1 39 ? 0.656 27.805 112.963 1.00 16.02 39 GLY I N 1
ATOM 8723 C CA . GLY I 1 39 ? 1.437 28.814 113.662 1.00 16.53 39 GLY I CA 1
ATOM 8724 C C . GLY I 1 39 ? 2.478 29.528 112.810 1.00 17.00 39 GLY I C 1
ATOM 8725 O O . GLY I 1 39 ? 3.385 30.144 113.365 1.00 17.14 39 GLY I O 1
ATOM 8726 N N . LYS I 1 40 ? 2.338 29.487 111.478 1.00 17.29 40 LYS I N 1
ATOM 8727 C CA . LYS I 1 40 ? 3.352 30.064 110.576 1.00 18.47 40 LYS I CA 1
ATOM 8728 C C . LYS I 1 40 ? 3.626 31.547 110.857 1.00 19.40 40 LYS I C 1
ATOM 8729 O O . LYS I 1 40 ? 4.760 32.007 110.726 1.00 19.13 40 LYS I O 1
ATOM 8731 N N . ASN I 1 41 ? 2.602 32.270 111.284 1.00 20.53 41 ASN I N 1
ATOM 8732 C CA . ASN I 1 41 ? 2.756 33.684 111.640 1.00 22.92 41 ASN I CA 1
ATOM 8733 C C . ASN I 1 41 ? 2.828 33.928 113.136 1.00 22.90 41 ASN I C 1
ATOM 8734 O O . ASN I 1 41 ? 2.734 35.075 113.594 1.00 25.61 41 ASN I O 1
ATOM 8739 N N . ALA I 1 42 ? 2.981 32.853 113.903 1.00 21.98 42 ALA I N 1
ATOM 8740 C CA . ALA I 1 42 ? 3.068 32.945 115.354 1.00 20.38 42 ALA I CA 1
ATOM 8741 C C . ALA I 1 42 ? 4.428 32.477 115.834 1.00 18.77 42 ALA I C 1
ATOM 8742 O O . ALA I 1 42 ? 5.320 32.180 115.043 1.00 19.45 42 ALA I O 1
ATOM 8744 N N . ILE I 1 43 ? 4.574 32.423 117.152 1.00 17.09 43 ILE I N 1
ATOM 8745 C CA . ILE I 1 43 ? 5.711 31.803 117.773 1.00 16.01 43 ILE I CA 1
ATOM 8746 C C . ILE I 1 43 ? 5.285 30.365 118.102 1.00 15.51 43 ILE I C 1
ATOM 8747 O O . ILE I 1 43 ? 4.323 30.178 118.840 1.00 15.77 43 ILE I O 1
ATOM 8752 N N . VAL I 1 44 ? 5.994 29.373 117.574 1.00 15.17 44 VAL I N 1
ATOM 8753 C CA . VAL I 1 44 ? 5.673 27.980 117.863 1.00 15.31 44 VAL I CA 1
ATOM 8754 C C . VAL I 1 44 ? 6.721 27.423 118.831 1.00 15.68 44 VAL I C 1
ATOM 8755 O O . VAL I 1 44 ? 7.921 27.439 118.530 1.00 16.98 44 VAL I O 1
ATOM 8759 N N . VAL I 1 45 ? 6.271 26.956 119.991 1.00 14.31 45 VAL I N 1
ATOM 8760 C CA . VAL I 1 45 ? 7.164 26.414 121.018 1.00 14.00 45 VAL I CA 1
ATOM 8761 C C . VAL I 1 45 ? 6.923 24.926 121.066 1.00 14.19 45 VAL I C 1
ATOM 8762 O O . VAL I 1 45 ? 5.796 24.483 121.267 1.00 14.20 45 VAL I O 1
ATOM 8766 N N . ARG I 1 46 ? 7.989 24.157 120.902 1.00 13.57 46 ARG I N 1
ATOM 8767 C CA . ARG I 1 46 ? 7.867 22.712 120.940 1.00 14.78 46 ARG I CA 1
ATOM 8768 C C . ARG I 1 46 ? 7.812 22.230 122.378 1.00 15.79 46 ARG I C 1
ATOM 8769 O O . ARG I 1 46 ? 8.664 22.571 123.189 1.00 17.37 46 ARG I O 1
ATOM 8785 N N . ASP I 1 48 ? 6.954 18.626 122.753 1.00 17.48 48 ASP I N 1
ATOM 8786 C CA . ASP I 1 48 ? 6.579 17.317 122.236 1.00 18.23 48 ASP I CA 1
ATOM 8787 C C . ASP I 1 48 ? 6.464 16.205 123.261 1.00 18.86 48 ASP I C 1
ATOM 8788 O O . ASP I 1 48 ? 5.694 15.270 123.047 1.00 19.24 48 ASP I O 1
ATOM 8793 N N . GLY I 1 49 ? 7.221 16.316 124.351 1.00 18.88 49 GLY I N 1
ATOM 8794 C CA . GLY I 1 49 ? 7.216 15.295 125.394 1.00 19.23 49 GLY I CA 1
ATOM 8795 C C . GLY I 1 49 ? 6.196 15.492 126.486 1.00 19.36 49 GLY I C 1
ATOM 8796 O O . GLY I 1 49 ? 6.173 14.718 127.451 1.00 19.88 49 GLY I O 1
ATOM 8797 N N . HIS I 1 50 ? 5.335 16.495 126.347 1.00 18.82 50 HIS I N 1
ATOM 8798 C CA . HIS I 1 50 ? 4.380 16.792 127.409 1.00 18.86 50 HIS I CA 1
ATOM 8799 C C . HIS I 1 50 ? 2.939 16.699 126.995 1.00 18.86 50 HIS I C 1
ATOM 8800 O O . HIS I 1 50 ? 2.592 16.912 125.831 1.00 18.94 50 HIS I O 1
ATOM 8807 N N . GLY I 1 51 ? 2.097 16.400 127.974 1.00 18.17 51 GLY I N 1
ATOM 8808 C CA . GLY I 1 51 ? 0.658 16.357 127.771 1.00 18.66 51 GLY I CA 1
ATOM 8809 C C . GLY I 1 51 ? -0.064 17.678 127.934 1.00 18.62 51 GLY I C 1
ATOM 8810 O O . GLY I 1 51 ? 0.463 18.668 128.484 1.00 18.10 51 GLY I O 1
ATOM 8811 N N . GLY I 1 52 ? -1.292 17.703 127.434 1.00 18.37 52 GLY I N 1
ATOM 8812 C CA . GLY I 1 52 ? -2.141 18.889 127.544 1.00 18.59 52 GLY I CA 1
ATOM 8813 C C . GLY I 1 52 ? -2.413 19.296 128.981 1.00 18.85 52 GLY I C 1
ATOM 8814 O O . GLY I 1 52 ? -2.361 20.474 129.307 1.00 19.34 52 GLY I O 1
ATOM 8815 N N . GLY I 1 53 ? -2.706 18.324 129.842 1.00 19.31 53 GLY I N 1
ATOM 8816 C CA . GLY I 1 53 ? -2.920 18.616 131.256 1.00 20.56 53 GLY I CA 1
ATOM 8817 C C . GLY I 1 53 ? -1.767 19.336 131.940 1.00 20.44 53 GLY I C 1
ATOM 8818 O O . GLY I 1 53 ? -1.945 20.398 132.551 1.00 20.79 53 GLY I O 1
ATOM 8819 N N . GLU I 1 54 ? -0.566 18.778 131.831 1.00 20.94 54 GLU I N 1
ATOM 8820 C CA . GLU I 1 54 ? 0.571 19.388 132.506 1.00 20.86 54 GLU I CA 1
ATOM 8821 C C . GLU I 1 54 ? 0.946 20.765 131.954 1.00 20.14 54 GLU I C 1
ATOM 8822 O O . GLU I 1 54 ? 1.316 21.642 132.714 1.00 20.16 54 GLU I O 1
ATOM 8828 N N . ILE I 1 55 ? 0.822 20.968 130.639 1.00 19.29 55 ILE I N 1
ATOM 8829 C CA . ILE I 1 55 ? 1.050 22.299 130.074 1.00 19.14 55 ILE I CA 1
ATOM 8830 C C . ILE I 1 55 ? 0.020 23.294 130.591 1.00 19.57 55 ILE I C 1
ATOM 8831 O O . ILE I 1 55 ? 0.388 24.396 131.009 1.00 19.67 55 ILE I O 1
ATOM 8836 N N . LEU I 1 56 ? -1.259 22.910 130.578 1.00 19.44 56 LEU I N 1
ATOM 8837 C CA . LEU I 1 56 ? -2.303 23.816 131.055 1.00 19.69 56 LEU I CA 1
ATOM 8838 C C . LEU I 1 56 ? -2.061 24.193 132.516 1.00 20.05 56 LEU I C 1
ATOM 8839 O O . LEU I 1 56 ? -2.157 25.361 132.879 1.00 20.62 56 LEU I O 1
ATOM 8844 N N . LYS I 1 57 ? -1.735 23.199 133.335 1.00 20.71 57 LYS I N 1
ATOM 8845 C CA . LYS I 1 57 ? -1.498 23.427 134.758 1.00 20.79 57 LYS I CA 1
ATOM 8846 C C . LYS I 1 57 ? -0.398 24.461 134.920 1.00 20.99 57 LYS I C 1
ATOM 8847 O O . LYS I 1 57 ? -0.548 25.435 135.659 1.00 21.39 57 LYS I O 1
ATOM 8849 N N . ALA I 1 58 ? 0.695 24.264 134.183 1.00 20.34 58 ALA I N 1
ATOM 8850 C CA . ALA I 1 58 ? 1.846 25.145 134.249 1.00 20.64 58 ALA I CA 1
ATOM 8851 C C . ALA I 1 58 ? 1.514 26.565 133.797 1.00 20.68 58 ALA I C 1
ATOM 8852 O O . ALA I 1 58 ? 1.884 27.538 134.470 1.00 21.25 58 ALA I O 1
ATOM 8854 N N . ILE I 1 59 ? 0.837 26.687 132.651 1.00 21.29 59 ILE I N 1
ATOM 8855 C CA A ILE I 1 59 ? 0.458 27.999 132.107 0.50 21.78 59 ILE I CA 1
ATOM 8856 C CA B ILE I 1 59 ? 0.477 28.006 132.120 0.50 21.52 59 ILE I CA 1
ATOM 8857 C C . ILE I 1 59 ? -0.408 28.773 133.103 1.00 22.03 59 ILE I C 1
ATOM 8858 O O . ILE I 1 59 ? -0.153 29.942 133.385 1.00 22.31 59 ILE I O 1
ATOM 8867 N N . LEU I 1 60 ? -1.425 28.105 133.637 1.00 23.01 60 LEU I N 1
ATOM 8868 C CA . LEU I 1 60 ? -2.398 28.756 134.531 1.00 23.99 60 LEU I CA 1
ATOM 8869 C C . LEU I 1 60 ? -1.803 29.338 135.814 1.00 25.59 60 LEU I C 1
ATOM 8870 O O . LEU I 1 60 ? -2.412 30.224 136.428 1.00 25.41 60 LEU I O 1
ATOM 8875 N N . THR I 1 61 ? -0.617 28.870 136.209 1.00 26.18 61 THR I N 1
ATOM 8876 C CA . THR I 1 61 ? 0.065 29.468 137.358 1.00 27.71 61 THR I CA 1
ATOM 8877 C C . THR I 1 61 ? 0.496 30.892 137.077 1.00 27.51 61 THR I C 1
ATOM 8878 O O . THR I 1 61 ? 0.607 31.681 138.001 1.00 28.82 61 THR I O 1
ATOM 8882 N N . VAL I 1 62 ? 0.713 31.229 135.802 1.00 27.57 62 VAL I N 1
ATOM 8883 C CA . VAL I 1 62 ? 1.251 32.526 135.436 1.00 27.35 62 VAL I CA 1
ATOM 8884 C C . VAL I 1 62 ? 0.360 33.363 134.510 1.00 26.70 62 VAL I C 1
ATOM 8885 O O . VAL I 1 62 ? 0.679 34.515 134.237 1.00 27.97 62 VAL I O 1
ATOM 8889 N N . PHE I 1 63 ? -0.763 32.801 134.069 1.00 25.17 63 PHE I N 1
ATOM 8890 C CA . PHE I 1 63 ? -1.551 33.340 132.960 1.00 23.52 63 PHE I CA 1
ATOM 8891 C C . PHE I 1 63 ? -3.017 33.485 133.385 1.00 22.62 63 PHE I C 1
ATOM 8892 O O . PHE I 1 63 ? -3.734 32.489 133.490 1.00 22.99 63 PHE I O 1
ATOM 8900 N N . PRO I 1 64 ? -3.466 34.721 133.631 1.00 22.53 64 PRO I N 1
ATOM 8901 C CA . PRO I 1 64 ? -4.856 34.886 134.037 1.00 21.85 64 PRO I CA 1
ATOM 8902 C C . PRO I 1 64 ? -5.803 34.707 132.859 1.00 21.64 64 PRO I C 1
ATOM 8903 O O . PRO I 1 64 ? -5.526 35.210 131.771 1.00 21.60 64 PRO I O 1
ATOM 8907 N N . LEU I 1 65 ? -6.897 33.977 133.053 1.00 21.01 65 LEU I N 1
ATOM 8908 C CA . LEU I 1 65 ? -7.899 33.843 131.983 1.00 20.81 65 LEU I CA 1
ATOM 8909 C C . LEU I 1 65 ? -8.828 35.064 131.915 1.00 20.76 65 LEU I C 1
ATOM 8910 O O . LEU I 1 65 ? -9.315 35.569 132.945 1.00 21.87 65 LEU I O 1
ATOM 8915 N N . ASP I 1 66 ? -9.058 35.540 130.700 1.00 19.56 66 ASP I N 1
ATOM 8916 C CA . ASP I 1 66 ? -9.852 36.731 130.463 1.00 19.86 66 ASP I CA 1
ATOM 8917 C C . ASP I 1 66 ? -11.247 36.653 131.094 1.00 20.54 66 ASP I C 1
ATOM 8918 O O . ASP I 1 66 ? -11.957 35.658 130.900 1.00 21.26 66 ASP I O 1
ATOM 8923 N N . THR I 1 67 ? -11.605 37.684 131.862 1.00 21.35 67 THR I N 1
ATOM 8924 C CA . THR I 1 67 ? -12.972 37.824 132.402 1.00 21.70 67 THR I CA 1
ATOM 8925 C C . THR I 1 67 ? -13.849 38.766 131.581 1.00 22.17 67 THR I C 1
ATOM 8926 O O . THR I 1 67 ? -15.024 38.980 131.899 1.00 21.87 67 THR I O 1
ATOM 8930 N N . TYR I 1 68 ? -13.284 39.347 130.528 1.00 20.64 68 TYR I N 1
ATOM 8931 C CA . TYR I 1 68 ? -14.019 40.256 129.647 1.00 21.08 68 TYR I CA 1
ATOM 8932 C C . TYR I 1 68 ? -14.765 39.492 128.555 1.00 21.02 68 TYR I C 1
ATOM 8933 O O . TYR I 1 68 ? -15.477 40.072 127.726 1.00 21.06 68 TYR I O 1
ATOM 8942 N N . VAL I 1 69 ? -14.556 38.185 128.534 1.00 21.37 69 VAL I N 1
ATOM 8943 C CA . VAL I 1 69 ? -15.374 37.297 127.728 1.00 22.19 69 VAL I CA 1
ATOM 8944 C C . VAL I 1 69 ? -15.861 36.209 128.679 1.00 21.94 69 VAL I C 1
ATOM 8945 O O . VAL I 1 69 ? -15.231 35.960 129.711 1.00 21.15 69 VAL I O 1
ATOM 8949 N N . ASP I 1 70 ? -16.983 35.571 128.341 1.00 22.79 70 ASP I N 1
ATOM 8950 C CA . ASP I 1 70 ? -17.524 34.524 129.186 1.00 23.73 70 ASP I CA 1
ATOM 8951 C C . ASP I 1 70 ? -16.739 33.225 129.101 1.00 22.91 70 ASP I C 1
ATOM 8952 O O . ASP I 1 70 ? -16.615 32.501 130.100 1.00 23.32 70 ASP I O 1
ATOM 8957 N N . LYS I 1 71 ? -16.224 32.931 127.904 1.00 22.48 71 LYS I N 1
ATOM 8958 C CA . LYS I 1 71 ? -15.553 31.663 127.654 1.00 21.54 71 LYS I CA 1
ATOM 8959 C C . LYS I 1 71 ? -14.132 31.830 127.092 1.00 20.87 71 LYS I C 1
ATOM 8960 O O . LYS I 1 71 ? -13.913 31.642 125.893 1.00 20.55 71 LYS I O 1
ATOM 8966 N N . PRO I 1 72 ? -13.172 32.179 127.975 1.00 19.95 72 PRO I N 1
ATOM 8967 C CA . PRO I 1 72 ? -11.780 32.427 127.556 1.00 19.61 72 PRO I CA 1
ATOM 8968 C C . PRO I 1 72 ? -10.977 31.192 127.145 1.00 19.48 72 PRO I C 1
ATOM 8969 O O . PRO I 1 72 ? -9.890 31.355 126.577 1.00 18.59 72 PRO I O 1
ATOM 8973 N N . ALA I 1 73 ? -11.483 29.989 127.431 1.00 19.05 73 ALA I N 1
ATOM 8974 C CA . ALA I 1 73 ? -10.864 28.743 126.944 1.00 19.13 73 ALA I CA 1
ATOM 8975 C C . ALA I 1 73 ? -11.767 28.139 125.866 1.00 19.65 73 ALA I C 1
ATOM 8976 O O . ALA I 1 73 ? -12.990 28.146 126.008 1.00 19.72 73 ALA I O 1
ATOM 8978 N N . THR I 1 74 ? -11.180 27.656 124.778 1.00 18.77 74 THR I N 1
ATOM 8979 C CA . THR I 1 74 ? -11.965 27.147 123.660 1.00 19.05 74 THR I CA 1
ATOM 8980 C C . THR I 1 74 ? -11.462 25.776 123.253 1.00 19.01 74 THR I C 1
ATOM 8981 O O . THR I 1 74 ? -10.268 25.611 122.981 1.00 18.23 74 THR I O 1
ATOM 8985 N N . LEU I 1 75 ? -12.373 24.798 123.189 1.00 19.01 75 LEU I N 1
ATOM 8986 C CA . LEU I 1 75 ? -12.065 23.442 122.715 1.00 20.63 75 LEU I CA 1
ATOM 8987 C C . LEU I 1 75 ? -12.474 23.283 121.246 1.00 21.81 75 LEU I C 1
ATOM 8988 O O . LEU I 1 75 ? -13.189 24.120 120.720 1.00 22.35 75 LEU I O 1
ATOM 9001 N N . GLU I 1 77 ? -14.699 21.189 118.673 1.00 28.09 77 GLU I N 1
ATOM 9002 C CA . GLU I 1 77 ? -15.865 20.299 118.637 1.00 29.61 77 GLU I CA 1
ATOM 9003 C C . GLU I 1 77 ? -15.541 18.991 117.967 1.00 30.10 77 GLU I C 1
ATOM 9004 O O . GLU I 1 77 ? -14.776 18.945 116.997 1.00 29.65 77 GLU I O 1
ATOM 9010 N N . LYS I 1 78 ? -16.144 17.927 118.497 1.00 31.50 78 LYS I N 1
ATOM 9011 C CA . LYS I 1 78 ? -15.934 16.583 117.988 1.00 32.63 78 LYS I CA 1
ATOM 9012 C C . LYS I 1 78 ? -16.497 16.454 116.581 1.00 32.89 78 LYS I C 1
ATOM 9013 O O . LYS I 1 78 ? -17.481 17.109 116.232 1.00 32.13 78 LYS I O 1
ATOM 9019 N N . VAL I 1 79 ? -15.835 15.630 115.779 1.00 33.98 79 VAL I N 1
ATOM 9020 C CA . VAL I 1 79 ? -16.378 15.169 114.504 1.00 34.49 79 VAL I CA 1
ATOM 9021 C C . VAL I 1 79 ? -17.815 14.740 114.746 1.00 35.01 79 VAL I C 1
ATOM 9022 O O . VAL I 1 79 ? -18.084 13.982 115.695 1.00 35.23 79 VAL I O 1
ATOM 9024 N N . PRO I 1 80 ? -18.758 15.266 113.935 1.00 35.06 80 PRO I N 1
ATOM 9025 C CA . PRO I 1 80 ? -20.161 14.866 114.069 1.00 35.01 80 PRO I CA 1
ATOM 9026 C C . PRO I 1 80 ? -20.322 13.342 114.160 1.00 35.15 80 PRO I C 1
ATOM 9027 O O . PRO I 1 80 ? -19.656 12.594 113.429 1.00 34.39 80 PRO I O 1
ATOM 9031 N N . GLY I 1 81 ? -21.175 12.899 115.084 1.00 35.63 81 GLY I N 1
ATOM 9032 C CA . GLY I 1 81 ? -21.406 11.473 115.312 1.00 36.16 81 GLY I CA 1
ATOM 9033 C C . GLY I 1 81 ? -20.402 10.781 116.223 1.00 36.63 81 GLY I C 1
ATOM 9034 O O . GLY I 1 81 ? -20.616 9.635 116.631 1.00 36.45 81 GLY I O 1
ATOM 9035 N N . ASP I 1 82 ? -19.302 11.463 116.540 1.00 36.77 82 ASP I N 1
ATOM 9036 C CA . ASP I 1 82 ? -18.289 10.902 117.439 1.00 37.22 82 ASP I CA 1
ATOM 9037 C C . ASP I 1 82 ? -18.758 11.006 118.890 1.00 37.36 82 ASP I C 1
ATOM 9038 O O . ASP I 1 82 ? -18.982 12.109 119.402 1.00 37.47 82 ASP I O 1
ATOM 9043 N N . THR I 1 83 ? -18.911 9.854 119.542 1.00 37.48 83 THR I N 1
ATOM 9044 C CA . THR I 1 83 ? -19.380 9.815 120.936 1.00 37.38 83 THR I CA 1
ATOM 9045 C C . THR I 1 83 ? -18.289 9.340 121.896 1.00 36.92 83 THR I C 1
ATOM 9046 O O . THR I 1 83 ? -18.572 9.040 123.059 1.00 37.35 83 THR I O 1
ATOM 9050 N N . VAL I 1 84 ? -17.051 9.266 121.401 1.00 36.20 84 VAL I N 1
ATOM 9051 C CA . VAL I 1 84 ? -15.891 8.902 122.218 1.00 35.79 84 VAL I CA 1
ATOM 9052 C C . VAL I 1 84 ? -15.844 9.738 123.496 1.00 35.12 84 VAL I C 1
ATOM 9053 O O . VAL I 1 84 ? -16.188 10.924 123.487 1.00 34.96 84 VAL I O 1
ATOM 9057 N N . ALA I 1 85 ? -15.437 9.108 124.599 1.00 34.45 85 ALA I N 1
ATOM 9058 C CA . ALA I 1 85 ? -15.220 9.826 125.845 1.00 33.53 85 ALA I CA 1
ATOM 9059 C C . ALA I 1 85 ? -14.122 10.881 125.650 1.00 32.89 85 ALA I C 1
ATOM 9060 O O . ALA I 1 85 ? -13.171 10.677 124.886 1.00 32.49 85 ALA I O 1
ATOM 9062 N N . THR I 1 86 ? -14.282 12.015 126.324 1.00 31.62 86 THR I N 1
ATOM 9063 C CA . THR I 1 86 ? -13.280 13.074 126.284 1.00 30.75 86 THR I CA 1
ATOM 9064 C C . THR I 1 86 ? -12.876 13.379 127.724 1.00 30.10 86 THR I C 1
ATOM 9065 O O . THR I 1 86 ? -13.211 14.444 128.251 1.00 29.79 86 THR I O 1
ATOM 9069 N N . PRO I 1 87 ? -12.175 12.431 128.378 1.00 29.01 87 PRO I N 1
ATOM 9070 C CA . PRO I 1 87 ? -11.814 12.656 129.770 1.00 28.81 87 PRO I CA 1
ATOM 9071 C C . PRO I 1 87 ? -10.945 13.903 129.973 1.00 27.89 87 PRO I C 1
ATOM 9072 O O . PRO I 1 87 ? -10.975 14.504 131.051 1.00 27.82 87 PRO I O 1
ATOM 9076 N N . ILE I 1 88 ? -10.183 14.304 128.950 1.00 27.36 88 ILE I N 1
ATOM 9077 C CA . ILE I 1 88 ? -9.276 15.448 129.129 1.00 25.90 88 ILE I CA 1
ATOM 9078 C C . ILE I 1 88 ? -10.042 16.750 129.316 1.00 25.86 88 ILE I C 1
ATOM 9079 O O . ILE I 1 88 ? -9.534 17.696 129.917 1.00 24.73 88 ILE I O 1
ATOM 9084 N N . TRP I 1 89 ? -11.281 16.789 128.830 1.00 26.43 89 TRP I N 1
ATOM 9085 C CA . TRP I 1 89 ? -12.118 17.973 129.037 1.00 26.82 89 TRP I CA 1
ATOM 9086 C C . TRP I 1 89 ? -12.400 18.224 130.506 1.00 27.60 89 TRP I C 1
ATOM 9087 O O . TRP I 1 89 ? -12.418 19.376 130.952 1.00 26.59 89 TRP I O 1
ATOM 9098 N N . ASP I 1 90 ? -12.608 17.139 131.261 1.00 28.12 90 ASP I N 1
ATOM 9099 C CA . ASP I 1 90 ? -12.786 17.231 132.707 1.00 28.87 90 ASP I CA 1
ATOM 9100 C C . ASP I 1 90 ? -11.502 17.593 133.414 1.00 28.27 90 ASP I C 1
ATOM 9101 O O . ASP I 1 90 ? -11.530 18.327 134.403 1.00 28.78 90 ASP I O 1
ATOM 9106 N N . VAL I 1 91 ? -10.374 17.071 132.914 1.00 27.20 91 VAL I N 1
ATOM 9107 C CA . VAL I 1 91 ? -9.068 17.439 133.441 1.00 26.60 91 VAL I CA 1
ATOM 9108 C C . VAL I 1 91 ? -8.902 18.949 133.271 1.00 25.64 91 VAL I C 1
ATOM 9109 O O . VAL I 1 91 ? -8.551 19.660 134.228 1.00 25.70 91 VAL I O 1
ATOM 9113 N N . TYR I 1 92 ? -9.165 19.424 132.049 1.00 25.24 92 TYR I N 1
ATOM 9114 C CA . TYR I 1 92 ? -9.063 20.855 131.751 1.00 24.43 92 TYR I CA 1
ATOM 9115 C C . TYR I 1 92 ? -9.977 21.700 132.647 1.00 25.00 92 TYR I C 1
ATOM 9116 O O . TYR I 1 92 ? -9.540 22.701 133.221 1.00 24.42 92 TYR I O 1
ATOM 9125 N N . ALA I 1 93 ? -11.243 21.288 132.769 1.00 25.94 93 ALA I N 1
ATOM 9126 C CA . ALA I 1 93 ? -12.187 21.992 133.649 1.00 26.13 93 ALA I CA 1
ATOM 9127 C C . ALA I 1 93 ? -11.685 22.130 135.097 1.00 26.23 93 ALA I C 1
ATOM 9128 O O . ALA I 1 93 ? -11.788 23.211 135.691 1.00 26.09 93 ALA I O 1
ATOM 9130 N N . GLY I 1 94 ? -11.134 21.044 135.643 1.00 26.34 94 GLY I N 1
ATOM 9131 C CA . GLY I 1 94 ? -10.585 21.018 137.003 1.00 26.91 94 GLY I CA 1
ATOM 9132 C C . GLY I 1 94 ? -9.417 21.961 137.207 1.00 27.23 94 GLY I C 1
ATOM 9133 O O . GLY I 1 94 ? -9.336 22.668 138.216 1.00 27.69 94 GLY I O 1
ATOM 9134 N N . LEU I 1 95 ? -8.506 21.976 136.234 1.00 26.73 95 LEU I N 1
ATOM 9135 C CA . LEU I 1 95 ? -7.343 22.840 136.296 1.00 27.18 95 LEU I CA 1
ATOM 9136 C C . LEU I 1 95 ? -7.754 24.303 136.230 1.00 27.37 95 LEU I C 1
ATOM 9137 O O . LEU I 1 95 ? -7.176 25.145 136.920 1.00 27.40 95 LEU I O 1
ATOM 9142 N N . ILE I 1 96 ? -8.747 24.603 135.397 1.00 27.82 96 ILE I N 1
ATOM 9143 C CA . ILE I 1 96 ? -9.288 25.957 135.307 1.00 29.08 96 ILE I CA 1
ATOM 9144 C C . ILE I 1 96 ? -9.965 26.356 136.632 1.00 29.96 96 ILE I C 1
ATOM 9145 O O . ILE I 1 96 ? -9.727 27.448 137.143 1.00 29.94 96 ILE I O 1
ATOM 9150 N N . LYS I 1 97 ? -10.758 25.446 137.188 1.00 31.26 97 LYS I N 1
ATOM 9151 C CA . LYS I 1 97 ? -11.434 25.663 138.482 1.00 32.01 97 LYS I CA 1
ATOM 9152 C C . LYS I 1 97 ? -10.487 26.067 139.629 1.00 32.99 97 LYS I C 1
ATOM 9153 O O . LYS I 1 97 ? -10.862 26.868 140.492 1.00 32.77 97 LYS I O 1
ATOM 9159 N N . GLU I 1 98 ? -9.260 25.544 139.620 1.00 33.52 98 GLU I N 1
ATOM 9160 C CA . GLU I 1 98 ? -8.259 25.915 140.626 1.00 34.58 98 GLU I CA 1
ATOM 9161 C C . GLU I 1 98 ? -7.952 27.412 140.657 1.00 34.44 98 GLU I C 1
ATOM 9162 O O . GLU I 1 98 ? -7.617 27.948 141.709 1.00 34.77 98 GLU I O 1
ATOM 9168 N N . HIS I 1 99 ? -8.091 28.084 139.514 1.00 34.26 99 HIS I N 1
ATOM 9169 C CA . HIS I 1 99 ? -7.777 29.516 139.393 1.00 34.10 99 HIS I CA 1
ATOM 9170 C C . HIS I 1 99 ? -8.982 30.404 139.132 1.00 34.27 99 HIS I C 1
ATOM 9171 O O . HIS I 1 99 ? -8.932 31.605 139.388 1.00 35.02 99 HIS I O 1
ATOM 9178 N N . ASP I 1 100 ? -10.052 29.827 138.602 1.00 34.22 100 ASP I N 1
ATOM 9179 C CA . ASP I 1 100 ? -11.156 30.628 138.097 1.00 33.99 100 ASP I CA 1
ATOM 9180 C C . ASP I 1 100 ? -12.466 29.973 138.485 1.00 33.56 100 ASP I C 1
ATOM 9181 O O . ASP I 1 100 ? -12.683 28.798 138.173 1.00 33.79 100 ASP I O 1
ATOM 9186 N N . GLU I 1 101 ? -13.337 30.742 139.141 1.00 33.28 101 GLU I N 1
ATOM 9187 C CA . GLU I 1 101 ? -14.613 30.223 139.660 1.00 32.87 101 GLU I CA 1
ATOM 9188 C C . GLU I 1 101 ? -15.540 29.649 138.578 1.00 32.54 101 GLU I C 1
ATOM 9189 O O . GLU I 1 101 ? -16.342 28.755 138.849 1.00 32.32 101 GLU I O 1
ATOM 9191 N N . ARG I 1 102 ? -15.427 30.150 137.353 1.00 31.25 102 ARG I N 1
ATOM 9192 C CA . ARG I 1 102 ? -16.272 29.669 136.271 1.00 30.66 102 ARG I CA 1
ATOM 9193 C C . ARG I 1 102 ? -16.051 28.186 135.943 1.00 30.19 102 ARG I C 1
ATOM 9194 O O . ARG I 1 102 ? -16.954 27.531 135.426 1.00 30.08 102 ARG I O 1
ATOM 9202 N N . GLY I 1 103 ? -14.853 27.670 136.228 1.00 29.94 103 GLY I N 1
ATOM 9203 C CA . GLY I 1 103 ? -14.495 26.298 135.865 1.00 29.98 103 GLY I CA 1
ATOM 9204 C C . GLY I 1 103 ? -14.927 25.887 134.463 1.00 30.31 103 GLY I C 1
ATOM 9205 O O . GLY I 1 103 ? -14.602 26.559 133.477 1.00 30.17 103 GLY I O 1
ATOM 9206 N N . ALA I 1 104 ? -15.682 24.792 134.365 1.00 29.84 104 ALA I N 1
ATOM 9207 C CA . ALA I 1 104 ? -16.153 24.289 133.068 1.00 29.45 104 ALA I CA 1
ATOM 9208 C C . ALA I 1 104 ? -16.934 25.333 132.260 1.00 28.98 104 ALA I C 1
ATOM 9209 O O . ALA I 1 104 ? -16.938 25.287 131.031 1.00 28.56 104 ALA I O 1
ATOM 9211 N N . ASP I 1 105 ? -17.593 26.262 132.956 1.00 28.71 105 ASP I N 1
ATOM 9212 C CA . ASP I 1 105 ? -18.362 27.325 132.304 1.00 28.90 105 ASP I CA 1
ATOM 9213 C C . ASP I 1 105 ? -17.478 28.324 131.550 1.00 27.94 105 ASP I C 1
ATOM 9214 O O . ASP I 1 105 ? -17.980 29.120 130.754 1.00 27.19 105 ASP I O 1
ATOM 9219 N N . ALA I 1 106 ? -16.172 28.278 131.821 1.00 27.32 106 ALA I N 1
ATOM 9220 C CA . ALA I 1 106 ? -15.207 29.140 131.122 1.00 26.43 106 ALA I CA 1
ATOM 9221 C C . ALA I 1 106 ? -14.776 28.528 129.793 1.00 26.10 10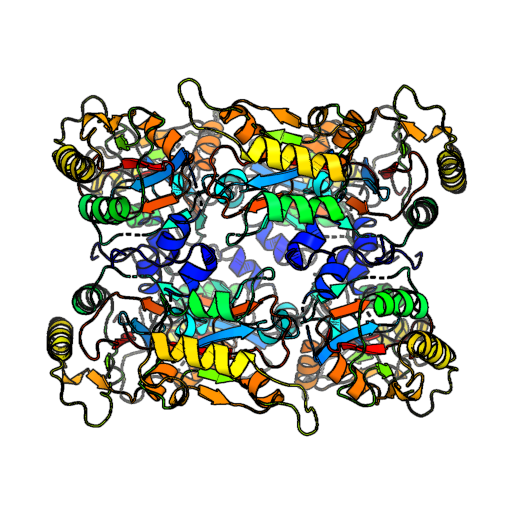6 ALA I C 1
ATOM 9222 O O . ALA I 1 106 ? -14.014 29.134 129.037 1.00 25.68 106 ALA I O 1
ATOM 9224 N N . ILE I 1 107 ? -15.251 27.322 129.507 1.00 25.17 107 ILE I N 1
ATOM 9225 C CA . ILE I 1 107 ? -14.859 26.628 128.284 1.00 24.42 107 ILE I CA 1
ATOM 9226 C C . ILE I 1 107 ? -15.954 26.614 127.211 1.00 24.48 107 ILE I C 1
ATOM 9227 O O . ILE I 1 107 ? -17.041 26.066 127.433 1.00 24.42 107 ILE I O 1
ATOM 9232 N N . GLY I 1 108 ? -15.652 27.208 126.058 1.00 23.23 108 GLY I N 1
ATOM 9233 C CA . GLY I 1 108 ? -16.483 27.121 124.859 1.00 22.75 108 GLY I CA 1
ATOM 9234 C C . GLY I 1 108 ? -15.876 26.197 123.808 1.00 23.02 108 GLY I C 1
ATOM 9235 O O . GLY I 1 108 ? -14.956 25.416 124.098 1.00 22.21 108 GLY I O 1
ATOM 9236 N N . SER I 1 109 ? -16.395 26.274 122.589 1.00 23.33 109 SER I N 1
ATOM 9237 C CA . SER I 1 109 ? -15.958 25.372 121.514 1.00 24.45 109 SER I CA 1
ATOM 9238 C C . SER I 1 109 ? -16.139 25.946 120.118 1.00 24.56 109 SER I C 1
ATOM 9239 O O . SER I 1 109 ? -16.909 26.887 119.893 1.00 25.46 109 SER I O 1
ATOM 9242 N N . LEU I 1 110 ? -15.409 25.366 119.176 1.00 24.77 110 LEU I N 1
ATOM 9243 C CA . LEU I 1 110 ? -15.473 25.749 117.783 1.00 24.72 110 LEU I CA 1
ATOM 9244 C C . LEU I 1 110 ? -15.389 24.511 116.920 1.00 24.94 110 LEU I C 1
ATOM 9245 O O . LEU I 1 110 ? -14.630 23.567 117.225 1.00 24.27 110 LEU I O 1
ATOM 9250 N N . GLU I 1 111 ? -16.176 24.526 115.845 1.00 24.97 111 GLU I N 1
ATOM 9251 C CA . GLU I 1 111 ? -16.118 23.502 114.808 1.00 25.68 111 GLU I CA 1
ATOM 9252 C C . GLU I 1 111 ? -14.696 23.433 114.248 1.00 25.37 111 GLU I C 1
ATOM 9253 O O . GLU I 1 111 ? -14.006 24.445 114.166 1.00 25.37 111 GLU I O 1
ATOM 9259 N N . ARG I 1 112 ? -14.264 22.230 113.878 1.00 25.35 112 ARG I N 1
ATOM 9260 C CA . ARG I 1 112 ? -12.869 21.975 113.506 1.00 25.66 112 ARG I CA 1
ATOM 9261 C C . ARG I 1 112 ? -12.242 23.092 112.642 1.00 25.54 112 ARG I C 1
ATOM 9262 O O . ARG I 1 112 ? -11.200 23.645 113.007 1.00 25.80 112 ARG I O 1
ATOM 9270 N N . PHE I 1 113 ? -12.866 23.437 111.516 1.00 25.60 113 PHE I N 1
ATOM 9271 C CA . PHE I 1 113 ? -12.249 24.416 110.607 1.00 25.93 113 PHE I CA 1
ATOM 9272 C C . PHE I 1 113 ? -12.291 25.862 111.118 1.00 24.89 113 PHE I C 1
ATOM 9273 O O . PHE I 1 113 ? -11.341 26.627 110.903 1.00 24.96 113 PHE I O 1
ATOM 9281 N N . ALA I 1 114 ? -13.348 26.213 111.846 1.00 23.83 114 ALA I N 1
ATOM 9282 C CA . ALA I 1 114 ? -13.397 27.497 112.564 1.00 23.54 114 ALA I CA 1
ATOM 9283 C C . ALA I 1 114 ? -12.309 27.591 113.647 1.00 23.05 114 ALA I C 1
ATOM 9284 O O . ALA I 1 114 ? -11.733 28.660 113.880 1.00 23.55 114 ALA I O 1
ATOM 9286 N N . PHE I 1 115 ? -12.045 26.466 114.308 1.00 22.09 115 PHE I N 1
ATOM 9287 C CA . PHE I 1 115 ? -10.999 26.403 115.324 1.00 20.96 115 PHE I CA 1
ATOM 9288 C C . PHE I 1 115 ? -9.648 26.669 114.675 1.00 20.87 115 PHE I C 1
ATOM 9289 O O . PHE I 1 115 ? -8.844 27.435 115.220 1.00 19.25 115 PHE I O 1
ATOM 9297 N N . TYR I 1 116 ? -9.382 26.049 113.523 1.00 20.94 116 TYR I N 1
ATOM 9298 C CA . TYR I 1 116 ? -8.136 26.339 112.814 1.00 21.78 116 TYR I CA 1
ATOM 9299 C C . TYR I 1 116 ? -8.009 27.823 112.477 1.00 21.71 116 TYR I C 1
ATOM 9300 O O . TYR I 1 116 ? -6.953 28.400 112.656 1.00 21.60 116 TYR I O 1
ATOM 9309 N N . GLU I 1 117 ? -9.078 28.423 111.957 1.00 22.17 117 GLU I N 1
ATOM 9310 C CA . GLU I 1 117 ? -9.059 29.844 111.615 1.00 22.80 117 GLU I CA 1
ATOM 9311 C C . GLU I 1 117 ? -8.750 30.715 112.838 1.00 22.02 117 GLU I C 1
ATOM 9312 O O . GLU I 1 117 ? -7.961 31.663 112.761 1.00 21.94 117 GLU I O 1
ATOM 9318 N N . GLN I 1 118 ? -9.330 30.381 113.982 1.00 21.02 118 GLN I N 1
ATOM 9319 C CA . GLN I 1 118 ? -9.020 31.147 115.183 1.00 20.87 118 GLN I CA 1
ATOM 9320 C C . GLN I 1 118 ? -7.578 30.903 115.669 1.00 19.82 118 GLN I C 1
ATOM 9321 O O . GLN I 1 118 ? -6.876 31.842 116.066 1.00 19.52 118 GLN I O 1
ATOM 9327 N N . ALA I 1 119 ? -7.134 29.649 115.614 1.00 18.94 119 ALA I N 1
ATOM 9328 C CA . ALA I 1 119 ? -5.764 29.312 115.986 1.00 17.65 119 ALA I CA 1
ATOM 9329 C C . ALA I 1 119 ? -4.711 30.048 115.138 1.00 17.61 119 ALA I C 1
ATOM 9330 O O . ALA I 1 119 ? -3.632 30.353 115.634 1.00 17.70 119 ALA I O 1
ATOM 9332 N N . LYS I 1 120 ? -5.031 30.352 113.875 1.00 18.02 120 LYS I N 1
ATOM 9333 C CA . LYS I 1 120 ? -4.113 31.079 112.991 1.00 18.45 120 LYS I CA 1
ATOM 9334 C C . LYS I 1 120 ? -3.819 32.488 113.507 1.00 18.94 120 LYS I C 1
ATOM 9335 O O . LYS I 1 120 ? -2.813 33.108 113.125 1.00 20.30 120 LYS I O 1
ATOM 9341 N N . ASN I 1 121 ? -4.692 32.976 114.391 1.00 19.00 121 ASN I N 1
ATOM 9342 C CA . ASN I 1 121 ? -4.590 34.339 114.937 1.00 19.26 121 ASN I CA 1
ATOM 9343 C C . ASN I 1 121 ? -3.874 34.387 116.278 1.00 18.08 121 ASN I C 1
ATOM 9344 O O . ASN I 1 121 ? -3.612 35.471 116.809 1.00 17.88 121 ASN I O 1
ATOM 9349 N N . ALA I 1 122 ? -3.547 33.222 116.829 1.00 16.92 122 ALA I N 1
ATOM 9350 C CA . ALA I 1 122 ? -2.908 33.159 118.147 1.00 15.71 122 ALA I CA 1
ATOM 9351 C C . ALA I 1 122 ? -1.504 33.740 118.133 1.00 14.79 122 ALA I C 1
ATOM 9352 O O . ALA I 1 122 ? -0.798 33.684 117.116 1.00 14.92 122 ALA I O 1
ATOM 9354 N N . TYR I 1 123 ? -1.112 34.304 119.272 1.00 14.36 123 TYR I N 1
ATOM 9355 C CA . TYR I 1 123 ? 0.238 34.858 119.412 1.00 14.31 123 TYR I CA 1
ATOM 9356 C C . TYR I 1 123 ? 1.279 33.751 119.426 1.00 14.12 123 TYR I C 1
ATOM 9357 O O . TYR I 1 123 ? 2.396 33.918 118.914 1.00 14.56 123 TYR I O 1
ATOM 9366 N N . CYS I 1 124 ? 0.902 32.620 120.019 1.00 14.29 124 CYS I N 1
ATOM 9367 C CA . CYS I 1 124 ? 1.816 31.521 120.287 1.00 13.93 124 CYS I CA 1
ATOM 9368 C C . CYS I 1 124 ? 1.072 30.193 120.164 1.00 14.28 124 CYS I C 1
ATOM 9369 O O . CYS I 1 124 ? -0.082 30.071 120.614 1.00 13.97 124 CYS I O 1
ATOM 9372 N N . VAL I 1 125 ? 1.733 29.213 119.559 1.00 14.08 125 VAL I N 1
ATOM 9373 C CA . VAL I 1 125 ? 1.175 27.856 119.483 1.00 13.51 125 VAL I CA 1
ATOM 9374 C C . VAL I 1 125 ? 2.152 26.934 120.180 1.00 13.75 125 VAL I C 1
ATOM 9375 O O . VAL I 1 125 ? 3.332 26.920 119.848 1.00 13.36 125 VAL I O 1
ATOM 9379 N N . ILE I 1 126 ? 1.670 26.209 121.186 1.00 13.96 126 ILE I N 1
ATOM 9380 C CA . ILE I 1 126 ? 2.507 25.251 121.920 1.00 14.80 126 ILE I CA 1
ATOM 9381 C C . ILE I 1 126 ? 2.250 23.860 121.353 1.00 14.79 126 ILE I C 1
ATOM 9382 O O . ILE I 1 126 ? 1.111 23.372 121.399 1.00 14.92 126 ILE I O 1
ATOM 9387 N N . ALA I 1 127 ? 3.278 23.241 120.766 1.00 13.57 127 ALA I N 1
ATOM 9388 C CA . ALA I 1 127 ? 3.098 21.922 120.127 1.00 13.67 127 ALA I CA 1
ATOM 9389 C C . ALA I 1 127 ? 3.342 20.827 121.146 1.00 14.63 127 ALA I C 1
ATOM 9390 O O . ALA I 1 127 ? 4.490 20.495 121.397 1.00 14.92 127 ALA I O 1
ATOM 9392 N N . SER I 1 128 ? 2.268 20.311 121.766 1.00 14.96 128 SER I N 1
ATOM 9393 C CA . SER I 1 128 ? 2.394 19.243 122.765 1.00 15.72 128 SER I CA 1
ATOM 9394 C C . SER I 1 128 ? 2.462 17.882 122.092 1.00 16.78 128 SER I C 1
ATOM 9395 O O . SER I 1 128 ? 2.323 17.776 120.866 1.00 17.88 128 SER I O 1
ATOM 9398 N N . GLY I 1 129 ? 2.676 16.843 122.900 1.00 17.43 129 GLY I N 1
ATOM 9399 C CA . GLY I 1 129 ? 2.583 15.477 122.396 1.00 19.07 129 GLY I CA 1
ATOM 9400 C C . GLY I 1 129 ? 1.316 14.799 122.882 1.00 20.19 129 GLY I C 1
ATOM 9401 O O . GLY I 1 129 ? 1.236 13.557 122.882 1.00 21.06 129 GLY I O 1
ATOM 9402 N N . GLU I 1 130 ? 0.327 15.593 123.282 1.00 19.85 130 GLU I N 1
ATOM 9403 C CA . GLU I 1 130 ? -0.941 15.054 123.804 1.00 20.61 130 GLU I CA 1
ATOM 9404 C C . GLU I 1 130 ? -1.638 14.113 122.814 1.00 22.04 130 GLU I C 1
ATOM 9405 O O . GLU I 1 130 ? -1.851 14.462 121.642 1.00 20.55 130 GLU I O 1
ATOM 9411 N N . SER I 1 131 ? -1.979 12.909 123.294 1.00 23.94 131 SER I N 1
ATOM 9412 C CA . SER I 1 131 ? -2.715 11.935 122.466 1.00 26.19 131 SER I CA 1
ATOM 9413 C C . SER I 1 131 ? -4.203 11.786 122.856 1.00 26.57 131 SER I C 1
ATOM 9414 O O . SER I 1 131 ? -4.953 11.114 122.149 1.00 28.18 131 SER I O 1
ATOM 9417 N N . ALA I 1 132 ? -4.631 12.394 123.963 1.00 27.56 132 ALA I N 1
ATOM 9418 C CA . ALA I 1 132 ? -6.032 12.302 124.413 1.00 27.92 132 ALA I CA 1
ATOM 9419 C C . ALA I 1 132 ? -6.993 12.840 123.368 1.00 28.85 132 ALA I C 1
ATOM 9420 O O . ALA I 1 132 ? -6.612 13.656 122.527 1.00 28.92 132 ALA I O 1
ATOM 9422 N N . GLN I 1 133 ? -8.245 12.391 123.451 1.00 29.39 133 GLN I N 1
ATOM 9423 C CA . GLN I 1 133 ? -9.273 12.817 122.522 1.00 29.36 133 GLN I CA 1
ATOM 9424 C C . GLN I 1 133 ? -9.627 14.297 122.657 1.00 28.62 133 GLN I C 1
ATOM 9425 O O . GLN I 1 133 ? -9.922 14.786 123.763 1.00 28.06 133 GLN I O 1
ATOM 9431 N N . TYR I 1 134 ? -9.613 14.990 121.514 1.00 27.17 134 TYR I N 1
ATOM 9432 C CA . TYR I 1 134 ? -10.050 16.410 121.404 1.00 27.13 134 TYR I CA 1
ATOM 9433 C C . TYR I 1 134 ? -9.380 17.314 122.425 1.00 25.04 134 TYR I C 1
ATOM 9434 O O . TYR I 1 134 ? -10.028 17.978 123.218 1.00 25.32 134 TYR I O 1
ATOM 9443 N N . ALA I 1 135 ? -8.053 17.303 122.381 1.00 23.71 135 ALA I N 1
ATOM 9444 C CA . ALA I 1 135 ? -7.231 17.929 123.406 1.00 21.51 135 ALA I CA 1
ATOM 9445 C C . ALA I 1 135 ? -6.764 19.348 123.079 1.00 20.16 135 ALA I C 1
ATOM 9446 O O . ALA I 1 135 ? -6.208 20.003 123.947 1.00 19.61 135 ALA I O 1
ATOM 9448 N N . ASN I 1 136 ? -6.971 19.828 121.851 1.00 18.40 136 ASN I N 1
ATOM 9449 C CA . ASN I 1 136 ? -6.553 21.211 121.507 1.00 17.82 136 ASN I CA 1
ATOM 9450 C C . ASN I 1 136 ? -7.295 22.249 122.337 1.00 17.52 136 ASN I C 1
ATOM 9451 O O . ASN I 1 136 ? -8.495 22.113 122.571 1.00 17.33 136 ASN I O 1
ATOM 9456 N N . LEU I 1 137 ? -6.598 23.292 122.773 1.00 17.14 137 LEU I N 1
ATOM 9457 C CA . LEU I 1 137 ? -7.232 24.262 123.645 1.00 17.14 137 LEU I CA 1
ATOM 9458 C C . LEU I 1 137 ? -6.691 25.656 123.380 1.00 17.23 137 LEU I C 1
ATOM 9459 O O . LEU I 1 137 ? -5.472 25.842 123.420 1.00 18.10 137 LEU I O 1
ATOM 9464 N N . ILE I 1 138 ? -7.569 26.618 123.082 1.00 15.90 138 ILE I N 1
ATOM 9465 C CA . ILE I 1 138 ? -7.130 28.012 122.910 1.00 16.24 138 ILE I CA 1
ATOM 9466 C C . ILE I 1 138 ? -7.369 28.748 124.216 1.00 17.13 138 ILE I C 1
ATOM 9467 O O . ILE I 1 138 ? -8.439 28.598 124.809 1.00 16.61 138 ILE I O 1
ATOM 9472 N N . LEU I 1 139 ? -6.411 29.547 124.675 1.00 16.34 139 LEU I N 1
ATOM 9473 C CA . LEU I 1 139 ? -6.598 30.311 125.913 1.00 16.49 139 LEU I CA 1
ATOM 9474 C C . LEU I 1 139 ? -6.478 31.781 125.618 1.00 16.84 139 LEU I C 1
ATOM 9475 O O . LEU I 1 139 ? -5.579 32.181 124.887 1.00 16.33 139 LEU I O 1
ATOM 9480 N N . GLN I 1 140 ? -7.345 32.589 126.225 1.00 15.72 140 GLN I N 1
ATOM 9481 C CA . GLN I 1 140 ? -7.272 34.046 126.023 1.00 15.68 140 GLN I CA 1
ATOM 9482 C C . GLN I 1 140 ? -6.875 34.754 127.312 1.00 15.92 140 GLN I C 1
ATOM 9483 O O . GLN I 1 140 ? -7.476 34.527 128.375 1.00 16.42 140 GLN I O 1
ATOM 9489 N N . LYS I 1 141 ? -5.868 35.612 127.220 1.00 15.46 141 LYS I N 1
ATOM 9490 C CA . LYS I 1 141 ? -5.282 36.258 128.405 1.00 16.36 141 LYS I CA 1
ATOM 9491 C C . LYS I 1 141 ? -6.128 37.390 128.955 1.00 16.81 141 LYS I C 1
ATOM 9492 O O . LYS I 1 141 ? -6.662 38.217 128.218 1.00 16.46 141 LYS I O 1
ATOM 9498 N N . GLY I 1 142 ? -6.251 37.400 130.270 1.00 18.12 142 GLY I N 1
ATOM 9499 C CA . GLY I 1 142 ? -6.947 38.485 130.952 1.00 19.61 142 GLY I CA 1
ATOM 9500 C C . GLY I 1 142 ? -6.048 39.597 131.446 1.00 21.25 142 GLY I C 1
ATOM 9501 O O . GLY I 1 142 ? -4.935 39.770 130.962 1.00 21.39 142 GLY I O 1
ATOM 9502 N N . VAL I 1 143 ? -6.567 40.339 132.421 1.00 21.57 143 VAL I N 1
ATOM 9503 C CA . VAL I 1 143 ? -5.943 41.541 132.955 1.00 23.84 143 VAL I CA 1
ATOM 9504 C C . VAL I 1 143 ? -5.187 41.162 134.219 1.00 25.20 143 VAL I C 1
ATOM 9505 O O . VAL I 1 143 ? -5.575 40.240 134.937 1.00 25.00 143 VAL I O 1
ATOM 9509 N N . VAL I 1 144 ? -4.108 41.884 134.485 1.00 27.02 144 VAL I N 1
ATOM 9510 C CA . VAL I 1 144 ? -3.499 41.872 135.803 1.00 29.39 144 VAL I CA 1
ATOM 9511 C C . VAL I 1 144 ? -3.937 43.176 136.489 1.00 30.78 144 VAL I C 1
ATOM 9512 O O . VAL I 1 144 ? -3.594 44.264 136.023 1.00 30.47 144 VAL I O 1
ATOM 9516 N N . PHE I 1 145 ? -4.733 43.051 137.558 1.00 32.08 145 PHE I N 1
ATOM 9517 C CA . PHE I 1 145 ? -5.333 44.215 138.237 1.00 33.41 145 PHE I CA 1
ATOM 9518 C C . PHE I 1 145 ? -4.385 44.878 139.238 1.00 33.97 145 PHE I C 1
ATOM 9519 O O . PHE I 1 145 ? -3.587 44.198 139.895 1.00 34.96 145 PHE I O 1
ATOM 9527 N N . ILE J 1 5 ? 29.637 63.774 88.627 1.00 32.42 5 ILE J N 1
ATOM 9528 C CA . ILE J 1 5 ? 28.611 63.383 89.646 1.00 32.31 5 ILE J CA 1
ATOM 9529 C C . ILE J 1 5 ? 28.628 64.346 90.846 1.00 31.00 5 ILE J C 1
ATOM 9530 O O . ILE J 1 5 ? 29.657 64.496 91.499 1.00 30.79 5 ILE J O 1
ATOM 9535 N N . PRO J 1 6 ? 27.476 64.983 91.164 1.00 29.70 6 PRO J N 1
ATOM 9536 C CA . PRO J 1 6 ? 27.471 65.883 92.326 1.00 28.45 6 PRO J CA 1
ATOM 9537 C C . PRO J 1 6 ? 27.951 65.189 93.596 1.00 27.29 6 PRO J C 1
ATOM 9538 O O . PRO J 1 6 ? 27.519 64.071 93.904 1.00 25.82 6 PRO J O 1
ATOM 9542 N N . LYS J 1 7 ? 28.834 65.875 94.318 1.00 26.45 7 LYS J N 1
ATOM 9543 C CA . LYS J 1 7 ? 29.523 65.313 95.479 1.00 26.24 7 LYS J CA 1
ATOM 9544 C C . LYS J 1 7 ? 28.572 64.929 96.615 1.00 25.11 7 LYS J C 1
ATOM 9545 O O . LYS J 1 7 ? 28.887 64.048 97.420 1.00 25.49 7 LYS J O 1
ATOM 9547 N N . ILE J 1 8 ? 27.407 65.565 96.681 1.00 23.41 8 ILE J N 1
ATOM 9548 C CA . ILE J 1 8 ? 26.490 65.284 97.794 1.00 21.77 8 ILE J CA 1
ATOM 9549 C C . ILE J 1 8 ? 25.778 63.932 97.699 1.00 20.11 8 ILE J C 1
ATOM 9550 O O . ILE J 1 8 ? 25.208 63.476 98.688 1.00 20.14 8 ILE J O 1
ATOM 9555 N N . ILE J 1 9 ? 25.807 63.298 96.536 1.00 17.92 9 ILE J N 1
ATOM 9556 C CA . ILE J 1 9 ? 25.086 62.032 96.358 1.00 17.65 9 ILE J CA 1
ATOM 9557 C C . ILE J 1 9 ? 25.926 60.883 96.933 1.00 17.10 9 ILE J C 1
ATOM 9558 O O . ILE J 1 9 ? 27.015 60.626 96.416 1.00 17.55 9 ILE J O 1
ATOM 9563 N N . PRO J 1 10 ? 25.417 60.178 97.973 1.00 16.05 10 PRO J N 1
ATOM 9564 C CA . PRO J 1 10 ? 26.170 59.047 98.514 1.00 16.29 10 PRO J CA 1
ATOM 9565 C C . PRO J 1 10 ? 26.119 57.839 97.570 1.00 15.98 10 PRO J C 1
ATOM 9566 O O . PRO J 1 10 ? 25.237 57.753 96.696 1.00 16.52 10 PRO J O 1
ATOM 9570 N N . PRO J 1 11 ? 27.064 56.895 97.727 1.00 15.96 11 PRO J N 1
ATOM 9571 C CA . PRO J 1 11 ? 27.133 55.716 96.857 1.00 16.06 11 PRO J CA 1
ATOM 9572 C C . PRO J 1 11 ? 25.804 54.961 96.697 1.00 16.26 11 PRO J C 1
ATOM 9573 O O . PRO J 1 11 ? 25.431 54.582 95.567 1.00 15.68 11 PRO J O 1
ATOM 9577 N N . GLU J 1 12 ? 25.082 54.750 97.798 1.00 16.43 12 GLU J N 1
ATOM 9578 C CA . GLU J 1 12 ? 23.817 54.036 97.715 1.00 17.09 12 GLU J CA 1
ATOM 9579 C C . GLU J 1 12 ? 22.810 54.775 96.837 1.00 16.47 12 GLU J C 1
ATOM 9580 O O . GLU J 1 12 ? 22.060 54.137 96.111 1.00 16.44 12 GLU J O 1
ATOM 9586 N N . LEU J 1 13 ? 22.795 56.109 96.900 1.00 15.22 13 LEU J N 1
ATOM 9587 C CA . LEU J 1 13 ? 21.823 56.858 96.092 1.00 14.21 13 LEU J CA 1
ATOM 9588 C C . LEU J 1 13 ? 22.224 56.819 94.633 1.00 14.06 13 LEU J C 1
ATOM 9589 O O . LEU J 1 13 ? 21.367 56.725 93.766 1.00 13.82 13 LEU J O 1
ATOM 9594 N N . LEU J 1 14 ? 23.528 56.837 94.357 1.00 13.85 14 LEU J N 1
ATOM 9595 C CA . LEU J 1 14 ? 23.977 56.692 92.962 1.00 15.97 14 LEU J CA 1
ATOM 9596 C C . LEU J 1 14 ? 23.475 55.372 92.370 1.00 15.37 14 LEU J C 1
ATOM 9597 O O . LEU J 1 14 ? 22.949 55.342 91.244 1.00 16.33 14 LEU J O 1
ATOM 9602 N N . LYS J 1 15 ? 23.612 54.296 93.149 1.00 14.53 15 LYS J N 1
ATOM 9603 C CA . LYS J 1 15 ? 23.106 52.971 92.763 1.00 14.13 15 LYS J CA 1
ATOM 9604 C C . LYS J 1 15 ? 21.598 53.006 92.486 1.00 14.31 15 LYS J C 1
ATOM 9605 O O . LYS J 1 15 ? 21.131 52.474 91.482 1.00 14.16 15 LYS J O 1
ATOM 9611 N N . VAL J 1 16 ? 20.863 53.646 93.389 1.00 14.15 16 VAL J N 1
ATOM 9612 C CA . VAL J 1 16 ? 19.413 53.802 93.267 1.00 14.47 16 VAL J CA 1
ATOM 9613 C C . VAL J 1 16 ? 19.027 54.515 91.967 1.00 15.46 16 VAL J C 1
ATOM 9614 O O . VAL J 1 16 ? 18.184 54.014 91.199 1.00 15.75 16 VAL J O 1
ATOM 9618 N N . LEU J 1 17 ? 19.680 55.644 91.695 1.00 16.09 17 LEU J N 1
ATOM 9619 C CA . LEU J 1 17 ? 19.351 56.424 90.499 1.00 17.30 17 LEU J CA 1
ATOM 9620 C C . LEU J 1 17 ? 19.649 55.633 89.226 1.00 18.27 17 LEU J C 1
ATOM 9621 O O . LEU J 1 17 ? 18.942 55.765 88.223 1.00 19.69 17 LEU J O 1
ATOM 9626 N N . CYS J 1 18 ? 20.683 54.800 89.271 1.00 18.38 18 CYS J N 1
ATOM 9627 C CA A CYS J 1 18 ? 21.065 54.007 88.100 0.50 18.71 18 CYS J CA 1
ATOM 9628 C CA B CYS J 1 18 ? 21.081 54.014 88.111 0.50 19.49 18 CYS J CA 1
ATOM 9629 C C . CYS J 1 18 ? 20.117 52.858 87.864 1.00 18.70 18 CYS J C 1
ATOM 9630 O O . CYS J 1 18 ? 19.827 52.511 86.729 1.00 20.14 18 CYS J O 1
ATOM 9635 N N . GLU J 1 19 ? 19.630 52.262 88.937 1.00 17.80 19 GLU J N 1
ATOM 9636 C CA . GLU J 1 19 ? 18.783 51.115 88.758 1.00 17.18 19 GLU J CA 1
ATOM 9637 C C . GLU J 1 19 ? 17.295 51.428 88.546 1.00 16.24 19 GLU J C 1
ATOM 9638 O O . GLU J 1 19 ? 16.525 50.550 88.151 1.00 16.45 19 GLU J O 1
ATOM 9652 N N . GLY J 1 21 ? 14.233 52.826 86.438 1.00 14.29 21 GLY J N 1
ATOM 9653 C CA . GLY J 1 21 ? 13.938 52.761 85.015 1.00 14.76 21 GLY J CA 1
ATOM 9654 C C . GLY J 1 21 ? 12.774 53.659 84.696 1.00 15.48 21 GLY J C 1
ATOM 9655 O O . GLY J 1 21 ? 12.275 54.380 85.557 1.00 15.18 21 GLY J O 1
ATOM 9656 N N . HIS J 1 22 ? 12.326 53.578 83.458 1.00 14.93 22 HIS J N 1
ATOM 9657 C CA . HIS J 1 22 ? 11.326 54.502 82.923 1.00 15.42 22 HIS J CA 1
ATOM 9658 C C . HIS J 1 22 ? 10.016 54.344 83.688 1.00 15.15 22 HIS J C 1
ATOM 9659 O O . HIS J 1 22 ? 9.437 53.245 83.751 1.00 16.69 22 HIS J O 1
ATOM 9666 N N . GLY J 1 23 ? 9.593 55.435 84.318 1.00 15.55 23 GLY J N 1
ATOM 9667 C CA . GLY J 1 23 ? 8.372 55.444 85.105 1.00 14.76 23 GLY J CA 1
ATOM 9668 C C . GLY J 1 23 ? 8.548 55.280 86.602 1.00 14.89 23 GLY J C 1
ATOM 9669 O O . GLY J 1 23 ? 7.632 55.564 87.365 1.00 15.82 23 GLY J O 1
ATOM 9670 N N . ASP J 1 24 ? 9.706 54.790 87.050 1.00 14.60 24 ASP J N 1
ATOM 9671 C CA . ASP J 1 24 ? 9.979 54.744 88.489 1.00 13.97 24 ASP J CA 1
ATOM 9672 C C . ASP J 1 24 ? 9.959 56.143 89.114 1.00 14.12 24 ASP J C 1
ATOM 9673 O O . ASP J 1 24 ? 10.285 57.152 88.468 1.00 14.53 24 ASP J O 1
ATOM 9678 N N . GLN J 1 25 ? 9.532 56.199 90.370 1.00 13.55 25 GLN J N 1
ATOM 9679 C CA . GLN J 1 25 ? 9.472 57.473 91.086 1.00 14.47 25 GLN J CA 1
ATOM 9680 C C . GLN J 1 25 ? 10.373 57.530 92.300 1.00 14.13 25 GLN J C 1
ATOM 9681 O O . GLN J 1 25 ? 10.632 56.518 92.957 1.00 14.44 25 GLN J O 1
ATOM 9687 N N . LEU J 1 26 ? 10.868 58.726 92.590 1.00 13.46 26 LEU J N 1
ATOM 9688 C CA . LEU J 1 26 ? 11.483 58.973 93.870 1.00 14.86 26 LEU J CA 1
ATOM 9689 C C . LEU J 1 26 ? 10.846 60.184 94.513 1.00 15.41 26 LEU J C 1
ATOM 9690 O O . LEU J 1 26 ? 10.252 61.039 93.822 1.00 16.25 26 LEU J O 1
ATOM 9695 N N . VAL J 1 27 ? 10.990 60.245 95.826 1.00 14.38 27 VAL J N 1
ATOM 9696 C CA . VAL J 1 27 ? 10.441 61.329 96.619 1.00 14.87 27 VAL J CA 1
ATOM 9697 C C . VAL J 1 27 ? 11.551 62.089 97.285 1.00 14.99 27 VAL J C 1
ATOM 9698 O O . VAL J 1 27 ? 12.391 61.512 97.978 1.00 15.41 27 VAL J O 1
ATOM 9702 N N . ILE J 1 28 ? 11.580 63.403 97.051 1.00 14.13 28 ILE J N 1
ATOM 9703 C CA . ILE J 1 28 ? 12.406 64.286 97.860 1.00 13.91 28 ILE J CA 1
ATOM 9704 C C . ILE J 1 28 ? 11.503 64.742 98.997 1.00 14.57 28 ILE J C 1
ATOM 9705 O O . ILE J 1 28 ? 10.569 65.510 98.790 1.00 15.17 28 ILE J O 1
ATOM 9710 N N . ALA J 1 29 ? 11.764 64.225 100.186 1.00 14.03 29 ALA J N 1
ATOM 9711 C CA . ALA J 1 29 ? 10.914 64.510 101.339 1.00 13.49 29 ALA J CA 1
ATOM 9712 C C . ALA J 1 29 ? 11.491 65.691 102.101 1.00 13.55 29 ALA J C 1
ATOM 9713 O O . ALA J 1 29 ? 12.690 65.740 102.376 1.00 14.36 29 ALA J O 1
ATOM 9715 N N . ASP J 1 30 ? 10.631 66.636 102.479 1.00 13.45 30 ASP J N 1
ATOM 9716 C CA . ASP J 1 30 ? 11.064 67.708 103.373 1.00 13.99 30 ASP J CA 1
ATOM 9717 C C . ASP J 1 30 ? 11.233 67.221 104.827 1.00 14.25 30 ASP J C 1
ATOM 9718 O O . ASP J 1 30 ? 10.974 66.040 105.157 1.00 13.71 30 ASP J O 1
ATOM 9723 N N . GLY J 1 31 ? 11.711 68.107 105.686 1.00 13.92 31 GLY J N 1
ATOM 9724 C CA . GLY J 1 31 ? 12.120 67.751 107.035 1.00 15.02 31 GLY J CA 1
ATOM 9725 C C . GLY J 1 31 ? 10.937 67.331 107.885 1.00 15.65 31 GLY J C 1
ATOM 9726 O O . GLY J 1 31 ? 11.110 66.582 108.850 1.00 17.31 31 GLY J O 1
ATOM 9727 N N . ASN J 1 32 ? 9.749 67.782 107.506 1.00 15.30 32 ASN J N 1
ATOM 9728 C CA . ASN J 1 32 ? 8.519 67.403 108.229 1.00 16.46 32 ASN J CA 1
ATOM 9729 C C . ASN J 1 32 ? 7.869 66.101 107.771 1.00 15.60 32 ASN J C 1
ATOM 9730 O O . ASN J 1 32 ? 6.977 65.592 108.452 1.00 14.87 32 ASN J O 1
ATOM 9735 N N . PHE J 1 33 ? 8.309 65.572 106.631 1.00 15.19 33 PHE J N 1
ATOM 9736 C CA . PHE J 1 33 ? 7.639 64.443 106.001 1.00 14.10 33 PHE J CA 1
ATOM 9737 C C . PHE J 1 33 ? 7.924 63.136 106.753 1.00 13.70 33 PHE J C 1
ATOM 9738 O O . PHE J 1 33 ? 9.029 62.925 107.250 1.00 13.15 33 PHE J O 1
ATOM 9746 N N . PRO J 1 34 ? 6.913 62.270 106.846 1.00 13.84 34 PRO J N 1
ATOM 9747 C CA . PRO J 1 34 ? 7.101 60.958 107.496 1.00 13.13 34 PRO J CA 1
ATOM 9748 C C . PRO J 1 34 ? 7.850 59.986 106.570 1.00 13.48 34 PRO J C 1
ATOM 9749 O O . PRO J 1 34 ? 7.276 59.016 106.068 1.00 13.23 34 PRO J O 1
ATOM 9753 N N . ALA J 1 35 ? 9.131 60.280 106.332 1.00 13.36 35 ALA J N 1
ATOM 9754 C CA . ALA J 1 35 ? 9.897 59.574 105.278 1.00 13.21 35 ALA J CA 1
ATOM 9755 C C . ALA J 1 35 ? 10.079 58.085 105.592 1.00 13.55 35 ALA J C 1
ATOM 9756 O O . ALA J 1 35 ? 9.963 57.249 104.689 1.00 13.23 35 ALA J O 1
ATOM 9758 N N . GLU J 1 36 ? 10.358 57.754 106.850 1.00 13.80 36 GLU J N 1
ATOM 9759 C CA . GLU J 1 36 ? 10.590 56.325 107.186 1.00 14.56 36 GLU J CA 1
ATOM 9760 C C . GLU J 1 36 ? 9.318 55.493 107.100 1.00 14.46 36 GLU J C 1
ATOM 9761 O O . GLU J 1 36 ? 9.357 54.363 106.607 1.00 15.74 36 GLU J O 1
ATOM 9767 N N . SER J 1 37 ? 8.194 56.028 107.563 1.00 14.97 37 SER J N 1
ATOM 9768 C CA . SER J 1 37 ? 6.953 55.248 107.524 1.00 14.42 37 SER J CA 1
ATOM 9769 C C . SER J 1 37 ? 6.395 55.136 106.111 1.00 14.57 37 SER J C 1
ATOM 9770 O O . SER J 1 37 ? 6.013 54.042 105.664 1.00 14.70 37 SER J O 1
ATOM 9773 N N . ILE J 1 38 ? 6.347 56.266 105.389 1.00 13.55 38 ILE J N 1
ATOM 9774 C CA . ILE J 1 38 ? 5.973 56.244 103.992 1.00 13.95 38 ILE J CA 1
ATOM 9775 C C . ILE J 1 38 ? 6.892 55.327 103.190 1.00 14.38 38 ILE J C 1
ATOM 9776 O O . ILE J 1 38 ? 6.423 54.584 102.324 1.00 15.62 38 ILE J O 1
ATOM 9781 N N . GLY J 1 39 ? 8.184 55.392 103.484 1.00 14.15 39 GLY J N 1
ATOM 9782 C CA . GLY J 1 39 ? 9.187 54.611 102.760 1.00 14.41 39 GLY J CA 1
ATOM 9783 C C . GLY J 1 39 ? 9.419 53.206 103.284 1.00 14.71 39 GLY J C 1
ATOM 9784 O O . GLY J 1 39 ? 10.432 52.597 102.956 1.00 14.67 39 GLY J O 1
ATOM 9785 N N . LYS J 1 40 ? 8.482 52.668 104.067 1.00 15.79 40 LYS J N 1
ATOM 9786 C CA . LYS J 1 40 ? 8.728 51.385 104.743 1.00 18.35 40 LYS J CA 1
ATOM 9787 C C . LYS J 1 40 ? 9.019 50.234 103.763 1.00 19.03 40 LYS J C 1
ATOM 9788 O O . LYS J 1 40 ? 9.778 49.306 104.096 1.00 19.89 40 LYS J O 1
ATOM 9794 N N . ASN J 1 41 ? 8.418 50.295 102.580 1.00 20.08 41 ASN J N 1
ATOM 9795 C CA . ASN J 1 41 ? 8.615 49.275 101.545 1.00 22.31 41 ASN J CA 1
ATOM 9796 C C . ASN J 1 41 ? 9.528 49.720 100.418 1.00 22.58 41 ASN J C 1
ATOM 9797 O O . ASN J 1 41 ? 9.575 49.093 99.358 1.00 24.69 41 ASN J O 1
ATOM 9802 N N . ALA J 1 42 ? 10.263 50.801 100.669 1.00 22.46 42 ALA J N 1
ATOM 9803 C CA . ALA J 1 42 ? 11.138 51.422 99.682 1.00 21.34 42 ALA J CA 1
ATOM 9804 C C . ALA J 1 42 ? 12.548 51.538 100.245 1.00 20.61 42 ALA J C 1
ATOM 9805 O O . ALA J 1 42 ? 12.832 51.079 101.363 1.00 19.96 42 ALA J O 1
ATOM 9807 N N . ILE J 1 43 ? 13.424 52.171 99.468 1.00 18.76 43 ILE J N 1
ATOM 9808 C CA . ILE J 1 43 ? 14.759 52.502 99.913 1.00 17.21 43 ILE J CA 1
ATOM 9809 C C . ILE J 1 43 ? 14.750 53.930 100.426 1.00 17.15 43 ILE J C 1
ATOM 9810 O O . ILE J 1 43 ? 14.456 54.859 99.658 1.00 17.66 43 ILE J O 1
ATOM 9815 N N . VAL J 1 44 ? 15.041 54.098 101.713 1.00 15.82 44 VAL J N 1
ATOM 9816 C CA . VAL J 1 44 ? 15.098 55.444 102.300 1.00 15.53 44 VAL J CA 1
ATOM 9817 C C . VAL J 1 44 ? 16.553 55.878 102.500 1.00 15.98 44 VAL J C 1
ATOM 9818 O O . VAL J 1 44 ? 17.322 55.222 103.234 1.00 17.50 44 VAL J O 1
ATOM 9822 N N . VAL J 1 45 ? 16.938 56.978 101.854 1.00 14.88 45 VAL J N 1
ATOM 9823 C CA . VAL J 1 45 ? 18.292 57.523 101.945 1.00 14.36 45 VAL J CA 1
ATOM 9824 C C . VAL J 1 45 ? 18.255 58.802 102.771 1.00 14.87 45 VAL J C 1
ATOM 9825 O O . VAL J 1 45 ? 17.540 59.746 102.431 1.00 14.45 45 VAL J O 1
ATOM 9829 N N . ARG J 1 46 ? 19.010 58.832 103.858 1.00 14.37 46 ARG J N 1
ATOM 9830 C CA . ARG J 1 46 ? 19.068 60.031 104.717 1.00 15.93 46 ARG J CA 1
ATOM 9831 C C . ARG J 1 46 ? 19.930 61.110 104.091 1.00 16.90 46 ARG J C 1
ATOM 9832 O O . ARG J 1 46 ? 21.057 60.833 103.692 1.00 18.07 46 ARG J O 1
ATOM 9848 N N . ASP J 1 48 ? 19.766 64.444 105.807 1.00 17.49 48 ASP J N 1
ATOM 9849 C CA . ASP J 1 48 ? 19.230 65.377 106.805 1.00 17.97 48 ASP J CA 1
ATOM 9850 C C . ASP J 1 48 ? 19.888 66.747 106.800 1.00 17.86 48 ASP J C 1
ATOM 9851 O O . ASP J 1 48 ? 19.261 67.733 107.200 1.00 19.16 48 ASP J O 1
ATOM 9856 N N . GLY J 1 49 ? 21.147 66.818 106.382 1.00 18.06 49 GLY J N 1
ATOM 9857 C CA . GLY J 1 49 ? 21.837 68.107 106.372 1.00 18.90 49 GLY J CA 1
ATOM 9858 C C . GLY J 1 49 ? 21.681 68.920 105.104 1.00 19.60 49 GLY J C 1
ATOM 9859 O O . GLY J 1 49 ? 22.339 69.969 104.957 1.00 20.55 49 GLY J O 1
ATOM 9860 N N . HIS J 1 50 ? 20.793 68.483 104.212 1.00 18.57 50 HIS J N 1
ATOM 9861 C CA . HIS J 1 50 ? 20.621 69.150 102.921 1.00 19.03 50 HIS J CA 1
ATOM 9862 C C . HIS J 1 50 ? 19.210 69.626 102.684 1.00 18.70 50 HIS J C 1
ATOM 9863 O O . HIS J 1 50 ? 18.249 69.005 103.151 1.00 18.32 50 HIS J O 1
ATOM 9870 N N . GLY J 1 51 ? 19.096 70.722 101.932 1.00 18.53 51 GLY J N 1
ATOM 9871 C CA . GLY J 1 51 ? 17.791 71.275 101.559 1.00 17.66 51 GLY J CA 1
ATOM 9872 C C . GLY J 1 51 ? 17.240 70.696 100.276 1.00 17.11 51 GLY J C 1
ATOM 9873 O O . GLY J 1 51 ? 17.952 70.048 99.514 1.00 16.84 51 GLY J O 1
ATOM 9874 N N . GLY J 1 52 ? 15.956 70.950 100.008 1.00 16.29 52 GLY J N 1
ATOM 9875 C CA . GLY J 1 52 ? 15.301 70.424 98.819 1.00 15.97 52 GLY J CA 1
ATOM 9876 C C . GLY J 1 52 ? 15.911 70.913 97.518 1.00 16.86 52 GLY J C 1
ATOM 9877 O O . GLY J 1 52 ? 16.079 70.146 96.595 1.00 16.36 52 GLY J O 1
ATOM 9878 N N . GLY J 1 53 ? 16.239 72.203 97.455 1.00 16.70 53 GLY J N 1
ATOM 9879 C CA . GLY J 1 53 ? 16.781 72.784 96.208 1.00 18.29 53 GLY J CA 1
ATOM 9880 C C . GLY J 1 53 ? 18.103 72.133 95.842 1.00 18.14 53 GLY J C 1
ATOM 9881 O O . GLY J 1 53 ? 18.297 71.676 94.709 1.00 18.69 53 GLY J O 1
ATOM 9882 N N . GLU J 1 54 ? 19.002 72.038 96.819 1.00 19.38 54 GLU J N 1
ATOM 9883 C CA . GLU J 1 54 ? 20.310 71.438 96.518 1.00 19.49 54 GLU J CA 1
ATOM 9884 C C . GLU J 1 54 ? 20.199 69.980 96.113 1.00 18.44 54 GLU J C 1
ATOM 9885 O O . GLU J 1 54 ? 20.917 69.537 95.225 1.00 17.53 54 GLU J O 1
ATOM 9891 N N . ILE J 1 55 ? 19.286 69.236 96.751 1.00 17.34 55 ILE J N 1
ATOM 9892 C CA . ILE J 1 55 ? 19.056 67.847 96.364 1.00 16.42 55 ILE J CA 1
ATOM 9893 C C . ILE J 1 55 ? 18.479 67.740 94.969 1.00 16.44 55 ILE J C 1
ATOM 9894 O O . ILE J 1 55 ? 18.967 66.958 94.162 1.00 15.51 55 ILE J O 1
ATOM 9899 N N . LEU J 1 56 ? 17.460 68.548 94.663 1.00 15.94 56 LEU J N 1
ATOM 9900 C CA . LEU J 1 56 ? 16.859 68.527 93.336 1.00 16.35 56 LEU J CA 1
ATOM 9901 C C . LEU J 1 56 ? 17.888 68.887 92.250 1.00 16.97 56 LEU J C 1
ATOM 9902 O O . LEU J 1 56 ? 17.979 68.209 91.235 1.00 16.62 56 LEU J O 1
ATOM 9907 N N . LYS J 1 57 ? 18.650 69.948 92.497 1.00 17.75 57 LYS J N 1
ATOM 9908 C CA . LYS J 1 57 ? 19.716 70.361 91.565 1.00 19.02 57 LYS J CA 1
ATOM 9909 C C . LYS J 1 57 ? 20.674 69.218 91.281 1.00 19.16 57 LYS J C 1
ATOM 9910 O O . LYS J 1 57 ? 20.983 68.947 90.124 1.00 20.57 57 LYS J O 1
ATOM 9916 N N . ALA J 1 58 ? 21.120 68.538 92.337 1.00 19.30 58 ALA J N 1
ATOM 9917 C CA . ALA J 1 58 ? 22.047 67.406 92.201 1.00 19.62 58 ALA J CA 1
ATOM 9918 C C . ALA J 1 58 ? 21.407 66.252 91.434 1.00 19.50 58 ALA J C 1
ATOM 9919 O O . ALA J 1 58 ? 21.974 65.748 90.462 1.00 20.02 58 ALA J O 1
ATOM 9921 N N . ILE J 1 59 ? 20.197 65.857 91.831 1.00 18.94 59 ILE J N 1
ATOM 9922 C CA . ILE J 1 59 ? 19.485 64.764 91.156 1.00 19.47 59 ILE J CA 1
ATOM 9923 C C . ILE J 1 59 ? 19.266 65.044 89.664 1.00 19.81 59 ILE J C 1
ATOM 9924 O O . ILE J 1 59 ? 19.483 64.168 88.829 1.00 19.90 59 ILE J O 1
ATOM 9929 N N . LEU J 1 60 ? 18.886 66.276 89.328 1.00 19.90 60 LEU J N 1
ATOM 9930 C CA . LEU J 1 60 ? 18.578 66.582 87.934 1.00 20.35 60 LEU J CA 1
ATOM 9931 C C . LEU J 1 60 ? 19.784 66.499 87.013 1.00 21.26 60 LEU J C 1
ATOM 9932 O O . LEU J 1 60 ? 19.602 66.397 85.805 1.00 21.80 60 LEU J O 1
ATOM 9937 N N . THR J 1 61 ? 20.998 66.526 87.570 1.00 21.73 61 THR J N 1
ATOM 9938 C CA . THR J 1 61 ? 22.200 66.375 86.735 1.00 23.92 61 THR J CA 1
ATOM 9939 C C . THR J 1 61 ? 22.325 64.948 86.197 1.00 24.52 61 THR J C 1
ATOM 9940 O O . THR J 1 61 ? 23.007 64.713 85.192 1.00 25.72 61 THR J O 1
ATOM 9944 N N . VAL J 1 62 ? 21.651 63.992 86.837 1.00 25.00 62 VAL J N 1
ATOM 9945 C CA . VAL J 1 62 ? 21.785 62.589 86.444 1.00 25.40 62 VAL J CA 1
ATOM 9946 C C . VAL J 1 62 ? 20.460 61.863 86.186 1.00 25.51 62 VAL J C 1
ATOM 9947 O O . VAL J 1 62 ? 20.456 60.679 85.816 1.00 27.72 62 VAL J O 1
ATOM 9951 N N . PHE J 1 63 ? 19.344 62.559 86.370 1.00 23.94 63 PHE J N 1
ATOM 9952 C CA . PHE J 1 63 ? 18.008 61.931 86.352 1.00 22.76 63 PHE J CA 1
ATOM 9953 C C . PHE J 1 63 ? 17.132 62.644 85.327 1.00 22.07 63 PHE J C 1
ATOM 9954 O O . PHE J 1 63 ? 16.734 63.793 85.558 1.00 23.04 63 PHE J O 1
ATOM 9962 N N . PRO J 1 64 ? 16.831 61.985 84.199 1.00 21.62 64 PRO J N 1
ATOM 9963 C CA . PRO J 1 64 ? 15.936 62.615 83.216 1.00 20.80 64 PRO J CA 1
ATOM 9964 C C . PRO J 1 64 ? 14.475 62.527 83.669 1.00 20.14 64 PRO J C 1
ATOM 9965 O O . PRO J 1 64 ? 14.038 61.464 84.110 1.00 19.32 64 PRO J O 1
ATOM 9969 N N . LEU J 1 65 ? 13.739 63.628 83.557 1.00 19.55 65 LEU J N 1
ATOM 9970 C CA . LEU J 1 65 ? 12.317 63.656 83.897 1.00 18.88 65 LEU J CA 1
ATOM 9971 C C . LEU J 1 65 ? 11.478 63.095 82.757 1.00 18.70 65 LEU J C 1
ATOM 9972 O O . LEU J 1 65 ? 11.718 63.437 81.578 1.00 19.58 65 LEU J O 1
ATOM 9977 N N . ASP J 1 66 ? 10.499 62.256 83.100 1.00 17.87 66 ASP J N 1
ATOM 9978 C CA . ASP J 1 66 ? 9.683 61.537 82.113 1.00 18.29 66 ASP J CA 1
ATOM 9979 C C . ASP J 1 66 ? 8.933 62.486 81.164 1.00 18.80 66 ASP J C 1
ATOM 9980 O O . ASP J 1 66 ? 8.195 63.374 81.621 1.00 18.81 66 ASP J O 1
ATOM 9985 N N . THR J 1 67 ? 9.151 62.299 79.863 1.00 19.40 67 THR J N 1
ATOM 9986 C CA . THR J 1 67 ? 8.407 63.010 78.821 1.00 20.31 67 THR J CA 1
ATOM 9987 C C . THR J 1 67 ? 7.131 62.273 78.384 1.00 20.05 67 THR J C 1
ATOM 9988 O O . THR J 1 67 ? 6.371 62.808 77.569 1.00 21.30 67 THR J O 1
ATOM 9992 N N . TYR J 1 68 ? 6.904 61.048 78.880 1.00 18.90 68 TYR J N 1
ATOM 9993 C CA . TYR J 1 68 ? 5.689 60.286 78.566 1.00 18.37 68 TYR J CA 1
ATOM 9994 C C . TYR J 1 68 ? 4.485 60.681 79.419 1.00 18.62 68 TYR J C 1
ATOM 9995 O O . TYR J 1 68 ? 3.387 60.143 79.244 1.00 19.60 68 TYR J O 1
ATOM 10004 N N . VAL J 1 69 ? 4.709 61.593 80.358 1.00 19.30 69 VAL J N 1
ATOM 10005 C CA . VAL J 1 69 ? 3.618 62.218 81.111 1.00 19.93 69 VAL J CA 1
ATOM 10006 C C . VAL J 1 69 ? 3.835 63.715 81.038 1.00 19.79 69 VAL J C 1
ATOM 10007 O O . VAL J 1 69 ? 4.969 64.170 80.866 1.00 19.06 69 VAL J O 1
ATOM 10011 N N . ASP J 1 70 ? 2.749 64.476 81.166 1.00 20.68 70 ASP J N 1
ATOM 10012 C CA . ASP J 1 70 ? 2.816 65.924 81.089 1.00 22.00 70 ASP J CA 1
ATOM 10013 C C . ASP J 1 70 ? 3.539 66.529 82.290 1.00 20.65 70 ASP J C 1
ATOM 10014 O O . ASP J 1 70 ? 4.300 67.488 82.152 1.00 21.07 70 ASP J O 1
ATOM 10019 N N . 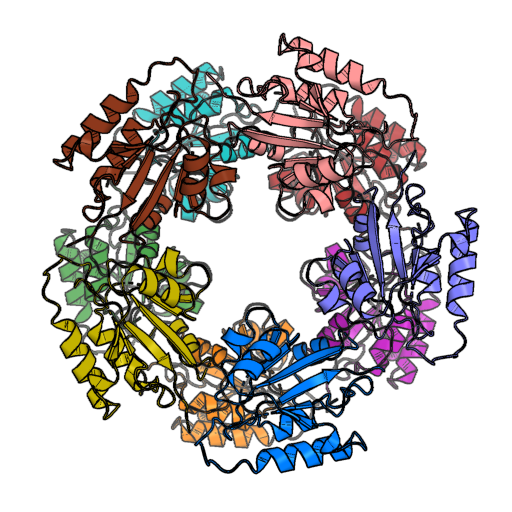LYS J 1 71 ? 3.312 65.946 83.464 1.00 19.86 71 LYS J N 1
ATOM 10020 C CA . LYS J 1 71 ? 3.808 66.513 84.715 1.00 19.10 71 LYS J CA 1
ATOM 10021 C C . LYS J 1 71 ? 4.605 65.481 85.541 1.00 17.95 71 LYS J C 1
ATOM 10022 O O . LYS J 1 71 ? 4.060 64.839 86.450 1.00 18.77 71 LYS J O 1
ATOM 10028 N N . PRO J 1 72 ? 5.898 65.311 85.206 1.00 17.51 72 PRO J N 1
ATOM 10029 C CA . PRO J 1 72 ? 6.711 64.287 85.906 1.00 16.54 72 PRO J CA 1
ATOM 10030 C C . PRO J 1 72 ? 7.164 64.678 87.311 1.00 16.62 72 PRO J C 1
ATOM 10031 O O . PRO J 1 72 ? 7.732 63.835 88.021 1.00 16.84 72 PRO J O 1
ATOM 10035 N N . ALA J 1 73 ? 6.956 65.934 87.717 1.00 14.74 73 ALA J N 1
ATOM 10036 C CA . ALA J 1 73 ? 7.285 66.336 89.085 1.00 15.23 73 ALA J CA 1
ATOM 10037 C C . ALA J 1 73 ? 5.983 66.652 89.790 1.00 15.90 73 ALA J C 1
ATOM 10038 O O . ALA J 1 73 ? 5.096 67.256 89.191 1.00 17.39 73 ALA J O 1
ATOM 10040 N N . THR J 1 74 ? 5.853 66.266 91.058 1.00 14.68 74 THR J N 1
ATOM 10041 C CA . THR J 1 74 ? 4.582 66.475 91.757 1.00 14.77 74 THR J CA 1
ATOM 10042 C C . THR J 1 74 ? 4.824 67.110 93.118 1.00 14.00 74 THR J C 1
ATOM 10043 O O . THR J 1 74 ? 5.605 66.606 93.905 1.00 13.57 74 THR J O 1
ATOM 10047 N N . LEU J 1 75 ? 4.135 68.219 93.390 1.00 14.13 75 LEU J N 1
ATOM 10048 C CA . LEU J 1 75 ? 4.118 68.820 94.722 1.00 14.87 75 LEU J CA 1
ATOM 10049 C C . LEU J 1 75 ? 2.889 68.372 95.510 1.00 14.86 75 LEU J C 1
ATOM 10050 O O . LEU J 1 75 ? 1.936 67.840 94.951 1.00 15.13 75 LEU J O 1
ATOM 10063 N N . GLU J 1 77 ? -0.240 69.637 97.544 1.00 15.99 77 GLU J N 1
ATOM 10064 C CA . GLU J 1 77 ? -1.136 70.792 97.735 1.00 17.30 77 GLU J CA 1
ATOM 10065 C C . GLU J 1 77 ? -1.299 71.182 99.191 1.00 17.48 77 GLU J C 1
ATOM 10066 O O . GLU J 1 77 ? -1.302 70.336 100.069 1.00 16.85 77 GLU J O 1
ATOM 10072 N N . LYS J 1 78 ? -1.405 72.490 99.457 1.00 18.29 78 LYS J N 1
ATOM 10073 C CA . LYS J 1 78 ? -1.679 72.971 100.807 1.00 18.87 78 LYS J CA 1
ATOM 10074 C C . LYS J 1 78 ? -3.013 72.462 101.288 1.00 19.10 78 LYS J C 1
ATOM 10075 O O . LYS J 1 78 ? -3.990 72.433 100.537 1.00 18.59 78 LYS J O 1
ATOM 10081 N N . VAL J 1 79 ? -3.048 72.043 102.544 1.00 20.47 79 VAL J N 1
ATOM 10082 C CA . VAL J 1 79 ? -4.307 71.623 103.159 1.00 22.75 79 VAL J CA 1
ATOM 10083 C C . VAL J 1 79 ? -5.257 72.833 103.100 1.00 24.30 79 VAL J C 1
ATOM 10084 O O . VAL J 1 79 ? -4.855 73.947 103.437 1.00 23.73 79 VAL J O 1
ATOM 10088 N N . PRO J 1 80 ? -6.489 72.629 102.608 1.00 26.20 80 PRO J N 1
ATOM 10089 C CA . PRO J 1 80 ? -7.431 73.757 102.622 1.00 27.40 80 PRO J CA 1
ATOM 10090 C C . PRO J 1 80 ? -7.473 74.455 103.996 1.00 28.24 80 PRO J C 1
ATOM 10091 O O . PRO J 1 80 ? -7.593 73.793 105.031 1.00 29.13 80 PRO J O 1
ATOM 10095 N N . GLY J 1 81 ? -7.321 75.775 104.000 1.00 28.66 81 GLY J N 1
ATOM 10096 C CA . GLY J 1 81 ? -7.262 76.539 105.253 1.00 29.34 81 GLY J CA 1
ATOM 10097 C C . GLY J 1 81 ? -5.855 76.861 105.749 1.00 29.04 81 GLY J C 1
ATOM 10098 O O . GLY J 1 81 ? -5.678 77.732 106.604 1.00 29.64 81 GLY J O 1
ATOM 10099 N N . ASP J 1 82 ? -4.855 76.153 105.221 1.00 27.69 82 ASP J N 1
ATOM 10100 C CA . ASP J 1 82 ? -3.457 76.364 105.599 1.00 27.11 82 ASP J CA 1
ATOM 10101 C C . ASP J 1 82 ? -2.835 77.447 104.717 1.00 27.56 82 ASP J C 1
ATOM 10102 O O . ASP J 1 82 ? -2.341 77.187 103.604 1.00 27.05 82 ASP J O 1
ATOM 10107 N N . THR J 1 83 ? -2.878 78.674 105.219 1.00 27.31 83 THR J N 1
ATOM 10108 C CA . THR J 1 83 ? -2.374 79.819 104.486 1.00 27.99 83 THR J CA 1
ATOM 10109 C C . THR J 1 83 ? -0.908 79.932 104.856 1.00 27.67 83 THR J C 1
ATOM 10110 O O . THR J 1 83 ? -0.574 80.355 105.964 1.00 28.68 83 THR J O 1
ATOM 10114 N N . VAL J 1 84 ? -0.038 79.502 103.946 1.00 27.39 84 VAL J N 1
ATOM 10115 C CA . VAL J 1 84 ? 1.400 79.569 104.169 1.00 26.69 84 VAL J CA 1
ATOM 10116 C C . VAL J 1 84 ? 2.110 79.843 102.841 1.00 25.69 84 VAL J C 1
ATOM 10117 O O . VAL J 1 84 ? 1.677 79.389 101.774 1.00 25.76 84 VAL J O 1
ATOM 10121 N N . ALA J 1 85 ? 3.186 80.612 102.911 1.00 23.92 85 ALA J N 1
ATOM 10122 C CA . ALA J 1 85 ? 3.962 80.890 101.719 1.00 23.13 85 ALA J CA 1
ATOM 10123 C C . ALA J 1 85 ? 4.826 79.686 101.359 1.00 22.14 85 ALA J C 1
ATOM 10124 O O . ALA J 1 85 ? 5.347 78.989 102.240 1.00 22.95 85 ALA J O 1
ATOM 10126 N N . THR J 1 86 ? 4.958 79.453 100.061 1.00 20.71 86 THR J N 1
ATOM 10127 C CA . THR J 1 86 ? 5.750 78.346 99.537 1.00 20.08 86 THR J CA 1
ATOM 10128 C C . THR J 1 86 ? 6.711 78.826 98.440 1.00 19.74 86 THR J C 1
ATOM 10129 O O . THR J 1 86 ? 6.608 78.399 97.290 1.00 19.86 86 THR J O 1
ATOM 10133 N N . PRO J 1 87 ? 7.669 79.710 98.798 1.00 20.15 87 PRO J N 1
ATOM 10134 C CA . PRO J 1 87 ? 8.648 80.199 97.816 1.00 20.23 87 PRO J CA 1
ATOM 10135 C C . PRO J 1 87 ? 9.510 79.091 97.183 1.00 19.82 87 PRO J C 1
ATOM 10136 O O . PRO J 1 87 ? 10.057 79.267 96.087 1.00 18.97 87 PRO J O 1
ATOM 10140 N N . ILE J 1 88 ? 9.618 77.937 97.849 1.00 18.84 88 ILE J N 1
ATOM 10141 C CA . ILE J 1 88 ? 10.435 76.877 97.286 1.00 18.15 88 ILE J CA 1
ATOM 10142 C C . ILE J 1 88 ? 9.850 76.286 96.005 1.00 17.70 88 ILE J C 1
ATOM 10143 O O . ILE J 1 88 ? 10.572 75.718 95.204 1.00 17.85 88 ILE J O 1
ATOM 10148 N N . TRP J 1 89 ? 8.540 76.418 95.818 1.00 17.81 89 TRP J N 1
ATOM 10149 C CA . TRP J 1 89 ? 7.911 75.955 94.603 1.00 18.20 89 TRP J CA 1
ATOM 10150 C C . TRP J 1 89 ? 8.508 76.664 93.377 1.00 19.20 89 TRP J C 1
ATOM 10151 O O . TRP J 1 89 ? 8.776 76.039 92.364 1.00 19.04 89 TRP J O 1
ATOM 10162 N N . ASP J 1 90 ? 8.744 77.969 93.492 1.00 20.60 90 ASP J N 1
ATOM 10163 C CA . ASP J 1 90 ? 9.408 78.702 92.404 1.00 22.40 90 ASP J CA 1
ATOM 10164 C C . ASP J 1 90 ? 10.875 78.288 92.208 1.00 21.25 90 ASP J C 1
ATOM 10165 O O . ASP J 1 90 ? 11.348 78.213 91.062 1.00 21.34 90 ASP J O 1
ATOM 10170 N N . VAL J 1 91 ? 11.578 78.037 93.316 1.00 21.09 91 VAL J N 1
ATOM 10171 C CA . VAL J 1 91 ? 12.947 77.485 93.291 1.00 20.57 91 VAL J CA 1
ATOM 10172 C C . VAL J 1 91 ? 12.961 76.188 92.478 1.00 20.35 91 VAL J C 1
ATOM 10173 O O . VAL J 1 91 ? 13.722 76.047 91.520 1.00 20.48 91 VAL J O 1
ATOM 10177 N N . TYR J 1 92 ? 12.098 75.241 92.853 1.00 19.79 92 TYR J N 1
ATOM 10178 C CA . TYR J 1 92 ? 11.976 73.992 92.122 1.00 18.81 92 TYR J CA 1
ATOM 10179 C C . TYR J 1 92 ? 11.696 74.184 90.628 1.00 19.20 92 TYR J C 1
ATOM 10180 O O . TYR J 1 92 ? 12.316 73.527 89.791 1.00 18.37 92 TYR J O 1
ATOM 10189 N N . ALA J 1 93 ? 10.751 75.071 90.300 1.00 19.51 93 ALA J N 1
ATOM 10190 C CA . ALA J 1 93 ? 10.440 75.386 88.906 1.00 20.31 93 ALA J CA 1
ATOM 10191 C C . ALA J 1 93 ? 11.701 75.826 88.145 1.00 20.06 93 ALA J C 1
ATOM 10192 O O . ALA J 1 93 ? 11.959 75.348 87.041 1.00 20.34 93 ALA J O 1
ATOM 10194 N N . GLY J 1 94 ? 12.469 76.719 88.762 1.00 20.92 94 GLY J N 1
ATOM 10195 C CA . GLY J 1 94 ? 13.729 77.234 88.204 1.00 21.37 94 GLY J CA 1
ATOM 10196 C C . GLY J 1 94 ? 14.730 76.139 87.899 1.00 21.33 94 GLY J C 1
ATOM 10197 O O . GLY J 1 94 ? 15.337 76.098 86.828 1.00 21.74 94 GLY J O 1
ATOM 10198 N N . LEU J 1 95 ? 14.896 75.239 88.858 1.00 21.03 95 LEU J N 1
ATOM 10199 C CA . LEU J 1 95 ? 15.823 74.126 88.706 1.00 20.87 95 LEU J CA 1
ATOM 10200 C C . LEU J 1 95 ? 15.396 73.153 87.624 1.00 21.14 95 LEU J C 1
ATOM 10201 O O . LEU J 1 95 ? 16.239 72.623 86.898 1.00 21.29 95 LEU J O 1
ATOM 10206 N N . ILE J 1 96 ? 14.094 72.911 87.503 1.00 21.79 96 ILE J N 1
ATOM 10207 C CA . ILE J 1 96 ? 13.596 72.011 86.466 1.00 22.71 96 ILE J CA 1
ATOM 10208 C C . ILE J 1 96 ? 13.782 72.637 85.073 1.00 23.71 96 ILE J C 1
ATOM 10209 O O . ILE J 1 96 ? 14.189 71.961 84.136 1.00 23.52 96 ILE J O 1
ATOM 10214 N N . LYS J 1 97 ? 13.508 73.939 84.984 1.00 25.37 97 LYS J N 1
ATOM 10215 C CA . LYS J 1 97 ? 13.683 74.724 83.752 1.00 27.21 97 LYS J CA 1
ATOM 10216 C C . LYS J 1 97 ? 15.105 74.620 83.200 1.00 27.79 97 LYS J C 1
ATOM 10217 O O . LYS J 1 97 ? 15.303 74.677 81.990 1.00 28.51 97 LYS J O 1
ATOM 10223 N N . GLU J 1 98 ? 16.088 74.460 84.080 1.00 28.69 98 GLU J N 1
ATOM 10224 C CA . GLU J 1 98 ? 17.473 74.289 83.652 1.00 30.29 98 GLU J CA 1
ATOM 10225 C C . GLU J 1 98 ? 17.659 73.051 82.762 1.00 30.55 98 GLU J C 1
ATOM 10226 O O . GLU J 1 98 ? 18.519 73.050 81.881 1.00 30.67 98 GLU J O 1
ATOM 10232 N N . HIS J 1 99 ? 16.836 72.017 82.966 1.00 30.86 99 HIS J N 1
ATOM 10233 C CA . HIS J 1 99 ? 16.998 70.732 82.268 1.00 31.47 99 HIS J CA 1
ATOM 10234 C C . HIS J 1 99 ? 15.858 70.365 81.324 1.00 31.83 99 HIS J C 1
ATOM 10235 O O . HIS J 1 99 ? 16.022 69.535 80.421 1.00 32.35 99 HIS J O 1
ATOM 10242 N N . ASP J 1 100 ? 14.697 70.965 81.547 1.00 31.04 100 ASP J N 1
ATOM 10243 C CA . ASP J 1 100 ? 13.502 70.581 80.834 1.00 31.10 100 ASP J CA 1
ATOM 10244 C C . ASP J 1 100 ? 12.748 71.842 80.444 1.00 30.25 100 ASP J C 1
ATOM 10245 O O . ASP J 1 100 ? 12.394 72.646 81.307 1.00 30.12 100 ASP J O 1
ATOM 10250 N N . GLU J 1 101 ? 12.500 72.008 79.145 1.00 30.20 101 GLU J N 1
ATOM 10251 C CA . GLU J 1 101 ? 11.877 73.228 78.617 1.00 29.63 101 GLU J CA 1
ATOM 10252 C C . GLU J 1 101 ? 10.500 73.493 79.215 1.00 29.42 101 GLU J C 1
ATOM 10253 O O . GLU J 1 101 ? 10.055 74.644 79.280 1.00 29.36 101 GLU J O 1
ATOM 10255 N N . ARG J 1 102 ? 9.841 72.433 79.680 1.00 28.47 102 ARG J N 1
ATOM 10256 C CA . ARG J 1 102 ? 8.518 72.556 80.293 1.00 27.93 102 ARG J CA 1
ATOM 10257 C C . ARG J 1 102 ? 8.549 73.425 81.547 1.00 27.18 102 ARG J C 1
ATOM 10258 O O . ARG J 1 102 ? 7.544 74.053 81.874 1.00 27.27 102 ARG J O 1
ATOM 10266 N N . GLY J 1 103 ? 9.692 73.451 82.246 1.00 26.79 103 GLY J N 1
ATOM 10267 C CA . GLY J 1 103 ? 9.853 74.231 83.487 1.00 26.63 103 GLY J CA 1
ATOM 10268 C C . GLY J 1 103 ? 8.715 74.026 84.480 1.00 26.43 103 GLY J C 1
ATOM 10269 O O . GLY J 1 103 ? 8.367 72.887 84.804 1.00 26.13 103 GLY J O 1
ATOM 10270 N N . ALA J 1 104 ? 8.125 75.125 84.938 1.00 26.19 104 ALA J N 1
ATOM 10271 C CA . ALA J 1 104 ? 6.979 75.094 85.850 1.00 25.41 104 ALA J CA 1
ATOM 10272 C C . ALA J 1 104 ? 5.809 74.220 85.377 1.00 25.31 104 ALA J C 1
ATOM 10273 O O . ALA J 1 104 ? 5.065 73.672 86.198 1.00 24.85 104 ALA J O 1
ATOM 10275 N N . ASP J 1 105 ? 5.648 74.073 84.063 1.00 25.32 105 ASP J N 1
ATOM 10276 C CA . ASP J 1 105 ? 4.549 73.269 83.519 1.00 25.08 105 ASP J CA 1
ATOM 10277 C C . ASP J 1 105 ? 4.742 71.767 83.678 1.00 24.07 105 ASP J C 1
ATOM 10278 O O . ASP J 1 105 ? 3.798 71.003 83.493 1.00 23.43 105 ASP J O 1
ATOM 10283 N N . ALA J 1 106 ? 5.968 71.351 83.994 1.00 23.01 106 ALA J N 1
ATOM 10284 C CA . ALA J 1 106 ? 6.241 69.947 84.275 1.00 21.77 106 ALA J CA 1
ATOM 10285 C C . ALA J 1 106 ? 5.863 69.578 85.713 1.00 21.44 106 ALA J C 1
ATOM 10286 O O . ALA J 1 106 ? 5.998 68.415 86.095 1.00 20.93 106 ALA J O 1
ATOM 10288 N N . ILE J 1 107 ? 5.406 70.560 86.494 1.00 20.44 107 ILE J N 1
ATOM 10289 C CA . ILE J 1 107 ? 5.062 70.328 87.915 1.00 19.74 107 ILE J CA 1
ATOM 10290 C C . ILE J 1 107 ? 3.560 70.293 88.155 1.00 19.32 107 ILE J C 1
ATOM 10291 O O . ILE J 1 107 ? 2.840 71.272 87.896 1.00 20.24 107 ILE J O 1
ATOM 10296 N N . GLY J 1 108 ? 3.091 69.142 88.627 1.00 17.84 108 GLY J N 1
ATOM 10297 C CA . GLY J 1 108 ? 1.704 68.949 89.007 1.00 17.15 108 GLY J CA 1
ATOM 10298 C C . GLY J 1 108 ? 1.591 68.891 90.503 1.00 17.23 108 GLY J C 1
ATOM 10299 O O . GLY J 1 108 ? 2.525 69.239 91.234 1.00 17.09 108 GLY J O 1
ATOM 10300 N N . SER J 1 109 ? 0.431 68.470 90.979 1.00 17.55 109 SER J N 1
ATOM 10301 C CA . SER J 1 109 ? 0.221 68.453 92.410 1.00 18.10 109 SER J CA 1
ATOM 10302 C C . SER J 1 109 ? -0.799 67.424 92.827 1.00 17.24 109 SER J C 1
ATOM 10303 O O . SER J 1 109 ? -1.651 67.015 92.041 1.00 18.21 109 SER J O 1
ATOM 10306 N N . LEU J 1 110 ? -0.706 67.036 94.085 1.00 15.87 110 LEU J N 1
ATOM 10307 C CA . LEU J 1 110 ? -1.666 66.110 94.684 1.00 15.13 110 LEU J CA 1
ATOM 10308 C C . LEU J 1 110 ? -2.078 66.624 96.043 1.00 14.56 110 LEU J C 1
ATOM 10309 O O . LEU J 1 110 ? -1.259 67.121 96.818 1.00 15.56 110 LEU J O 1
ATOM 10314 N N . GLU J 1 111 ? -3.360 66.430 96.349 1.00 14.65 111 GLU J N 1
ATOM 10315 C CA . GLU J 1 111 ? -3.857 66.651 97.694 1.00 14.83 111 GLU J CA 1
ATOM 10316 C C . GLU J 1 111 ? -3.046 65.797 98.692 1.00 15.26 111 GLU J C 1
ATOM 10317 O O . GLU J 1 111 ? -2.526 64.737 98.330 1.00 14.93 111 GLU J O 1
ATOM 10323 N N . ARG J 1 112 ? -2.906 66.301 99.919 1.00 14.14 112 ARG J N 1
ATOM 10324 C CA . ARG J 1 112 ? -2.009 65.711 100.927 1.00 14.16 112 ARG J CA 1
ATOM 10325 C C . ARG J 1 112 ? -2.062 64.186 101.052 1.00 14.12 112 ARG J C 1
ATOM 10326 O O . ARG J 1 112 ? -1.052 63.513 100.968 1.00 14.63 112 ARG J O 1
ATOM 10334 N N . PHE J 1 113 ? -3.250 63.647 101.288 1.00 14.09 113 PHE J N 1
ATOM 10335 C CA . PHE J 1 113 ? -3.356 62.201 101.457 1.00 14.73 113 PHE J CA 1
ATOM 10336 C C . PHE J 1 113 ? -3.151 61.411 100.168 1.00 14.52 113 PHE J C 1
ATOM 10337 O O . PHE J 1 113 ? -2.554 60.300 100.194 1.00 15.12 113 PHE J O 1
ATOM 10345 N N . ALA J 1 114 ? -3.601 61.964 99.043 1.00 14.45 114 ALA J N 1
ATOM 10346 C CA . ALA J 1 114 ? -3.295 61.390 97.735 1.00 14.26 114 ALA J CA 1
ATOM 10347 C C . ALA J 1 114 ? -1.781 61.360 97.513 1.00 14.20 114 ALA J C 1
ATOM 10348 O O . ALA J 1 114 ? -1.252 60.410 96.921 1.00 14.17 114 ALA J O 1
ATOM 10350 N N . PHE J 1 115 ? -1.105 62.406 97.993 1.00 14.18 115 PHE J N 1
ATOM 10351 C CA . PHE J 1 115 ? 0.357 62.537 97.841 1.00 13.44 115 PHE J CA 1
ATOM 10352 C C . PHE J 1 115 ? 1.033 61.432 98.624 1.00 14.06 115 PHE J C 1
ATOM 10353 O O . PHE J 1 115 ? 1.945 60.780 98.098 1.00 13.49 115 PHE J O 1
ATOM 10361 N N . TYR J 1 116 ? 0.591 61.213 99.871 1.00 13.92 116 TYR J N 1
ATOM 10362 C CA . TYR J 1 116 ? 1.184 60.154 100.689 1.00 14.55 116 TYR J CA 1
ATOM 10363 C C . TYR J 1 116 ? 0.987 58.811 100.007 1.00 15.52 116 TYR J C 1
ATOM 10364 O O . TYR J 1 116 ? 1.898 57.990 100.012 1.00 15.13 116 TYR J O 1
ATOM 10373 N N . GLU J 1 117 ? -0.213 58.585 99.453 1.00 15.65 117 GLU J N 1
ATOM 10374 C CA . GLU J 1 117 ? -0.511 57.307 98.790 1.00 16.95 117 GLU J CA 1
ATOM 10375 C C . GLU J 1 117 ? 0.397 57.049 97.594 1.00 16.84 117 GLU J C 1
ATOM 10376 O O . GLU J 1 117 ? 0.882 55.925 97.401 1.00 17.03 117 GLU J O 1
ATOM 10382 N N . GLN J 1 118 ? 0.644 58.093 96.803 1.00 16.25 118 GLN J N 1
ATOM 10383 C CA . GLN J 1 118 ? 1.570 57.988 95.705 1.00 16.69 118 GLN J CA 1
ATOM 10384 C C . GLN J 1 118 ? 3.011 57.750 96.187 1.00 15.86 118 GLN J C 1
ATOM 10385 O O . GLN J 1 118 ? 3.731 56.938 95.608 1.00 15.91 118 GLN J O 1
ATOM 10391 N N . ALA J 1 119 ? 3.411 58.469 97.235 1.00 15.03 119 ALA J N 1
ATOM 10392 C CA . ALA J 1 119 ? 4.763 58.365 97.795 1.00 13.88 119 ALA J CA 1
ATOM 10393 C C . ALA J 1 119 ? 5.045 56.954 98.324 1.00 14.87 119 ALA J C 1
ATOM 10394 O O . ALA J 1 119 ? 6.184 56.491 98.265 1.00 14.21 119 ALA J O 1
ATOM 10396 N N . LYS J 1 120 ? 4.017 56.275 98.826 1.00 14.49 120 LYS J N 1
ATOM 10397 C CA . LYS J 1 120 ? 4.191 54.892 99.298 1.00 15.50 120 LYS J CA 1
ATOM 10398 C C . LYS J 1 120 ? 4.598 53.936 98.189 1.00 16.08 120 LYS J C 1
ATOM 10399 O O . LYS J 1 120 ? 5.123 52.871 98.492 1.00 16.82 120 LYS J O 1
ATOM 10405 N N . ASN J 1 121 ? 4.367 54.317 96.927 1.00 16.41 121 ASN J N 1
ATOM 10406 C CA . ASN J 1 121 ? 4.732 53.482 95.773 1.00 17.49 121 ASN J CA 1
ATOM 10407 C C . ASN J 1 121 ? 6.072 53.836 95.184 1.00 16.47 121 ASN J C 1
ATOM 10408 O O . ASN J 1 121 ? 6.486 53.222 94.199 1.00 17.32 121 ASN J O 1
ATOM 10413 N N . ALA J 1 122 ? 6.749 54.833 95.758 1.00 15.86 122 ALA J N 1
ATOM 10414 C CA . ALA J 1 122 ? 8.055 55.253 95.216 1.00 15.03 122 ALA J CA 1
ATOM 10415 C C . ALA J 1 122 ? 9.128 54.192 95.428 1.00 14.25 122 ALA J C 1
ATOM 10416 O O . ALA J 1 122 ? 9.083 53.420 96.379 1.00 14.43 122 ALA J O 1
ATOM 10418 N N . TYR J 1 123 ? 10.098 54.166 94.525 1.00 13.83 123 TYR J N 1
ATOM 10419 C CA . TYR J 1 123 ? 11.250 53.277 94.651 1.00 13.79 123 TYR J CA 1
ATOM 10420 C C . TYR J 1 123 ? 12.162 53.717 95.779 1.00 13.42 123 TYR J C 1
ATOM 10421 O O . TYR J 1 123 ? 12.753 52.894 96.486 1.00 13.99 123 TYR J O 1
ATOM 10430 N N . CYS J 1 124 ? 12.287 55.025 95.954 1.00 13.39 124 CYS J N 1
ATOM 10431 C CA . CYS J 1 124 ? 13.224 55.562 96.916 1.00 12.88 124 CYS J CA 1
ATOM 10432 C C . CYS J 1 124 ? 12.647 56.849 97.503 1.00 13.27 124 CYS J C 1
ATOM 10433 O O . CYS J 1 124 ? 12.019 57.630 96.785 1.00 13.58 124 CYS J O 1
ATOM 10436 N N . VAL J 1 125 ? 12.829 57.027 98.803 1.00 13.10 125 VAL J N 1
ATOM 10437 C CA . VAL J 1 125 ? 12.487 58.282 99.470 1.00 13.37 125 VAL J CA 1
ATOM 10438 C C . VAL J 1 125 ? 13.775 58.900 100.003 1.00 13.84 125 VAL J C 1
ATOM 10439 O O . VAL J 1 125 ? 14.521 58.272 100.762 1.00 14.04 125 VAL J O 1
ATOM 10443 N N . ILE J 1 126 ? 14.039 60.143 99.623 1.00 13.46 126 ILE J N 1
ATOM 10444 C CA . ILE J 1 126 ? 15.205 60.854 100.142 1.00 14.22 126 ILE J CA 1
ATOM 10445 C C . ILE J 1 126 ? 14.739 61.756 101.287 1.00 14.61 126 ILE J C 1
ATOM 10446 O O . ILE J 1 126 ? 13.907 62.645 101.093 1.00 15.12 126 ILE J O 1
ATOM 10451 N N . ALA J 1 127 ? 15.263 61.504 102.475 1.00 14.04 127 ALA J N 1
ATOM 10452 C CA . ALA J 1 127 ? 14.863 62.257 103.662 1.00 14.81 127 ALA J CA 1
ATOM 10453 C C . ALA J 1 127 ? 15.742 63.476 103.830 1.00 15.34 127 ALA J C 1
ATOM 10454 O O . ALA J 1 127 ? 16.822 63.411 104.430 1.00 16.22 127 ALA J O 1
ATOM 10456 N N . SER J 1 128 ? 15.287 64.603 103.286 1.00 15.25 128 SER J N 1
ATOM 10457 C CA . SER J 1 128 ? 16.053 65.848 103.427 1.00 16.11 128 SER J CA 1
ATOM 10458 C C . SER J 1 128 ? 15.833 66.489 104.785 1.00 16.70 128 SER J C 1
ATOM 10459 O O . SER J 1 128 ? 14.977 66.050 105.581 1.00 17.42 128 SER J O 1
ATOM 10462 N N . GLY J 1 129 ? 16.579 67.561 105.029 1.00 16.24 129 GLY J N 1
ATOM 10463 C CA . GLY J 1 129 ? 16.330 68.414 106.178 1.00 17.43 129 GLY J CA 1
ATOM 10464 C C . GLY J 1 129 ? 15.629 69.716 105.815 1.00 17.58 129 GLY J C 1
ATOM 10465 O O . GLY J 1 129 ? 15.690 70.679 106.590 1.00 18.89 129 GLY J O 1
ATOM 10466 N N . GLU J 1 130 ? 14.971 69.761 104.659 1.00 16.96 130 GLU J N 1
ATOM 10467 C CA . GLU J 1 130 ? 14.366 71.022 104.199 1.00 17.24 130 GLU J CA 1
ATOM 10468 C C . GLU J 1 130 ? 13.327 71.548 105.205 1.00 18.32 130 GLU J C 1
ATOM 10469 O O . GLU J 1 130 ? 12.379 70.827 105.547 1.00 18.25 130 GLU J O 1
ATOM 10475 N N . SER J 1 131 ? 13.487 72.797 105.658 1.00 19.28 131 SER J N 1
ATOM 10476 C CA . SER J 1 131 ? 12.607 73.353 106.684 1.00 20.56 131 SER J CA 1
ATOM 10477 C C . SER J 1 131 ? 11.384 74.082 106.096 1.00 21.46 131 SER J C 1
ATOM 10478 O O . SER J 1 131 ? 10.425 74.351 106.836 1.00 22.14 131 SER J O 1
ATOM 10481 N N . ALA J 1 132 ? 11.426 74.392 104.799 1.00 21.53 132 ALA J N 1
ATOM 10482 C CA . ALA J 1 132 ? 10.280 74.990 104.086 1.00 22.70 132 ALA J CA 1
ATOM 10483 C C . ALA J 1 132 ? 9.107 74.023 104.145 1.00 23.56 132 ALA J C 1
ATOM 10484 O O . ALA J 1 132 ? 9.291 72.822 104.019 1.00 23.21 132 ALA J O 1
ATOM 10486 N N . GLN J 1 133 ? 7.890 74.517 104.344 1.00 24.59 133 GLN J N 1
ATOM 10487 C CA . GLN J 1 133 ? 6.773 73.561 104.349 1.00 24.61 133 GLN J CA 1
ATOM 10488 C C . GLN J 1 133 ? 6.259 73.325 102.925 1.00 21.91 133 GLN J C 1
ATOM 10489 O O . GLN J 1 133 ? 6.466 74.148 102.023 1.00 21.70 133 GLN J O 1
ATOM 10495 N N . TYR J 1 134 ? 5.612 72.177 102.737 1.00 20.35 134 TYR J N 1
ATOM 10496 C CA . TYR J 1 134 ? 5.152 71.736 101.416 1.00 17.95 134 TYR J CA 1
ATOM 10497 C C . TYR J 1 134 ? 6.302 71.726 100.419 1.00 16.67 134 TYR J C 1
ATOM 10498 O O . TYR J 1 134 ? 6.145 72.074 99.242 1.00 16.76 134 TYR J O 1
ATOM 10507 N N . ALA J 1 135 ? 7.463 71.287 100.899 1.00 15.10 135 ALA J N 1
ATOM 10508 C CA . ALA J 1 135 ? 8.652 71.201 100.051 1.00 14.73 135 ALA J CA 1
ATOM 10509 C C . ALA J 1 135 ? 8.904 69.772 99.504 1.00 14.45 135 ALA J C 1
ATOM 10510 O O . ALA J 1 135 ? 9.931 69.503 98.859 1.00 14.44 135 ALA J O 1
ATOM 10512 N N . ASN J 1 136 ? 7.969 68.855 99.753 1.00 13.93 136 ASN J N 1
ATOM 10513 C CA . ASN J 1 136 ? 8.043 67.515 99.161 1.00 14.53 136 ASN J CA 1
ATOM 10514 C C . ASN J 1 136 ? 7.899 67.522 97.651 1.00 14.57 136 ASN J C 1
ATOM 10515 O O . ASN J 1 136 ? 7.097 68.291 97.094 1.00 15.09 136 ASN J O 1
ATOM 10520 N N . LEU J 1 137 ? 8.622 66.633 96.971 1.00 13.94 137 LEU J N 1
ATOM 10521 C CA . LEU J 1 137 ? 8.580 66.595 95.511 1.00 14.57 137 LEU J CA 1
ATOM 10522 C C . LEU J 1 137 ? 8.735 65.158 95.027 1.00 15.63 137 LEU J C 1
ATOM 10523 O O . LEU J 1 137 ? 9.716 64.495 95.387 1.00 16.98 137 LEU J O 1
ATOM 10528 N N . ILE J 1 138 ? 7.767 64.675 94.257 1.00 14.25 138 ILE J N 1
ATOM 10529 C CA . ILE J 1 138 ? 7.896 63.364 93.605 1.00 15.12 138 ILE J CA 1
ATOM 10530 C C . ILE J 1 138 ? 8.448 63.589 92.198 1.00 14.90 138 ILE J C 1
ATOM 10531 O O . ILE J 1 138 ? 7.968 64.485 91.484 1.00 15.15 138 ILE J O 1
ATOM 10536 N N . LEU J 1 139 ? 9.467 62.820 91.817 1.00 14.48 139 LEU J N 1
ATOM 10537 C CA . LEU J 1 139 ? 10.015 62.911 90.459 1.00 14.18 139 LEU J CA 1
ATOM 10538 C C . LEU J 1 139 ? 9.815 61.586 89.770 1.00 14.77 139 LEU J C 1
ATOM 10539 O O . LEU J 1 139 ? 10.092 60.542 90.364 1.00 14.58 139 LEU J O 1
ATOM 10544 N N . GLN J 1 140 ? 9.375 61.632 88.516 1.00 14.29 140 GLN J N 1
ATOM 10545 C CA . GLN J 1 140 ? 9.197 60.406 87.714 1.00 15.27 140 GLN J CA 1
ATOM 10546 C C . GLN J 1 140 ? 10.264 60.302 86.632 1.00 15.51 140 GLN J C 1
ATOM 10547 O O . GLN J 1 140 ? 10.457 61.242 85.866 1.00 15.16 140 GLN J O 1
ATOM 10553 N N . LYS J 1 141 ? 10.956 59.161 86.573 1.00 14.79 141 LYS J N 1
ATOM 10554 C CA . LYS J 1 141 ? 12.108 59.017 85.672 1.00 15.19 141 LYS J CA 1
ATOM 10555 C C . LYS J 1 141 ? 11.681 58.770 84.227 1.00 15.51 141 LYS J C 1
ATOM 10556 O O . LYS J 1 141 ? 10.756 58.014 83.952 1.00 15.15 141 LYS J O 1
ATOM 10562 N N . GLY J 1 142 ? 12.385 59.433 83.323 1.00 16.45 142 GLY J N 1
ATOM 10563 C CA . GLY J 1 142 ? 12.172 59.290 81.892 1.00 17.51 142 GLY J CA 1
ATOM 10564 C C . GLY J 1 142 ? 13.088 58.263 81.254 1.00 19.75 142 GLY J C 1
ATOM 10565 O O . GLY J 1 142 ? 13.700 57.424 81.931 1.00 20.08 142 GLY J O 1
ATOM 10566 N N . VAL J 1 143 ? 13.151 58.327 79.931 1.00 20.49 143 VAL J N 1
ATOM 10567 C CA . VAL J 1 143 ? 13.910 57.383 79.120 1.00 22.23 143 VAL J CA 1
ATOM 10568 C C . VAL J 1 143 ? 15.310 57.942 78.895 1.00 23.37 143 VAL J C 1
ATOM 10569 O O . VAL J 1 143 ? 15.503 59.161 78.773 1.00 23.30 143 VAL J O 1
ATOM 10573 N N . VAL J 1 144 ? 16.279 57.035 78.850 1.00 24.88 144 VAL J N 1
ATOM 10574 C CA . VAL J 1 144 ? 17.593 57.339 78.303 1.00 26.66 144 VAL J CA 1
ATOM 10575 C C . VAL J 1 144 ? 17.581 56.838 76.865 1.00 27.65 144 VAL J C 1
ATOM 10576 O O . VAL J 1 144 ? 17.534 55.626 76.614 1.00 27.18 144 VAL J O 1
ATOM 10580 N N . PHE J 1 145 ? 17.561 57.786 75.925 1.00 29.07 145 PHE J N 1
ATOM 10581 C CA . PHE J 1 145 ? 17.547 57.483 74.496 1.00 30.33 145 PHE J CA 1
ATOM 10582 C C . PHE J 1 145 ? 18.995 57.267 74.082 1.00 31.14 145 PHE J C 1
ATOM 10583 O O . PHE J 1 145 ? 19.281 56.392 73.269 1.00 32.60 145 PHE J O 1
#